Protein AF-0000000077096152 (afdb_homodimer)

Nearest PDB structures (foldseek):
  1ms5-assembly1_A  TM=9.053E-01  e=3.745E-34  Trypanosoma cruzi
  1s0j-assembly1_A  TM=8.919E-01  e=3.745E-34  Trypanosoma cruzi
  2ags-assembly1_A  TM=8.913E-01  e=1.388E-33  Trypanosoma rangeli
  2a75-assembly1_A  TM=8.897E-01  e=1.255E-33  Trypanosoma rangeli
  2fhr-assembly1_A  TM=8.824E-01  e=2.541E-33  Trypanosoma rangeli

Sequence (836 aa):
MSADGCSDPSVVEWEKDKLMMMTACDDGRRRVYESGDKGESWTEALGTLSRVWGKKKDGEAKNVGSGFITATLDGDGTEKRNVMLVTLPVYSTENEKEKGKLHLWLTDNTHIVDIGPVSEKDDDAASSLLYKSAGSGEQEKKEDKLIALYEKKNVGENKPSPGMVSVVLTEELKRVKEVLATWKKVDERVSKLCPSPIAEQDTSTANACSAVNITAGLVGFLSGKFSNGKWKDEYLGVNATVKGGVGTENGVKFIGRGAGAEWPVGRQGENQLYHFANYNFTLVATVSIHGEPKEENPIPLIGVKMNDDNKNTVLLGLSYNKERQWQVWGSAGKKTEKHSSGWEPGTTHQVAIVLQNGTQGSVYVDGQRVGGSPFDLEDKGSKEISHFFIGADGGNAGKQEDVPLTVTNVLLYNRPLNMSADGCSDPSVVEWEKDKLMMMTACDDGRRRVYESGDKGESWTEALGTLSRVWGKKKDGEAKNVGSGFITATLDGDGTEKRNVMLVTLPVYSTENEKEKGKLHLWLTDNTHIVDIGPVSEKDDDAASSLLYKSAGSGEQEKKEDKLIALYEKKNVGENKPSPGMVSVVLTEELKRVKEVLATWKKVDERVSKLCPSPIAEQDTSTANACSAVNITAGLVGFLSGKFSNGKWKDEYLGVNATVKGGVGTENGVKFIGRGAGAEWPVGRQGENQLYHFANYNFTLVATVSIHGEPKEENPIPLIGVKMNDDNKNTVLLGLSYNKERQWQVWGSAGKKTEKHSSGWEPGTTHQVAIVLQNGTQGSVYVDGQRVGGSPFDLEDKGSKEISHFFIGADGGNAGKQEDVPLTVTNVLLYNRPLN

pLDDT: mean 80.21, std 16.08, range [35.44, 97.94]

InterPro domains:
  IPR008377 Trypanosome sialidase [PR01803] (26-44)
  IPR008377 Trypanosome sialidase [PR01803] (75-89)
  IPR008377 Trypanosome sialidase [PR01803] (233-251)
  IPR008377 Trypanosome sialidase [PR01803] (319-333)
  IPR008377 Trypanosome sialidase [PR01803] (360-378)
  IPR008377 Trypanosome sialidase [PR01803] (406-418)
  IPR011040 Sialidase [PF13859] (1-151)
  IPR013320 Concanavalin A-like lectin/glucanase domain superfamily [SSF49899] (209-418)
  IPR036278 Sialidase superfamily [SSF50939] (1-196)
  IPR055239 Trans-sialidase, C-terminal domain [PF22925] (214-418)

Radius of gyration: 35.27 Å; Cα contacts (8 Å, |Δi|>4): 2172; chains: 2; bounding box: 50×113×79 Å

Foldseek 3Di:
DDPPQWDQWDKEDQDDQKIKIWTAGPQFWIWIWMDNHNPPDIDTLLLFDGRQFGDPDPDDDDQAAKAKYWDFDAQPPPDTAIKIKIWAFDADPPDPWSGQFIWIWIDSRQEIATLGGPGDGNDVWHKYKDWDPPPPDPDDPDHIWIKMKIWDFPPDDDDTDIDIDIDIDPVSVNSVSNLNVLVVVVLVVQLVPQDDPVVVPPPPDPDGSRSVVRCVQWHWKQFFDDDDQWRATSSNHFIKGWDQWDTDRTFIKHFAFQTWIKTWAQPPPSGGRRSLVLFKKKKKKKKAWADAWDDADWFWFKFFAWPDPVRADTAWGWTAHRVQFIWIQHQVRDTADGDPDGHDHGDMWMKMWIDHRNFWIWIDINNHTTRDGTDGRPCPDPIGITTMMGGGRSDDRSRPTGTMMTMGTTTMGSHGDD/DDPPQWDQWDKEDQDDQKIKIWTAGPQFWIWIWMDNHNPPDIDTLLLFDGRQFGDPDPDPDDQAAKAKYWDWDAQPPPDTAIKIKIWFQDADPVDPFSHQFIWIWIDSRQEIATLGGDGRHNDVWHKYKDWDPPPPDPDDPRHIWIKMKIWDFDPDDPDTDTDIDIDIDPVSVNSVSNLNVQVVVVLVVQLVVPPDPVVVPPPPDPDCSRSVNRCVQWHWKQFFDDDDQWRATSSNHFIKGWDQWDTDRTFIKHFAFQTWIWTWAQPPPSGGRRSLVLFKKKKKKKKAWADAWDDADWFWFKFWAWPDPVRADTAWGWTAHRVQFIWIQHQVSPTADGDPDGHDHGDMWMKMWIDHRNFWIWIDINNHTTRPGTDGRPCPDPIGITTMMGGGRSDDRSRPTGTMMTMGTTTMGSHGDD

Structure (mmCIF, N/CA/C/O backbone):
data_AF-0000000077096152-model_v1
#
loop_
_entity.id
_entity.type
_entity.pdbx_description
1 polymer 'Trans-sialidase, putative'
#
loop_
_atom_site.group_PDB
_atom_site.id
_atom_site.type_symbol
_atom_site.label_atom_id
_atom_site.label_alt_id
_atom_site.label_comp_id
_atom_site.label_asym_id
_atom_site.label_entity_id
_atom_site.label_seq_id
_atom_site.pdbx_PDB_ins_code
_atom_site.Cartn_x
_atom_site.Cartn_y
_atom_site.Cartn_z
_atom_site.occupancy
_atom_site.B_iso_or_equiv
_atom_site.auth_seq_id
_atom_site.auth_comp_id
_atom_site.auth_asym_id
_atom_site.auth_atom_id
_atom_site.pdbx_PDB_model_num
ATOM 1 N N . MET A 1 1 ? 17.953 -1.603 -8.883 1 45.34 1 MET A N 1
ATOM 2 C CA . MET A 1 1 ? 17.297 -2.344 -9.945 1 45.34 1 MET A CA 1
ATOM 3 C C . MET A 1 1 ? 16.344 -1.44 -10.719 1 45.34 1 MET A C 1
ATOM 5 O O . MET A 1 1 ? 15.617 -0.636 -10.125 1 45.34 1 MET A O 1
ATOM 9 N N . SER A 1 2 ? 16.719 -1.003 -11.898 1 50.09 2 SER A N 1
ATOM 10 C CA . SER A 1 2 ? 15.852 -0.236 -12.797 1 50.09 2 SER A CA 1
ATOM 11 C C . SER A 1 2 ? 15.055 -1.154 -13.719 1 50.09 2 SER A C 1
ATOM 13 O O . SER A 1 2 ? 15.641 -1.927 -14.484 1 50.09 2 SER A O 1
ATOM 15 N N . ALA A 1 3 ? 13.898 -1.687 -13.25 1 61.66 3 ALA A N 1
ATOM 16 C CA . ALA A 1 3 ? 13.094 -2.404 -14.234 1 61.66 3 ALA A CA 1
ATOM 17 C C . ALA A 1 3 ? 12.531 -1.451 -15.289 1 61.66 3 ALA A C 1
ATOM 19 O O . ALA A 1 3 ? 11.562 -0.734 -15.023 1 61.66 3 ALA A O 1
ATOM 20 N N . ASP A 1 4 ? 13.227 -1.354 -16.406 1 66.19 4 ASP A N 1
ATOM 21 C CA . ASP A 1 4 ? 12.805 -0.468 -17.484 1 66.19 4 ASP A CA 1
ATOM 22 C C . ASP A 1 4 ? 11.414 -0.851 -18 1 66.19 4 ASP A C 1
ATOM 24 O O . ASP A 1 4 ? 11.109 -2.035 -18.141 1 66.19 4 ASP A O 1
ATOM 28 N N . GLY A 1 5 ? 10.703 0.069 -18.156 1 75.56 5 GLY A N 1
ATOM 29 C CA . GLY A 1 5 ? 9.375 -0.132 -18.734 1 75.56 5 GLY A CA 1
ATOM 30 C C . GLY A 1 5 ? 8.352 -0.571 -17.703 1 75.56 5 GLY A C 1
ATOM 31 O O . GLY A 1 5 ? 7.262 -1.027 -18.062 1 75.56 5 GLY A O 1
ATOM 32 N N . CYS A 1 6 ? 8.758 -0.569 -16.438 1 81.38 6 CYS A N 1
ATOM 33 C CA . CYS A 1 6 ? 7.809 -0.954 -15.398 1 81.38 6 CYS A CA 1
ATOM 34 C C . CYS A 1 6 ? 7.465 0.234 -14.508 1 81.38 6 CYS A C 1
ATOM 36 O O . CYS A 1 6 ? 8.281 1.142 -14.328 1 81.38 6 CYS A O 1
ATOM 38 N N . SER A 1 7 ? 6.191 0.218 -14.023 1 79.75 7 SER A N 1
ATOM 39 C CA . SER A 1 7 ? 5.688 1.318 -13.211 1 79.75 7 SER A CA 1
ATOM 40 C C . SER A 1 7 ? 4.816 0.807 -12.062 1 79.75 7 SER A C 1
ATOM 42 O O . SER A 1 7 ? 4.637 -0.402 -11.906 1 79.75 7 SER A O 1
ATOM 44 N N . ASP A 1 8 ? 4.441 1.713 -11.133 1 80.38 8 ASP A N 1
ATOM 45 C CA . ASP A 1 8 ? 3.484 1.472 -10.062 1 80.38 8 ASP A CA 1
ATOM 46 C C . ASP A 1 8 ? 3.996 0.403 -9.094 1 80.38 8 ASP A C 1
ATOM 48 O O . ASP A 1 8 ? 3.326 -0.606 -8.867 1 80.38 8 ASP A O 1
ATOM 52 N N . PRO A 1 9 ? 5.062 0.711 -8.531 1 84.88 9 PRO A N 1
ATOM 53 C CA . PRO A 1 9 ? 5.617 -0.281 -7.609 1 84.88 9 PRO A CA 1
ATOM 54 C C . PRO A 1 9 ? 4.777 -0.437 -6.34 1 84.88 9 PRO A C 1
ATOM 56 O O . PRO A 1 9 ? 4.203 0.539 -5.852 1 84.88 9 PRO A O 1
ATOM 59 N N . SER A 1 10 ? 4.703 -1.616 -5.867 1 87.12 10 SER A N 1
ATOM 60 C CA . SER A 1 10 ? 4.164 -1.965 -4.555 1 87.12 10 SER A CA 1
ATOM 61 C C . SER A 1 10 ? 5.082 -2.938 -3.822 1 87.12 10 SER A C 1
ATOM 63 O O . SER A 1 10 ? 5.426 -3.996 -4.355 1 87.12 10 SER A O 1
ATOM 65 N N . VAL A 1 11 ? 5.473 -2.596 -2.623 1 88.81 11 VAL A N 1
ATOM 66 C CA . VAL A 1 11 ? 6.441 -3.416 -1.899 1 88.81 11 VAL A CA 1
ATOM 67 C C . VAL A 1 11 ? 5.812 -3.939 -0.61 1 88.81 11 VAL A C 1
ATOM 69 O O . VAL A 1 11 ? 5.086 -3.213 0.073 1 88.81 11 VAL A O 1
ATOM 72 N N . VAL A 1 12 ? 6.098 -5.145 -0.319 1 90.44 12 VAL A N 1
ATOM 73 C CA . VAL A 1 12 ? 5.652 -5.742 0.934 1 90.44 12 VAL A CA 1
ATOM 74 C C . VAL A 1 12 ? 6.793 -6.543 1.561 1 90.44 12 VAL A C 1
ATOM 76 O O . VAL A 1 12 ? 7.727 -6.949 0.867 1 90.44 12 VAL A O 1
ATOM 79 N N . GLU A 1 13 ? 6.664 -6.742 2.818 1 89.81 13 GLU A N 1
ATOM 80 C CA . GLU A 1 13 ? 7.551 -7.68 3.496 1 89.81 13 GLU A CA 1
ATOM 81 C C . GLU A 1 13 ? 6.969 -9.094 3.492 1 89.81 13 GLU A C 1
ATOM 83 O O . GLU A 1 13 ? 5.832 -9.305 3.926 1 89.81 13 GLU A O 1
ATOM 88 N N . TRP A 1 14 ? 7.609 -10.023 2.992 1 91.94 14 TRP A N 1
ATOM 89 C CA . TRP A 1 14 ? 7.145 -11.406 2.924 1 91.94 14 TRP A CA 1
ATOM 90 C C . TRP A 1 14 ? 7.66 -12.211 4.109 1 91.94 14 TRP A C 1
ATOM 92 O O . TRP A 1 14 ? 6.879 -12.836 4.832 1 91.94 14 TRP A O 1
ATOM 102 N N . GLU A 1 15 ? 8.867 -12.398 4.273 1 85.25 15 GLU A N 1
ATOM 103 C CA . GLU A 1 15 ? 9.539 -13.031 5.406 1 85.25 15 GLU A CA 1
ATOM 104 C C . GLU A 1 15 ? 10.602 -12.117 5.996 1 85.25 15 GLU A C 1
ATOM 106 O O . GLU A 1 15 ? 10.836 -11.023 5.484 1 85.25 15 GLU A O 1
ATOM 111 N N . LYS A 1 16 ? 11.109 -12.688 7.012 1 78.38 16 LYS A N 1
ATOM 112 C CA . LYS A 1 16 ? 12.141 -11.875 7.652 1 78.38 16 LYS A CA 1
ATOM 113 C C . LYS A 1 16 ? 13.227 -11.484 6.656 1 78.38 16 LYS A C 1
ATOM 115 O O . LYS A 1 16 ? 13.852 -12.344 6.031 1 78.38 16 LYS A O 1
ATOM 120 N N . ASP A 1 17 ? 13.352 -10.234 6.414 1 74.06 17 ASP A N 1
ATOM 121 C CA . ASP A 1 17 ? 14.398 -9.594 5.617 1 74.06 17 ASP A CA 1
ATOM 122 C C . ASP A 1 17 ? 14.18 -9.844 4.129 1 74.06 17 ASP A C 1
ATOM 124 O O . ASP A 1 17 ? 15.094 -9.656 3.32 1 74.06 17 ASP A O 1
ATOM 128 N N . LYS A 1 18 ? 13.102 -10.438 3.832 1 89.19 18 LYS A N 1
ATOM 129 C CA . LYS A 1 18 ? 12.789 -10.633 2.418 1 89.19 18 LYS A CA 1
ATOM 130 C C . LYS A 1 18 ? 11.664 -9.711 1.968 1 89.19 18 LYS A C 1
ATOM 132 O O . LYS A 1 18 ? 10.578 -9.703 2.559 1 89.19 18 LYS A O 1
ATOM 137 N N . LEU A 1 19 ? 11.922 -9.008 0.948 1 90.62 19 LEU A N 1
ATOM 138 C CA . LEU A 1 19 ? 10.938 -8.094 0.386 1 90.62 19 LEU A CA 1
ATOM 139 C C . LEU A 1 19 ? 10.477 -8.562 -0.988 1 90.62 19 LEU A C 1
ATOM 141 O O . LEU A 1 19 ? 11.25 -9.172 -1.732 1 90.62 19 LEU A O 1
ATOM 145 N N . MET A 1 20 ? 9.25 -8.336 -1.247 1 93.38 20 MET A N 1
ATOM 146 C CA . MET A 1 20 ? 8.664 -8.57 -2.562 1 93.38 20 MET A CA 1
ATOM 147 C C . MET A 1 20 ? 8.148 -7.273 -3.174 1 93.38 20 MET A C 1
ATOM 149 O O . MET A 1 20 ? 7.492 -6.48 -2.498 1 93.38 20 MET A O 1
ATOM 153 N N . MET A 1 21 ? 8.43 -7.086 -4.445 1 90.88 21 MET A N 1
ATOM 154 C CA . MET A 1 21 ? 7.945 -5.914 -5.172 1 90.88 21 MET A CA 1
ATOM 155 C C . MET A 1 21 ? 7.184 -6.332 -6.426 1 90.88 21 MET A C 1
ATOM 157 O O . MET A 1 21 ? 7.688 -7.117 -7.23 1 90.88 21 MET A O 1
ATOM 161 N N . MET A 1 22 ? 6.027 -5.828 -6.547 1 91.19 22 MET A N 1
ATOM 162 C CA . MET A 1 22 ? 5.242 -6.043 -7.758 1 91.19 22 MET A CA 1
ATOM 163 C C . MET A 1 22 ? 5.16 -4.766 -8.586 1 91.19 22 MET A C 1
ATOM 165 O O . MET A 1 22 ? 4.973 -3.676 -8.039 1 91.19 22 MET A O 1
ATOM 169 N N . THR A 1 23 ? 5.324 -4.918 -9.938 1 88 23 THR A N 1
ATOM 170 C CA . THR A 1 23 ? 5.258 -3.785 -10.852 1 88 23 THR A CA 1
ATOM 171 C C . THR A 1 23 ? 4.453 -4.145 -12.094 1 88 23 THR A C 1
ATOM 173 O O . THR A 1 23 ? 4.289 -5.32 -12.422 1 88 23 THR A O 1
ATOM 176 N N . ALA A 1 24 ? 3.92 -3.115 -12.695 1 84.44 24 ALA A N 1
ATOM 177 C CA . ALA A 1 24 ? 3.268 -3.264 -13.992 1 84.44 24 ALA A CA 1
ATOM 178 C C . ALA A 1 24 ? 4.203 -2.85 -15.125 1 84.44 24 ALA A C 1
ATOM 180 O O . ALA A 1 24 ? 4.746 -1.743 -15.117 1 84.44 24 ALA A O 1
ATOM 181 N N . CYS A 1 25 ? 4.371 -3.762 -16.125 1 82.75 25 CYS A N 1
ATOM 182 C CA . CYS A 1 25 ? 5.324 -3.473 -17.188 1 82.75 25 CYS A CA 1
ATOM 183 C C . CYS A 1 25 ? 4.605 -3.209 -18.5 1 82.75 25 CYS A C 1
ATOM 185 O O . CYS A 1 25 ? 3.48 -3.672 -18.703 1 82.75 25 CYS A O 1
ATOM 187 N N . ASP A 1 26 ? 5.254 -2.615 -19.453 1 77.38 26 ASP A N 1
ATOM 188 C CA . ASP A 1 26 ? 4.695 -2.166 -20.719 1 77.38 26 ASP A CA 1
ATOM 189 C C . ASP A 1 26 ? 4.305 -3.352 -21.609 1 77.38 26 ASP A C 1
ATOM 191 O O . ASP A 1 26 ? 3.455 -3.223 -22.484 1 77.38 26 ASP A O 1
ATOM 195 N N . ASP A 1 27 ? 4.934 -4.453 -21.344 1 77.44 27 ASP A N 1
ATOM 196 C CA . ASP A 1 27 ? 4.609 -5.633 -22.141 1 77.44 27 ASP A CA 1
ATOM 197 C C . ASP A 1 27 ? 3.322 -6.289 -21.656 1 77.44 27 ASP A C 1
ATOM 199 O O . ASP A 1 27 ? 2.904 -7.32 -22.188 1 77.44 27 ASP A O 1
ATOM 203 N N . GLY A 1 28 ? 2.746 -5.688 -20.625 1 78.38 28 GLY A N 1
ATOM 204 C CA . GLY A 1 28 ? 1.462 -6.156 -20.141 1 78.38 28 GLY A CA 1
ATOM 205 C C . GLY A 1 28 ? 1.59 -7.152 -19 1 78.38 28 GLY A C 1
ATOM 206 O O . GLY A 1 28 ? 0.586 -7.574 -18.422 1 78.38 28 GLY A O 1
ATOM 207 N N . ARG A 1 29 ? 2.74 -7.48 -18.625 1 84.12 29 ARG A N 1
ATOM 208 C CA . ARG A 1 29 ? 2.939 -8.461 -17.562 1 84.12 29 ARG A CA 1
ATOM 209 C C . ARG A 1 29 ? 3.244 -7.773 -16.234 1 84.12 29 ARG A C 1
ATOM 211 O O . ARG A 1 29 ? 3.838 -6.695 -16.203 1 84.12 29 ARG A O 1
ATOM 218 N N . ARG A 1 30 ? 2.781 -8.484 -15.258 1 89.94 30 ARG A N 1
ATOM 219 C CA . ARG A 1 30 ? 3.258 -8.102 -13.938 1 89.94 30 ARG A CA 1
ATOM 220 C C . ARG A 1 30 ? 4.586 -8.773 -13.609 1 89.94 30 ARG A C 1
ATOM 222 O O . ARG A 1 30 ? 4.73 -9.984 -13.789 1 89.94 30 ARG A O 1
ATOM 229 N N . ARG A 1 31 ? 5.465 -7.961 -13.227 1 90.81 31 ARG A N 1
ATOM 230 C CA . ARG A 1 31 ? 6.738 -8.516 -12.773 1 90.81 31 ARG A CA 1
ATOM 231 C C . ARG A 1 31 ? 6.871 -8.414 -11.258 1 90.81 31 ARG A C 1
ATOM 233 O O . ARG A 1 31 ? 6.48 -7.406 -10.664 1 90.81 31 ARG A O 1
ATOM 240 N N . VAL A 1 32 ? 7.352 -9.438 -10.75 1 92.88 32 VAL A N 1
ATOM 241 C CA . VAL A 1 32 ? 7.59 -9.484 -9.312 1 92.88 32 VAL A CA 1
ATOM 242 C C . VAL A 1 32 ? 9.078 -9.672 -9.039 1 92.88 32 VAL A C 1
ATOM 244 O O . VAL A 1 32 ? 9.734 -10.508 -9.672 1 92.88 32 VAL A O 1
ATOM 247 N N . TYR A 1 33 ? 9.594 -8.891 -8.141 1 92.12 33 TYR A N 1
ATOM 248 C CA . TYR A 1 33 ? 11 -8.945 -7.738 1 92.12 33 TYR A CA 1
ATOM 249 C C . TYR A 1 33 ? 11.125 -9.273 -6.254 1 92.12 33 TYR A C 1
ATOM 251 O O . TYR A 1 33 ? 10.242 -8.953 -5.461 1 92.12 33 TYR A O 1
ATOM 259 N N . GLU A 1 34 ? 12.203 -9.922 -5.926 1 93.38 34 GLU A N 1
ATOM 260 C CA . GLU A 1 34 ? 12.492 -10.242 -4.531 1 93.38 34 GLU A CA 1
ATOM 261 C C . GLU A 1 34 ? 13.836 -9.664 -4.102 1 93.38 34 GLU A C 1
ATOM 263 O O . GLU A 1 34 ? 14.758 -9.555 -4.91 1 93.38 34 GLU A O 1
ATOM 268 N N . SER A 1 35 ? 13.891 -9.297 -2.842 1 89.94 35 SER A N 1
ATOM 269 C CA . SER A 1 35 ? 15.125 -8.805 -2.221 1 89.94 35 SER A CA 1
ATOM 270 C C . SER A 1 35 ? 15.375 -9.5 -0.885 1 89.94 35 SER A C 1
ATOM 272 O O . SER A 1 35 ? 14.508 -9.516 -0.013 1 89.94 35 SER A O 1
ATOM 274 N N . GLY A 1 36 ? 16.609 -10.039 -0.762 1 86.31 36 GLY A N 1
ATOM 275 C CA . GLY A 1 36 ? 17.016 -10.641 0.5 1 86.31 36 GLY A CA 1
ATOM 276 C C . GLY A 1 36 ? 17.875 -9.727 1.352 1 86.31 36 GLY A C 1
ATOM 277 O O . GLY A 1 36 ? 18.344 -10.133 2.418 1 86.31 36 GLY A O 1
ATOM 278 N N . ASP A 1 37 ? 18.094 -8.531 0.888 1 81.94 37 ASP A N 1
ATOM 279 C CA . ASP A 1 37 ? 18.953 -7.586 1.593 1 81.94 37 ASP A CA 1
ATOM 280 C C . ASP A 1 37 ? 18.234 -6.262 1.835 1 81.94 37 ASP A C 1
ATOM 282 O O . ASP A 1 37 ? 18.812 -5.188 1.642 1 81.94 37 ASP A O 1
ATOM 286 N N . LYS A 1 38 ? 17.016 -6.43 2.035 1 75.88 38 LYS A N 1
ATOM 287 C CA . LYS A 1 38 ? 16.172 -5.316 2.451 1 75.88 38 LYS A CA 1
ATOM 288 C C . LYS A 1 38 ? 16.141 -4.219 1.39 1 75.88 38 LYS A C 1
ATOM 290 O O . LYS A 1 38 ? 16.219 -3.031 1.716 1 75.88 38 LYS A O 1
ATOM 295 N N . GLY A 1 39 ? 16.234 -4.605 0.15 1 76.44 39 GLY A N 1
ATOM 296 C CA . GLY A 1 39 ? 15.984 -3.674 -0.936 1 76.44 39 GLY A CA 1
ATOM 297 C C . GLY A 1 39 ? 17.25 -3.18 -1.609 1 76.44 39 GLY A C 1
ATOM 298 O O . GLY A 1 39 ? 17.188 -2.414 -2.572 1 76.44 39 GLY A O 1
ATOM 299 N N . GLU A 1 40 ? 18.422 -3.607 -1.255 1 77.44 40 GLU A N 1
ATOM 300 C CA . GLU A 1 40 ? 19.672 -3.176 -1.892 1 77.44 40 GLU A CA 1
ATOM 301 C C . GLU A 1 40 ? 19.797 -3.756 -3.297 1 77.44 40 GLU A C 1
ATOM 303 O O . GLU A 1 40 ? 20.281 -3.084 -4.207 1 77.44 40 GLU A O 1
ATOM 308 N N . SER A 1 41 ? 19.375 -4.941 -3.352 1 83.44 41 SER A N 1
ATOM 309 C CA . SER A 1 41 ? 19.359 -5.594 -4.66 1 83.44 41 SER A CA 1
ATOM 310 C C . SER A 1 41 ? 18.047 -6.352 -4.879 1 83.44 41 SER A C 1
ATOM 312 O O . SER A 1 41 ? 17.438 -6.836 -3.922 1 83.44 41 SER A O 1
ATOM 314 N N . TRP A 1 42 ? 17.688 -6.348 -6.152 1 87.62 42 TRP A N 1
ATOM 315 C CA . TRP A 1 42 ? 16.438 -7.008 -6.523 1 87.62 42 TRP A CA 1
ATOM 316 C C . TRP A 1 42 ? 16.672 -8.016 -7.648 1 87.62 42 TRP A C 1
ATOM 318 O O . TRP A 1 42 ? 17.422 -7.746 -8.586 1 87.62 42 TRP A O 1
ATOM 328 N N . THR A 1 43 ? 16.078 -9.195 -7.52 1 89.94 43 THR A N 1
ATOM 329 C CA . THR A 1 43 ? 16.094 -10.227 -8.555 1 89.94 43 THR A CA 1
ATOM 330 C C . THR A 1 43 ? 14.664 -10.594 -8.969 1 89.94 43 THR A C 1
ATOM 332 O O . THR A 1 43 ? 13.789 -10.727 -8.109 1 89.94 43 THR A O 1
ATOM 335 N N . GLU A 1 44 ? 14.461 -10.719 -10.266 1 92.12 44 GLU A N 1
ATOM 336 C CA . GLU A 1 44 ? 13.125 -11.109 -10.711 1 92.12 44 GLU A CA 1
ATOM 337 C C . GLU A 1 44 ? 12.766 -12.516 -10.227 1 92.12 44 GLU A C 1
ATOM 339 O O . GLU A 1 44 ? 13.57 -13.438 -10.344 1 92.12 44 GLU A O 1
ATOM 344 N N . ALA A 1 45 ? 11.602 -12.656 -9.711 1 93.31 45 ALA A N 1
ATOM 345 C CA . ALA A 1 45 ? 11.141 -13.922 -9.156 1 93.31 45 ALA A CA 1
ATOM 346 C C . ALA A 1 45 ? 10.578 -14.828 -10.25 1 93.31 45 ALA A C 1
ATOM 348 O O . ALA A 1 45 ? 9.43 -15.266 -10.18 1 93.31 45 ALA A O 1
ATOM 349 N N . LEU A 1 46 ? 11.328 -15.273 -11.18 1 91.38 46 LEU A N 1
ATOM 350 C CA . LEU A 1 46 ? 10.922 -16.047 -12.344 1 91.38 46 LEU A CA 1
ATOM 351 C C . LEU A 1 46 ? 10.523 -17.469 -11.938 1 91.38 46 LEU A C 1
ATOM 353 O O . LEU A 1 46 ? 9.75 -18.125 -12.641 1 91.38 46 LEU A O 1
ATOM 357 N N . GLY A 1 47 ? 10.93 -17.875 -10.797 1 89.44 47 GLY A N 1
ATOM 358 C CA . GLY A 1 47 ? 10.641 -19.234 -10.367 1 89.44 47 GLY A CA 1
ATOM 359 C C . GLY A 1 47 ? 9.352 -19.344 -9.57 1 89.44 47 GLY A C 1
ATOM 360 O O . GLY A 1 47 ? 8.938 -20.438 -9.195 1 89.44 47 GLY A O 1
ATOM 361 N N . THR A 1 48 ? 8.719 -18.156 -9.391 1 92.69 48 THR A N 1
ATOM 362 C CA . THR A 1 48 ? 7.543 -18.219 -8.539 1 92.69 48 THR A CA 1
ATOM 363 C C . THR A 1 48 ? 6.434 -17.328 -9.078 1 92.69 48 THR A C 1
ATOM 365 O O . THR A 1 48 ? 5.555 -17.781 -9.805 1 92.69 48 THR A O 1
ATOM 368 N N . LEU A 1 49 ? 6.531 -16.016 -8.891 1 94 49 LEU A N 1
ATOM 369 C CA . LEU A 1 49 ? 5.359 -15.164 -9.039 1 94 49 LEU A CA 1
ATOM 370 C C . LEU A 1 49 ? 5.488 -14.273 -10.266 1 94 49 LEU A C 1
ATOM 372 O O . LEU A 1 49 ? 4.504 -13.672 -10.703 1 94 49 LEU A O 1
ATOM 376 N N . SER A 1 50 ? 6.641 -14.109 -10.812 1 92.94 50 SER A N 1
ATOM 377 C CA . SER A 1 50 ? 6.809 -13.141 -11.891 1 92.94 50 SER A CA 1
ATOM 378 C C . SER A 1 50 ? 6.195 -13.641 -13.188 1 92.94 50 SER A C 1
ATOM 380 O O . SER A 1 50 ? 6.32 -14.82 -13.523 1 92.94 50 SER A O 1
ATOM 382 N N . ARG A 1 51 ? 5.48 -12.734 -13.844 1 90 51 ARG A N 1
ATOM 383 C CA . ARG A 1 51 ? 4.922 -12.93 -15.18 1 90 51 ARG A CA 1
ATOM 384 C C . ARG A 1 51 ? 3.758 -13.914 -15.148 1 90 51 ARG A C 1
ATOM 386 O O . ARG A 1 51 ? 3.477 -14.578 -16.156 1 90 51 ARG A O 1
ATOM 393 N N . VAL A 1 52 ? 3.229 -14.062 -14.016 1 91.5 52 VAL A N 1
ATOM 394 C CA . VAL A 1 52 ? 2.047 -14.898 -13.844 1 91.5 52 VAL A CA 1
ATOM 395 C C . VAL A 1 52 ? 0.812 -14.164 -14.359 1 91.5 52 VAL A C 1
ATOM 397 O O . VAL A 1 52 ? -0.022 -14.75 -15.055 1 91.5 52 VAL A O 1
ATOM 400 N N . TRP A 1 53 ? 0.745 -12.938 -13.969 1 86.88 53 TRP A N 1
ATOM 401 C CA . TRP A 1 53 ? -0.419 -12.141 -14.344 1 86.88 53 TRP A CA 1
ATOM 402 C C . TRP A 1 53 ? -0.105 -11.258 -15.547 1 86.88 53 TRP A C 1
ATOM 404 O O . TRP A 1 53 ? 0.911 -10.555 -15.562 1 86.88 53 TRP A O 1
ATOM 414 N N . GLY A 1 54 ? -0.849 -11.531 -16.516 1 73.88 54 GLY A N 1
ATOM 415 C CA . GLY A 1 54 ? -0.519 -10.812 -17.734 1 73.88 54 GLY A CA 1
ATOM 416 C C . GLY A 1 54 ? -1.742 -10.336 -18.5 1 73.88 54 GLY A C 1
ATOM 417 O O . GLY A 1 54 ? -2.875 -10.555 -18.062 1 73.88 54 GLY A O 1
ATOM 418 N N . LYS A 1 55 ? -1.782 -9.43 -19.5 1 63.5 55 LYS A N 1
ATOM 419 C CA . LYS A 1 55 ? -2.523 -9.023 -20.688 1 63.5 55 LYS A CA 1
ATOM 420 C C . LYS A 1 55 ? -2.998 -7.578 -20.578 1 63.5 55 LYS A C 1
ATOM 422 O O . LYS A 1 55 ? -3.766 -7.242 -19.672 1 63.5 55 LYS A O 1
ATOM 427 N N . LYS A 1 56 ? -2.033 -6.805 -21.219 1 55.94 56 LYS A N 1
ATOM 428 C CA . LYS A 1 56 ? -2.412 -5.398 -21.328 1 55.94 56 LYS A CA 1
ATOM 429 C C . LYS A 1 56 ? -3.711 -5.242 -22.125 1 55.94 56 LYS A C 1
ATOM 431 O O . LYS A 1 56 ? -4 -6.039 -23.016 1 55.94 56 LYS A O 1
ATOM 436 N N . LYS A 1 57 ? -4.688 -4.629 -21.438 1 52 57 LYS A N 1
ATOM 437 C CA . LYS A 1 57 ? -5.707 -4.062 -22.312 1 52 57 LYS A CA 1
ATOM 438 C C . LYS A 1 57 ? -5.098 -3.586 -23.625 1 52 57 LYS A C 1
ATOM 440 O O . LYS A 1 57 ? -3.957 -3.119 -23.656 1 52 57 LYS A O 1
ATOM 445 N N . ASP A 1 58 ? -5.527 -4.23 -24.625 1 52.34 58 ASP A N 1
ATOM 446 C CA . ASP A 1 58 ? -5.18 -3.645 -25.922 1 52.34 58 ASP A CA 1
ATOM 447 C C . ASP A 1 58 ? -5.172 -2.119 -25.844 1 52.34 58 ASP A C 1
ATOM 449 O O . ASP A 1 58 ? -5.98 -1.523 -25.141 1 52.34 58 ASP A O 1
ATOM 453 N N . GLY A 1 59 ? -4.07 -1.476 -26.281 1 50.75 59 GLY A N 1
ATOM 454 C CA . GLY A 1 59 ? -3.984 -0.042 -26.5 1 50.75 59 GLY A CA 1
ATOM 455 C C . GLY A 1 59 ? -3.119 0.672 -25.484 1 50.75 59 GLY A C 1
ATOM 456 O O . GLY A 1 59 ? -2.227 0.068 -24.891 1 50.75 59 GLY A O 1
ATOM 457 N N . GLU A 1 60 ? -3.332 1.928 -25.453 1 50.47 60 GLU A N 1
ATOM 458 C CA . GLU A 1 60 ? -2.592 2.941 -24.703 1 50.47 60 GLU A CA 1
ATOM 459 C C . GLU A 1 60 ? -3.047 3 -23.25 1 50.47 60 GLU A C 1
ATOM 461 O O . GLU A 1 60 ? -2.795 3.986 -22.562 1 50.47 60 GLU A O 1
ATOM 466 N N . ALA A 1 61 ? -3.666 1.855 -22.859 1 54.66 61 ALA A N 1
ATOM 467 C CA . ALA A 1 61 ? -4.191 2.02 -21.5 1 54.66 61 ALA A CA 1
ATOM 468 C C . ALA A 1 61 ? -3.072 1.947 -20.469 1 54.66 61 ALA A C 1
ATOM 470 O O . ALA A 1 61 ? -2.143 1.149 -20.609 1 54.66 61 ALA A O 1
ATOM 471 N N . LYS A 1 62 ? -3.168 2.816 -19.578 1 55.84 62 LYS A N 1
ATOM 472 C CA . LYS A 1 62 ? -2.184 2.98 -18.516 1 55.84 62 LYS A CA 1
ATOM 473 C C . LYS A 1 62 ? -2.244 1.816 -17.531 1 55.84 62 LYS A C 1
ATOM 475 O O . LYS A 1 62 ? -3.311 1.237 -17.312 1 55.84 62 LYS A O 1
ATOM 480 N N . ASN A 1 63 ? -1.12 1.41 -17.062 1 63.44 63 ASN A N 1
ATOM 481 C CA . ASN A 1 63 ? -1.013 0.426 -15.992 1 63.44 63 ASN A CA 1
ATOM 482 C C . ASN A 1 63 ? -1.8 0.853 -14.758 1 63.44 63 ASN A C 1
ATOM 484 O O . ASN A 1 63 ? -1.946 2.047 -14.492 1 63.44 63 ASN A O 1
ATOM 488 N N . VAL A 1 64 ? -2.545 -0.067 -14.211 1 68.31 64 VAL A N 1
ATOM 489 C CA . VAL A 1 64 ? -3.404 0.223 -13.07 1 68.31 64 VAL A CA 1
ATOM 490 C C . VAL A 1 64 ? -2.732 -0.258 -11.789 1 68.31 64 VAL A C 1
ATOM 492 O O . VAL A 1 64 ? -2.084 -1.307 -11.773 1 68.31 64 VAL A O 1
ATOM 495 N N . GLY A 1 65 ? -2.855 0.553 -10.773 1 73.38 65 GLY A N 1
ATOM 496 C CA . GLY A 1 65 ? -2.375 0.158 -9.461 1 73.38 65 GLY A CA 1
ATOM 497 C C . GLY A 1 65 ? -3.111 -1.04 -8.891 1 73.38 65 GLY A C 1
ATOM 498 O O . GLY A 1 65 ? -4.324 -1.176 -9.078 1 73.38 65 GLY A O 1
ATOM 499 N N . SER A 1 66 ? -2.344 -1.911 -8.25 1 81.88 66 SER A N 1
ATOM 500 C CA . SER A 1 66 ? -2.902 -3.117 -7.652 1 81.88 66 SER A CA 1
ATOM 501 C C . SER A 1 66 ? -2.801 -3.076 -6.133 1 81.88 66 SER A C 1
ATOM 503 O O . SER A 1 66 ? -1.91 -2.426 -5.582 1 81.88 66 SER A O 1
ATOM 505 N N . GLY A 1 67 ? -3.84 -3.664 -5.535 1 86.75 67 GLY A N 1
ATOM 506 C CA . GLY A 1 67 ? -3.656 -3.99 -4.129 1 86.75 67 GLY A CA 1
ATOM 507 C C . GLY A 1 67 ? -2.709 -5.152 -3.906 1 86.75 67 GLY A C 1
ATOM 508 O O . GLY A 1 67 ? -2.805 -6.18 -4.586 1 86.75 67 GLY A O 1
ATOM 509 N N . PHE A 1 68 ? -1.738 -4.973 -3.049 1 90.88 68 PHE A N 1
ATOM 510 C CA . PHE A 1 68 ? -0.726 -5.98 -2.758 1 90.88 68 PHE A CA 1
ATOM 511 C C . PHE A 1 68 ? -0.354 -5.965 -1.28 1 90.88 68 PHE A C 1
ATOM 513 O O . PHE A 1 68 ? 0.323 -5.043 -0.816 1 90.88 68 PHE A O 1
ATOM 520 N N . ILE A 1 69 ? -0.787 -7.035 -0.548 1 93.56 69 ILE A N 1
ATOM 521 C CA . ILE A 1 69 ? -0.529 -7.055 0.888 1 93.56 69 ILE A CA 1
ATOM 522 C C . ILE A 1 69 ? -0.091 -8.453 1.314 1 93.56 69 ILE A C 1
ATOM 524 O O . ILE A 1 69 ? -0.252 -9.422 0.562 1 93.56 69 ILE A O 1
ATOM 528 N N . THR A 1 70 ? 0.491 -8.516 2.49 1 94.31 70 THR A N 1
ATOM 529 C CA . THR A 1 70 ? 0.77 -9.789 3.146 1 94.31 70 THR A CA 1
ATOM 530 C C . THR A 1 70 ? -0.14 -9.984 4.355 1 94.31 70 THR A C 1
ATOM 532 O O . THR A 1 70 ? -0.622 -9.016 4.941 1 94.31 70 THR A O 1
ATOM 535 N N . ALA A 1 71 ? -0.379 -11.203 4.645 1 93.44 71 ALA A N 1
ATOM 536 C CA . ALA A 1 71 ? -1.171 -11.57 5.816 1 93.44 71 ALA A CA 1
ATOM 537 C C . ALA A 1 71 ? -0.793 -12.961 6.316 1 93.44 71 ALA A C 1
ATOM 539 O O . ALA A 1 71 ? -0.22 -13.758 5.574 1 93.44 71 ALA A O 1
ATOM 540 N N . THR A 1 72 ? -0.953 -13.156 7.562 1 92.31 72 THR A N 1
ATOM 541 C CA . THR A 1 72 ? -0.872 -14.484 8.156 1 92.31 72 THR A CA 1
ATOM 542 C C . THR A 1 72 ? -2.264 -15.016 8.484 1 92.31 72 THR A C 1
ATOM 544 O O . THR A 1 72 ? -2.941 -14.492 9.375 1 92.31 72 THR A O 1
ATOM 547 N N . LEU A 1 73 ? -2.629 -15.977 7.77 1 93.25 73 LEU A N 1
ATOM 548 C CA . LEU A 1 73 ? -4 -16.469 7.859 1 93.25 73 LEU A CA 1
ATOM 549 C C . LEU A 1 73 ? -4.027 -17.953 8.172 1 93.25 73 LEU A C 1
ATOM 551 O O . LEU A 1 73 ? -3.076 -18.672 7.848 1 93.25 73 LEU A O 1
ATOM 555 N N . ASP A 1 74 ? -5.062 -18.344 8.82 1 87.12 74 ASP A N 1
ATOM 556 C CA . ASP A 1 74 ? -5.285 -19.75 9.086 1 87.12 74 ASP A CA 1
ATOM 557 C C . ASP A 1 74 ? -6.508 -20.266 8.336 1 87.12 74 ASP A C 1
ATOM 559 O O . ASP A 1 74 ? -7.527 -19.578 8.25 1 87.12 74 ASP A O 1
ATOM 563 N N . GLY A 1 75 ? -6.359 -21.438 7.75 1 80.75 75 GLY A N 1
ATOM 564 C CA . GLY A 1 75 ? -7.484 -22.047 7.059 1 80.75 75 GLY A CA 1
ATOM 565 C C . GLY A 1 75 ? -8.453 -22.75 7.992 1 80.75 75 GLY A C 1
ATOM 566 O O . GLY A 1 75 ? -9.664 -22.578 7.879 1 80.75 75 GLY A O 1
ATOM 567 N N . ASP A 1 76 ? -7.945 -23.5 8.898 1 79.56 76 ASP A N 1
ATOM 568 C CA . ASP A 1 76 ? -8.789 -24.359 9.734 1 79.56 76 ASP A CA 1
ATOM 569 C C . ASP A 1 76 ? -8.578 -24.047 11.211 1 79.56 76 ASP A C 1
ATOM 571 O O . ASP A 1 76 ? -9.008 -24.828 12.078 1 79.56 76 ASP A O 1
ATOM 575 N N . GLY A 1 77 ? -7.918 -22.984 11.578 1 76.38 77 GLY A N 1
ATOM 576 C CA . GLY A 1 77 ? -7.723 -22.594 12.969 1 76.38 77 GLY A CA 1
ATOM 577 C C . GLY A 1 77 ? -6.516 -23.25 13.609 1 76.38 77 GLY A C 1
ATOM 578 O O . GLY A 1 77 ? -6.238 -23.047 14.789 1 76.38 77 GLY A O 1
ATOM 579 N N . THR A 1 78 ? -5.77 -24.016 12.93 1 78.31 78 THR A N 1
ATOM 580 C CA . THR A 1 78 ? -4.703 -24.797 13.555 1 78.31 78 THR A CA 1
ATOM 581 C C . THR A 1 78 ? -3.334 -24.234 13.172 1 78.31 78 THR A C 1
ATOM 583 O O . THR A 1 78 ? -2.453 -24.109 14.023 1 78.31 78 THR A O 1
ATOM 586 N N . GLU A 1 79 ? -3.16 -24.016 11.938 1 81.62 79 GLU A N 1
ATOM 587 C CA . GLU A 1 79 ? -1.861 -23.562 11.461 1 81.62 79 GLU A CA 1
ATOM 588 C C . GLU A 1 79 ? -2.004 -22.312 10.594 1 81.62 79 GLU A C 1
ATOM 590 O O . GLU A 1 79 ? -2.816 -22.281 9.672 1 81.62 79 GLU A O 1
ATOM 595 N N . LYS A 1 80 ? -1.222 -21.359 11 1 88.88 80 LYS A N 1
ATOM 596 C CA . LYS A 1 80 ? -1.205 -20.125 10.211 1 88.88 80 LYS A CA 1
ATOM 597 C C . LYS A 1 80 ? -0.182 -20.219 9.086 1 88.88 80 LYS A C 1
ATOM 599 O O . LYS A 1 80 ? 0.871 -20.844 9.242 1 88.88 80 LYS A O 1
ATOM 604 N N . ARG A 1 81 ? -0.577 -19.781 7.973 1 93 81 ARG A N 1
ATOM 605 C CA . ARG A 1 81 ? 0.279 -19.719 6.793 1 93 81 ARG A CA 1
ATOM 606 C C . ARG A 1 81 ? 0.441 -18.281 6.312 1 93 81 ARG A C 1
ATOM 608 O O . ARG A 1 81 ? -0.525 -17.516 6.293 1 93 81 ARG A O 1
ATOM 615 N N . ASN A 1 82 ? 1.735 -17.891 6.039 1 94.62 82 ASN A N 1
ATOM 616 C CA . ASN A 1 82 ? 1.955 -16.594 5.402 1 94.62 82 ASN A CA 1
ATOM 617 C C . ASN A 1 82 ? 1.466 -16.594 3.955 1 94.62 82 ASN A C 1
ATOM 619 O O . ASN A 1 82 ? 1.773 -17.516 3.189 1 94.62 82 ASN A O 1
ATOM 623 N N . VAL A 1 83 ? 0.718 -15.539 3.658 1 97.12 83 VAL A N 1
ATOM 624 C CA . VAL A 1 83 ? 0.201 -15.469 2.297 1 97.12 83 VAL A CA 1
ATOM 625 C C . VAL A 1 83 ? 0.33 -14.039 1.774 1 97.12 83 VAL A C 1
ATOM 627 O O . VAL A 1 83 ? 0.577 -13.109 2.547 1 97.12 83 VAL A O 1
ATOM 630 N N . MET A 1 84 ? 0.223 -13.891 0.504 1 96.69 84 MET A N 1
ATOM 631 C CA . MET A 1 84 ? 0.037 -12.617 -0.174 1 96.69 84 MET A CA 1
ATOM 632 C C . MET A 1 84 ? -1.312 -12.562 -0.884 1 96.69 84 MET A C 1
ATOM 634 O O . MET A 1 84 ? -1.752 -13.562 -1.459 1 96.69 84 MET A O 1
ATOM 638 N N . LEU A 1 85 ? -1.932 -11.43 -0.761 1 97.25 85 LEU A N 1
ATOM 639 C CA . LEU A 1 85 ? -3.178 -11.133 -1.458 1 97.25 85 LEU A CA 1
ATOM 640 C C . LEU A 1 85 ? -2.977 -10.023 -2.486 1 97.25 85 LEU A C 1
ATOM 642 O O . LEU A 1 85 ? -2.361 -9 -2.188 1 97.25 85 LEU A O 1
ATOM 646 N N . VAL A 1 86 ? -3.5 -10.297 -3.707 1 94.38 86 VAL A N 1
ATOM 647 C CA . VAL A 1 86 ? -3.311 -9.359 -4.809 1 94.38 86 VAL A CA 1
ATOM 648 C C . VAL A 1 86 ? -4.645 -9.109 -5.508 1 94.38 86 VAL A C 1
ATOM 650 O O . VAL A 1 86 ? -5.418 -10.039 -5.738 1 94.38 86 VAL A O 1
ATOM 653 N N . THR A 1 87 ? -4.938 -7.875 -5.812 1 91.88 87 THR A N 1
ATOM 654 C CA . THR A 1 87 ? -6.07 -7.566 -6.676 1 91.88 87 THR A CA 1
ATOM 655 C C . THR A 1 87 ? -5.594 -7.055 -8.031 1 91.88 87 THR A C 1
ATOM 657 O O . THR A 1 87 ? -4.84 -6.086 -8.109 1 91.88 87 THR A O 1
ATOM 660 N N . LEU A 1 88 ? -6.035 -7.691 -9.039 1 87.25 88 LEU A N 1
ATOM 661 C CA . LEU A 1 88 ? -5.676 -7.336 -10.406 1 87.25 88 LEU A CA 1
ATOM 662 C C . LEU A 1 88 ? -6.863 -7.512 -11.344 1 87.25 88 LEU A C 1
ATOM 664 O O . LEU A 1 88 ? -7.66 -8.438 -11.18 1 87.25 88 LEU A O 1
ATOM 668 N N . PRO A 1 89 ? -6.883 -6.629 -12.328 1 81.75 89 PRO A N 1
ATOM 669 C CA . PRO A 1 89 ? -7.91 -6.871 -13.344 1 81.75 89 PRO A CA 1
ATOM 670 C C . PRO A 1 89 ? -7.594 -8.078 -14.227 1 81.75 89 PRO A C 1
ATOM 672 O O . PRO A 1 89 ? -6.426 -8.312 -14.555 1 81.75 89 PRO A O 1
ATOM 675 N N . VAL A 1 90 ? -8.57 -8.82 -14.562 1 79.12 90 VAL A N 1
ATOM 676 C CA . VAL A 1 90 ? -8.445 -9.961 -15.469 1 79.12 90 VAL A CA 1
ATOM 677 C C . VAL A 1 90 ? -9.188 -9.672 -16.766 1 79.12 90 VAL A C 1
ATOM 679 O O . VAL A 1 90 ? -10.344 -9.242 -16.75 1 79.12 90 VAL A O 1
ATOM 682 N N . TYR A 1 91 ? -8.406 -9.875 -17.812 1 68.94 91 TYR A N 1
ATOM 683 C CA . TYR A 1 91 ? -8.977 -9.586 -19.141 1 68.94 91 TYR A CA 1
ATOM 684 C C . TYR A 1 91 ? -9.289 -10.883 -19.875 1 68.94 91 TYR A C 1
ATOM 686 O O . TYR A 1 91 ? -8.547 -11.859 -19.781 1 68.94 91 TYR A O 1
ATOM 694 N N . SER A 1 92 ? -10.578 -11.266 -20.125 1 57.5 92 SER A N 1
ATOM 695 C CA . SER A 1 92 ? -10.93 -12.484 -20.844 1 57.5 92 SER A CA 1
ATOM 696 C C . SER A 1 92 ? -10.703 -12.328 -22.344 1 57.5 92 SER A C 1
ATOM 698 O O . SER A 1 92 ? -10.969 -11.258 -22.906 1 57.5 92 SER A O 1
ATOM 700 N N . THR A 1 93 ? -9.922 -13.133 -22.953 1 51.44 93 THR A N 1
ATOM 701 C CA . THR A 1 93 ? -9.836 -13.141 -24.406 1 51.44 93 THR A CA 1
ATOM 702 C C . THR A 1 93 ? -11.211 -13.391 -25.031 1 51.44 93 THR A C 1
ATOM 704 O O . THR A 1 93 ? -11.484 -12.945 -26.141 1 51.44 93 THR A O 1
ATOM 707 N N . GLU A 1 94 ? -11.93 -14.406 -24.547 1 49.78 94 GLU A N 1
ATOM 708 C CA . GLU A 1 94 ? -13.086 -14.906 -25.281 1 49.78 94 GLU A CA 1
ATOM 709 C C . GLU A 1 94 ? -14.305 -14.016 -25.062 1 49.78 94 GLU A C 1
ATOM 711 O O . GLU A 1 94 ? -15.133 -13.852 -25.969 1 49.78 94 GLU A O 1
ATOM 716 N N . ASN A 1 95 ? -14.727 -13.727 -23.844 1 45.31 95 ASN A N 1
ATOM 717 C CA . ASN A 1 95 ? -16 -13.055 -23.594 1 45.31 95 ASN A CA 1
ATOM 718 C C . ASN A 1 95 ? -15.805 -11.578 -23.281 1 45.31 95 ASN A C 1
ATOM 720 O O . ASN A 1 95 ? -15.031 -11.227 -22.375 1 45.31 95 ASN A O 1
ATOM 724 N N . GLU A 1 96 ? -16.281 -10.711 -24.078 1 45.59 96 GLU A N 1
ATOM 725 C CA . GLU A 1 96 ? -16.312 -9.25 -24.047 1 45.59 96 GLU A CA 1
ATOM 726 C C . GLU A 1 96 ? -16.625 -8.727 -22.656 1 45.59 96 GLU A C 1
ATOM 728 O O . GLU A 1 96 ? -16.266 -7.598 -22.312 1 45.59 96 GLU A O 1
ATOM 733 N N . LYS A 1 97 ? -17.469 -9.516 -22.016 1 44.81 97 LYS A N 1
ATOM 734 C CA . LYS A 1 97 ? -18.109 -8.984 -20.812 1 44.81 97 LYS A CA 1
ATOM 735 C C . LYS A 1 97 ? -17.156 -9 -19.625 1 44.81 97 LYS A C 1
ATOM 737 O O . LYS A 1 97 ? -17.391 -8.289 -18.641 1 44.81 97 LYS A O 1
ATOM 742 N N . GLU A 1 98 ? -16.375 -10.016 -19.469 1 49.97 98 GLU A N 1
ATOM 743 C CA . GLU A 1 98 ? -15.562 -10.188 -18.266 1 49.97 98 GLU A CA 1
ATOM 744 C C . GLU A 1 98 ? -14.258 -9.398 -18.375 1 49.97 98 GLU A C 1
ATOM 746 O O . GLU A 1 98 ? -13.305 -9.664 -17.625 1 49.97 98 GLU A O 1
ATOM 751 N N . LYS A 1 99 ? -14.211 -8.438 -19.219 1 56.72 99 LYS A N 1
ATOM 752 C CA . LYS A 1 99 ? -13.023 -7.629 -19.5 1 56.72 99 LYS A CA 1
ATOM 753 C C . LYS A 1 99 ? -12.844 -6.547 -18.438 1 56.72 99 LYS A C 1
ATOM 755 O O . LYS A 1 99 ? -13.766 -5.77 -18.172 1 56.72 99 LYS A O 1
ATOM 760 N N . GLY A 1 100 ? -11.836 -6.746 -17.688 1 70.75 100 GLY A N 1
ATOM 761 C CA . GLY A 1 100 ? -11.328 -5.648 -16.875 1 70.75 100 GLY A CA 1
ATOM 762 C C . GLY A 1 100 ? -11.82 -5.688 -15.438 1 70.75 100 GLY A C 1
ATOM 763 O O . GLY A 1 100 ? -11.82 -4.664 -14.75 1 70.75 100 GLY A O 1
ATOM 764 N N . LYS A 1 101 ? -12.477 -6.984 -15.102 1 80.31 101 LYS A N 1
ATOM 765 C CA . LYS A 1 101 ? -12.914 -7.043 -13.711 1 80.31 101 LYS A CA 1
ATOM 766 C C . LYS A 1 101 ? -11.727 -7.238 -12.766 1 80.31 101 LYS A C 1
ATOM 768 O O . LYS A 1 101 ? -10.781 -7.957 -13.094 1 80.31 101 LYS A O 1
ATOM 773 N N . LEU A 1 102 ? -11.961 -6.691 -11.633 1 87 102 LEU A N 1
ATOM 774 C CA . LEU A 1 102 ? -10.945 -6.84 -10.602 1 87 102 LEU A CA 1
ATOM 775 C C . LEU A 1 102 ? -11.102 -8.164 -9.859 1 87 102 LEU A C 1
ATOM 777 O O . LEU A 1 102 ? -12.195 -8.492 -9.391 1 87 102 LEU A O 1
ATOM 781 N N . HIS A 1 103 ? -10.023 -8.945 -9.844 1 91 103 HIS A N 1
ATOM 782 C CA . HIS A 1 103 ? -10.039 -10.219 -9.133 1 91 103 HIS A CA 1
ATOM 783 C C . HIS A 1 103 ? -9.109 -10.188 -7.93 1 91 103 HIS A C 1
ATOM 785 O O . HIS A 1 103 ? -8.102 -9.484 -7.934 1 91 103 HIS A O 1
ATOM 791 N N . LEU A 1 104 ? -9.531 -11 -6.914 1 95.19 104 LEU A N 1
ATOM 792 C CA . LEU A 1 104 ? -8.648 -11.289 -5.793 1 95.19 104 LEU A CA 1
ATOM 793 C C . LEU A 1 104 ? -7.871 -12.578 -6.027 1 95.19 104 LEU A C 1
ATOM 795 O O . LEU A 1 104 ? -8.461 -13.602 -6.379 1 95.19 104 LEU A O 1
ATOM 799 N N . TRP A 1 105 ? -6.559 -12.531 -5.844 1 95.88 105 TRP A N 1
ATOM 800 C CA . TRP A 1 105 ? -5.676 -13.68 -5.965 1 95.88 105 TRP A CA 1
ATOM 801 C C . TRP A 1 105 ? -5.008 -14 -4.629 1 95.88 105 TRP A C 1
ATOM 803 O O . TRP A 1 105 ? -4.652 -13.086 -3.877 1 95.88 105 TRP A O 1
ATOM 813 N N . LEU A 1 106 ? -4.809 -15.266 -4.387 1 97.94 106 LEU A N 1
ATOM 814 C CA . LEU A 1 106 ? -4.121 -15.789 -3.209 1 97.94 106 LEU A CA 1
ATOM 815 C C . LEU A 1 106 ? -2.852 -16.531 -3.604 1 97.94 106 LEU A C 1
ATOM 817 O O . LEU A 1 106 ? -2.865 -17.344 -4.539 1 97.94 106 LEU A O 1
ATOM 821 N N . THR A 1 107 ? -1.757 -16.25 -2.877 1 97.5 107 THR A N 1
ATOM 822 C CA . THR A 1 107 ? -0.543 -17.031 -3.107 1 97.5 107 THR A CA 1
ATOM 823 C C . THR A 1 107 ? 0.279 -17.141 -1.827 1 97.5 107 THR A C 1
ATOM 825 O O . THR A 1 107 ? 0.281 -16.219 -1.002 1 97.5 107 THR A O 1
ATOM 828 N N . ASP A 1 108 ? 0.928 -18.25 -1.608 1 95.81 108 ASP A N 1
ATOM 829 C CA . ASP A 1 108 ? 1.925 -18.422 -0.555 1 95.81 108 ASP A CA 1
ATOM 830 C C . ASP A 1 108 ? 3.338 -18.422 -1.133 1 95.81 108 ASP A C 1
ATOM 832 O O . ASP A 1 108 ? 4.242 -19.047 -0.566 1 95.81 108 ASP A O 1
ATOM 836 N N . ASN A 1 109 ? 3.471 -17.797 -2.301 1 95.25 109 ASN A N 1
ATOM 837 C CA . ASN A 1 109 ? 4.719 -17.703 -3.049 1 95.25 109 ASN A CA 1
ATOM 838 C C . ASN A 1 109 ? 5.043 -19 -3.779 1 95.25 109 ASN A C 1
ATOM 840 O O . ASN A 1 109 ? 6.133 -19.141 -4.336 1 95.25 109 ASN A O 1
ATOM 844 N N . THR A 1 110 ? 4.203 -19.953 -3.684 1 94.44 110 THR A N 1
ATOM 845 C CA . THR A 1 110 ? 4.328 -21.219 -4.414 1 94.44 110 THR A CA 1
ATOM 846 C C . THR A 1 110 ? 3.043 -21.531 -5.172 1 94.44 110 THR A C 1
ATOM 848 O O . THR A 1 110 ? 3.055 -21.656 -6.398 1 94.44 110 THR A O 1
ATOM 851 N N . HIS A 1 111 ? 2.07 -21.594 -4.438 1 96.25 111 HIS A N 1
ATOM 852 C CA . HIS A 1 111 ? 0.763 -21.844 -5.035 1 96.25 111 HIS A CA 1
ATOM 853 C C . HIS A 1 111 ? 0.039 -20.531 -5.34 1 96.25 111 HIS A C 1
ATOM 855 O O . HIS A 1 111 ? 0.175 -19.562 -4.598 1 96.25 111 HIS A O 1
ATOM 861 N N . ILE A 1 112 ? -0.704 -20.531 -6.418 1 95.94 112 ILE A N 1
ATOM 862 C CA . ILE A 1 112 ? -1.483 -19.359 -6.805 1 95.94 112 ILE A CA 1
ATOM 863 C C . ILE A 1 112 ? -2.91 -19.781 -7.152 1 95.94 112 ILE A C 1
ATOM 865 O O . ILE A 1 112 ? -3.115 -20.703 -7.941 1 95.94 112 ILE A O 1
ATOM 869 N N . VAL A 1 113 ? -3.883 -19.094 -6.59 1 96.44 113 VAL A N 1
ATOM 870 C CA . VAL A 1 113 ? -5.281 -19.406 -6.852 1 96.44 113 VAL A CA 1
ATOM 871 C C . VAL A 1 113 ? -6.066 -18.125 -7.105 1 96.44 113 VAL A C 1
ATOM 873 O O . VAL A 1 113 ? -5.898 -17.141 -6.387 1 96.44 113 VAL A O 1
ATOM 876 N N . ASP A 1 114 ? -6.91 -18.172 -8.133 1 94.25 114 ASP A N 1
ATOM 877 C CA . ASP A 1 114 ? -7.887 -17.125 -8.367 1 94.25 114 ASP A CA 1
ATOM 878 C C . ASP A 1 114 ? -9.109 -17.281 -7.465 1 94.25 114 ASP A C 1
ATOM 880 O O . ASP A 1 114 ? -9.922 -18.188 -7.672 1 94.25 114 ASP A O 1
ATOM 884 N N . ILE A 1 115 ? -9.25 -16.422 -6.543 1 96.19 115 ILE A N 1
ATOM 885 C CA . ILE A 1 115 ? -10.344 -16.516 -5.586 1 96.19 115 ILE A CA 1
ATOM 886 C C . ILE A 1 115 ? -11.648 -16.078 -6.254 1 96.19 115 ILE A C 1
ATOM 888 O O . ILE A 1 115 ? -12.719 -16.594 -5.922 1 96.19 115 ILE A O 1
ATOM 892 N N . GLY A 1 116 ? -11.516 -15.133 -7.203 1 91.94 116 GLY A N 1
ATOM 893 C CA . GLY A 1 116 ? -12.695 -14.703 -7.934 1 91.94 116 GLY A CA 1
ATOM 894 C C . GLY A 1 116 ? -12.797 -13.195 -8.07 1 91.94 116 GLY A C 1
ATOM 895 O O . GLY A 1 116 ? -11.922 -12.469 -7.594 1 91.94 116 GLY A O 1
ATOM 896 N N . PRO A 1 117 ? -13.812 -12.758 -8.719 1 90.06 117 PRO A N 1
ATOM 897 C CA . PRO A 1 117 ? -14.008 -11.32 -8.93 1 90.06 117 PRO A CA 1
ATOM 898 C C . PRO A 1 117 ? -14.445 -10.586 -7.664 1 90.06 117 PRO A C 1
ATOM 900 O O . PRO A 1 117 ? -15.227 -11.133 -6.875 1 90.06 117 PRO A O 1
ATOM 903 N N . VAL A 1 118 ? -13.953 -9.383 -7.52 1 88.75 118 VAL A N 1
ATOM 904 C CA . VAL A 1 118 ? -14.359 -8.57 -6.375 1 88.75 118 VAL A CA 1
ATOM 905 C C . VAL A 1 118 ? -15.086 -7.32 -6.855 1 88.75 118 VAL A C 1
ATOM 907 O O . VAL A 1 118 ? -15.633 -6.562 -6.047 1 88.75 118 VAL A O 1
ATOM 910 N N . SER A 1 119 ? -14.953 -7.055 -8.125 1 81.69 119 SER A N 1
ATOM 911 C CA . SER A 1 119 ? -15.703 -5.941 -8.711 1 81.69 119 SER A CA 1
ATOM 912 C C . SER A 1 119 ? -16.766 -6.441 -9.68 1 81.69 119 SER A C 1
ATOM 914 O O . SER A 1 119 ? -16.688 -7.57 -10.172 1 81.69 119 SER A O 1
ATOM 916 N N . GLU A 1 120 ? -17.844 -5.645 -9.93 1 71.5 120 GLU A N 1
ATOM 917 C CA . GLU A 1 120 ? -18.953 -6.074 -10.766 1 71.5 120 GLU A CA 1
ATOM 918 C C . GLU A 1 120 ? -18.734 -5.688 -12.227 1 71.5 120 GLU A C 1
ATOM 920 O O . GLU A 1 120 ? -19.203 -6.371 -13.141 1 71.5 120 GLU A O 1
ATOM 925 N N . LYS A 1 121 ? -18.234 -4.504 -12.406 1 66.44 121 LYS A N 1
ATOM 926 C CA . LYS A 1 121 ? -18.156 -4.02 -13.789 1 66.44 121 LYS A CA 1
ATOM 927 C C . LYS A 1 121 ? -16.703 -3.871 -14.234 1 66.44 121 LYS A C 1
ATOM 929 O O . LYS A 1 121 ? -15.781 -3.992 -13.43 1 66.44 121 LYS A O 1
ATOM 934 N N . ASP A 1 122 ? -16.578 -3.811 -15.703 1 57.88 122 ASP A N 1
ATOM 935 C CA . ASP A 1 122 ? -15.305 -3.629 -16.391 1 57.88 122 ASP A CA 1
ATOM 936 C C . ASP A 1 122 ? -14.586 -2.381 -15.875 1 57.88 122 ASP A C 1
ATOM 938 O O . ASP A 1 122 ? -14.922 -1.262 -16.266 1 57.88 122 ASP A O 1
ATOM 942 N N . ASP A 1 123 ? -14.078 -2.473 -14.672 1 56.34 123 ASP A N 1
ATOM 943 C CA . ASP A 1 123 ? -13.422 -1.271 -14.172 1 56.34 123 ASP A CA 1
ATOM 944 C C . ASP A 1 123 ? -11.922 -1.501 -13.992 1 56.34 123 ASP A C 1
ATOM 946 O O . ASP A 1 123 ? -11.492 -2.055 -12.977 1 56.34 123 ASP A O 1
ATOM 950 N N . ASP A 1 124 ? -11.141 -1.465 -15.125 1 58.88 124 ASP A N 1
ATOM 951 C CA . ASP A 1 124 ? -9.688 -1.374 -15.047 1 58.88 124 ASP A CA 1
ATOM 952 C C . ASP A 1 124 ? -9.25 -0.361 -13.992 1 58.88 124 ASP A C 1
ATOM 954 O O . ASP A 1 124 ? -8.727 0.702 -14.32 1 58.88 124 ASP A O 1
ATOM 958 N N . ALA A 1 125 ? -9.586 -0.726 -12.664 1 65 125 ALA A N 1
ATOM 959 C CA . ALA A 1 125 ? -9.531 0.31 -11.633 1 65 125 ALA A CA 1
ATOM 960 C C . ALA A 1 125 ? -8.328 0.112 -10.711 1 65 125 ALA A C 1
ATOM 962 O O . ALA A 1 125 ? -7.957 -1.022 -10.398 1 65 125 ALA A O 1
ATOM 963 N N . ALA A 1 126 ? -7.605 1.127 -10.539 1 71.12 126 ALA A N 1
ATOM 964 C CA . ALA A 1 126 ? -6.66 1.12 -9.422 1 71.12 126 ALA A CA 1
ATOM 965 C C . ALA A 1 126 ? -7.336 0.662 -8.133 1 71.12 126 ALA A C 1
ATOM 967 O O . ALA A 1 126 ? -8.516 0.934 -7.918 1 71.12 126 ALA A O 1
ATOM 968 N N . SER A 1 127 ? -6.555 -0.125 -7.402 1 83.12 127 SER A N 1
ATOM 969 C CA . SER A 1 127 ? -7.164 -0.686 -6.199 1 83.12 127 SER A CA 1
ATOM 970 C C . SER A 1 127 ? -6.168 -0.73 -5.043 1 83.12 127 SER A C 1
ATOM 972 O O . SER A 1 127 ? -4.961 -0.578 -5.25 1 83.12 127 SER A O 1
ATOM 974 N N . SER A 1 128 ? -6.723 -0.858 -3.846 1 87.19 128 SER A N 1
ATOM 975 C CA . SER A 1 128 ? -5.988 -1.058 -2.602 1 87.19 128 SER A CA 1
ATOM 976 C C . SER A 1 128 ? -6.664 -2.102 -1.72 1 87.19 128 SER A C 1
ATOM 978 O O . SER A 1 128 ? -7.871 -2.33 -1.836 1 87.19 128 SER A O 1
ATOM 980 N N . LEU A 1 129 ? -5.789 -2.723 -0.882 1 91.94 129 LEU A N 1
ATOM 981 C CA . LEU A 1 129 ? -6.281 -3.752 0.026 1 91.94 129 LEU A CA 1
ATOM 982 C C . LEU A 1 129 ? -5.859 -3.457 1.462 1 91.94 129 LEU A C 1
ATOM 984 O O . LEU A 1 129 ? -4.781 -2.91 1.696 1 91.94 129 LEU A O 1
ATOM 988 N N . LEU A 1 130 ? -6.738 -3.844 2.361 1 90.25 130 LEU A N 1
ATOM 989 C CA . LEU A 1 130 ? -6.414 -3.789 3.783 1 90.25 130 LEU A CA 1
ATOM 990 C C . LEU A 1 130 ? -6.938 -5.023 4.508 1 90.25 130 LEU A C 1
ATOM 992 O O . LEU A 1 130 ? -8.094 -5.41 4.328 1 90.25 130 LEU A O 1
ATOM 996 N N . TYR A 1 131 ? -6.07 -5.691 5.223 1 89.5 131 TYR A N 1
ATOM 997 C CA . TYR A 1 131 ? -6.449 -6.801 6.094 1 89.5 131 TYR A CA 1
ATOM 998 C C . TYR A 1 131 ? -6.297 -6.418 7.562 1 89.5 131 TYR A C 1
ATOM 1000 O O . TYR A 1 131 ? -5.246 -5.93 7.977 1 89.5 131 TYR A O 1
ATOM 1008 N N . LYS A 1 132 ? -7.301 -6.68 8.266 1 82.31 132 LYS A N 1
ATOM 1009 C CA . LYS A 1 132 ? -7.301 -6.461 9.711 1 82.31 132 LYS A CA 1
ATOM 1010 C C . LYS A 1 132 ? -7.598 -7.758 10.461 1 82.31 132 LYS A C 1
ATOM 1012 O O . LYS A 1 132 ? -8.68 -8.336 10.312 1 82.31 132 LYS A O 1
ATOM 1017 N N . SER A 1 133 ? -6.629 -8.156 11.211 1 81.75 133 SER A N 1
ATOM 1018 C CA . SER A 1 133 ? -6.828 -9.359 12.008 1 81.75 133 SER A CA 1
ATOM 1019 C C . SER A 1 133 ? -7.699 -9.078 13.227 1 81.75 133 SER A C 1
ATOM 1021 O O . SER A 1 133 ? -7.602 -8.008 13.828 1 81.75 133 SER A O 1
ATOM 1023 N N . ALA A 1 134 ? -8.492 -10.086 13.547 1 73.19 134 ALA A N 1
ATOM 1024 C CA . ALA A 1 134 ? -9.273 -9.969 14.773 1 73.19 134 ALA A CA 1
ATOM 1025 C C . ALA A 1 134 ? -8.375 -10.039 16 1 73.19 134 ALA A C 1
ATOM 1027 O O . ALA A 1 134 ? -7.414 -10.812 16.031 1 73.19 134 ALA A O 1
ATOM 1028 N N . GLY A 1 135 ? -7.598 -9.055 16.469 1 57.69 135 GLY A N 1
ATOM 1029 C CA . GLY A 1 135 ? -6.77 -9.109 17.672 1 57.69 135 GLY A CA 1
ATOM 1030 C C . GLY A 1 135 ? -7.07 -10.30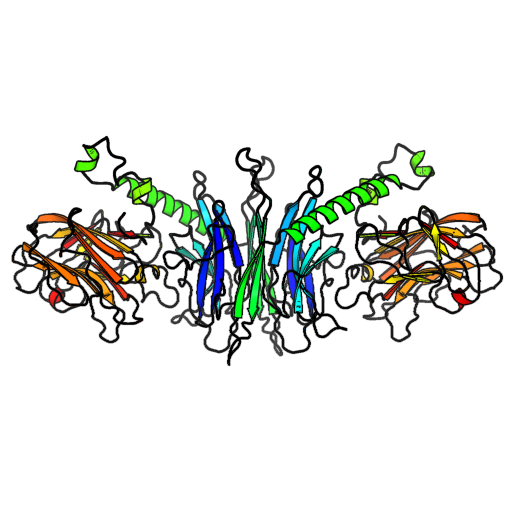5 18.547 1 57.69 135 GLY A C 1
ATOM 1031 O O . GLY A 1 135 ? -8.148 -10.898 18.453 1 57.69 135 GLY A O 1
ATOM 1032 N N . SER A 1 136 ? -5.965 -10.984 19.094 1 49.66 136 SER A N 1
ATOM 1033 C CA . SER A 1 136 ? -6.102 -12.094 20.031 1 49.66 136 SER A CA 1
ATOM 1034 C C . SER A 1 136 ? -6.961 -11.703 21.234 1 49.66 136 SER A C 1
ATOM 1036 O O . SER A 1 136 ? -7.227 -12.531 22.109 1 49.66 136 SER A O 1
ATOM 1038 N N . GLY A 1 137 ? -7.254 -10.547 21.594 1 45.34 137 GLY A N 1
ATOM 1039 C CA . GLY A 1 137 ? -7.832 -10.289 22.906 1 45.34 137 GLY A CA 1
ATOM 1040 C C . GLY A 1 137 ? -9.273 -10.734 23.016 1 45.34 137 GLY A C 1
ATOM 1041 O O . GLY A 1 137 ? -9.945 -10.945 22 1 45.34 137 GLY A O 1
ATOM 1042 N N . GLU A 1 138 ? -9.68 -11.195 24.312 1 42.72 138 GLU A N 1
ATOM 1043 C CA . GLU A 1 138 ? -10.852 -11.844 24.875 1 42.72 138 GLU A CA 1
ATOM 1044 C C . GLU A 1 138 ? -12.141 -11.156 24.438 1 42.72 138 GLU A C 1
ATOM 1046 O O . GLU A 1 138 ? -13.234 -11.688 24.641 1 42.72 138 GLU A O 1
ATOM 1051 N N . GLN A 1 139 ? -12.211 -9.812 24.531 1 45.25 139 GLN A N 1
ATOM 1052 C CA . GLN A 1 139 ? -13.602 -9.383 24.578 1 45.25 139 GLN A CA 1
ATOM 1053 C C . GLN A 1 139 ? -14.32 -9.719 23.266 1 45.25 139 GLN A C 1
ATOM 1055 O O . GLN A 1 139 ? -15.383 -10.344 23.281 1 45.25 139 GLN A O 1
ATOM 1060 N N . GLU A 1 140 ? -14.75 -8.727 22.438 1 46.31 140 GLU A N 1
ATOM 1061 C CA . GLU A 1 140 ? -15.758 -8.898 21.391 1 46.31 140 GLU A CA 1
ATOM 1062 C C . GLU A 1 140 ? -15.188 -9.633 20.188 1 46.31 140 GLU A C 1
ATOM 1064 O O . GLU A 1 140 ? -14.047 -9.391 19.797 1 46.31 140 GLU A O 1
ATOM 1069 N N . LYS A 1 141 ? -15.75 -10.734 19.938 1 49.69 141 LYS A N 1
ATOM 1070 C CA . LYS A 1 141 ? -15.57 -11.633 18.797 1 49.69 141 LYS A CA 1
ATOM 1071 C C . LYS A 1 141 ? -15.273 -10.852 17.531 1 49.69 141 LYS A C 1
ATOM 1073 O O . LYS A 1 141 ? -16.172 -10.602 16.719 1 49.69 141 LYS A O 1
ATOM 1078 N N . LYS A 1 142 ? -14.219 -10.031 17.5 1 62.25 142 LYS A N 1
ATOM 1079 C CA . LYS A 1 142 ? -13.883 -9.312 16.281 1 62.25 142 LYS A CA 1
ATOM 1080 C C . LYS A 1 142 ? -13.391 -10.266 15.203 1 62.25 142 LYS A C 1
ATOM 1082 O O . LYS A 1 142 ? -12.742 -11.273 15.5 1 62.25 142 LYS A O 1
ATOM 1087 N N . GLU A 1 143 ? -14.047 -10.367 13.992 1 75.19 143 GLU A N 1
ATOM 1088 C CA . GLU A 1 143 ? -13.742 -11.188 12.828 1 75.19 143 GLU A CA 1
ATOM 1089 C C . GLU A 1 143 ? -12.711 -10.516 11.922 1 75.19 143 GLU A C 1
ATOM 1091 O O . GLU A 1 143 ? -12.602 -9.289 11.914 1 75.19 143 GLU A O 1
ATOM 1096 N N . ASP A 1 144 ? -11.828 -11.469 11.367 1 84.69 144 ASP A N 1
ATOM 1097 C CA . ASP A 1 144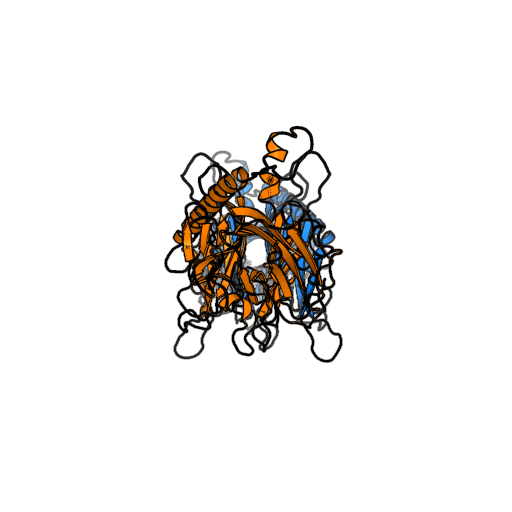 ? -10.93 -10.969 10.336 1 84.69 144 ASP A CA 1
ATOM 1098 C C . ASP A 1 144 ? -11.695 -10.203 9.266 1 84.69 144 ASP A C 1
ATOM 1100 O O . ASP A 1 144 ? -12.812 -10.57 8.906 1 84.69 144 ASP A O 1
ATOM 1104 N N . LYS A 1 145 ? -11.109 -9.141 8.875 1 87.69 145 LYS A N 1
ATOM 1105 C CA . LYS A 1 145 ? -11.742 -8.375 7.805 1 87.69 145 LYS A CA 1
ATOM 1106 C C . LYS A 1 145 ? -10.766 -8.086 6.672 1 87.69 145 LYS A C 1
ATOM 1108 O O . LYS A 1 145 ? -9.594 -7.785 6.918 1 87.69 145 LYS A O 1
ATOM 1113 N N . LEU A 1 146 ? -11.227 -8.273 5.531 1 92.06 146 LEU A N 1
ATOM 1114 C CA . LEU A 1 146 ? -10.531 -7.895 4.305 1 92.06 146 LEU A CA 1
ATOM 1115 C C . LEU A 1 146 ? -11.328 -6.852 3.527 1 92.06 146 LEU A C 1
ATOM 1117 O O . LEU A 1 146 ? -12.516 -7.055 3.238 1 92.06 146 LEU A O 1
ATOM 1121 N N . ILE A 1 147 ? -10.688 -5.727 3.209 1 88.94 147 ILE A N 1
ATOM 1122 C CA . ILE A 1 147 ? -11.359 -4.613 2.547 1 88.94 147 ILE A CA 1
ATOM 1123 C C . ILE A 1 147 ? -10.641 -4.285 1.237 1 88.94 147 ILE A C 1
ATOM 1125 O O . ILE A 1 147 ? -9.414 -4.219 1.193 1 88.94 147 ILE A O 1
ATOM 1129 N N . ALA A 1 148 ? -11.422 -4.137 0.207 1 89.19 148 ALA A N 1
ATOM 1130 C CA . ALA A 1 148 ? -10.906 -3.66 -1.075 1 89.19 148 ALA A CA 1
ATOM 1131 C C . ALA A 1 148 ? -11.453 -2.275 -1.406 1 89.19 148 ALA A C 1
ATOM 1133 O O . ALA A 1 148 ? -12.648 -2.018 -1.243 1 89.19 148 ALA A O 1
ATOM 1134 N N . LEU A 1 149 ? -10.578 -1.416 -1.752 1 85.38 149 LEU A N 1
ATOM 1135 C CA . LEU A 1 149 ? -10.93 -0.122 -2.326 1 85.38 149 LEU A CA 1
ATOM 1136 C C . LEU A 1 149 ? -10.539 -0.058 -3.801 1 85.38 149 LEU A C 1
ATOM 1138 O O . LEU A 1 149 ? -9.438 -0.46 -4.172 1 85.38 149 LEU A O 1
ATOM 1142 N N . TYR A 1 150 ? -11.422 0.362 -4.605 1 82.94 150 TYR A N 1
ATOM 1143 C CA . TYR A 1 150 ? -11.047 0.481 -6.008 1 82.94 150 TYR A CA 1
ATOM 1144 C C . TYR A 1 150 ? -11.859 1.57 -6.699 1 82.94 150 TYR A C 1
ATOM 1146 O O . TYR A 1 150 ? -12.906 1.989 -6.195 1 82.94 150 TYR A O 1
ATOM 1154 N N . GLU A 1 151 ? -11.273 2 -7.84 1 78.69 151 GLU A N 1
ATOM 1155 C CA . GLU A 1 151 ? -11.898 3.039 -8.648 1 78.69 151 GLU A CA 1
ATOM 1156 C C . GLU A 1 151 ? -13.031 2.469 -9.508 1 78.69 151 GLU A C 1
ATOM 1158 O O . GLU A 1 151 ? -12.938 1.343 -10 1 78.69 151 GLU A O 1
ATOM 1163 N N . LYS A 1 152 ? -14.109 3.238 -9.555 1 73.62 152 LYS A N 1
ATOM 1164 C CA . LYS A 1 152 ? -15.227 2.885 -10.422 1 73.62 152 LYS A CA 1
ATOM 1165 C C . LYS A 1 152 ? -15.609 4.051 -11.336 1 73.62 152 LYS A C 1
ATOM 1167 O O . LYS A 1 152 ? -15.625 5.203 -10.898 1 73.62 152 LYS A O 1
ATOM 1172 N N . LYS A 1 153 ? -15.695 3.637 -12.609 1 66.69 153 LYS A N 1
ATOM 1173 C CA . LYS A 1 153 ? -16.141 4.66 -13.547 1 66.69 153 LYS A CA 1
ATOM 1174 C C . LYS A 1 153 ? -17.641 4.93 -13.406 1 66.69 153 LYS A C 1
ATOM 1176 O O . LYS A 1 153 ? -18.438 3.992 -13.336 1 66.69 153 LYS A O 1
ATOM 1181 N N . ASN A 1 154 ? -18 6.105 -12.922 1 59.12 154 ASN A N 1
ATOM 1182 C CA . ASN A 1 154 ? -19.406 6.465 -12.867 1 59.12 154 ASN A CA 1
ATOM 1183 C C . ASN A 1 154 ? -19.984 6.688 -14.258 1 59.12 154 ASN A C 1
ATOM 1185 O O . ASN A 1 154 ? -19.422 7.426 -15.062 1 59.12 154 ASN A O 1
ATOM 1189 N N . VAL A 1 155 ? -20.641 5.703 -14.812 1 55.19 155 VAL A N 1
ATOM 1190 C CA . VAL A 1 155 ? -21.234 5.75 -16.141 1 55.19 155 VAL A CA 1
ATOM 1191 C C . VAL A 1 155 ? -22.297 6.848 -16.188 1 55.19 155 VAL A C 1
ATOM 1193 O O . VAL A 1 155 ? -23.062 6.93 -17.156 1 55.19 155 VAL A O 1
ATOM 1196 N N . GLY A 1 156 ? -22.562 7.59 -15.125 1 44.72 156 GLY A N 1
ATOM 1197 C CA . GLY A 1 156 ? -23.641 8.484 -15.539 1 44.72 156 GLY A CA 1
ATOM 1198 C C . GLY A 1 156 ? -23.297 9.289 -16.781 1 44.72 156 GLY A C 1
ATOM 1199 O O . GLY A 1 156 ? -22.266 9.039 -17.422 1 44.72 156 GLY A O 1
ATOM 1200 N N . GLU A 1 157 ? -23.672 10.703 -16.719 1 46.09 157 GLU A N 1
ATOM 1201 C CA . GLU A 1 157 ? -23.828 11.594 -17.859 1 46.09 157 GLU A CA 1
ATOM 1202 C C . GLU A 1 157 ? -22.5 11.766 -18.609 1 46.09 157 GLU A C 1
ATOM 1204 O O . GLU A 1 157 ? -21.484 11.211 -18.203 1 46.09 157 GLU A O 1
ATOM 1209 N N . ASN A 1 158 ? -22.062 12.914 -19.312 1 52.66 158 ASN A N 1
ATOM 1210 C CA . ASN A 1 158 ? -21.266 13.414 -20.422 1 52.66 158 ASN A CA 1
ATOM 1211 C C . ASN A 1 158 ? -19.766 13.148 -20.219 1 52.66 158 ASN A C 1
ATOM 1213 O O . ASN A 1 158 ? -19 13.117 -21.172 1 52.66 158 ASN A O 1
ATOM 1217 N N . LYS A 1 159 ? -19.203 13.203 -18.953 1 54.84 159 LYS A N 1
ATOM 1218 C CA . LYS A 1 159 ? -17.781 12.875 -18.797 1 54.84 159 LYS A CA 1
ATOM 1219 C C . LYS A 1 159 ? -17.578 11.906 -17.641 1 54.84 159 LYS A C 1
ATOM 1221 O O . LYS A 1 159 ? -17.906 12.219 -16.484 1 54.84 159 LYS A O 1
ATOM 1226 N N . PRO A 1 160 ? -17.125 10.555 -17.891 1 53.25 160 PRO A N 1
ATOM 1227 C CA . PRO A 1 160 ? -16.906 9.562 -16.828 1 53.25 160 PRO A CA 1
ATOM 1228 C C . PRO A 1 160 ? -15.883 10.023 -15.805 1 53.25 160 PRO A C 1
ATOM 1230 O O . PRO A 1 160 ? -14.805 10.492 -16.172 1 53.25 160 PRO A O 1
ATOM 1233 N N . SER A 1 161 ? -16.312 10.461 -14.57 1 57.47 161 SER A N 1
ATOM 1234 C CA . SER A 1 161 ? -15.359 10.766 -13.508 1 57.47 161 SER A CA 1
ATOM 1235 C C . SER A 1 161 ? -15.133 9.562 -12.609 1 57.47 161 SER A C 1
ATOM 1237 O O . SER A 1 161 ? -16.062 8.82 -12.305 1 57.47 161 SER A O 1
ATOM 1239 N N . PRO A 1 162 ? -13.797 9.219 -12.383 1 62.16 162 PRO A N 1
ATOM 1240 C CA . PRO A 1 162 ? -13.539 8.094 -11.484 1 62.16 162 PRO A CA 1
ATOM 1241 C C . PRO A 1 162 ? -14.102 8.312 -10.078 1 62.16 162 PRO A C 1
ATOM 1243 O O . PRO A 1 162 ? -14.102 9.445 -9.586 1 62.16 162 PRO A O 1
ATOM 1246 N N . GLY A 1 163 ? -14.961 7.367 -9.57 1 70.31 163 GLY A N 1
ATOM 1247 C CA . GLY A 1 163 ? -15.375 7.285 -8.18 1 70.31 163 GLY A CA 1
ATOM 1248 C C . GLY A 1 163 ? -14.703 6.148 -7.426 1 70.31 163 GLY A C 1
ATOM 1249 O O . GLY A 1 163 ? -14.078 5.277 -8.031 1 70.31 163 GLY A O 1
ATOM 1250 N N . MET A 1 164 ? -14.547 6.32 -6.078 1 77.69 164 MET A N 1
ATOM 1251 C CA . MET A 1 164 ? -13.953 5.27 -5.254 1 77.69 164 MET A CA 1
ATOM 1252 C C . MET A 1 164 ? -15.031 4.469 -4.535 1 77.69 164 MET A C 1
ATOM 1254 O O . MET A 1 164 ? -16.031 5.035 -4.07 1 77.69 164 MET A O 1
ATOM 1258 N N . VAL A 1 165 ? -14.828 3.199 -4.512 1 78.75 165 VAL A N 1
ATOM 1259 C CA . VAL A 1 165 ? -15.727 2.285 -3.807 1 78.75 165 VAL A CA 1
ATOM 1260 C C . VAL A 1 165 ? -14.938 1.481 -2.777 1 78.75 165 VAL A C 1
ATOM 1262 O O . VAL A 1 165 ? -13.805 1.063 -3.041 1 78.75 165 VAL A O 1
ATOM 1265 N N . SER A 1 166 ? -15.586 1.32 -1.649 1 82.62 166 SER A N 1
ATOM 1266 C CA . SER A 1 166 ? -15.062 0.439 -0.609 1 82.62 166 SER A CA 1
ATOM 1267 C C . SER A 1 166 ? -15.961 -0.778 -0.415 1 82.62 166 SER A C 1
ATOM 1269 O O . SER A 1 166 ? -17.172 -0.637 -0.183 1 82.62 166 SER A O 1
ATOM 1271 N N . VAL A 1 167 ? -15.32 -1.948 -0.484 1 84.75 167 VAL A N 1
ATOM 1272 C CA . VAL A 1 167 ? -16.094 -3.184 -0.363 1 84.75 167 VAL A CA 1
ATOM 1273 C C . VAL A 1 167 ? -15.438 -4.098 0.671 1 84.75 167 VAL A C 1
ATOM 1275 O O . VAL A 1 167 ? -14.219 -4.289 0.661 1 84.75 167 VAL A O 1
ATOM 1278 N N . VAL A 1 168 ? -16.281 -4.625 1.573 1 87.56 168 VAL A N 1
ATOM 1279 C CA . VAL A 1 168 ? -15.812 -5.656 2.494 1 87.56 168 VAL A CA 1
ATOM 1280 C C . VAL A 1 168 ? -15.914 -7.027 1.83 1 87.56 168 VAL A C 1
ATOM 1282 O O . VAL A 1 168 ? -17 -7.438 1.406 1 87.56 168 VAL A O 1
ATOM 1285 N N . LEU A 1 169 ? -14.805 -7.785 1.805 1 92.69 169 LEU A N 1
ATOM 1286 C CA . LEU A 1 169 ? -14.719 -9.039 1.062 1 92.69 169 LEU A CA 1
ATOM 1287 C C . LEU A 1 169 ? -14.93 -10.234 1.985 1 92.69 169 LEU A C 1
ATOM 1289 O O . LEU A 1 169 ? -14.039 -11.078 2.121 1 92.69 169 LEU A O 1
ATOM 1293 N N . THR A 1 170 ? -16.109 -10.406 2.447 1 92.06 170 THR A N 1
ATOM 1294 C CA . THR A 1 170 ? -16.406 -11.453 3.424 1 92.06 170 THR A CA 1
ATOM 1295 C C . THR A 1 170 ? -16.391 -12.828 2.771 1 92.06 170 THR A C 1
ATOM 1297 O O . THR A 1 170 ? -15.742 -13.75 3.279 1 92.06 170 THR A O 1
ATOM 1300 N N . GLU A 1 171 ? -17.078 -12.984 1.684 1 95.38 171 GLU A N 1
ATOM 1301 C CA . GLU A 1 171 ? -17.141 -14.273 1.006 1 95.38 171 GLU A CA 1
ATOM 1302 C C . GLU A 1 171 ? -15.781 -14.672 0.442 1 95.38 171 GLU A C 1
ATOM 1304 O O . GLU A 1 171 ? -15.406 -15.844 0.478 1 95.38 171 GLU A O 1
ATOM 1309 N N . GLU A 1 172 ? -15.125 -13.719 -0.059 1 96 172 GLU A N 1
ATOM 1310 C CA . GLU A 1 172 ? -13.797 -13.984 -0.603 1 96 172 GLU A CA 1
ATOM 1311 C C . GLU A 1 172 ? -12.836 -14.445 0.488 1 96 172 GLU A C 1
ATOM 1313 O O . GLU A 1 172 ? -12.023 -15.344 0.265 1 96 172 GLU A O 1
ATOM 1318 N N . LEU A 1 173 ? -12.922 -13.812 1.655 1 95.44 173 LEU A N 1
ATOM 1319 C CA . LEU A 1 173 ? -12.062 -14.211 2.762 1 95.44 173 LEU A CA 1
ATOM 1320 C C . LEU A 1 173 ? -12.375 -15.641 3.203 1 95.44 173 LEU A C 1
ATOM 1322 O O . LEU A 1 173 ? -11.461 -16.406 3.523 1 95.44 173 LEU A O 1
ATOM 1326 N N . LYS A 1 174 ? -13.594 -15.977 3.217 1 95.31 174 LYS A N 1
ATOM 1327 C CA . LYS A 1 174 ? -13.984 -17.344 3.523 1 95.31 174 LYS A CA 1
ATOM 1328 C C . LYS A 1 174 ? -13.383 -18.328 2.521 1 95.31 174 LYS A C 1
ATOM 1330 O O . LYS A 1 174 ? -12.867 -19.375 2.906 1 95.31 174 LYS A O 1
ATOM 1335 N N . ARG A 1 175 ? -13.461 -18.016 1.297 1 97.12 175 ARG A N 1
ATOM 1336 C CA . ARG A 1 175 ? -12.883 -18.875 0.258 1 97.12 175 ARG A CA 1
ATOM 1337 C C . ARG A 1 175 ? -11.375 -18.984 0.425 1 97.12 175 ARG A C 1
ATOM 1339 O O . ARG A 1 175 ? -10.805 -20.062 0.217 1 97.12 175 ARG A O 1
ATOM 1346 N N . VAL A 1 176 ? -10.766 -17.891 0.759 1 97.31 176 VAL A N 1
ATOM 1347 C CA . VAL A 1 176 ? -9.328 -17.922 1.021 1 97.31 176 VAL A CA 1
ATOM 1348 C C . VAL A 1 176 ? -9.016 -18.953 2.098 1 97.31 176 VAL A C 1
ATOM 1350 O O . VAL A 1 176 ? -8.117 -19.781 1.932 1 97.31 176 VAL A O 1
ATOM 1353 N N . LYS A 1 177 ? -9.742 -18.922 3.115 1 95.56 177 LYS A N 1
ATOM 1354 C CA . LYS A 1 177 ? -9.516 -19.844 4.223 1 95.56 177 LYS A CA 1
ATOM 1355 C C . LYS A 1 177 ? -9.766 -21.297 3.799 1 95.56 177 LYS A C 1
ATOM 1357 O O . LYS A 1 177 ? -9.047 -22.203 4.211 1 95.56 177 LYS A O 1
ATOM 1362 N N . GLU A 1 178 ? -10.727 -21.484 2.98 1 96.94 178 GLU A N 1
ATOM 1363 C CA . GLU A 1 178 ? -11 -22.828 2.453 1 96.94 178 GLU A CA 1
ATOM 1364 C C . GLU A 1 178 ? -9.828 -23.328 1.617 1 96.94 178 GLU A C 1
ATOM 1366 O O . GLU A 1 178 ? -9.469 -24.516 1.7 1 96.94 178 GLU A O 1
ATOM 1371 N N . VAL A 1 179 ? -9.344 -22.5 0.81 1 97.5 179 VAL A N 1
ATOM 1372 C CA . VAL A 1 179 ? -8.203 -22.875 -0.021 1 97.5 179 VAL A CA 1
ATOM 1373 C C . VAL A 1 179 ? -7.016 -23.25 0.865 1 97.5 179 VAL A C 1
ATOM 1375 O O . VAL A 1 179 ? -6.355 -24.25 0.633 1 97.5 179 VAL A O 1
ATOM 1378 N N . LEU A 1 180 ? -6.762 -22.438 1.895 1 97.06 180 LEU A N 1
ATOM 1379 C CA . LEU A 1 180 ? -5.645 -22.703 2.793 1 97.06 180 LEU A CA 1
ATOM 1380 C C . LEU A 1 180 ? -5.816 -24.047 3.506 1 97.06 180 LEU A C 1
ATOM 1382 O O . LEU A 1 180 ? -4.852 -24.781 3.688 1 97.06 180 LEU A O 1
ATOM 1386 N N . ALA A 1 181 ? -7.012 -24.328 3.891 1 96.44 181 ALA A N 1
ATOM 1387 C CA . ALA A 1 181 ? -7.297 -25.609 4.5 1 96.44 181 ALA A CA 1
ATOM 1388 C C . ALA A 1 181 ? -7.023 -26.75 3.525 1 96.44 181 ALA A C 1
ATOM 1390 O O . ALA A 1 181 ? -6.48 -27.797 3.912 1 96.44 181 ALA A O 1
ATOM 1391 N N . THR A 1 182 ? -7.406 -26.578 2.334 1 95.44 182 THR A N 1
ATOM 1392 C CA . THR A 1 182 ? -7.164 -27.578 1.303 1 95.44 182 THR A CA 1
ATOM 1393 C C . THR A 1 182 ? -5.664 -27.797 1.104 1 95.44 182 THR A C 1
ATOM 1395 O O . THR A 1 182 ? -5.199 -28.938 1.053 1 95.44 182 THR A O 1
ATOM 1398 N N . TRP A 1 183 ? -4.926 -26.703 0.937 1 95.5 183 TRP A N 1
ATOM 1399 C CA . TRP A 1 183 ? -3.482 -26.812 0.763 1 95.5 183 TRP A CA 1
ATOM 1400 C C . TRP A 1 183 ? -2.857 -27.609 1.904 1 95.5 183 TRP A C 1
ATOM 1402 O O . TRP A 1 183 ? -1.986 -28.453 1.678 1 95.5 183 TRP A O 1
ATOM 1412 N N . LYS A 1 184 ? -3.293 -27.359 3.064 1 93.38 184 LYS A N 1
ATOM 1413 C CA . LYS A 1 184 ? -2.77 -28.062 4.23 1 93.38 184 LYS A CA 1
ATOM 1414 C C . LYS A 1 184 ? -3.037 -29.562 4.133 1 93.38 184 LYS A C 1
ATOM 1416 O O . LYS A 1 184 ? -2.145 -30.375 4.387 1 93.38 184 LYS A O 1
ATOM 1421 N N . LYS A 1 185 ? -4.188 -29.906 3.852 1 93 185 LYS A N 1
ATOM 1422 C CA . LYS A 1 185 ? -4.543 -31.328 3.709 1 93 185 LYS A CA 1
ATOM 1423 C C . LYS A 1 185 ? -3.697 -32 2.633 1 93 185 LYS A C 1
ATOM 1425 O O . LYS A 1 185 ? -3.268 -33.125 2.801 1 93 185 LYS A O 1
ATOM 1430 N N . VAL A 1 186 ? -3.531 -31.328 1.566 1 92.94 186 VAL A N 1
ATOM 1431 C CA . VAL A 1 186 ? -2.74 -31.891 0.48 1 92.94 186 VAL A CA 1
ATOM 1432 C C . VAL A 1 186 ? -1.287 -32.062 0.925 1 92.94 186 VAL A C 1
ATOM 1434 O O . VAL A 1 186 ? -0.664 -33.094 0.679 1 92.94 186 VAL A O 1
ATOM 1437 N N . ASP A 1 187 ? -0.749 -31.031 1.575 1 91.69 187 ASP A N 1
ATOM 1438 C CA . ASP A 1 187 ? 0.607 -31.141 2.107 1 91.69 187 ASP A CA 1
ATOM 1439 C C . ASP A 1 187 ? 0.762 -32.375 2.994 1 91.69 187 ASP A C 1
ATOM 1441 O O . ASP A 1 187 ? 1.761 -33.094 2.902 1 91.69 187 ASP A O 1
ATOM 1445 N N . GLU A 1 188 ? -0.166 -32.562 3.82 1 89.38 188 GLU A N 1
ATOM 1446 C CA . GLU A 1 188 ? -0.12 -33.688 4.719 1 89.38 188 GLU A CA 1
ATOM 1447 C C . GLU A 1 188 ? -0.143 -35 3.939 1 89.38 188 GLU A C 1
ATOM 1449 O O . GLU A 1 188 ? 0.609 -35.938 4.25 1 89.38 188 GLU A O 1
ATOM 1454 N N . ARG A 1 189 ? -0.944 -35.125 2.982 1 88.88 189 ARG A N 1
ATOM 1455 C CA . ARG A 1 189 ? -1.045 -36.312 2.178 1 88.88 189 ARG A CA 1
ATOM 1456 C C . ARG A 1 189 ? 0.245 -36.562 1.404 1 88.88 189 ARG A C 1
ATOM 1458 O O . ARG A 1 189 ? 0.738 -37.719 1.364 1 88.88 189 ARG A O 1
ATOM 1465 N N . VAL A 1 190 ? 0.721 -35.531 0.765 1 89.94 190 VAL A N 1
ATOM 1466 C CA . VAL A 1 190 ? 1.933 -35.688 -0.036 1 89.94 190 VAL A CA 1
ATOM 1467 C C . VAL A 1 190 ? 3.105 -36.062 0.863 1 89.94 190 VAL A C 1
ATOM 1469 O O . VAL A 1 190 ? 3.969 -36.844 0.467 1 89.94 190 VAL A O 1
ATOM 1472 N N . SER A 1 191 ? 3.148 -35.469 1.998 1 85.94 191 SER A N 1
ATOM 1473 C CA . SER A 1 191 ? 4.234 -35.781 2.924 1 85.94 191 SER A CA 1
ATOM 1474 C C . SER A 1 191 ? 4.273 -37.25 3.273 1 85.94 191 SER A C 1
ATOM 1476 O O . SER A 1 191 ? 5.32 -37.781 3.654 1 85.94 191 SER A O 1
ATOM 1478 N N . LYS A 1 192 ? 3.219 -37.969 3.053 1 81.12 192 LYS A N 1
ATOM 1479 C CA . LYS A 1 192 ? 3.123 -39.375 3.383 1 81.12 192 LYS A CA 1
ATOM 1480 C C . LYS A 1 192 ? 3.482 -40.25 2.182 1 81.12 192 LYS A C 1
ATOM 1482 O O . LYS A 1 192 ? 3.594 -41.469 2.305 1 81.12 192 LYS A O 1
ATOM 1487 N N . LEU A 1 193 ? 3.596 -39.594 0.951 1 75.06 193 LEU A N 1
ATOM 1488 C CA . LEU A 1 193 ? 3.926 -40.344 -0.256 1 75.06 193 LEU A CA 1
ATOM 1489 C C . LEU A 1 193 ? 5.402 -40.75 -0.266 1 75.06 193 LEU A C 1
ATOM 1491 O O . LEU A 1 193 ? 5.852 -41.469 -1.161 1 75.06 193 LEU A O 1
ATOM 1495 N N . CYS A 1 194 ? 6.254 -40.312 0.506 1 60.91 194 CYS A N 1
ATOM 1496 C CA . CYS A 1 194 ? 7.676 -40.656 0.444 1 60.91 194 CYS A CA 1
ATOM 1497 C C . CYS A 1 194 ? 7.883 -42.062 -0.044 1 60.91 194 CYS A C 1
ATOM 1499 O O . CYS A 1 194 ? 7.441 -43.031 0.604 1 60.91 194 CYS A O 1
ATOM 1501 N N . PRO A 1 195 ? 8.039 -42.062 -1.455 1 48.66 195 PRO A N 1
ATOM 1502 C CA . PRO A 1 195 ? 8.07 -43.312 -2.262 1 48.66 195 PRO A CA 1
ATOM 1503 C C . PRO A 1 195 ? 9.07 -44.312 -1.729 1 48.66 195 PRO A C 1
ATOM 1505 O O . PRO A 1 195 ? 8.984 -45.5 -2.064 1 48.66 195 PRO A O 1
ATOM 1508 N N . SER A 1 196 ? 10.477 -43.969 -1.797 1 44.09 196 SER A N 1
ATOM 1509 C CA . SER A 1 196 ? 11.359 -45.094 -2.041 1 44.09 196 SER A CA 1
ATOM 1510 C C . SER A 1 196 ? 11.258 -46.125 -0.924 1 44.09 196 SER A C 1
ATOM 1512 O O . SER A 1 196 ? 11.367 -45.781 0.256 1 44.09 196 SER A O 1
ATOM 1514 N N . PRO A 1 197 ? 10.773 -47.188 -1.281 1 42.5 197 PRO A N 1
ATOM 1515 C CA . PRO A 1 197 ? 10.984 -48.344 -0.395 1 42.5 197 PRO A CA 1
ATOM 1516 C C . PRO A 1 197 ? 12.352 -48.344 0.282 1 42.5 197 PRO A C 1
ATOM 1518 O O . PRO A 1 197 ? 12.492 -48.812 1.404 1 42.5 197 PRO A O 1
ATOM 1521 N N . ILE A 1 198 ? 13.422 -48 -0.492 1 41.41 198 ILE A N 1
ATOM 1522 C CA . ILE A 1 198 ? 14.773 -47.969 0.058 1 41.41 198 ILE A CA 1
ATOM 1523 C C . ILE A 1 198 ? 14.875 -46.906 1.126 1 41.41 198 ILE A C 1
ATOM 1525 O O . ILE A 1 198 ? 15.648 -47.031 2.078 1 41.41 198 ILE A O 1
ATOM 1529 N N . ALA A 1 199 ? 14.195 -45.812 0.987 1 42.53 199 ALA A N 1
ATOM 1530 C CA . ALA A 1 199 ? 14.195 -44.812 2.039 1 42.53 199 ALA A CA 1
ATOM 1531 C C . ALA A 1 199 ? 13.375 -45.281 3.24 1 42.53 199 ALA A C 1
ATOM 1533 O O . ALA A 1 199 ? 13.57 -44.781 4.359 1 42.53 199 ALA A O 1
ATOM 1534 N N . GLU A 1 200 ? 12.312 -45.938 3.168 1 43.75 200 GLU A N 1
ATOM 1535 C CA . GLU A 1 200 ? 11.688 -46.562 4.34 1 43.75 200 GLU A CA 1
ATOM 1536 C C . GLU A 1 200 ? 12.703 -47.375 5.148 1 43.75 200 GLU A C 1
ATOM 1538 O O . GLU A 1 200 ? 12.547 -47.531 6.359 1 43.75 200 GLU A O 1
ATOM 1543 N N . GLN A 1 201 ? 13.68 -48.125 4.539 1 42.47 201 GLN A N 1
ATOM 1544 C CA . GLN A 1 201 ? 14.609 -48.969 5.285 1 42.47 201 GLN A CA 1
ATOM 1545 C C . GLN A 1 201 ? 15.766 -48.125 5.836 1 42.47 201 GLN A C 1
ATOM 1547 O O . GLN A 1 201 ? 16.438 -48.562 6.781 1 42.47 201 GLN A O 1
ATOM 1552 N N . ASP A 1 202 ? 16.438 -47.125 5.098 1 36.53 202 ASP A N 1
ATOM 1553 C CA . ASP A 1 202 ? 17.547 -46.406 5.703 1 36.53 202 ASP A CA 1
ATOM 1554 C C . ASP A 1 202 ? 17.047 -45.25 6.566 1 36.53 202 ASP A C 1
ATOM 1556 O O . ASP A 1 202 ? 16.609 -44.219 6.043 1 36.53 202 ASP A O 1
ATOM 1560 N N . THR A 1 203 ? 16.609 -45.406 7.73 1 38.09 203 THR A N 1
ATOM 1561 C CA . THR A 1 203 ? 16.25 -44.469 8.805 1 38.09 203 THR A CA 1
ATOM 1562 C C . THR A 1 203 ? 17.281 -43.375 8.961 1 38.09 203 THR A C 1
ATOM 1564 O O . THR A 1 203 ? 17.125 -42.469 9.789 1 38.09 203 THR A O 1
ATOM 1567 N N . SER A 1 204 ? 18.609 -43.625 8.805 1 35.84 204 SER A N 1
ATOM 1568 C CA . SER A 1 204 ? 19.672 -42.75 9.273 1 35.84 204 SER A CA 1
ATOM 1569 C C . SER A 1 204 ? 19.672 -41.406 8.523 1 35.84 204 SER A C 1
ATOM 1571 O O . SER A 1 204 ? 20.266 -40.438 8.984 1 35.84 204 SER A O 1
ATOM 1573 N N . THR A 1 205 ? 20.016 -41.406 7.137 1 38.28 205 THR A N 1
ATOM 1574 C CA . THR A 1 205 ? 20.531 -40.219 6.484 1 38.28 205 THR A CA 1
ATOM 1575 C C . THR A 1 205 ? 19.469 -39.125 6.371 1 38.28 205 THR A C 1
ATOM 1577 O O . THR A 1 205 ? 18.312 -39.438 6.047 1 38.28 205 THR A O 1
ATOM 1580 N N . ALA A 1 206 ? 19.594 -38.031 6.922 1 38.53 206 ALA A N 1
ATOM 1581 C CA . ALA A 1 206 ? 19.016 -36.719 6.789 1 38.53 206 ALA A CA 1
ATOM 1582 C C . ALA A 1 206 ? 18.438 -36.5 5.391 1 38.53 206 ALA A C 1
ATOM 1584 O O . ALA A 1 206 ? 17.984 -35.406 5.062 1 38.53 206 ALA A O 1
ATOM 1585 N N . ASN A 1 207 ? 18.797 -37.062 4.438 1 39.84 207 ASN A N 1
ATOM 1586 C CA . ASN A 1 207 ? 18.578 -36.812 3.021 1 39.84 207 ASN A CA 1
ATOM 1587 C C . ASN A 1 207 ? 17.109 -36.938 2.654 1 39.84 207 ASN A C 1
ATOM 1589 O O . ASN A 1 207 ? 16.625 -36.219 1.763 1 39.84 207 ASN A O 1
ATOM 1593 N N . ALA A 1 208 ? 16.578 -38.25 2.592 1 40.12 208 ALA A N 1
ATOM 1594 C CA . ALA A 1 208 ? 15.477 -38.594 1.698 1 40.12 208 ALA A CA 1
ATOM 1595 C C . ALA A 1 208 ? 14.219 -37.812 2.045 1 40.12 208 ALA A C 1
ATOM 1597 O O . ALA A 1 208 ? 13.742 -37 1.24 1 40.12 208 ALA A O 1
ATOM 1598 N N . CYS A 1 209 ? 13.008 -38.656 2.43 1 50.84 209 CYS A N 1
ATOM 1599 C CA . CYS A 1 209 ? 11.594 -38.312 2.383 1 50.84 209 CYS A CA 1
ATOM 1600 C C . CYS A 1 209 ? 11.227 -37.375 3.52 1 50.84 209 CYS A C 1
ATOM 1602 O O . CYS A 1 209 ? 10.562 -37.781 4.477 1 50.84 209 CYS A O 1
ATOM 1604 N N . SER A 1 210 ? 12.109 -36.781 4.031 1 51.97 210 SER A N 1
ATOM 1605 C CA . SER A 1 210 ? 11.469 -35.906 5.008 1 51.97 210 SER A CA 1
ATOM 1606 C C . SER A 1 210 ? 10.367 -35.062 4.363 1 51.97 210 SER A C 1
ATOM 1608 O O . SER A 1 210 ? 10.469 -34.719 3.189 1 51.97 210 SER A O 1
ATOM 1610 N N . ALA A 1 211 ? 9.164 -35.219 5.004 1 50.78 211 ALA A N 1
ATOM 1611 C CA . ALA A 1 211 ? 7.957 -34.5 4.598 1 50.78 211 ALA A CA 1
ATOM 1612 C C . ALA A 1 211 ? 8.289 -33.094 4.141 1 50.78 211 ALA A C 1
ATOM 1614 O O . ALA A 1 211 ? 7.742 -32.594 3.146 1 50.78 211 ALA A O 1
ATOM 1615 N N . VAL A 1 212 ? 9.164 -32.406 4.867 1 55.75 212 VAL A N 1
ATOM 1616 C CA . VAL A 1 212 ? 9.453 -31 4.59 1 55.75 212 VAL A CA 1
ATOM 1617 C C . VAL A 1 212 ? 10.117 -30.875 3.221 1 55.75 212 VAL A C 1
ATOM 1619 O O . VAL A 1 212 ? 9.82 -29.953 2.459 1 55.75 212 VAL A O 1
ATOM 1622 N N . ASN A 1 213 ? 10.789 -31.906 2.891 1 64.75 213 ASN A N 1
ATOM 1623 C CA . ASN A 1 213 ? 11.578 -31.797 1.665 1 64.75 213 ASN A CA 1
ATOM 1624 C C . ASN A 1 213 ? 10.727 -32.094 0.428 1 64.75 213 ASN A C 1
ATOM 1626 O O . ASN A 1 213 ? 10.906 -31.438 -0.61 1 64.75 213 ASN A O 1
ATOM 1630 N N . ILE A 1 214 ? 9.719 -32.906 0.729 1 80.12 214 ILE A N 1
ATOM 1631 C CA . ILE A 1 214 ? 8.984 -33.312 -0.465 1 80.12 214 ILE A CA 1
ATOM 1632 C C . ILE A 1 214 ? 8.039 -32.188 -0.907 1 80.12 214 ILE A C 1
ATOM 1634 O O . ILE A 1 214 ? 7.703 -32.094 -2.088 1 80.12 214 ILE A O 1
ATOM 1638 N N . THR A 1 215 ? 7.645 -31.297 -0.024 1 87.94 215 THR A N 1
ATOM 1639 C CA . THR A 1 215 ? 6.66 -30.281 -0.39 1 87.94 215 THR A CA 1
ATOM 1640 C C . THR A 1 215 ? 7.348 -28.984 -0.814 1 87.94 215 THR A C 1
ATOM 1642 O O . THR A 1 215 ? 6.719 -28.109 -1.407 1 87.94 215 THR A O 1
ATOM 1645 N N . ALA A 1 216 ? 8.609 -28.906 -0.512 1 88.31 216 ALA A N 1
ATOM 1646 C CA . ALA A 1 216 ? 9.312 -27.688 -0.882 1 88.31 216 ALA A CA 1
ATOM 1647 C C . ALA A 1 216 ? 9.297 -27.469 -2.395 1 88.31 216 ALA A C 1
ATOM 1649 O O . ALA A 1 216 ? 9.773 -28.328 -3.15 1 88.31 216 ALA A O 1
ATOM 1650 N N . GLY A 1 217 ? 8.703 -26.391 -2.795 1 93.19 217 GLY A N 1
ATOM 1651 C CA . GLY A 1 217 ? 8.656 -26.047 -4.211 1 93.19 217 GLY A CA 1
ATOM 1652 C C . GLY A 1 217 ? 7.602 -26.828 -4.977 1 93.19 217 GLY A C 1
ATOM 1653 O O . GLY A 1 217 ? 7.547 -26.766 -6.207 1 93.19 217 GLY A O 1
ATOM 1654 N N . LEU A 1 218 ? 6.844 -27.641 -4.254 1 94.94 218 LEU A N 1
ATOM 1655 C CA . LEU A 1 218 ? 5.773 -28.391 -4.895 1 94.94 218 LEU A CA 1
ATOM 1656 C C . LEU A 1 218 ? 4.613 -27.484 -5.277 1 94.94 218 LEU A C 1
ATOM 1658 O O . LEU A 1 218 ? 3.908 -26.969 -4.406 1 94.94 218 LEU A O 1
ATOM 1662 N N . VAL A 1 219 ? 4.359 -27.328 -6.57 1 96 219 VAL A N 1
ATOM 1663 C CA . VAL A 1 219 ? 3.377 -26.359 -7.039 1 96 219 VAL A CA 1
ATOM 1664 C C . VAL A 1 219 ? 2.08 -27.078 -7.41 1 96 219 VAL A C 1
ATOM 1666 O O . VAL A 1 219 ? 0.991 -26.516 -7.27 1 96 219 VAL A O 1
ATOM 1669 N N . GLY A 1 220 ? 2.195 -28.297 -7.938 1 95.69 220 GLY A N 1
ATOM 1670 C CA . GLY A 1 220 ? 1.024 -29.031 -8.383 1 95.69 220 GLY A CA 1
ATOM 1671 C C . GLY A 1 220 ? 1.094 -30.516 -8.07 1 95.69 220 GLY A C 1
ATOM 1672 O O . GLY A 1 220 ? 2.184 -31.078 -7.965 1 95.69 220 GLY A O 1
ATOM 1673 N N . PHE A 1 221 ? -0.049 -31.125 -7.949 1 94.75 221 PHE A N 1
ATOM 1674 C CA . PHE A 1 221 ? -0.184 -32.531 -7.645 1 94.75 221 PHE A CA 1
ATOM 1675 C C . PHE A 1 221 ? -1.415 -33.125 -8.328 1 94.75 221 PHE A C 1
ATOM 1677 O O . PHE A 1 221 ? -2.545 -32.75 -8.008 1 94.75 221 PHE A O 1
ATOM 1684 N N . LEU A 1 222 ? -1.143 -34 -9.336 1 94.12 222 LEU A N 1
ATOM 1685 C CA . LEU A 1 222 ? -2.223 -34.719 -10 1 94.12 222 LEU A CA 1
ATOM 1686 C C . LEU A 1 222 ? -2.371 -36.125 -9.43 1 94.12 222 LEU A C 1
ATOM 1688 O O . LEU A 1 222 ? -1.697 -37.062 -9.867 1 94.12 222 LEU A O 1
ATOM 1692 N N . SER A 1 223 ? -3.027 -36.438 -8.32 1 80 223 SER A N 1
ATOM 1693 C CA . SER A 1 223 ? -3.064 -37.781 -7.719 1 80 223 SER A CA 1
ATOM 1694 C C . SER A 1 223 ? -4.426 -38.438 -7.91 1 80 223 SER A C 1
ATOM 1696 O O . SER A 1 223 ? -4.523 -39.656 -8 1 80 223 SER A O 1
ATOM 1698 N N . GLY A 1 224 ? -5.59 -37.781 -7.762 1 70.5 224 GLY A N 1
ATOM 1699 C CA . GLY A 1 224 ? -6.707 -38.719 -7.648 1 70.5 224 GLY A CA 1
ATOM 1700 C C . GLY A 1 224 ? -7.973 -38.188 -8.312 1 70.5 224 GLY A C 1
ATOM 1701 O O . GLY A 1 224 ? -8.789 -39 -8.789 1 70.5 224 GLY A O 1
ATOM 1702 N N . LYS A 1 225 ? -8.102 -37.062 -8.414 1 77.56 225 LYS A N 1
ATOM 1703 C CA . LYS A 1 225 ? -9.438 -36.625 -8.836 1 77.56 225 LYS A CA 1
ATOM 1704 C C . LYS A 1 225 ? -9.492 -36.406 -10.344 1 77.56 225 LYS A C 1
ATOM 1706 O O . LYS A 1 225 ? -8.711 -35.625 -10.891 1 77.56 225 LYS A O 1
ATOM 1711 N N . PHE A 1 226 ? -10.172 -37.375 -10.805 1 84.06 226 PHE A N 1
ATOM 1712 C CA . PHE A 1 226 ? -10.406 -37.312 -12.25 1 84.06 226 PHE A CA 1
ATOM 1713 C C . PHE A 1 226 ? -11.898 -37.25 -12.555 1 84.06 226 PHE A C 1
ATOM 1715 O O . PHE A 1 226 ? -12.68 -38.062 -12.016 1 84.06 226 PHE A O 1
ATOM 1722 N N . SER A 1 227 ? -12.266 -36.156 -13.258 1 82.88 227 SER A N 1
ATOM 1723 C CA . SER A 1 227 ? -13.656 -36.062 -13.672 1 82.88 227 SER A CA 1
ATOM 1724 C C . SER A 1 227 ? -13.781 -35.344 -15.016 1 82.88 227 SER A C 1
ATOM 1726 O O . SER A 1 227 ? -13.094 -34.344 -15.258 1 82.88 227 SER A O 1
ATOM 1728 N N . ASN A 1 228 ? -14.617 -35.938 -15.906 1 85.06 228 ASN A N 1
ATOM 1729 C CA . ASN A 1 228 ? -15 -35.281 -17.156 1 85.06 228 ASN A CA 1
ATOM 1730 C C . ASN A 1 228 ? -13.773 -34.906 -17.984 1 85.06 228 ASN A C 1
ATOM 1732 O O . ASN A 1 228 ? -13.648 -33.75 -18.438 1 85.06 228 ASN A O 1
ATOM 1736 N N . GLY A 1 229 ? -12.805 -35.812 -18.031 1 88.69 229 GLY A N 1
ATOM 1737 C CA . GLY A 1 229 ? -11.648 -35.562 -18.891 1 88.69 229 GLY A CA 1
ATOM 1738 C C . GLY A 1 229 ? -10.641 -34.625 -18.281 1 88.69 229 GLY A C 1
ATOM 1739 O O . GLY A 1 229 ? -9.68 -34.219 -18.938 1 88.69 229 GLY A O 1
ATOM 1740 N N . LYS A 1 230 ? -10.906 -34.281 -17.031 1 92.38 230 LYS A N 1
ATOM 1741 C CA . LYS A 1 230 ? -9.984 -33.406 -16.328 1 92.38 230 LYS A CA 1
ATOM 1742 C C . LYS A 1 230 ? -9.305 -34.094 -15.172 1 92.38 230 LYS A C 1
ATOM 1744 O O . LYS A 1 230 ? -9.969 -34.75 -14.359 1 92.38 230 LYS A O 1
ATOM 1749 N N . TRP A 1 231 ? -8.031 -34.094 -15.219 1 94.69 231 TRP A N 1
ATOM 1750 C CA . TRP A 1 231 ? -7.219 -34.531 -14.086 1 94.69 231 TRP A CA 1
ATOM 1751 C C . TRP A 1 231 ? -6.895 -33.344 -13.172 1 94.69 231 TRP A C 1
ATOM 1753 O O . TRP A 1 231 ? -6.055 -32.5 -13.508 1 94.69 231 TRP A O 1
ATOM 1763 N N . LYS A 1 232 ? -7.52 -33.312 -12.062 1 93 232 LYS A N 1
ATOM 1764 C CA . LYS A 1 232 ? -7.555 -32.125 -11.219 1 93 232 LYS A CA 1
ATOM 1765 C C . LYS A 1 232 ? -6.25 -31.953 -10.445 1 93 232 LYS A C 1
ATOM 1767 O O . LYS A 1 232 ? -5.699 -32.938 -9.93 1 93 232 LYS A O 1
ATOM 1772 N N . ASP A 1 233 ? -5.723 -30.781 -10.414 1 94.88 233 ASP A N 1
ATOM 1773 C CA . ASP A 1 233 ? -4.637 -30.406 -9.516 1 94.88 233 ASP A CA 1
ATOM 1774 C C . ASP A 1 233 ? -5.145 -30.266 -8.078 1 94.88 233 ASP A C 1
ATOM 1776 O O . ASP A 1 233 ? -5.961 -29.391 -7.793 1 94.88 233 ASP A O 1
ATOM 1780 N N . GLU A 1 234 ? -4.637 -30.953 -7.188 1 94.56 234 GLU A N 1
ATOM 1781 C CA . GLU A 1 234 ? -5.137 -31 -5.816 1 94.56 234 GLU A CA 1
ATOM 1782 C C . GLU A 1 234 ? -4.871 -29.688 -5.094 1 94.56 234 GLU A C 1
ATOM 1784 O O . GLU A 1 234 ? -5.531 -29.375 -4.102 1 94.56 234 GLU A O 1
ATOM 1789 N N . TYR A 1 235 ? -3.941 -28.906 -5.551 1 95.81 235 TYR A N 1
ATOM 1790 C CA . TYR A 1 235 ? -3.662 -27.609 -4.949 1 95.81 235 TYR A CA 1
ATOM 1791 C C . TYR A 1 235 ? -4.539 -26.516 -5.562 1 95.81 235 TYR A C 1
ATOM 1793 O O . TYR A 1 235 ? -4.336 -25.328 -5.309 1 95.81 235 TYR A O 1
ATOM 1801 N N . LEU A 1 236 ? -5.453 -26.828 -6.434 1 94.38 236 LEU A N 1
ATOM 1802 C CA . LEU A 1 236 ? -6.457 -25.953 -7.023 1 94.38 236 LEU A CA 1
ATOM 1803 C C . LEU A 1 236 ? -5.816 -24.984 -8.016 1 94.38 236 LEU A C 1
ATOM 1805 O O . LEU A 1 236 ? -6.297 -23.875 -8.203 1 94.38 236 LEU A O 1
ATOM 1809 N N . GLY A 1 237 ? -4.688 -25.438 -8.562 1 92.81 237 GLY A N 1
ATOM 1810 C CA . GLY A 1 237 ? -4.066 -24.656 -9.633 1 92.81 237 GLY A CA 1
ATOM 1811 C C . GLY A 1 237 ? -4.66 -24.953 -11 1 92.81 237 GLY A C 1
ATOM 1812 O O . GLY A 1 237 ? -5.863 -24.797 -11.203 1 92.81 237 GLY A O 1
ATOM 1813 N N . VAL A 1 238 ? -3.852 -25.391 -11.906 1 92.81 238 VAL A N 1
ATOM 1814 C CA . VAL A 1 238 ? -4.266 -25.672 -13.273 1 92.81 238 VAL A CA 1
ATOM 1815 C C . VAL A 1 238 ? -4.488 -27.172 -13.445 1 92.81 238 VAL A C 1
ATOM 1817 O O . VAL A 1 238 ? -3.617 -27.984 -13.102 1 92.81 238 VAL A O 1
ATOM 1820 N N . ASN A 1 239 ? -5.598 -27.516 -14.023 1 93 239 ASN A N 1
ATOM 1821 C CA . ASN A 1 239 ? -5.898 -28.922 -14.266 1 93 239 ASN A CA 1
ATOM 1822 C C . ASN A 1 239 ? -5.285 -29.406 -15.578 1 93 239 ASN A C 1
ATOM 1824 O O . ASN A 1 239 ? -5.094 -28.625 -16.516 1 93 239 ASN A O 1
ATOM 1828 N N . ALA A 1 240 ? -5.004 -30.672 -15.578 1 94.69 240 ALA A N 1
ATOM 1829 C CA . ALA A 1 240 ? -4.613 -31.312 -16.828 1 94.69 240 ALA A CA 1
ATOM 1830 C C . ALA A 1 240 ? -5.832 -31.828 -17.594 1 94.69 240 ALA A C 1
ATOM 1832 O O . ALA A 1 240 ? -6.859 -32.156 -16.984 1 94.69 240 ALA A O 1
ATOM 1833 N N . THR A 1 241 ? -5.707 -31.906 -18.906 1 93.69 241 THR A N 1
ATOM 1834 C CA . THR A 1 241 ? -6.73 -32.5 -19.75 1 93.69 241 THR A CA 1
ATOM 1835 C C . THR A 1 241 ? -6.316 -33.938 -20.172 1 93.69 241 THR A C 1
ATOM 1837 O O . THR A 1 241 ? -5.168 -34.156 -20.547 1 93.69 241 THR A O 1
ATOM 1840 N N . VAL A 1 242 ? -7.242 -34.812 -20.125 1 93.56 242 VAL A N 1
ATOM 1841 C CA . VAL A 1 242 ? -6.926 -36.188 -20.359 1 93.56 242 VAL A CA 1
ATOM 1842 C C . VAL A 1 242 ? -7.688 -36.688 -21.594 1 93.56 242 VAL A C 1
ATOM 1844 O O . VAL A 1 242 ? -8.867 -36.375 -21.766 1 93.56 242 VAL A O 1
ATOM 1847 N N . LYS A 1 243 ? -7.027 -37.375 -22.438 1 91.94 243 LYS A N 1
ATOM 1848 C CA . LYS A 1 243 ? -7.602 -38.125 -23.562 1 91.94 243 LYS A CA 1
ATOM 1849 C C . LYS A 1 243 ? -7.379 -39.625 -23.406 1 91.94 243 LYS A C 1
ATOM 1851 O O . LYS A 1 243 ? -6.238 -40.062 -23.297 1 91.94 243 LYS A O 1
ATOM 1856 N N . GLY A 1 244 ? -8.461 -40.406 -23.453 1 89.81 244 GLY A N 1
ATOM 1857 C CA . GLY A 1 244 ? -8.336 -41.844 -23.375 1 89.81 244 GLY A CA 1
ATOM 1858 C C . GLY A 1 244 ? -7.84 -42.344 -22.031 1 89.81 244 GLY A C 1
ATOM 1859 O O . GLY A 1 244 ? -6.898 -43.125 -21.953 1 89.81 244 GLY A O 1
ATOM 1860 N N . GLY A 1 245 ? -8.445 -41.875 -21 1 90.12 245 GLY A N 1
ATOM 1861 C CA . GLY A 1 245 ? -8.016 -42.281 -19.672 1 90.12 245 GLY A CA 1
ATOM 1862 C C . GLY A 1 245 ? -9.164 -42.625 -18.734 1 90.12 245 GLY A C 1
ATOM 1863 O O . GLY A 1 245 ? -10.266 -42.094 -18.891 1 90.12 245 GLY A O 1
ATOM 1864 N N . VAL A 1 246 ? -8.906 -43.625 -17.891 1 89.44 246 VAL A N 1
ATOM 1865 C CA . VAL A 1 246 ? -9.844 -43.969 -16.828 1 89.44 246 VAL A CA 1
ATOM 1866 C C . VAL A 1 246 ? -9.219 -43.719 -15.469 1 89.44 246 VAL A C 1
ATOM 1868 O O . VAL A 1 246 ? -8.039 -44 -15.258 1 89.44 246 VAL A O 1
ATOM 1871 N N . GLY A 1 247 ? -10.008 -43.156 -14.602 1 88.62 247 GLY A N 1
ATOM 1872 C CA . GLY A 1 247 ? -9.523 -42.844 -13.258 1 88.62 247 GLY A CA 1
ATOM 1873 C C . GLY A 1 247 ? -9.219 -44.094 -12.445 1 88.62 247 GLY A C 1
ATOM 1874 O O . GLY A 1 247 ? -9.93 -45.094 -12.531 1 88.62 247 GLY A O 1
ATOM 1875 N N . THR A 1 248 ? -8.125 -44.062 -11.711 1 85.5 248 THR A N 1
ATOM 1876 C CA . THR A 1 248 ? -7.758 -45.062 -10.727 1 85.5 248 THR A CA 1
ATOM 1877 C C . THR A 1 248 ? -7.582 -44.438 -9.344 1 85.5 248 THR A C 1
ATOM 1879 O O . THR A 1 248 ? -7.742 -43.25 -9.172 1 85.5 248 THR A O 1
ATOM 1882 N N . GLU A 1 249 ? -7.422 -45.219 -8.258 1 75.56 249 GLU A N 1
ATOM 1883 C CA . GLU A 1 249 ? -7.348 -44.75 -6.883 1 75.56 249 GLU A CA 1
ATOM 1884 C C . GLU A 1 249 ? -6.336 -43.625 -6.75 1 75.56 249 GLU A C 1
ATOM 1886 O O . GLU A 1 249 ? -6.594 -42.625 -6.066 1 75.56 249 GLU A O 1
ATOM 1891 N N . ASN A 1 250 ? -5.156 -43.688 -7.434 1 76.75 250 ASN A N 1
ATOM 1892 C CA . ASN A 1 250 ? -4.148 -42.656 -7.238 1 76.75 250 ASN A CA 1
ATOM 1893 C C . ASN A 1 250 ? -3.617 -42.125 -8.57 1 76.75 250 ASN A C 1
ATOM 1895 O O . ASN A 1 250 ? -2.486 -41.625 -8.641 1 76.75 250 ASN A O 1
ATOM 1899 N N . GLY A 1 251 ? -4.547 -42.219 -9.555 1 89.5 251 GLY A N 1
ATOM 1900 C CA . GLY A 1 251 ? -4.027 -41.719 -10.82 1 89.5 251 GLY A CA 1
ATOM 1901 C C . GLY A 1 251 ? -4.93 -42.031 -11.992 1 89.5 251 GLY A C 1
ATOM 1902 O O . GLY A 1 251 ? -6.156 -42 -11.875 1 89.5 251 GLY A O 1
ATOM 1903 N N . VAL A 1 252 ? -4.32 -42.125 -13.141 1 93.88 252 VAL A N 1
ATOM 1904 C CA . VAL A 1 252 ? -5.051 -42.344 -14.391 1 93.88 252 VAL A CA 1
ATOM 1905 C C . VAL A 1 252 ? -4.414 -43.5 -15.172 1 93.88 252 VAL A C 1
ATOM 1907 O O . VAL A 1 252 ? -3.188 -43.594 -15.234 1 93.88 252 VAL A O 1
ATOM 1910 N N . LYS A 1 253 ? -5.273 -44.344 -15.688 1 93.25 253 LYS A N 1
ATOM 1911 C CA . LYS A 1 253 ? -4.84 -45.375 -16.625 1 93.25 253 LYS A CA 1
ATOM 1912 C C . LYS A 1 253 ? -5.172 -44.969 -18.062 1 93.25 253 LYS A C 1
ATOM 1914 O O . LYS A 1 253 ? -6.34 -44.781 -18.406 1 93.25 253 LYS A O 1
ATOM 1919 N N . PHE A 1 254 ? -4.148 -44.844 -18.828 1 93.19 254 PHE A N 1
ATOM 1920 C CA . PHE A 1 254 ? -4.316 -44.5 -20.234 1 93.19 254 PHE A CA 1
ATOM 1921 C C . PHE A 1 254 ? -4.512 -45.75 -21.078 1 93.19 254 PHE A C 1
ATOM 1923 O O . PHE A 1 254 ? -3.742 -46.688 -20.969 1 93.19 254 PHE A O 1
ATOM 1930 N N . ILE A 1 255 ? -5.551 -45.656 -21.875 1 91 255 ILE A N 1
ATOM 1931 C CA . ILE A 1 255 ? -5.879 -46.781 -22.75 1 91 255 ILE A CA 1
ATOM 1932 C C . ILE A 1 255 ? -6.223 -46.281 -24.141 1 91 255 ILE A C 1
ATOM 1934 O O . ILE A 1 255 ? -6.969 -45.312 -24.297 1 91 255 ILE A O 1
ATOM 1938 N N . GLY A 1 256 ? -5.684 -46.969 -25.109 1 88.38 256 GLY A N 1
ATOM 1939 C CA . GLY A 1 256 ? -6.004 -46.625 -26.484 1 88.38 256 GLY A CA 1
ATOM 1940 C C . GLY A 1 256 ? -4.918 -45.812 -27.172 1 88.38 256 GLY A C 1
ATOM 1941 O O . GLY A 1 256 ? -4.066 -45.219 -26.5 1 88.38 256 GLY A O 1
ATOM 1942 N N . ARG A 1 257 ? -5 -45.781 -28.516 1 87.94 257 ARG A N 1
ATOM 1943 C CA . ARG A 1 257 ? -4.027 -45.062 -29.328 1 87.94 257 ARG A CA 1
ATOM 1944 C C . ARG A 1 257 ? -4.129 -43.562 -29.078 1 87.94 257 ARG A C 1
ATOM 1946 O O . ARG A 1 257 ? -5.223 -43 -29.094 1 87.94 257 ARG A O 1
ATOM 1953 N N . GLY A 1 258 ? -3 -43.031 -28.719 1 89.94 258 GLY A N 1
ATOM 1954 C CA . GLY A 1 258 ? -2.947 -41.594 -28.531 1 89.94 258 GLY A CA 1
ATOM 1955 C C . GLY A 1 258 ? -3.412 -41.156 -27.156 1 89.94 258 GLY A C 1
ATOM 1956 O O . GLY A 1 258 ? -3.6 -39.938 -26.922 1 89.94 258 GLY A O 1
ATOM 1957 N N . ALA A 1 259 ? -3.65 -42.062 -26.297 1 92.94 259 ALA A N 1
ATOM 1958 C CA . ALA A 1 259 ? -4.102 -41.75 -24.953 1 92.94 259 ALA A CA 1
ATOM 1959 C C . ALA A 1 259 ? -2.996 -41.031 -24.156 1 92.94 259 ALA A C 1
ATOM 1961 O O . ALA A 1 259 ? -1.825 -41.406 -24.25 1 92.94 259 ALA A O 1
ATOM 1962 N N . GLY A 1 260 ? -3.365 -40 -23.406 1 94.25 260 GLY A N 1
ATOM 1963 C CA . GLY A 1 260 ? -2.43 -39.25 -22.609 1 94.25 260 GLY A CA 1
ATOM 1964 C C . GLY A 1 260 ? -3.057 -38 -21.984 1 94.25 260 GLY A C 1
ATOM 1965 O O . GLY A 1 260 ? -4.281 -37.875 -21.969 1 94.25 260 GLY A O 1
ATOM 1966 N N . ALA A 1 261 ? -2.266 -37.25 -21.359 1 94.62 261 ALA A N 1
ATOM 1967 C CA . ALA A 1 261 ? -2.723 -36.031 -20.703 1 94.62 261 ALA A CA 1
ATOM 1968 C C . ALA A 1 261 ? -1.825 -34.844 -21.062 1 94.62 261 ALA A C 1
ATOM 1970 O O . ALA A 1 261 ? -0.636 -35.031 -21.328 1 94.62 261 ALA A O 1
ATOM 1971 N N . GLU A 1 262 ? -2.439 -33.719 -21.078 1 94.31 262 GLU A N 1
ATOM 1972 C CA . GLU A 1 262 ? -1.741 -32.469 -21.266 1 94.31 262 GLU A CA 1
ATOM 1973 C C . GLU A 1 262 ? -1.951 -31.531 -20.062 1 94.31 262 GLU A C 1
ATOM 1975 O O . GLU A 1 262 ? -3.088 -31.281 -19.656 1 94.31 262 GLU A O 1
ATOM 1980 N N . TRP A 1 263 ? -0.904 -31.156 -19.469 1 95.06 263 TRP A N 1
ATOM 1981 C CA . TRP A 1 263 ? -0.92 -30.203 -18.359 1 95.06 263 TRP A CA 1
ATOM 1982 C C . TRP A 1 263 ? -0.402 -28.844 -18.812 1 95.06 263 TRP A C 1
ATOM 1984 O O . TRP A 1 263 ? 0.809 -28.625 -18.922 1 95.06 263 TRP A O 1
ATOM 1994 N N . PRO A 1 264 ? -1.258 -27.891 -18.984 1 91.44 264 PRO A N 1
ATOM 1995 C CA . PRO A 1 264 ? -0.899 -26.641 -19.672 1 91.44 264 PRO A CA 1
ATOM 1996 C C . PRO A 1 264 ? 0.037 -25.766 -18.859 1 91.44 264 PRO A C 1
ATOM 1998 O O . PRO A 1 264 ? -0.084 -25.688 -17.641 1 91.44 264 PRO A O 1
ATOM 2001 N N . VAL A 1 265 ? 0.926 -25.062 -19.531 1 85.5 265 VAL A N 1
ATOM 2002 C CA . VAL A 1 265 ? 1.776 -24 -19.016 1 85.5 265 VAL A CA 1
ATOM 2003 C C . VAL A 1 265 ? 1.497 -22.703 -19.766 1 85.5 265 VAL A C 1
ATOM 2005 O O . VAL A 1 265 ? 0.838 -21.797 -19.234 1 85.5 265 VAL A O 1
ATOM 2008 N N . GLY A 1 266 ? 1.896 -22.578 -21.016 1 75.81 266 GLY A N 1
ATOM 2009 C CA . GLY A 1 266 ? 1.661 -21.406 -21.844 1 75.81 266 GLY A CA 1
ATOM 2010 C C . GLY A 1 266 ? 0.243 -21.328 -22.375 1 75.81 266 GLY A C 1
ATOM 2011 O O . GLY A 1 266 ? -0.204 -20.25 -22.812 1 75.81 266 GLY A O 1
ATOM 2012 N N . ARG A 1 267 ? -0.468 -22.391 -22.297 1 67.5 267 ARG A N 1
ATOM 2013 C CA . ARG A 1 267 ? -1.837 -22.438 -22.812 1 67.5 267 ARG A CA 1
ATOM 2014 C C . ARG A 1 267 ? -2.842 -22.156 -21.703 1 67.5 267 ARG A C 1
ATOM 2016 O O . ARG A 1 267 ? -3.932 -22.719 -21.672 1 67.5 267 ARG A O 1
ATOM 2023 N N . GLN A 1 268 ? -2.387 -21.469 -20.781 1 70.25 268 GLN A N 1
ATOM 2024 C CA . GLN A 1 268 ? -3.275 -21.094 -19.672 1 70.25 268 GLN A CA 1
ATOM 2025 C C . GLN A 1 268 ? -4.035 -19.812 -19.984 1 70.25 268 GLN A C 1
ATOM 2027 O O . GLN A 1 268 ? -5.016 -19.484 -19.312 1 70.25 268 GLN A O 1
ATOM 2032 N N . GLY A 1 269 ? -3.682 -19.125 -21.141 1 68.25 269 GLY A N 1
ATOM 2033 C CA . GLY A 1 269 ? -4.301 -17.844 -21.453 1 68.25 269 GLY A CA 1
ATOM 2034 C C . GLY A 1 269 ? -3.52 -16.656 -20.922 1 68.25 269 GLY A C 1
ATOM 2035 O O . GLY A 1 269 ? -2.291 -16.641 -21 1 68.25 269 GLY A O 1
ATOM 2036 N N . GLU A 1 270 ? -4.23 -15.711 -20.453 1 72.5 270 GLU A N 1
ATOM 2037 C CA . GLU A 1 270 ? -3.609 -14.461 -20.031 1 72.5 270 GLU A CA 1
ATOM 2038 C C . GLU A 1 270 ? -2.799 -14.656 -18.75 1 72.5 270 GLU A C 1
ATOM 2040 O O . GLU A 1 270 ? -1.712 -14.094 -18.594 1 72.5 270 GLU A O 1
ATOM 2045 N N . ASN A 1 271 ? -3.381 -15.438 -17.969 1 82.75 271 ASN A N 1
ATOM 2046 C CA . ASN A 1 271 ? -2.678 -15.742 -16.734 1 82.75 271 ASN A CA 1
ATOM 2047 C C . ASN A 1 271 ? -1.948 -17.078 -16.828 1 82.75 271 ASN A C 1
ATOM 2049 O O . ASN A 1 271 ? -2.543 -18.094 -17.203 1 82.75 271 ASN A O 1
ATOM 2053 N N . GLN A 1 272 ? -0.652 -17.047 -16.531 1 87.31 272 GLN A N 1
ATOM 2054 C CA . GLN A 1 272 ? 0.192 -18.219 -16.625 1 87.31 272 GLN A CA 1
ATOM 2055 C C . GLN A 1 272 ? 0.743 -18.625 -15.266 1 87.31 272 GLN A C 1
ATOM 2057 O O . GLN A 1 272 ? 1.92 -18.391 -14.977 1 87.31 272 GLN A O 1
ATOM 2062 N N . LEU A 1 273 ? -0.052 -19.359 -14.586 1 89.88 273 LEU A N 1
ATOM 2063 C CA . LEU A 1 273 ? 0.282 -19.719 -13.211 1 89.88 273 LEU A CA 1
ATOM 2064 C C . LEU A 1 273 ? 1.564 -20.531 -13.164 1 89.88 273 LEU A C 1
ATOM 2066 O O . LEU A 1 273 ? 2.27 -20.531 -12.148 1 89.88 273 LEU A O 1
ATOM 2070 N N . TYR A 1 274 ? 1.854 -21.172 -14.227 1 90.88 274 TYR A N 1
ATOM 2071 C CA . TYR A 1 274 ? 3.014 -22.062 -14.242 1 90.88 274 TYR A CA 1
ATOM 2072 C C . TYR A 1 274 ? 4.117 -21.5 -15.133 1 90.88 274 TYR A C 1
ATOM 2074 O O . TYR A 1 274 ? 4.949 -22.25 -15.648 1 90.88 274 TYR A O 1
ATOM 2082 N N . HIS A 1 275 ? 4.18 -20.219 -15.258 1 91.25 275 HIS A N 1
ATOM 2083 C CA . HIS A 1 275 ? 5.211 -19.578 -16.062 1 91.25 275 HIS A CA 1
ATOM 2084 C C . HIS A 1 275 ? 6.605 -20 -15.617 1 91.25 275 HIS A C 1
ATOM 2086 O O . HIS A 1 275 ? 7.547 -20 -16.406 1 91.25 275 HIS A O 1
ATOM 2092 N N . PHE A 1 276 ? 6.809 -20.391 -14.414 1 92.88 276 PHE A N 1
ATOM 2093 C CA . PHE A 1 276 ? 8.094 -20.828 -13.867 1 92.88 276 PHE A CA 1
ATOM 2094 C C . PHE A 1 276 ? 8.664 -21.984 -14.68 1 92.88 276 PHE A C 1
ATOM 2096 O O . PHE A 1 276 ? 9.875 -22.188 -14.695 1 92.88 276 PHE A O 1
ATOM 2103 N N . ALA A 1 277 ? 7.824 -22.719 -15.312 1 93.5 277 ALA A N 1
ATOM 2104 C CA . ALA A 1 277 ? 8.227 -23.922 -16.031 1 93.5 277 ALA A CA 1
ATOM 2105 C C . ALA A 1 277 ? 9.172 -23.594 -17.188 1 93.5 277 ALA A C 1
ATOM 2107 O O . ALA A 1 277 ? 9.883 -24.453 -17.703 1 93.5 277 ALA A O 1
ATOM 2108 N N . ASN A 1 278 ? 9.156 -22.328 -17.578 1 90.12 278 ASN A N 1
ATOM 2109 C CA . ASN A 1 278 ? 10.062 -21.891 -18.625 1 90.12 278 ASN A CA 1
ATOM 2110 C C . ASN A 1 278 ? 11.484 -21.719 -18.109 1 90.12 278 ASN A C 1
ATOM 2112 O O . ASN A 1 278 ? 12.414 -21.531 -18.891 1 90.12 278 ASN A O 1
ATOM 2116 N N . TYR A 1 279 ? 11.68 -21.875 -16.828 1 90.69 279 TYR A N 1
ATOM 2117 C CA . TYR A 1 279 ? 12.984 -21.578 -16.234 1 90.69 279 TYR A CA 1
ATOM 2118 C C . TYR A 1 279 ? 13.508 -22.781 -15.445 1 90.69 279 TYR A C 1
ATOM 2120 O O . TYR A 1 279 ? 14.57 -23.328 -15.766 1 90.69 279 TYR A O 1
ATOM 2128 N N . ASN A 1 280 ? 12.797 -23.125 -14.438 1 92.88 280 ASN A N 1
ATOM 2129 C CA . ASN A 1 280 ? 13.102 -24.297 -13.625 1 92.88 280 ASN A CA 1
ATOM 2130 C C . ASN A 1 280 ? 11.852 -25.125 -13.336 1 92.88 280 ASN A C 1
ATOM 2132 O O . ASN A 1 280 ? 10.805 -24.578 -13 1 92.88 280 ASN A O 1
ATOM 2136 N N . PHE A 1 281 ? 12.062 -26.438 -13.539 1 95.12 281 PHE A N 1
ATOM 2137 C CA . PHE A 1 281 ? 11.008 -27.312 -13.023 1 95.12 281 PHE A CA 1
ATOM 2138 C C . PHE A 1 281 ? 11.531 -28.734 -12.828 1 95.12 281 PHE A C 1
ATOM 2140 O O . PHE A 1 281 ? 12.594 -29.078 -13.328 1 95.12 281 PHE A O 1
ATOM 2147 N N . THR A 1 282 ? 10.852 -29.484 -12.031 1 94.62 282 THR A N 1
ATOM 2148 C CA . THR A 1 282 ? 10.945 -30.938 -11.914 1 94.62 282 THR A CA 1
ATOM 2149 C C . THR A 1 282 ? 9.562 -31.578 -11.992 1 94.62 282 THR A C 1
ATOM 2151 O O . THR A 1 282 ? 8.672 -31.234 -11.211 1 94.62 282 THR A O 1
ATOM 2154 N N . LEU A 1 283 ? 9.344 -32.344 -12.984 1 96.25 283 LEU A N 1
ATOM 2155 C CA . LEU A 1 283 ? 8.125 -33.156 -13.109 1 96.25 283 LEU A CA 1
ATOM 2156 C C . LEU A 1 283 ? 8.383 -34.594 -12.781 1 96.25 283 LEU A C 1
ATOM 2158 O O . LEU A 1 283 ? 9.227 -35.25 -13.414 1 96.25 283 LEU A O 1
ATOM 2162 N N . VAL A 1 284 ? 7.684 -35.094 -11.758 1 93.75 284 VAL A N 1
ATOM 2163 C CA . VAL A 1 284 ? 7.859 -36.469 -11.281 1 93.75 284 VAL A CA 1
ATOM 2164 C C . VAL A 1 284 ? 6.559 -37.25 -11.461 1 93.75 284 VAL A C 1
ATOM 2166 O O . VAL A 1 284 ? 5.469 -36.719 -11.258 1 93.75 284 VAL A O 1
ATOM 2169 N N . ALA A 1 285 ? 6.672 -38.469 -11.859 1 94.38 285 ALA A N 1
ATOM 2170 C CA . ALA A 1 285 ? 5.508 -39.344 -11.969 1 94.38 285 ALA A CA 1
ATOM 2171 C C . ALA A 1 285 ? 5.887 -40.812 -11.695 1 94.38 285 ALA A C 1
ATOM 2173 O O . ALA A 1 285 ? 7.047 -41.188 -11.859 1 94.38 285 ALA A O 1
ATOM 2174 N N . THR A 1 286 ? 4.992 -41.531 -11.172 1 92.62 286 THR A N 1
ATOM 2175 C CA . THR A 1 286 ? 5.105 -42.969 -11.086 1 92.62 286 THR A CA 1
ATOM 2176 C C . THR A 1 286 ? 4.352 -43.656 -12.227 1 92.62 286 THR A C 1
ATOM 2178 O O . THR A 1 286 ? 3.152 -43.406 -12.406 1 92.62 286 THR A O 1
ATOM 2181 N N . VAL A 1 287 ? 5.027 -44.5 -12.977 1 95.12 287 VAL A N 1
ATOM 2182 C CA . VAL A 1 287 ? 4.418 -45.062 -14.172 1 95.12 287 VAL A CA 1
ATOM 2183 C C . VAL A 1 287 ? 4.504 -46.594 -14.133 1 95.12 287 VAL A C 1
ATOM 2185 O O . VAL A 1 287 ? 5.488 -47.156 -13.648 1 95.12 287 VAL A O 1
ATOM 2188 N N . SER A 1 288 ? 3.453 -47.25 -14.562 1 93.69 288 SER A N 1
ATOM 2189 C CA . SER A 1 288 ? 3.404 -48.688 -14.781 1 93.69 288 SER A CA 1
ATOM 2190 C C . SER A 1 288 ? 3 -49 -16.219 1 93.69 288 SER A C 1
ATOM 2192 O O . SER A 1 288 ? 1.891 -48.688 -16.641 1 93.69 288 SER A O 1
ATOM 2194 N N . ILE A 1 289 ? 3.896 -49.656 -16.922 1 93.44 289 ILE A N 1
ATOM 2195 C CA . ILE A 1 289 ? 3.65 -50.031 -18.312 1 93.44 289 ILE A CA 1
ATOM 2196 C C . ILE A 1 289 ? 3.084 -51.438 -18.375 1 93.44 289 ILE A C 1
ATOM 2198 O O . ILE A 1 289 ? 3.715 -52.406 -17.906 1 93.44 289 ILE A O 1
ATOM 2202 N N . HIS A 1 290 ? 1.957 -51.719 -18.953 1 92.25 290 HIS A N 1
ATOM 2203 C CA . HIS A 1 290 ? 1.253 -52.969 -18.844 1 92.25 290 HIS A CA 1
ATOM 2204 C C . HIS A 1 290 ? 1.356 -53.781 -20.141 1 92.25 290 HIS A C 1
ATOM 2206 O O . HIS A 1 290 ? 0.685 -54.812 -20.297 1 92.25 290 HIS A O 1
ATOM 2212 N N . GLY A 1 291 ? 2.197 -53.562 -21.062 1 88.81 291 GLY A N 1
ATOM 2213 C CA . GLY A 1 291 ? 2.338 -54.312 -22.297 1 88.81 291 GLY A CA 1
ATOM 2214 C C . GLY A 1 291 ? 3.623 -54 -23.031 1 88.81 291 GLY A C 1
ATOM 2215 O O . GLY A 1 291 ? 4.371 -53.094 -22.656 1 88.81 291 GLY A O 1
ATOM 2216 N N . GLU A 1 292 ? 3.814 -54.781 -24.078 1 88.44 292 GLU A N 1
ATOM 2217 C CA . GLU A 1 292 ? 5 -54.594 -24.906 1 88.44 292 GLU A CA 1
ATOM 2218 C C . GLU A 1 292 ? 4.656 -53.875 -26.203 1 88.44 292 GLU A C 1
ATOM 2220 O O . GLU A 1 292 ? 3.674 -54.219 -26.875 1 88.44 292 GLU A O 1
ATOM 2225 N N . PRO A 1 293 ? 5.469 -52.938 -26.438 1 88.94 293 PRO A N 1
ATOM 2226 C CA . PRO A 1 293 ? 5.246 -52.281 -27.734 1 88.94 293 PRO A CA 1
ATOM 2227 C C . PRO A 1 293 ? 5.438 -53.219 -28.906 1 88.94 293 PRO A C 1
ATOM 2229 O O . PRO A 1 293 ? 6.297 -54.125 -28.859 1 88.94 293 PRO A O 1
ATOM 2232 N N . LYS A 1 294 ? 4.762 -53 -29.953 1 85.88 294 LYS A N 1
ATOM 2233 C CA . LYS A 1 294 ? 4.879 -53.781 -31.156 1 85.88 294 LYS A CA 1
ATOM 2234 C C . LYS A 1 294 ? 5.68 -53.062 -32.25 1 85.88 294 LYS A C 1
ATOM 2236 O O . LYS A 1 294 ? 6.359 -53.688 -33.062 1 85.88 294 LYS A O 1
ATOM 2241 N N . GLU A 1 295 ? 5.52 -51.812 -32.125 1 82.81 295 GLU A N 1
ATOM 2242 C CA . GLU A 1 295 ? 6.18 -51.031 -33.156 1 82.81 295 GLU A CA 1
ATOM 2243 C C . GLU A 1 295 ? 7.602 -50.656 -32.719 1 82.81 295 GLU A C 1
ATOM 2245 O O . GLU A 1 295 ? 7.934 -50.688 -31.547 1 82.81 295 GLU A O 1
ATOM 2250 N N . GLU A 1 296 ? 8.422 -50.312 -33.781 1 79.69 296 GLU A N 1
ATOM 2251 C CA . GLU A 1 296 ? 9.828 -49.969 -33.562 1 79.69 296 GLU A CA 1
ATOM 2252 C C . GLU A 1 296 ? 9.992 -48.562 -33 1 79.69 296 GLU A C 1
ATOM 2254 O O . GLU A 1 296 ? 10.938 -48.312 -32.25 1 79.69 296 GLU A O 1
ATOM 2259 N N . ASN A 1 297 ? 9.102 -47.812 -33.281 1 83.44 297 ASN A N 1
ATOM 2260 C CA . ASN A 1 297 ? 9.242 -46.438 -32.844 1 83.44 297 ASN A CA 1
ATOM 2261 C C . ASN A 1 297 ? 9.039 -46.312 -31.328 1 83.44 297 ASN A C 1
ATOM 2263 O O . ASN A 1 297 ? 8.141 -46.938 -30.766 1 83.44 297 ASN A O 1
ATOM 2267 N N . PRO A 1 298 ? 9.852 -45.531 -30.719 1 87.06 298 PRO A N 1
ATOM 2268 C CA . PRO A 1 298 ? 9.688 -45.375 -29.281 1 87.06 298 PRO A CA 1
ATOM 2269 C C . PRO A 1 298 ? 8.352 -44.719 -28.906 1 87.06 298 PRO A C 1
ATOM 2271 O O . PRO A 1 298 ? 7.852 -43.875 -29.641 1 87.06 298 PRO A O 1
ATOM 2274 N N . ILE A 1 299 ? 7.793 -45.156 -27.828 1 90 299 ILE A N 1
ATOM 2275 C CA . ILE A 1 299 ? 6.52 -44.656 -27.328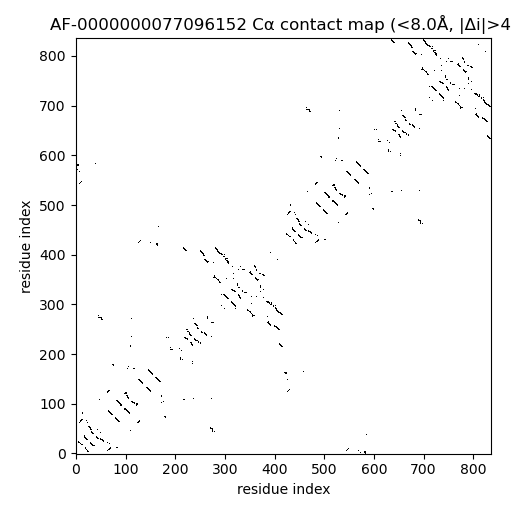 1 90 299 ILE A CA 1
ATOM 2276 C C . ILE A 1 299 ? 6.77 -43.562 -26.281 1 90 299 ILE A C 1
ATOM 2278 O O . ILE A 1 299 ? 7.48 -43.781 -25.297 1 90 299 ILE A O 1
ATOM 2282 N N . PRO A 1 300 ? 6.215 -42.375 -26.5 1 91.56 300 PRO A N 1
ATOM 2283 C CA . PRO A 1 300 ? 6.395 -41.344 -25.5 1 91.56 300 PRO A CA 1
ATOM 2284 C C . PRO A 1 300 ? 5.801 -41.688 -24.141 1 91.56 300 PRO A C 1
ATOM 2286 O O . PRO A 1 300 ? 4.762 -42.344 -24.078 1 91.56 300 PRO A O 1
ATOM 2289 N N . LEU A 1 301 ? 6.43 -41.25 -23.094 1 94 301 LEU A N 1
ATOM 2290 C CA . LEU A 1 301 ? 5.98 -41.531 -21.734 1 94 301 LEU A CA 1
ATOM 2291 C C . LEU A 1 301 ? 5.668 -40.219 -21 1 94 301 LEU A C 1
ATOM 2293 O O . LEU A 1 301 ? 4.578 -40.062 -20.438 1 94 301 LEU A O 1
ATOM 2297 N N . ILE A 1 302 ? 6.562 -39.312 -20.875 1 95.38 302 ILE A N 1
ATOM 2298 C CA . ILE A 1 302 ? 6.438 -38.031 -20.219 1 95.38 302 ILE A CA 1
ATOM 2299 C C . ILE A 1 302 ? 7.371 -37.031 -20.875 1 95.38 302 ILE A C 1
ATOM 2301 O O . ILE A 1 302 ? 8.445 -37.375 -21.359 1 95.38 302 ILE A O 1
ATOM 2305 N N . GLY A 1 303 ? 6.922 -35.781 -20.938 1 93.69 303 GLY A N 1
ATOM 2306 C CA . GLY A 1 303 ? 7.789 -34.781 -21.531 1 93.69 303 GLY A CA 1
ATOM 2307 C C . GLY A 1 303 ? 7.172 -33.406 -21.562 1 93.69 303 GLY A C 1
ATOM 2308 O O . GLY A 1 303 ? 6.168 -33.156 -20.906 1 93.69 303 GLY A O 1
ATOM 2309 N N . VAL A 1 304 ? 7.895 -32.5 -22.281 1 92.12 304 VAL A N 1
ATOM 2310 C CA . VAL A 1 304 ? 7.508 -31.109 -22.391 1 92.12 304 VAL A CA 1
ATOM 2311 C C . VAL A 1 304 ? 7.488 -30.688 -23.859 1 92.12 304 VAL A C 1
ATOM 2313 O O . VAL A 1 304 ? 8.422 -30.969 -24.609 1 92.12 304 VAL A O 1
ATOM 2316 N N . LYS A 1 305 ? 6.418 -29.984 -24.188 1 89.06 305 LYS A N 1
ATOM 2317 C CA . LYS A 1 305 ? 6.273 -29.5 -25.547 1 89.06 305 LYS A CA 1
ATOM 2318 C C . LYS A 1 305 ? 6.402 -27.969 -25.609 1 89.06 305 LYS A C 1
ATOM 2320 O O . LYS A 1 305 ? 5.918 -27.266 -24.719 1 89.06 305 LYS A O 1
ATOM 2325 N N . MET A 1 306 ? 6.926 -27.516 -26.688 1 86.25 306 MET A N 1
ATOM 2326 C CA . MET A 1 306 ? 7.113 -26.078 -26.891 1 86.25 306 MET A CA 1
ATOM 2327 C C . MET A 1 306 ? 5.902 -25.469 -27.594 1 86.25 306 MET A C 1
ATOM 2329 O O . MET A 1 306 ? 5.16 -26.172 -28.266 1 86.25 306 MET A O 1
ATOM 2333 N N . ASN A 1 307 ? 5.727 -24.141 -27.281 1 79.12 307 ASN A N 1
ATOM 2334 C CA . ASN A 1 307 ? 4.684 -23.359 -27.938 1 79.12 307 ASN A CA 1
ATOM 2335 C C . ASN A 1 307 ? 5.16 -22.812 -29.281 1 79.12 307 ASN A C 1
ATOM 2337 O O . ASN A 1 307 ? 5.242 -21.594 -29.469 1 79.12 307 ASN A O 1
ATOM 2341 N N . ASP A 1 308 ? 5.633 -23.562 -30.156 1 69.5 308 ASP A N 1
ATOM 2342 C CA . ASP A 1 308 ? 6.117 -23.125 -31.469 1 69.5 308 ASP A CA 1
ATOM 2343 C C . ASP A 1 308 ? 5.074 -23.375 -32.531 1 69.5 308 ASP A C 1
ATOM 2345 O O . ASP A 1 308 ? 4.074 -24.062 -32.312 1 69.5 308 ASP A O 1
ATOM 2349 N N . ASP A 1 309 ? 5.184 -22.484 -33.562 1 61.41 309 ASP A N 1
ATOM 2350 C CA . ASP A 1 309 ? 4.277 -22.547 -34.688 1 61.41 309 ASP A CA 1
ATOM 2351 C C . ASP A 1 309 ? 4.145 -23.984 -35.219 1 61.41 309 ASP A C 1
ATOM 2353 O O . ASP A 1 309 ? 3.117 -24.344 -35.781 1 61.41 309 ASP A O 1
ATOM 2357 N N . ASN A 1 310 ? 5.191 -24.625 -35.031 1 55.97 310 ASN A N 1
ATOM 2358 C CA . ASN A 1 310 ? 5.156 -25.969 -35.562 1 55.97 310 ASN A CA 1
ATOM 2359 C C . ASN A 1 310 ? 4.551 -26.969 -34.594 1 55.97 310 ASN A C 1
ATOM 2361 O O . ASN A 1 310 ? 4.523 -28.172 -34.844 1 55.97 310 ASN A O 1
ATOM 2365 N N . LYS A 1 311 ? 3.594 -26.641 -33.719 1 57.56 311 LYS A N 1
ATOM 2366 C CA . LYS A 1 311 ? 2.73 -27.234 -32.688 1 57.56 311 LYS A CA 1
ATOM 2367 C C . LYS A 1 311 ? 3.283 -28.562 -32.219 1 57.56 311 LYS A C 1
ATOM 2369 O O . LYS A 1 311 ? 2.605 -29.297 -31.5 1 57.56 311 LYS A O 1
ATOM 2374 N N . ASN A 1 312 ? 4.695 -28.844 -32.406 1 64.69 312 ASN A N 1
ATOM 2375 C CA . ASN A 1 312 ? 4.906 -30.234 -32 1 64.69 312 ASN A CA 1
ATOM 2376 C C . ASN A 1 312 ? 6.359 -30.5 -31.625 1 64.69 312 ASN A C 1
ATOM 2378 O O . ASN A 1 312 ? 6.84 -31.625 -31.734 1 64.69 312 ASN A O 1
ATOM 2382 N N . THR A 1 313 ? 7.004 -29.484 -31.156 1 79.31 313 THR A N 1
ATOM 2383 C CA . THR A 1 313 ? 8.398 -29.781 -30.828 1 79.31 313 THR A CA 1
ATOM 2384 C C . THR A 1 313 ? 8.531 -30.188 -29.359 1 79.31 313 THR A C 1
ATOM 2386 O O . THR A 1 313 ? 8.062 -29.469 -28.469 1 79.31 313 THR A O 1
ATOM 2389 N N . VAL A 1 314 ? 9.078 -31.391 -29.188 1 85.19 314 VAL A N 1
ATOM 2390 C CA . VAL A 1 314 ? 9.375 -31.875 -27.844 1 85.19 314 VAL A CA 1
ATOM 2391 C C . VAL A 1 314 ? 10.719 -31.312 -27.375 1 85.19 314 VAL A C 1
ATOM 2393 O O . VAL A 1 314 ? 11.75 -31.531 -28.016 1 85.19 314 VAL A O 1
ATOM 2396 N N . LEU A 1 315 ? 10.703 -30.578 -26.359 1 85.88 315 LEU A N 1
ATOM 2397 C CA . LEU A 1 315 ? 11.922 -30 -25.797 1 85.88 315 LEU A CA 1
ATOM 2398 C C . LEU A 1 315 ? 12.711 -31.047 -25.031 1 85.88 315 LEU A C 1
ATOM 2400 O O . LEU A 1 315 ? 13.93 -31.156 -25.188 1 85.88 315 LEU A O 1
ATOM 2404 N N . LEU A 1 316 ? 12.039 -31.734 -24.188 1 88.69 316 LEU A N 1
ATOM 2405 C CA . LEU A 1 316 ? 12.57 -32.75 -23.281 1 88.69 316 LEU A CA 1
ATOM 2406 C C . LEU A 1 316 ? 11.539 -33.844 -23.031 1 88.69 316 LEU A C 1
ATOM 2408 O O . LEU A 1 316 ? 10.359 -33.562 -22.828 1 88.69 316 LEU A O 1
ATOM 2412 N N . GLY A 1 317 ? 12.023 -35.094 -23.109 1 90.62 317 GLY A N 1
ATOM 2413 C CA . GLY A 1 317 ? 11.062 -36.156 -22.875 1 90.62 317 GLY A CA 1
ATOM 2414 C C . GLY A 1 317 ? 11.711 -37.5 -22.688 1 90.62 317 GLY A C 1
ATOM 2415 O O . GLY A 1 317 ? 12.906 -37.688 -22.922 1 90.62 317 GLY A O 1
ATOM 2416 N N . LEU A 1 318 ? 10.922 -38.375 -22.188 1 91.56 318 LEU A N 1
ATOM 2417 C CA . LEU A 1 318 ? 11.289 -39.781 -22 1 91.56 318 LEU A CA 1
ATOM 2418 C C . LEU A 1 318 ? 10.344 -40.688 -22.766 1 91.56 318 LEU A C 1
ATOM 2420 O O . LEU A 1 318 ? 9.133 -40.469 -22.766 1 91.56 318 LEU A O 1
ATOM 2424 N N . SER A 1 319 ? 10.93 -41.594 -23.422 1 91 319 SER A N 1
ATOM 2425 C CA . SER A 1 319 ? 10.18 -42.656 -24.125 1 91 319 SER A CA 1
ATOM 2426 C C . SER A 1 319 ? 10.742 -44.031 -23.844 1 91 319 SER A C 1
ATOM 2428 O O . SER A 1 319 ? 11.773 -44.156 -23.188 1 91 319 SER A O 1
ATOM 2430 N N . TYR A 1 320 ? 10.062 -44.969 -24.219 1 89.5 320 TYR A N 1
ATOM 2431 C CA . TYR A 1 320 ? 10.5 -46.344 -24.094 1 89.5 320 TYR A CA 1
ATOM 2432 C C . TYR A 1 320 ? 10.219 -47.125 -25.375 1 89.5 320 TYR A C 1
ATOM 2434 O O . TYR A 1 320 ? 9.367 -46.719 -26.172 1 89.5 320 TYR A O 1
ATOM 2442 N N . ASN A 1 321 ? 10.984 -48.188 -25.547 1 88.38 321 ASN A N 1
ATOM 2443 C CA . ASN A 1 321 ? 10.828 -48.906 -26.812 1 88.38 321 ASN A CA 1
ATOM 2444 C C . ASN A 1 321 ? 10.648 -50.406 -26.578 1 88.38 321 ASN A C 1
ATOM 2446 O O . ASN A 1 321 ? 10.602 -50.844 -25.438 1 88.38 321 ASN A O 1
ATOM 2450 N N . LYS A 1 322 ? 10.617 -51.094 -27.734 1 88.12 322 LYS A N 1
ATOM 2451 C CA . LYS A 1 322 ? 10.359 -52.531 -27.703 1 88.12 322 LYS A CA 1
ATOM 2452 C C . LYS A 1 322 ? 11.562 -53.281 -27.172 1 88.12 322 LYS A C 1
ATOM 2454 O O . LYS A 1 322 ? 11.43 -54.406 -26.688 1 88.12 322 LYS A O 1
ATOM 2459 N N . GLU A 1 323 ? 12.773 -52.781 -27.328 1 86.31 323 GLU A N 1
ATOM 2460 C CA . GLU A 1 323 ? 14 -53.438 -26.859 1 86.31 323 GLU A CA 1
ATOM 2461 C C . GLU A 1 323 ? 14.195 -53.219 -25.359 1 86.31 323 GLU A C 1
ATOM 2463 O O . GLU A 1 323 ? 15.266 -53.469 -24.812 1 86.31 323 GLU A O 1
ATOM 2468 N N . ARG A 1 324 ? 13.156 -52.688 -24.703 1 89.56 324 ARG A N 1
ATOM 2469 C CA . ARG A 1 324 ? 13.148 -52.469 -23.25 1 89.56 324 ARG A CA 1
ATOM 2470 C C . ARG A 1 324 ? 14.188 -51.438 -22.844 1 89.56 324 ARG A C 1
ATOM 2472 O O . ARG A 1 324 ? 14.859 -51.594 -21.828 1 89.56 324 ARG A O 1
ATOM 2479 N N . GLN A 1 325 ? 14.266 -50.531 -23.75 1 87.25 325 GLN A N 1
ATOM 2480 C CA . GLN A 1 325 ? 15.219 -49.469 -23.484 1 87.25 325 GLN A CA 1
ATOM 2481 C C . GLN A 1 325 ? 14.5 -48.125 -23.297 1 87.25 325 GLN A C 1
ATOM 2483 O O . GLN A 1 325 ? 13.508 -47.844 -23.984 1 87.25 325 GLN A O 1
ATOM 2488 N N . TRP A 1 326 ? 15.047 -47.406 -22.312 1 90.56 326 TRP A N 1
ATOM 2489 C CA . TRP A 1 326 ? 14.625 -46 -22.172 1 90.56 326 TRP A CA 1
ATOM 2490 C C . TRP A 1 326 ? 15.266 -45.125 -23.25 1 90.56 326 TRP A C 1
ATOM 2492 O O . TRP A 1 326 ? 16.438 -45.344 -23.594 1 90.56 326 TRP A O 1
ATOM 2502 N N . GLN A 1 327 ? 14.531 -44.219 -23.734 1 86 327 GLN A N 1
ATOM 2503 C CA . GLN A 1 327 ? 15.062 -43.281 -24.703 1 86 327 GLN A CA 1
ATOM 2504 C C . GLN A 1 327 ? 14.789 -41.844 -24.266 1 86 327 GLN A C 1
ATOM 2506 O O . GLN A 1 327 ? 13.656 -41.5 -23.906 1 86 327 GLN A O 1
ATOM 2511 N N . VAL A 1 328 ? 15.812 -41.031 -24.266 1 88.31 328 VAL A N 1
ATOM 2512 C CA . VAL A 1 328 ? 15.688 -39.625 -23.875 1 88.31 328 VAL A CA 1
ATOM 2513 C C . VAL A 1 328 ? 15.617 -38.75 -25.125 1 88.31 328 VAL A C 1
ATOM 2515 O O . VAL A 1 328 ? 16.375 -38.969 -26.078 1 88.31 328 VAL A O 1
ATOM 2518 N N . TRP A 1 329 ? 14.641 -37.906 -25.109 1 80.88 329 TRP A N 1
ATOM 2519 C CA . TRP A 1 329 ? 14.492 -36.938 -26.188 1 80.88 329 TRP A CA 1
ATOM 2520 C C . TRP A 1 329 ? 14.891 -35.531 -25.719 1 80.88 329 TRP A C 1
ATOM 2522 O O . TRP A 1 329 ? 14.43 -35.062 -24.688 1 80.88 329 TRP A O 1
ATOM 2532 N N . GLY A 1 330 ? 15.836 -34.906 -26.344 1 74.56 330 GLY A N 1
ATOM 2533 C CA . GLY A 1 330 ? 16.203 -33.5 -26.172 1 74.56 330 GLY A CA 1
ATOM 2534 C C . GLY A 1 330 ? 16.188 -32.719 -27.469 1 74.56 330 GLY A C 1
ATOM 2535 O O . GLY A 1 330 ? 15.961 -33.281 -28.547 1 74.56 330 GLY A O 1
ATOM 2536 N N . SER A 1 331 ? 16.031 -31.344 -27.5 1 63.25 331 SER A N 1
ATOM 2537 C CA . SER A 1 331 ? 15.945 -30.469 -28.672 1 63.25 331 SER A CA 1
ATOM 2538 C C . SER A 1 331 ? 16.938 -30.906 -29.75 1 63.25 331 SER A C 1
ATOM 2540 O O . SER A 1 331 ? 16.703 -30.672 -30.938 1 63.25 331 SER A O 1
ATOM 2542 N N . ALA A 1 332 ? 18.031 -31.5 -29.422 1 54.06 332 ALA A N 1
ATOM 2543 C CA . ALA A 1 332 ? 18.922 -31.828 -30.531 1 54.06 332 ALA A CA 1
ATOM 2544 C C . ALA A 1 332 ? 18.828 -33.312 -30.906 1 54.06 332 ALA A C 1
ATOM 2546 O O . ALA A 1 332 ? 19.688 -33.812 -31.609 1 54.06 332 ALA A O 1
ATOM 2547 N N . GLY A 1 333 ? 17.641 -33.75 -30.766 1 52.19 333 GLY A N 1
ATOM 2548 C CA . GLY A 1 333 ? 17.406 -35.125 -31.219 1 52.19 333 GLY A CA 1
ATOM 2549 C C . GLY A 1 333 ? 18.453 -36.094 -30.719 1 52.19 333 GLY A C 1
ATOM 2550 O O . GLY A 1 333 ? 18.625 -37.188 -31.297 1 52.19 333 GLY A O 1
ATOM 2551 N N . LYS A 1 334 ? 19.453 -35.562 -30.031 1 50.59 334 LYS A N 1
ATOM 2552 C CA . LYS A 1 334 ? 20.609 -36.406 -29.781 1 50.59 334 LYS A CA 1
ATOM 2553 C C . LYS A 1 334 ? 20.234 -37.625 -28.906 1 50.59 334 LYS A C 1
ATOM 2555 O O . LYS A 1 334 ? 19.562 -37.469 -27.891 1 50.59 334 LYS A O 1
ATOM 2560 N N . LYS A 1 335 ? 20.297 -38.656 -29.656 1 50.47 335 LYS A N 1
ATOM 2561 C CA . LYS A 1 335 ? 20.047 -40.031 -29.203 1 50.47 335 LYS A CA 1
ATOM 2562 C C . LYS A 1 335 ? 20.891 -40.375 -27.984 1 50.47 335 LYS A C 1
ATOM 2564 O O . LYS A 1 335 ? 22.016 -39.875 -27.859 1 50.47 335 LYS A O 1
ATOM 2569 N N . THR A 1 336 ? 20.281 -40.844 -26.938 1 52.34 336 THR A N 1
ATOM 2570 C CA . THR A 1 336 ? 20.609 -41.344 -25.609 1 52.34 336 THR A CA 1
ATOM 2571 C C . THR A 1 336 ? 21.734 -42.406 -25.703 1 52.34 336 THR A C 1
ATOM 2573 O O . THR A 1 336 ? 21.75 -43.219 -26.625 1 52.34 336 THR A O 1
ATOM 2576 N N . GLU A 1 337 ? 22.781 -42.062 -25.156 1 51.69 337 GLU A N 1
ATOM 2577 C CA . GLU A 1 337 ? 23.703 -43.125 -24.812 1 51.69 337 GLU A CA 1
ATOM 2578 C C . GLU A 1 337 ? 22.984 -44.312 -24.172 1 51.69 337 GLU A C 1
ATOM 2580 O O . GLU A 1 337 ? 21.953 -44.125 -23.516 1 51.69 337 GLU A O 1
ATOM 2585 N N . LYS A 1 338 ? 23.25 -45.406 -24.734 1 50.28 338 LYS A N 1
ATOM 2586 C CA . LYS A 1 338 ? 22.719 -46.656 -24.25 1 50.28 338 LYS A CA 1
ATOM 2587 C C . LYS A 1 338 ? 22.781 -46.75 -22.734 1 50.28 338 LYS A C 1
ATOM 2589 O O . LYS A 1 338 ? 23.828 -46.5 -22.125 1 50.28 338 LYS A O 1
ATOM 2594 N N . HIS A 1 339 ? 21.719 -46.5 -21.969 1 56.16 339 HIS A N 1
ATOM 2595 C CA . HIS A 1 339 ? 21.656 -46.688 -20.516 1 56.16 339 HIS A CA 1
ATOM 2596 C C . HIS A 1 339 ? 21.5 -48.156 -20.156 1 56.16 339 HIS A C 1
ATOM 2598 O O . HIS A 1 339 ? 20.906 -48.938 -20.906 1 56.16 339 HIS A O 1
ATOM 2604 N N . SER A 1 340 ? 22.219 -48.469 -19.125 1 56.41 340 SER A N 1
ATOM 2605 C CA . SER A 1 340 ? 22.312 -49.812 -18.594 1 56.41 340 SER A CA 1
ATOM 2606 C C . SER A 1 340 ? 20.953 -50.312 -18.078 1 56.41 340 SER A C 1
ATOM 2608 O O . SER A 1 340 ? 20.672 -51.5 -18.078 1 56.41 340 SER A O 1
ATOM 2610 N N . SER A 1 341 ? 20.062 -49.25 -17.562 1 67.5 341 SER A N 1
ATOM 2611 C CA . SER A 1 341 ? 18.859 -49.844 -16.984 1 67.5 341 SER A CA 1
ATOM 2612 C C . SER A 1 341 ? 17.703 -49.812 -17.984 1 67.5 341 SER A C 1
ATOM 2614 O O . SER A 1 341 ? 17.516 -48.844 -18.703 1 67.5 341 SER A O 1
ATOM 2616 N N . GLY A 1 342 ? 17.031 -50.938 -18.156 1 84.31 342 GLY A N 1
ATOM 2617 C CA . GLY A 1 342 ? 15.898 -51.094 -19.047 1 84.31 342 GLY A CA 1
ATOM 2618 C C . GLY A 1 342 ? 14.57 -51.188 -18.328 1 84.31 342 GLY A C 1
ATOM 2619 O O . GLY A 1 342 ? 14.484 -50.844 -17.141 1 84.31 342 GLY A O 1
ATOM 2620 N N . TRP A 1 343 ? 13.508 -51.312 -19.016 1 89.62 343 TRP A N 1
ATOM 2621 C CA . TRP A 1 343 ? 12.172 -51.469 -18.469 1 89.62 343 TRP A CA 1
ATOM 2622 C C . TRP A 1 343 ? 11.609 -52.844 -18.797 1 89.62 343 TRP A C 1
ATOM 2624 O O . TRP A 1 343 ? 12.078 -53.5 -19.734 1 89.62 343 TRP A O 1
ATOM 2634 N N . GLU A 1 344 ? 10.75 -53.344 -17.844 1 91.56 344 GLU A N 1
ATOM 2635 C CA . GLU A 1 344 ? 10.031 -54.594 -18.062 1 91.56 344 GLU A CA 1
ATOM 2636 C C . GLU A 1 344 ? 8.523 -54.406 -17.938 1 91.56 344 GLU A C 1
ATOM 2638 O O . GLU A 1 344 ? 8.055 -53.656 -17.094 1 91.56 344 GLU A O 1
ATOM 2643 N N . PRO A 1 345 ? 7.816 -55.094 -18.844 1 91.19 345 PRO A N 1
ATOM 2644 C CA . PRO A 1 345 ? 6.359 -55 -18.719 1 91.19 345 PRO A CA 1
ATOM 2645 C C . PRO A 1 345 ? 5.855 -55.375 -17.328 1 91.19 345 PRO A C 1
ATOM 2647 O O . PRO A 1 345 ? 6.367 -56.312 -16.719 1 91.19 345 PRO A O 1
ATOM 2650 N N . GLY A 1 346 ? 4.961 -54.594 -16.828 1 90.38 346 GLY A N 1
ATOM 2651 C CA . GLY A 1 346 ? 4.352 -54.906 -15.547 1 90.38 346 GLY A CA 1
ATOM 2652 C C . GLY A 1 346 ? 5.113 -54.312 -14.375 1 90.38 346 GLY A C 1
ATOM 2653 O O . GLY A 1 346 ? 4.699 -54.469 -13.219 1 90.38 346 GLY A O 1
ATOM 2654 N N . THR A 1 347 ? 6.219 -53.656 -14.664 1 91.06 347 THR A N 1
ATOM 2655 C CA . THR A 1 347 ? 6.977 -53.031 -13.586 1 91.06 347 THR A CA 1
ATOM 2656 C C . THR A 1 347 ? 6.609 -51.562 -13.445 1 91.06 347 THR A C 1
ATOM 2658 O O . THR A 1 347 ? 6.094 -50.938 -14.383 1 91.06 347 THR A O 1
ATOM 2661 N N . THR A 1 348 ? 6.82 -51.125 -12.227 1 92.94 348 THR A N 1
ATOM 2662 C CA . THR A 1 348 ? 6.531 -49.719 -11.914 1 92.94 348 THR A CA 1
ATOM 2663 C C . THR A 1 348 ? 7.82 -48.938 -11.719 1 92.94 348 THR A C 1
ATOM 2665 O O . THR A 1 348 ? 8.766 -49.438 -11.086 1 92.94 348 THR A O 1
ATOM 2668 N N . HIS A 1 349 ? 7.895 -47.781 -12.297 1 92.62 349 HIS A N 1
ATOM 2669 C CA . HIS A 1 349 ? 9.07 -46.906 -12.234 1 92.62 349 HIS A CA 1
ATOM 2670 C C . HIS A 1 349 ? 8.695 -45.5 -11.859 1 92.62 349 HIS A C 1
ATOM 2672 O O . HIS A 1 349 ? 7.621 -45 -12.219 1 92.62 349 HIS A O 1
ATOM 2678 N N . GLN A 1 350 ? 9.539 -44.844 -11.07 1 93.12 350 GLN A N 1
ATOM 2679 C CA . GLN A 1 350 ? 9.445 -43.406 -10.922 1 93.12 350 GLN A CA 1
ATOM 2680 C C . GLN A 1 350 ? 10.281 -42.688 -11.977 1 93.12 350 GLN A C 1
ATOM 2682 O O . GLN A 1 350 ? 11.453 -43 -12.172 1 93.12 350 GLN A O 1
ATOM 2687 N N . VAL A 1 351 ? 9.68 -41.844 -12.664 1 93.56 351 VAL A N 1
ATOM 2688 C CA . VAL A 1 351 ? 10.375 -41.094 -13.711 1 93.56 351 VAL A CA 1
ATOM 2689 C C . VAL A 1 351 ? 10.352 -39.594 -13.391 1 93.56 351 VAL A C 1
ATOM 2691 O O . VAL A 1 351 ? 9.422 -39.094 -12.742 1 93.56 351 VAL A O 1
ATOM 2694 N N . ALA A 1 352 ? 11.375 -38.875 -13.773 1 93.94 352 ALA A N 1
ATOM 2695 C CA . ALA A 1 352 ? 11.461 -37.406 -13.547 1 93.94 352 ALA A CA 1
ATOM 2696 C C . ALA A 1 352 ? 12.141 -36.719 -14.719 1 93.94 352 ALA A C 1
ATOM 2698 O O . ALA A 1 352 ? 13.125 -37.219 -15.266 1 93.94 352 ALA A O 1
ATOM 2699 N N . ILE A 1 353 ? 11.57 -35.688 -15.172 1 94.06 353 ILE A N 1
ATOM 2700 C CA . ILE A 1 353 ? 12.227 -34.781 -16.109 1 94.06 353 ILE A CA 1
ATOM 2701 C C . ILE A 1 353 ? 12.508 -33.438 -15.438 1 94.06 353 ILE A C 1
ATOM 2703 O O . ILE A 1 353 ? 11.68 -32.938 -14.68 1 94.06 353 ILE A O 1
ATOM 2707 N N . VAL A 1 354 ? 13.695 -32.875 -15.688 1 93.38 354 VAL A N 1
ATOM 2708 C CA . VAL A 1 354 ? 14.156 -31.703 -14.953 1 93.38 354 VAL A CA 1
ATOM 2709 C C . VAL A 1 354 ? 14.688 -30.656 -15.938 1 93.38 354 VAL A C 1
ATOM 2711 O O . VAL A 1 354 ? 15.469 -30.984 -16.828 1 93.38 354 VAL A O 1
ATOM 2714 N N . LEU A 1 355 ? 14.211 -29.5 -15.781 1 92.12 355 LEU A N 1
ATOM 2715 C CA . LEU A 1 355 ? 14.781 -28.344 -16.484 1 92.12 355 LEU A CA 1
ATOM 2716 C C . LEU A 1 355 ? 15.453 -27.391 -15.5 1 92.12 355 LEU A C 1
ATOM 2718 O O . LEU A 1 355 ? 14.859 -27.031 -14.477 1 92.12 355 LEU A O 1
ATOM 2722 N N . GLN A 1 356 ? 16.703 -27 -15.867 1 90 356 GLN A N 1
ATOM 2723 C CA . GLN A 1 356 ? 17.469 -26.078 -15.031 1 90 356 GLN A CA 1
ATOM 2724 C C . GLN A 1 356 ? 17.891 -24.844 -15.82 1 90 356 GLN A C 1
ATOM 2726 O O . GLN A 1 356 ? 18.469 -24.953 -16.906 1 90 356 GLN A O 1
ATOM 2731 N N . ASN A 1 357 ? 17.641 -23.719 -15.281 1 85.62 357 ASN A N 1
ATOM 2732 C CA . ASN A 1 357 ? 18.047 -22.422 -15.812 1 85.62 357 ASN A CA 1
ATOM 2733 C C . ASN A 1 357 ? 17.578 -22.234 -17.25 1 85.62 357 ASN A C 1
ATOM 2735 O O . ASN A 1 357 ? 18.266 -21.625 -18.062 1 85.62 357 ASN A O 1
ATOM 2739 N N . GLY A 1 358 ? 16.578 -22.906 -17.594 1 85.5 358 GLY A N 1
ATOM 2740 C CA . GLY A 1 358 ? 15.953 -22.75 -18.891 1 85.5 358 GLY A CA 1
ATOM 2741 C C . GLY A 1 358 ? 16.719 -23.422 -20.016 1 85.5 358 GLY A C 1
ATOM 2742 O O . GLY A 1 358 ? 16.266 -23.453 -21.156 1 85.5 358 GLY A O 1
ATOM 2743 N N . THR A 1 359 ? 17.875 -24.078 -19.719 1 84.44 359 THR A N 1
ATOM 2744 C CA . THR A 1 359 ? 18.703 -24.516 -20.828 1 84.44 359 THR A CA 1
ATOM 2745 C C . THR A 1 359 ? 19.219 -25.938 -20.594 1 84.44 359 THR A C 1
ATOM 2747 O O . THR A 1 359 ? 19.703 -26.594 -21.516 1 84.44 359 THR A O 1
ATOM 2750 N N . GLN A 1 360 ? 19.203 -26.438 -19.422 1 86.25 360 GLN A N 1
ATOM 2751 C CA . GLN A 1 360 ? 19.734 -27.766 -19.125 1 86.25 360 GLN A CA 1
ATOM 2752 C C . GLN A 1 360 ? 18.625 -28.734 -18.766 1 86.25 360 GLN A C 1
ATOM 2754 O O . GLN A 1 360 ? 17.828 -28.484 -17.844 1 86.25 360 GLN A O 1
ATOM 2759 N N . GLY A 1 361 ? 18.594 -29.812 -19.516 1 89.69 361 GLY A N 1
ATOM 2760 C CA . GLY A 1 361 ? 17.609 -30.828 -19.25 1 89.69 361 GLY A CA 1
ATOM 2761 C C . GLY A 1 361 ? 18.203 -32.156 -18.781 1 89.69 361 GLY A C 1
ATOM 2762 O O . GLY A 1 361 ? 19.312 -32.5 -19.188 1 89.69 361 GLY A O 1
ATOM 2763 N N . SER A 1 362 ? 17.578 -32.812 -17.891 1 89.81 362 SER A N 1
ATOM 2764 C CA . SER A 1 362 ? 17.969 -34.156 -17.438 1 89.81 362 SER A CA 1
ATOM 2765 C C . SER A 1 362 ? 16.734 -35.031 -17.219 1 89.81 362 SER A C 1
ATOM 2767 O O . SER A 1 362 ? 15.641 -34.531 -16.969 1 89.81 362 SER A O 1
ATOM 2769 N N . VAL A 1 363 ? 16.969 -36.281 -17.359 1 91.25 363 VAL A N 1
ATOM 2770 C CA . VAL A 1 363 ? 15.906 -37.25 -17.172 1 91.25 363 VAL A CA 1
ATOM 2771 C C . VAL A 1 363 ? 16.375 -38.344 -16.203 1 91.25 363 VAL A C 1
ATOM 2773 O O . VAL A 1 363 ? 17.531 -38.75 -16.234 1 91.25 363 VAL A O 1
ATOM 2776 N N . TYR A 1 364 ? 15.477 -38.688 -15.32 1 90.06 364 TYR A N 1
ATOM 2777 C CA . TYR A 1 364 ? 15.797 -39.719 -14.32 1 90.06 364 TYR A CA 1
ATOM 2778 C C . TYR A 1 364 ? 14.742 -40.812 -14.305 1 90.06 364 TYR A C 1
ATOM 2780 O O . TYR A 1 364 ? 13.555 -40.531 -14.461 1 90.06 364 TYR A O 1
ATOM 2788 N N . VAL A 1 365 ? 15.195 -42.031 -14.07 1 90.44 365 VAL A N 1
ATOM 2789 C CA . VAL A 1 365 ? 14.336 -43.188 -13.812 1 90.44 365 VAL A CA 1
ATOM 2790 C C . VAL A 1 365 ? 14.797 -43.875 -12.539 1 90.44 365 VAL A C 1
ATOM 2792 O O . VAL A 1 365 ? 15.961 -44.281 -12.422 1 90.44 365 VAL A O 1
ATOM 2795 N N . ASP A 1 366 ? 13.875 -44 -11.633 1 88.88 366 ASP A N 1
ATOM 2796 C CA . ASP A 1 366 ? 14.156 -44.656 -10.344 1 88.88 366 ASP A CA 1
ATOM 2797 C C . ASP A 1 366 ? 15.414 -44.062 -9.703 1 88.88 366 ASP A C 1
ATOM 2799 O O . ASP A 1 366 ? 16.281 -44.812 -9.258 1 88.88 366 ASP A O 1
ATOM 2803 N N . GLY A 1 367 ? 15.484 -42.781 -9.758 1 84.12 367 GLY A N 1
ATOM 2804 C CA . GLY A 1 367 ? 16.547 -42.031 -9.078 1 84.12 367 GLY A CA 1
ATOM 2805 C C . GLY A 1 367 ? 17.844 -42 -9.859 1 84.12 367 GLY A C 1
ATOM 2806 O O . GLY A 1 367 ? 18.812 -41.344 -9.453 1 84.12 367 GLY A O 1
ATOM 2807 N N . GLN A 1 368 ? 17.844 -42.719 -10.961 1 84.12 368 GLN A N 1
ATOM 2808 C CA . GLN A 1 368 ? 19.062 -42.781 -11.766 1 84.12 368 GLN A CA 1
ATOM 2809 C C . GLN A 1 368 ? 18.906 -41.938 -13.039 1 84.12 368 GLN A C 1
ATOM 2811 O O . GLN A 1 368 ? 17.875 -42.031 -13.727 1 84.12 368 GLN A O 1
ATOM 2816 N N . ARG A 1 369 ? 19.922 -41.219 -13.383 1 87.25 369 ARG A N 1
ATOM 2817 C CA . ARG A 1 369 ? 19.891 -40.375 -14.594 1 87.25 369 ARG A CA 1
ATOM 2818 C C . ARG A 1 369 ? 19.953 -41.25 -15.844 1 87.25 369 ARG A C 1
ATOM 2820 O O . ARG A 1 369 ? 20.719 -42.219 -15.906 1 87.25 369 ARG A O 1
ATOM 2827 N N . VAL A 1 370 ? 19.109 -40.875 -16.734 1 83.62 370 VAL A N 1
ATOM 2828 C CA . VAL A 1 370 ? 19.062 -41.562 -18.016 1 83.62 370 VAL A CA 1
ATOM 2829 C C . VAL A 1 370 ? 19.531 -40.625 -19.125 1 83.62 370 VAL A C 1
ATOM 2831 O O . VAL A 1 370 ? 19.156 -39.438 -19.141 1 83.62 370 VAL A O 1
ATOM 2834 N N . GLY A 1 371 ? 20.312 -41 -20.203 1 72.25 371 GLY A N 1
ATOM 2835 C CA . GLY A 1 371 ? 20.766 -40.188 -21.328 1 72.25 371 GLY A CA 1
ATOM 2836 C C . GLY A 1 371 ? 22.047 -39.438 -21.047 1 72.25 371 GLY A C 1
ATOM 2837 O O . GLY A 1 371 ? 22.531 -38.688 -21.906 1 72.25 371 GLY A O 1
ATOM 2838 N N . GLY A 1 372 ? 22.875 -39.75 -20.234 1 60.19 372 GLY A N 1
ATOM 2839 C CA . GLY A 1 372 ? 24.156 -39.156 -19.953 1 60.19 372 GLY A CA 1
ATOM 2840 C C . GLY A 1 372 ? 24.062 -37.812 -19.219 1 60.19 372 GLY A C 1
ATOM 2841 O O . GLY A 1 372 ? 23.125 -37.625 -18.438 1 60.19 372 GLY A O 1
ATOM 2842 N N . SER A 1 373 ? 25.062 -36.906 -19.609 1 60.72 373 SER A N 1
ATOM 2843 C CA . SER A 1 373 ? 25.188 -35.594 -19 1 60.72 373 SER A CA 1
ATOM 2844 C C . SER A 1 373 ? 24.016 -34.688 -19.375 1 60.72 373 SER A C 1
ATOM 2846 O O . SER A 1 373 ? 23.375 -34.906 -20.406 1 60.72 373 SER A O 1
ATOM 2848 N N . PRO A 1 374 ? 23.625 -33.875 -18.406 1 62.78 374 PRO A N 1
ATOM 2849 C CA . PRO A 1 374 ? 22.625 -32.875 -18.812 1 62.78 374 PRO A CA 1
ATOM 2850 C C . PRO A 1 374 ? 22.891 -32.312 -20.203 1 62.78 374 PRO A C 1
ATOM 2852 O O . PRO A 1 374 ? 24.047 -32.094 -20.578 1 62.78 374 PRO A O 1
ATOM 2855 N N . PHE A 1 375 ? 21.875 -32.406 -21.016 1 70.38 375 PHE A N 1
ATOM 2856 C CA . PHE A 1 375 ? 22.109 -31.953 -22.391 1 70.38 375 PHE A CA 1
ATOM 2857 C C . PHE A 1 375 ? 21.594 -30.531 -22.578 1 70.38 375 PHE A C 1
ATOM 2859 O O . PHE A 1 375 ? 20.594 -30.141 -21.953 1 70.38 375 PHE A O 1
ATOM 2866 N N . ASP A 1 376 ? 22.453 -29.766 -23.234 1 72.69 376 ASP A N 1
ATOM 2867 C CA . ASP A 1 376 ? 22.109 -28.391 -23.562 1 72.69 376 ASP A CA 1
ATOM 2868 C C . ASP A 1 376 ? 20.906 -28.328 -24.516 1 72.69 376 ASP A C 1
ATOM 2870 O O . ASP A 1 376 ? 20.906 -29 -25.547 1 72.69 376 ASP A O 1
ATOM 2874 N N . LEU A 1 377 ? 19.891 -27.812 -23.891 1 74.69 377 LEU A N 1
ATOM 2875 C CA . LEU A 1 377 ? 18.719 -27.609 -24.734 1 74.69 377 LEU A CA 1
ATOM 2876 C C . LEU A 1 377 ? 18.859 -26.359 -25.594 1 74.69 377 LEU A C 1
ATOM 2878 O O . LEU A 1 377 ? 19.297 -25.312 -25.109 1 74.69 377 LEU A O 1
ATOM 2882 N N . GLU A 1 378 ? 19.25 -26.578 -26.938 1 59.97 378 GLU A N 1
ATOM 2883 C CA . GLU A 1 378 ? 19.469 -25.438 -27.844 1 59.97 378 GLU A CA 1
ATOM 2884 C C . GLU A 1 378 ? 18.453 -24.328 -27.578 1 59.97 378 GLU A C 1
ATOM 2886 O O . GLU A 1 378 ? 17.281 -24.594 -27.328 1 59.97 378 GLU A O 1
ATOM 2891 N N . ASP A 1 379 ? 19.094 -23.125 -27.328 1 55.38 379 ASP A N 1
ATOM 2892 C CA . ASP A 1 379 ? 18.328 -21.891 -27.125 1 55.38 379 ASP A CA 1
ATOM 2893 C C . ASP A 1 379 ? 17.359 -21.641 -28.281 1 55.38 379 ASP A C 1
ATOM 2895 O O . ASP A 1 379 ? 17.781 -21.312 -29.391 1 55.38 379 ASP A O 1
ATOM 2899 N N . LYS A 1 380 ? 16.328 -22.391 -28.469 1 53.38 380 LYS A N 1
ATOM 2900 C CA . LYS A 1 380 ? 15.508 -22.125 -29.656 1 53.38 380 LYS A CA 1
ATOM 2901 C C . LYS A 1 380 ? 14.758 -20.812 -29.516 1 53.38 380 LYS A C 1
ATOM 2903 O O . LYS A 1 380 ? 13.672 -20.641 -30.078 1 53.38 380 LYS A O 1
ATOM 2908 N N . GLY A 1 381 ? 15.461 -19.906 -29.016 1 51.06 381 GLY A N 1
ATOM 2909 C CA . GLY A 1 381 ? 14.867 -18.578 -28.969 1 51.06 381 GLY A CA 1
ATOM 2910 C C . GLY A 1 381 ? 13.945 -18.375 -27.797 1 51.06 381 GLY A C 1
ATOM 2911 O O . GLY A 1 381 ? 14.062 -19.062 -26.766 1 51.06 381 GLY A O 1
ATOM 2912 N N . SER A 1 382 ? 13.039 -17.344 -27.984 1 55.03 382 SER A N 1
ATOM 2913 C CA . SER A 1 382 ? 12.062 -16.797 -27.047 1 55.03 382 SER A CA 1
ATOM 2914 C C . SER A 1 382 ? 10.914 -17.766 -26.812 1 55.03 382 SER A C 1
ATOM 2916 O O . SER A 1 382 ? 9.883 -17.406 -26.234 1 55.03 382 SER A O 1
ATOM 2918 N N . LYS A 1 383 ? 11.016 -19.031 -27.219 1 64.25 383 LYS A N 1
ATOM 2919 C CA . LYS A 1 383 ? 9.75 -19.75 -27.188 1 64.25 383 LYS A CA 1
ATOM 2920 C C . LYS A 1 383 ? 9.508 -20.406 -25.844 1 64.25 383 LYS A C 1
ATOM 2922 O O . LYS A 1 383 ? 10.43 -20.984 -25.25 1 64.25 383 LYS A O 1
ATOM 2927 N N . GLU A 1 384 ? 8.32 -20.234 -25.359 1 81.56 384 GLU A N 1
ATOM 2928 C CA . GLU A 1 384 ? 7.844 -20.656 -24.047 1 81.56 384 GLU A CA 1
ATOM 2929 C C . GLU A 1 384 ? 7.23 -22.047 -24.109 1 81.56 384 GLU A C 1
ATOM 2931 O O . GLU A 1 384 ? 6.828 -22.516 -25.172 1 81.56 384 GLU A O 1
ATOM 2936 N N . ILE A 1 385 ? 7.426 -22.781 -23.078 1 88.75 385 ILE A N 1
ATOM 2937 C CA . ILE A 1 385 ? 6.82 -24.109 -22.922 1 88.75 385 ILE A CA 1
ATOM 2938 C C . ILE A 1 385 ? 5.301 -23.984 -23.031 1 88.75 385 ILE A C 1
ATOM 2940 O O . ILE A 1 385 ? 4.695 -23.094 -22.438 1 88.75 385 ILE A O 1
ATOM 2944 N N . SER A 1 386 ? 4.734 -24.859 -23.859 1 89.81 386 SER A N 1
ATOM 2945 C CA . SER A 1 386 ? 3.283 -24.891 -24.031 1 89.81 386 SER A CA 1
ATOM 2946 C C . SER A 1 386 ? 2.617 -25.719 -22.938 1 89.81 386 SER A C 1
ATOM 2948 O O . SER A 1 386 ? 1.744 -25.219 -22.219 1 89.81 386 SER A O 1
ATOM 2950 N N . HIS A 1 387 ? 2.996 -26.938 -22.859 1 92.62 387 HIS A N 1
ATOM 2951 C CA . HIS A 1 387 ? 2.412 -27.828 -21.875 1 92.62 387 HIS A CA 1
ATOM 2952 C C . HIS A 1 387 ? 3.332 -29 -21.578 1 92.62 387 HIS A C 1
ATOM 2954 O O . HIS A 1 387 ? 4.234 -29.312 -22.359 1 92.62 387 HIS A O 1
ATOM 2960 N N . PHE A 1 388 ? 3.111 -29.641 -20.422 1 95.06 388 PHE A N 1
ATOM 2961 C CA . PHE A 1 388 ? 3.629 -30.984 -20.125 1 95.06 388 PHE A CA 1
ATOM 2962 C C . PHE A 1 388 ? 2.729 -32.062 -20.734 1 95.06 388 PHE A C 1
ATOM 2964 O O . PHE A 1 388 ? 1.504 -31.906 -20.734 1 95.06 388 PHE A O 1
ATOM 2971 N N . PHE A 1 389 ? 3.334 -33.094 -21.203 1 94.75 389 PHE A N 1
ATOM 2972 C CA . PHE A 1 389 ? 2.51 -34.25 -21.609 1 94.75 389 PHE A CA 1
ATOM 2973 C C . PHE A 1 389 ? 2.863 -35.5 -20.812 1 94.75 389 PHE A C 1
ATOM 2975 O O . PHE A 1 389 ? 4.027 -35.688 -20.453 1 94.75 389 PHE A O 1
ATOM 2982 N N . ILE A 1 390 ? 1.941 -36.25 -20.531 1 94.75 390 ILE A N 1
ATOM 2983 C CA . ILE A 1 390 ? 2.023 -37.562 -19.891 1 94.75 390 ILE A CA 1
ATOM 2984 C C . ILE A 1 390 ? 1.307 -38.625 -20.75 1 94.75 390 ILE A C 1
ATOM 2986 O O . ILE A 1 390 ? 0.119 -38.469 -21.047 1 94.75 390 ILE A O 1
ATOM 2990 N N . GLY A 1 391 ? 1.984 -39.625 -21.109 1 92.69 391 GLY A N 1
ATOM 2991 C CA . GLY A 1 391 ? 1.461 -40.531 -22.125 1 92.69 391 GLY A CA 1
ATOM 2992 C C . GLY A 1 391 ? 1.753 -40.062 -23.531 1 92.69 391 GLY A C 1
ATOM 2993 O O . GLY A 1 391 ? 2.895 -39.719 -23.859 1 92.69 391 GLY A O 1
ATOM 2994 N N . ALA A 1 392 ? 0.763 -40 -24.312 1 87.06 392 ALA A N 1
ATOM 2995 C CA . ALA A 1 392 ? 0.95 -39.625 -25.703 1 87.06 392 ALA A CA 1
ATOM 2996 C C . ALA A 1 392 ? 1.306 -38.156 -25.812 1 87.06 392 ALA A C 1
ATOM 2998 O O . ALA A 1 392 ? 0.763 -37.312 -25.094 1 87.06 392 ALA A O 1
ATOM 2999 N N . ASP A 1 393 ? 2.199 -37.844 -26.656 1 77.69 393 ASP A N 1
ATOM 3000 C CA . ASP A 1 393 ? 2.631 -36.438 -26.859 1 77.69 393 ASP A CA 1
ATOM 3001 C C . ASP A 1 393 ? 1.815 -35.781 -27.953 1 77.69 393 ASP A C 1
ATOM 3003 O O . ASP A 1 393 ? 2.125 -34.656 -28.375 1 77.69 393 ASP A O 1
ATOM 3007 N N . GLY A 1 394 ? 0.811 -36.469 -28.422 1 69.88 394 GLY A N 1
ATOM 3008 C CA . GLY A 1 394 ? 0.026 -35.938 -29.516 1 69.88 394 GLY A CA 1
ATOM 3009 C C . GLY A 1 394 ? 0.654 -36.188 -30.875 1 69.88 394 GLY A C 1
ATOM 3010 O O . GLY A 1 394 ? 0.053 -35.906 -31.906 1 69.88 394 GLY A O 1
ATOM 3011 N N . GLY A 1 395 ? 1.908 -36.688 -30.828 1 66.38 395 GLY A N 1
ATOM 3012 C CA . GLY A 1 395 ? 2.574 -37 -32.094 1 66.38 395 GLY A CA 1
ATOM 3013 C C . GLY A 1 395 ? 2.201 -38.375 -32.625 1 66.38 395 GLY A C 1
ATOM 3014 O O . GLY A 1 395 ? 1.338 -39.062 -32.062 1 66.38 395 GLY A O 1
ATOM 3015 N N . ASN A 1 396 ? 2.898 -38.625 -33.719 1 59.75 396 ASN A N 1
ATOM 3016 C CA . ASN A 1 396 ? 2.559 -39.812 -34.469 1 59.75 396 ASN A CA 1
ATOM 3017 C C . ASN A 1 396 ? 2.9 -41.094 -33.688 1 59.75 396 ASN A C 1
ATOM 3019 O O . ASN A 1 396 ? 2.143 -42.062 -33.688 1 59.75 396 ASN A O 1
ATOM 3023 N N . ALA A 1 397 ? 3.992 -41.062 -33.062 1 55.19 397 ALA A N 1
ATOM 3024 C CA . ALA A 1 397 ? 4.43 -42.281 -32.375 1 55.19 397 ALA A CA 1
ATOM 3025 C C . ALA A 1 397 ? 3.455 -42.656 -31.281 1 55.19 397 ALA A C 1
ATOM 3027 O O . ALA A 1 397 ? 3.15 -43.844 -31.094 1 55.19 397 ALA A O 1
ATOM 3028 N N . GLY A 1 398 ? 2.891 -41.812 -30.641 1 62.06 398 GLY A N 1
ATOM 3029 C CA . GLY A 1 398 ? 1.937 -42.062 -29.578 1 62.06 398 GLY A CA 1
ATOM 3030 C C . GLY A 1 398 ? 0.607 -42.594 -30.094 1 62.06 398 GLY A C 1
ATOM 3031 O O . GLY A 1 398 ? -0.153 -43.219 -29.344 1 62.06 398 GLY A O 1
ATOM 3032 N N . LYS A 1 399 ? 0.461 -42.375 -31.391 1 71.81 399 LYS A N 1
ATOM 3033 C CA . LYS A 1 399 ? -0.833 -42.719 -31.969 1 71.81 399 LYS A CA 1
ATOM 3034 C C . LYS A 1 399 ? -0.796 -44.125 -32.562 1 71.81 399 LYS A C 1
ATOM 3036 O O . LYS A 1 399 ? -1.839 -44.688 -32.906 1 71.81 399 LYS A O 1
ATOM 3041 N N . GLN A 1 400 ? 0.353 -44.625 -32.562 1 70.69 400 GLN A N 1
ATOM 3042 C CA . GLN A 1 400 ? 0.459 -45.844 -33.344 1 70.69 400 GLN A CA 1
ATOM 3043 C C . GLN A 1 400 ? 0.307 -47.062 -32.438 1 70.69 400 GLN A C 1
ATOM 3045 O O . GLN A 1 400 ? -0.031 -48.156 -32.906 1 70.69 400 GLN A O 1
ATOM 3050 N N . GLU A 1 401 ? 0.581 -46.844 -31.203 1 77.56 401 GLU A N 1
ATOM 3051 C CA . GLU A 1 401 ? 0.579 -48 -30.328 1 77.56 401 GLU A CA 1
ATOM 3052 C C . GLU A 1 401 ? -0.429 -47.844 -29.188 1 77.56 401 GLU A C 1
ATOM 3054 O O . GLU A 1 401 ? -0.66 -46.75 -28.703 1 77.56 401 GLU A O 1
ATOM 3059 N N . ASP A 1 402 ? -1.03 -49.062 -28.875 1 84.69 402 ASP A N 1
ATOM 3060 C CA . ASP A 1 402 ? -1.962 -49.094 -27.766 1 84.69 402 ASP A CA 1
ATOM 3061 C C . ASP A 1 402 ? -1.381 -49.906 -26.594 1 84.69 402 ASP A C 1
ATOM 3063 O O . ASP A 1 402 ? -1.779 -51.062 -26.375 1 84.69 402 ASP A O 1
ATOM 3067 N N . VAL A 1 403 ? -0.39 -49.375 -25.938 1 90.88 403 VAL A N 1
ATOM 3068 C CA . VAL A 1 403 ? 0.149 -50 -24.734 1 90.88 403 VAL A CA 1
ATOM 3069 C C . VAL A 1 403 ? -0.406 -49.281 -23.5 1 90.88 403 VAL A C 1
ATOM 3071 O O . VAL A 1 403 ? -0.079 -48.125 -23.25 1 90.88 403 VAL A O 1
ATOM 3074 N N . PRO A 1 404 ? -1.252 -50 -22.75 1 92.69 404 PRO A N 1
ATOM 3075 C CA . PRO A 1 404 ? -1.817 -49.344 -21.578 1 92.69 404 PRO A CA 1
ATOM 3076 C C . PRO A 1 404 ? -0.748 -48.875 -20.594 1 92.69 404 PRO A C 1
ATOM 3078 O O . PRO A 1 404 ? 0.259 -49.562 -20.391 1 92.69 404 PRO A O 1
ATOM 3081 N N . LEU A 1 405 ? -1.002 -47.719 -20.047 1 94.12 405 LEU A N 1
ATOM 3082 C CA . LEU A 1 405 ? -0.076 -47.062 -19.141 1 94.12 405 LEU A CA 1
ATOM 3083 C C . LEU A 1 405 ? -0.813 -46.5 -17.922 1 94.12 405 LEU A C 1
ATOM 3085 O O . LEU A 1 405 ? -1.799 -45.781 -18.062 1 94.12 405 LEU A O 1
ATOM 3089 N N . THR A 1 406 ? -0.417 -46.906 -16.734 1 93.75 406 THR A N 1
ATOM 3090 C CA . THR A 1 406 ? -0.95 -46.312 -15.516 1 93.75 406 THR A CA 1
ATOM 3091 C C . THR A 1 406 ? 0.026 -45.281 -14.945 1 93.75 406 THR A C 1
ATOM 3093 O O . THR A 1 406 ? 1.212 -45.562 -14.773 1 93.75 406 THR A O 1
ATOM 3096 N N . VAL A 1 407 ? -0.466 -44.094 -14.695 1 94.81 407 VAL A N 1
ATOM 3097 C CA . VAL A 1 407 ? 0.357 -43.031 -14.148 1 94.81 407 VAL A CA 1
ATOM 3098 C C . VAL A 1 407 ? -0.26 -42.531 -12.844 1 94.81 407 VAL A C 1
ATOM 3100 O O . VAL A 1 407 ? -1.455 -42.219 -12.797 1 94.81 407 VAL A O 1
ATOM 3103 N N . THR A 1 408 ? 0.564 -42.469 -11.75 1 91.75 408 THR A N 1
ATOM 3104 C CA . THR A 1 408 ? 0.133 -41.969 -10.445 1 91.75 408 THR A CA 1
ATOM 3105 C C . THR A 1 408 ? 1.155 -41 -9.875 1 91.75 408 THR A C 1
ATOM 3107 O O . THR A 1 408 ? 2.279 -40.906 -10.375 1 91.75 408 THR A O 1
ATOM 3110 N N . ASN A 1 409 ? 0.726 -40.188 -8.836 1 90.44 409 ASN A N 1
ATOM 3111 C CA . ASN A 1 409 ? 1.594 -39.281 -8.055 1 90.44 409 ASN A CA 1
ATOM 3112 C C . ASN A 1 409 ? 2.396 -38.375 -8.961 1 90.44 409 ASN A C 1
ATOM 3114 O O . ASN A 1 409 ? 3.625 -38.312 -8.875 1 90.44 409 ASN A O 1
ATOM 3118 N N . VAL A 1 410 ? 1.631 -37.688 -9.805 1 94.38 410 VAL A N 1
ATOM 3119 C CA . VAL A 1 410 ? 2.303 -36.719 -10.656 1 94.38 410 VAL A CA 1
ATOM 3120 C C . VAL A 1 410 ? 2.549 -35.438 -9.875 1 94.38 410 VAL A C 1
ATOM 3122 O O . VAL A 1 410 ? 1.603 -34.719 -9.492 1 94.38 410 VAL A O 1
ATOM 3125 N N . LEU A 1 411 ? 3.779 -35.125 -9.633 1 93.75 411 LEU A N 1
ATOM 3126 C CA . LEU A 1 411 ? 4.203 -33.969 -8.836 1 93.75 411 LEU A CA 1
ATOM 3127 C C . LEU A 1 411 ? 4.969 -32.969 -9.695 1 93.75 411 LEU A C 1
ATOM 3129 O O . LEU A 1 411 ? 5.891 -33.344 -10.422 1 93.75 411 LEU A O 1
ATOM 3133 N N . LEU A 1 412 ? 4.555 -31.75 -9.633 1 96.25 412 LEU A N 1
ATOM 3134 C CA . LEU A 1 412 ? 5.238 -30.688 -10.352 1 96.25 412 LEU A CA 1
ATOM 3135 C C . LEU A 1 412 ? 5.906 -29.719 -9.383 1 96.25 412 LEU A C 1
ATOM 3137 O O . LEU A 1 412 ? 5.234 -29.109 -8.539 1 96.25 412 LEU A O 1
ATOM 3141 N N . TYR A 1 413 ? 7.23 -29.562 -9.469 1 95.62 413 TYR A N 1
ATOM 3142 C CA . TYR A 1 413 ? 8.016 -28.641 -8.656 1 95.62 413 TYR A CA 1
ATOM 3143 C C . TYR A 1 413 ? 8.508 -27.453 -9.477 1 95.62 413 TYR A C 1
ATOM 3145 O O . TYR A 1 413 ? 8.844 -27.609 -10.656 1 95.62 413 TYR A O 1
ATOM 3153 N N . ASN A 1 414 ? 8.617 -26.281 -8.828 1 95.69 414 ASN A N 1
ATOM 3154 C CA . ASN A 1 414 ? 9.156 -25.094 -9.492 1 95.69 414 ASN A CA 1
ATOM 3155 C C . ASN A 1 414 ? 10.656 -24.953 -9.258 1 95.69 414 ASN A C 1
ATOM 3157 O O . ASN A 1 414 ? 11.195 -23.859 -9.297 1 95.69 414 ASN A O 1
ATOM 3161 N N . ARG A 1 415 ? 11.305 -26 -8.969 1 92.56 415 ARG A N 1
ATOM 3162 C CA . ARG A 1 415 ? 12.742 -26.047 -8.727 1 92.56 415 ARG A CA 1
ATOM 3163 C C . ARG A 1 415 ? 13.359 -27.312 -9.336 1 92.56 415 ARG A C 1
ATOM 3165 O O . ARG A 1 415 ? 12.664 -28.297 -9.555 1 92.56 415 ARG A O 1
ATOM 3172 N N . PRO A 1 416 ? 14.68 -27.203 -9.578 1 88.12 416 PRO A N 1
ATOM 3173 C CA . PRO A 1 416 ? 15.359 -28.422 -10.008 1 88.12 416 PRO A CA 1
ATOM 3174 C C . PRO A 1 416 ? 15.586 -29.406 -8.859 1 88.12 416 PRO A C 1
ATOM 3176 O O . PRO A 1 416 ? 15.43 -29.047 -7.691 1 88.12 416 PRO A O 1
ATOM 3179 N N . LEU A 1 417 ? 15.82 -30.594 -9.273 1 76.88 417 LEU A N 1
ATOM 3180 C CA . LEU A 1 417 ? 16.125 -31.625 -8.297 1 76.88 417 LEU A CA 1
ATOM 3181 C C . LEU A 1 417 ? 17.406 -31.312 -7.531 1 76.88 417 LEU A C 1
ATOM 3183 O O . LEU A 1 417 ? 18.359 -30.797 -8.109 1 76.88 417 LEU A O 1
ATOM 3187 N N . ASN A 1 418 ? 17.297 -31.203 -6.074 1 62.5 418 ASN A N 1
ATOM 3188 C CA . ASN A 1 418 ? 18.516 -31.016 -5.285 1 62.5 418 ASN A CA 1
ATOM 3189 C C . ASN A 1 418 ? 19.359 -32.281 -5.246 1 62.5 418 ASN A C 1
ATOM 3191 O O . ASN A 1 418 ? 18.828 -33.375 -5.113 1 62.5 418 ASN A O 1
ATOM 3195 N N . MET B 1 1 ? -19.031 5.301 -0.718 1 45.47 1 MET B N 1
ATOM 3196 C CA . MET B 1 1 ? -18.578 6.676 -0.921 1 45.47 1 MET B CA 1
ATOM 3197 C C . MET B 1 1 ? -17.844 6.812 -2.248 1 45.47 1 MET B C 1
ATOM 3199 O O . MET B 1 1 ? -17.094 5.922 -2.637 1 45.47 1 MET B O 1
ATOM 3203 N N . SER B 1 2 ? -18.422 7.438 -3.232 1 51.06 2 SER B N 1
ATOM 3204 C CA . SER B 1 2 ? -17.797 7.703 -4.527 1 51.06 2 SER B CA 1
ATOM 3205 C C . SER B 1 2 ? -17.156 9.086 -4.559 1 51.06 2 SER B C 1
ATOM 3207 O O . SER B 1 2 ? -17.812 10.086 -4.246 1 51.06 2 SER B O 1
ATOM 3209 N N . ALA B 1 3 ? -15.867 9.211 -4.25 1 61.34 3 ALA B N 1
ATOM 3210 C CA . ALA B 1 3 ? -15.227 10.5 -4.496 1 61.34 3 ALA B CA 1
ATOM 3211 C C . ALA B 1 3 ? -15.023 10.734 -5.988 1 61.34 3 ALA B C 1
ATOM 3213 O O . ALA B 1 3 ? -14.117 10.164 -6.598 1 61.34 3 ALA B O 1
ATOM 3214 N N . ASP B 1 4 ? -15.945 11.469 -6.551 1 66.19 4 ASP B N 1
ATOM 3215 C CA . ASP B 1 4 ? -15.883 11.75 -7.984 1 66.19 4 ASP B CA 1
ATOM 3216 C C . ASP B 1 4 ? -14.609 12.5 -8.344 1 66.19 4 ASP B C 1
ATOM 3218 O O . ASP B 1 4 ? -14.188 13.406 -7.621 1 66.19 4 ASP B O 1
ATOM 3222 N N . GLY B 1 5 ? -14.078 12.094 -9.344 1 74.94 5 GLY B N 1
ATOM 3223 C CA . GLY B 1 5 ? -12.898 12.773 -9.852 1 74.94 5 GLY B CA 1
ATOM 3224 C C . GLY B 1 5 ? -11.625 12.406 -9.109 1 74.94 5 GLY B C 1
ATOM 3225 O O . GLY B 1 5 ? -10.617 13.102 -9.211 1 74.94 5 GLY B O 1
ATOM 3226 N N . CYS B 1 6 ? -11.742 11.438 -8.234 1 80.75 6 CYS B N 1
ATOM 3227 C CA . CYS B 1 6 ? -10.562 11.008 -7.5 1 80.75 6 CYS B CA 1
ATOM 3228 C C . CYS B 1 6 ? -10.148 9.602 -7.906 1 80.75 6 CYS B C 1
ATOM 3230 O O . CYS B 1 6 ? -10.984 8.789 -8.305 1 80.75 6 CYS B O 1
ATOM 3232 N N . SER B 1 7 ? -8.82 9.383 -7.871 1 79.38 7 SER B N 1
ATOM 3233 C CA . SER B 1 7 ? -8.266 8.102 -8.289 1 79.38 7 SER B CA 1
ATOM 3234 C C . SER B 1 7 ? -7.113 7.676 -7.387 1 79.38 7 SER B C 1
ATOM 3236 O O . SER B 1 7 ? -6.758 8.391 -6.449 1 79.38 7 SER B O 1
ATOM 3238 N N . ASP B 1 8 ? -6.656 6.422 -7.527 1 80 8 ASP B N 1
ATOM 3239 C CA . ASP B 1 8 ? -5.469 5.875 -6.879 1 80 8 ASP B CA 1
ATOM 3240 C C . ASP B 1 8 ? -5.648 5.812 -5.363 1 80 8 ASP B C 1
ATOM 3242 O O . ASP B 1 8 ? -4.848 6.375 -4.613 1 80 8 ASP B O 1
ATOM 3246 N N . PRO B 1 9 ? -6.574 5.082 -5 1 84.25 9 PRO B N 1
ATOM 3247 C CA . PRO B 1 9 ? -6.809 4.996 -3.555 1 84.25 9 PRO B CA 1
ATOM 3248 C C . PRO B 1 9 ? -5.707 4.23 -2.824 1 84.25 9 PRO B C 1
ATOM 3250 O O . PRO B 1 9 ? -5.141 3.281 -3.371 1 84.25 9 PRO B O 1
ATOM 3253 N N . SER B 1 10 ? -5.414 4.68 -1.665 1 86.56 10 SER B N 1
ATOM 3254 C CA . SER B 1 10 ? -4.574 3.98 -0.695 1 86.56 10 SER B CA 1
ATOM 3255 C C . SER B 1 10 ? -5.211 3.986 0.691 1 86.56 10 SER B C 1
ATOM 3257 O O . SER B 1 10 ? -5.566 5.047 1.212 1 86.56 10 SER B O 1
ATOM 3259 N N . VAL B 1 11 ? -5.328 2.828 1.282 1 88.44 11 VAL B N 1
ATOM 3260 C CA . VAL B 1 11 ? -6.023 2.732 2.562 1 88.44 11 VAL B CA 1
ATOM 3261 C C . VAL B 1 11 ? -5.074 2.182 3.625 1 88.44 11 VAL B C 1
ATOM 3263 O O . VAL B 1 11 ? -4.289 1.27 3.352 1 88.44 11 VAL B O 1
ATOM 3266 N N . VAL B 1 12 ? -5.168 2.729 4.762 1 89.88 12 VAL B N 1
ATOM 3267 C CA . VAL B 1 12 ? -4.395 2.238 5.898 1 89.88 12 VAL B CA 1
ATOM 3268 C C . VAL B 1 12 ? -5.281 2.182 7.141 1 89.88 12 VAL B C 1
ATOM 3270 O O . VAL B 1 12 ? -6.297 2.879 7.223 1 89.88 12 VAL B O 1
ATOM 3273 N N . GLU B 1 13 ? -4.824 1.394 8.055 1 89.12 13 GLU B N 1
ATOM 3274 C CA . GLU B 1 13 ? -5.438 1.415 9.375 1 89.12 13 GLU B CA 1
ATOM 3275 C C . GLU B 1 13 ? -4.746 2.428 10.289 1 89.12 13 GLU B C 1
ATOM 3277 O O . GLU B 1 13 ? -3.52 2.438 10.398 1 89.12 13 GLU B O 1
ATOM 3282 N N . TRP B 1 14 ? -5.332 3.338 10.867 1 91.12 14 TRP B N 1
ATOM 3283 C CA . TRP B 1 14 ? -4.762 4.352 11.75 1 91.12 14 TRP B CA 1
ATOM 3284 C C . TRP B 1 14 ? -4.969 3.975 13.211 1 91.12 14 TRP B C 1
ATOM 3286 O O . TRP B 1 14 ? -4.012 3.949 13.992 1 91.12 14 TRP B O 1
ATOM 3296 N N . GLU B 1 15 ? -6.02 3.82 13.75 1 83 15 GLU B N 1
ATOM 3297 C CA . GLU B 1 15 ? -6.398 3.381 15.094 1 83 15 GLU B CA 1
ATOM 3298 C C . GLU B 1 15 ? -7.41 2.238 15.031 1 83 15 GLU B C 1
ATOM 3300 O O . GLU B 1 15 ? -7.816 1.819 13.945 1 83 15 GLU B O 1
ATOM 3305 N N . LYS B 1 16 ? -7.625 1.863 16.234 1 77.88 16 LYS B N 1
ATOM 3306 C CA . LYS B 1 16 ? -8.555 0.742 16.281 1 77.88 16 LYS B CA 1
ATOM 3307 C C . LYS B 1 16 ? -9.867 1.089 15.57 1 77.88 16 LYS B C 1
ATOM 3309 O O . LYS B 1 16 ? -10.531 2.066 15.93 1 77.88 16 LYS B O 1
ATOM 3314 N N . ASP B 1 17 ? -10.141 0.412 14.516 1 73.31 17 ASP B N 1
ATOM 3315 C CA . ASP B 1 17 ? -11.398 0.435 13.766 1 73.31 17 ASP B CA 1
ATOM 3316 C C . ASP B 1 17 ? -11.516 1.709 12.93 1 73.31 17 ASP B C 1
ATOM 3318 O O . ASP B 1 17 ? -12.617 2.086 12.523 1 73.31 17 ASP B O 1
ATOM 3322 N N . LYS B 1 18 ? -10.469 2.436 12.891 1 88.75 18 LYS B N 1
ATOM 3323 C CA . LYS B 1 18 ? -10.492 3.631 12.055 1 88.75 18 LYS B CA 1
ATOM 3324 C C . LYS B 1 18 ? -9.602 3.455 10.82 1 88.75 18 LYS B C 1
ATOM 3326 O O . LYS B 1 18 ? -8.445 3.062 10.938 1 88.75 18 LYS B O 1
ATOM 3331 N N . LEU B 1 19 ? -10.148 3.76 9.727 1 89.94 19 LEU B N 1
ATOM 3332 C CA . LEU B 1 19 ? -9.422 3.668 8.461 1 89.94 19 LEU B CA 1
ATOM 3333 C C . LEU B 1 19 ? -9.227 5.051 7.848 1 89.94 19 LEU B C 1
ATOM 3335 O O . LEU B 1 19 ? -10.07 5.93 8.008 1 89.94 19 LEU B O 1
ATOM 3339 N N . MET B 1 20 ? -8.117 5.207 7.262 1 92.81 20 MET B N 1
ATOM 3340 C CA . MET B 1 20 ? -7.816 6.402 6.484 1 92.81 20 MET B CA 1
ATOM 3341 C C . MET B 1 20 ? -7.582 6.055 5.016 1 92.81 20 MET B C 1
ATOM 3343 O O . MET B 1 20 ? -6.863 5.102 4.707 1 92.81 20 MET B O 1
ATOM 3347 N N . MET B 1 21 ? -8.164 6.828 4.133 1 90.56 21 MET B N 1
ATOM 3348 C CA . MET B 1 21 ? -7.969 6.652 2.695 1 90.56 21 MET B CA 1
ATOM 3349 C C . MET B 1 21 ? -7.461 7.938 2.053 1 90.56 21 MET B C 1
ATOM 3351 O O . MET B 1 21 ? -8.039 9.008 2.252 1 90.56 21 MET B O 1
ATOM 3355 N N . MET B 1 22 ? -6.414 7.812 1.343 1 90.94 22 MET B N 1
ATOM 3356 C CA . MET B 1 22 ? -5.898 8.938 0.566 1 90.94 22 MET B CA 1
ATOM 3357 C C . MET B 1 22 ? -6.121 8.719 -0.926 1 90.94 22 MET B C 1
ATOM 3359 O O . MET B 1 22 ? -5.93 7.605 -1.429 1 90.94 22 MET B O 1
ATOM 3363 N N . THR B 1 23 ? -6.566 9.805 -1.631 1 87.75 23 THR B N 1
ATOM 3364 C CA . THR B 1 23 ? -6.809 9.742 -3.066 1 87.75 23 THR B CA 1
ATOM 3365 C C . THR B 1 23 ? -6.289 10.992 -3.76 1 87.75 23 THR B C 1
ATOM 3367 O O . THR B 1 23 ? -6.125 12.039 -3.125 1 87.75 23 THR B O 1
ATOM 3370 N N . ALA B 1 24 ? -5.973 10.82 -5.02 1 84.44 24 ALA B N 1
ATOM 3371 C CA . ALA B 1 24 ? -5.621 11.953 -5.867 1 84.44 24 ALA B CA 1
ATOM 3372 C C . ALA B 1 24 ? -6.82 12.422 -6.684 1 84.44 24 ALA B C 1
ATOM 3374 O O . ALA B 1 24 ? -7.465 11.625 -7.363 1 84.44 24 ALA B O 1
ATOM 3375 N N . CYS B 1 25 ? -7.102 13.75 -6.617 1 82.56 25 CYS B N 1
ATOM 3376 C CA . CYS B 1 25 ? -8.289 14.258 -7.301 1 82.56 25 CYS B CA 1
ATOM 3377 C C . CYS B 1 25 ? -7.906 15.133 -8.484 1 82.56 25 CYS B C 1
ATOM 3379 O O . CYS B 1 25 ? -6.812 15.695 -8.523 1 82.56 25 CYS B O 1
ATOM 3381 N N . ASP B 1 26 ? -8.805 15.383 -9.375 1 77.25 26 ASP B N 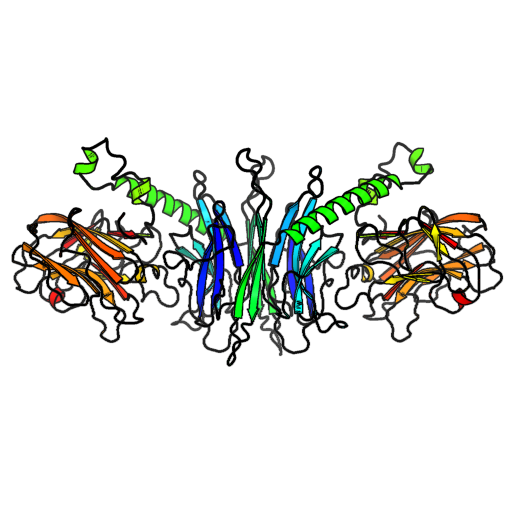1
ATOM 3382 C CA . ASP B 1 26 ? -8.594 16.094 -10.633 1 77.25 26 ASP B CA 1
ATOM 3383 C C . ASP B 1 26 ? -8.289 17.562 -10.391 1 77.25 26 ASP B C 1
ATOM 3385 O O . ASP B 1 26 ? -7.66 18.219 -11.227 1 77.25 26 ASP B O 1
ATOM 3389 N N . ASP B 1 27 ? -8.742 18.031 -9.273 1 77.94 27 ASP B N 1
ATOM 3390 C CA . ASP B 1 27 ? -8.484 19.438 -8.969 1 77.94 27 ASP B CA 1
ATOM 3391 C C . ASP B 1 27 ? -7.062 19.641 -8.453 1 77.94 27 ASP B C 1
ATOM 3393 O O . ASP B 1 27 ? -6.672 20.75 -8.117 1 77.94 27 ASP B O 1
ATOM 3397 N N . GLY B 1 28 ? -6.34 18.531 -8.375 1 78.62 28 GLY B N 1
ATOM 3398 C CA . GLY B 1 28 ? -4.938 18.609 -7.996 1 78.62 28 GLY B CA 1
ATOM 3399 C C . GLY B 1 28 ? -4.711 18.422 -6.508 1 78.62 28 GLY B C 1
ATOM 3400 O O . GLY B 1 28 ? -3.566 18.391 -6.051 1 78.62 28 GLY B O 1
ATOM 3401 N N . ARG B 1 29 ? -5.719 18.234 -5.766 1 84.56 29 ARG B N 1
ATOM 3402 C CA . ARG B 1 29 ? -5.578 18.062 -4.32 1 84.56 29 ARG B CA 1
ATOM 3403 C C . ARG B 1 29 ? -5.645 16.594 -3.926 1 84.56 29 ARG B C 1
ATOM 3405 O O . ARG B 1 29 ? -6.312 15.797 -4.59 1 84.56 29 ARG B O 1
ATOM 3412 N N . ARG B 1 30 ? -4.91 16.391 -2.887 1 90 30 ARG B N 1
ATOM 3413 C CA . ARG B 1 30 ? -5.117 15.109 -2.232 1 90 30 ARG B CA 1
ATOM 3414 C C . ARG B 1 30 ? -6.266 15.18 -1.234 1 90 30 ARG B C 1
ATOM 3416 O O . ARG B 1 30 ? -6.336 16.109 -0.427 1 90 30 ARG B O 1
ATOM 3423 N N . ARG B 1 31 ? -7.102 14.25 -1.384 1 90.69 31 ARG B N 1
ATOM 3424 C CA . ARG B 1 31 ? -8.18 14.148 -0.404 1 90.69 31 ARG B CA 1
ATOM 3425 C C . ARG B 1 31 ? -7.98 12.945 0.504 1 90.69 31 ARG B C 1
ATOM 3427 O O . ARG B 1 31 ? -7.559 11.875 0.047 1 90.69 31 ARG B O 1
ATOM 3434 N N . VAL B 1 32 ? -8.234 13.188 1.689 1 92.69 32 VAL B N 1
ATOM 3435 C CA . VAL B 1 32 ? -8.148 12.125 2.684 1 92.69 32 VAL B CA 1
ATOM 3436 C C . VAL B 1 32 ? -9.516 11.898 3.322 1 92.69 32 VAL B C 1
ATOM 3438 O O . VAL B 1 32 ? -10.203 12.859 3.699 1 92.69 32 VAL B O 1
ATOM 3441 N N . TYR B 1 33 ? -9.914 10.664 3.408 1 91.5 33 TYR B N 1
ATOM 3442 C CA . TYR B 1 33 ? -11.18 10.273 4.012 1 91.5 33 TYR B CA 1
ATOM 3443 C C . TYR B 1 33 ? -10.953 9.367 5.219 1 91.5 33 TYR B C 1
ATOM 3445 O O . TYR B 1 33 ? -9.945 8.656 5.289 1 91.5 33 TYR B O 1
ATOM 3453 N N . GLU B 1 34 ? -11.875 9.445 6.141 1 92.75 34 GLU B N 1
ATOM 3454 C CA . GLU B 1 34 ? -11.82 8.594 7.324 1 92.75 34 GLU B CA 1
ATOM 3455 C C . GLU B 1 34 ? -13.086 7.75 7.461 1 92.75 34 GLU B C 1
ATOM 3457 O O . GLU B 1 34 ? -14.172 8.188 7.066 1 92.75 34 GLU B O 1
ATOM 3462 N N . SER B 1 35 ? -12.898 6.574 7.992 1 89.06 35 SER B N 1
ATOM 3463 C CA . SER B 1 35 ? -14 5.664 8.297 1 89.06 35 SER 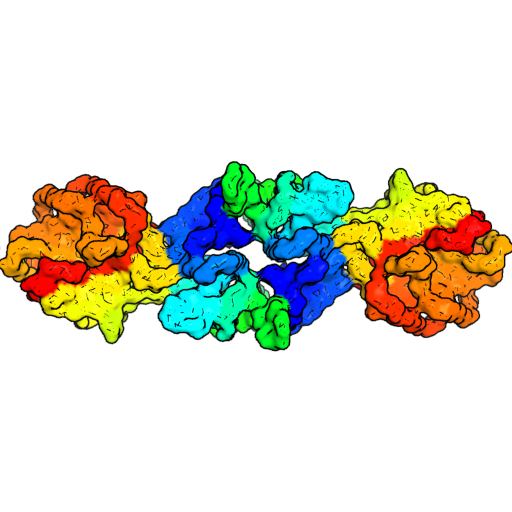B CA 1
ATOM 3464 C C . SER B 1 35 ? -13.875 5.094 9.703 1 89.06 35 SER B C 1
ATOM 3466 O O . SER B 1 35 ? -12.828 4.559 10.078 1 89.06 35 SER B O 1
ATOM 3468 N N . GLY B 1 36 ? -14.992 5.227 10.445 1 85.44 36 GLY B N 1
ATOM 3469 C CA . GLY B 1 36 ? -15.031 4.637 11.773 1 85.44 36 GLY B CA 1
ATOM 3470 C C . GLY B 1 36 ? -15.781 3.32 11.828 1 85.44 36 GLY B C 1
ATOM 3471 O O . GLY B 1 36 ? -15.953 2.738 12.898 1 85.44 36 GLY B O 1
ATOM 3472 N N . ASP B 1 37 ? -16.234 2.873 10.695 1 81.38 37 ASP B N 1
ATOM 3473 C CA . ASP B 1 37 ? -17.031 1.644 10.625 1 81.38 37 ASP B CA 1
ATOM 3474 C C . ASP B 1 37 ? -16.422 0.662 9.625 1 81.38 37 ASP B C 1
ATOM 3476 O O . ASP B 1 37 ? -17.125 0.057 8.82 1 81.38 37 ASP B O 1
ATOM 3480 N N . LYS B 1 38 ? -15.164 0.729 9.609 1 75.12 38 LYS B N 1
ATOM 3481 C CA . LYS B 1 38 ? -14.375 -0.236 8.852 1 75.12 38 LYS B CA 1
ATOM 3482 C C . LYS B 1 38 ? -14.695 -0.155 7.359 1 75.12 38 LYS B C 1
ATOM 3484 O O . LYS B 1 38 ? -14.828 -1.182 6.691 1 75.12 38 LYS B O 1
ATOM 3489 N N . GLY B 1 39 ? -15 1.017 6.906 1 75.94 39 GLY B N 1
ATOM 3490 C CA . GLY B 1 39 ? -15.094 1.246 5.473 1 75.94 39 GLY B CA 1
ATOM 3491 C C . GLY B 1 39 ? -16.516 1.3 4.965 1 75.94 39 GLY B C 1
ATOM 3492 O O . GLY B 1 39 ? -16.75 1.529 3.775 1 75.94 39 GLY B O 1
ATOM 3493 N N . GLU B 1 40 ? -17.531 1.191 5.762 1 76.19 40 GLU B N 1
ATOM 3494 C CA . GLU B 1 40 ? -18.922 1.263 5.312 1 76.19 40 GLU B CA 1
ATOM 3495 C C . GLU B 1 40 ? -19.297 2.682 4.895 1 76.19 40 GLU B C 1
ATOM 3497 O O . GLU B 1 40 ? -20.031 2.877 3.93 1 76.19 40 GLU B O 1
ATOM 3502 N N . SER B 1 41 ? -18.781 3.537 5.656 1 82.44 41 SER B N 1
ATOM 3503 C CA . SER B 1 41 ? -18.984 4.941 5.32 1 82.44 41 SER B CA 1
ATOM 3504 C C . SER B 1 41 ? -17.688 5.73 5.457 1 82.44 41 SER B C 1
ATOM 3506 O O . SER B 1 41 ? -16.828 5.391 6.273 1 82.44 41 SER B O 1
ATOM 3508 N N . TRP B 1 42 ? -17.609 6.73 4.578 1 86.69 42 TRP B N 1
ATOM 3509 C CA . TRP B 1 42 ? -16.422 7.562 4.562 1 86.69 42 TRP B CA 1
ATOM 3510 C C . TRP B 1 42 ? -16.781 9.039 4.656 1 86.69 42 TRP B C 1
ATOM 3512 O O . TRP B 1 42 ? -17.75 9.492 4.031 1 86.69 42 TRP B O 1
ATOM 3522 N N . THR B 1 43 ? -16.047 9.781 5.477 1 89.12 43 THR B N 1
ATOM 3523 C CA . THR B 1 43 ? -16.172 11.227 5.586 1 89.12 43 THR B CA 1
ATOM 3524 C C . THR B 1 43 ? -14.844 11.914 5.285 1 89.12 43 THR B C 1
ATOM 3526 O O . THR B 1 43 ? -13.789 11.453 5.727 1 89.12 43 THR B O 1
ATOM 3529 N N . GLU B 1 44 ? -14.914 12.984 4.504 1 91.56 44 GLU B N 1
ATOM 3530 C CA . GLU B 1 44 ? -13.68 13.703 4.215 1 91.56 44 GLU B CA 1
ATOM 3531 C C . GLU B 1 44 ? -13.078 14.305 5.484 1 91.56 44 GLU B C 1
ATOM 3533 O O . GLU B 1 44 ? -13.789 14.938 6.273 1 91.56 44 GLU B O 1
ATOM 3538 N N . ALA B 1 45 ? -11.82 14.117 5.66 1 92.88 45 ALA B N 1
ATOM 3539 C CA . ALA B 1 45 ? -11.117 14.594 6.848 1 92.88 45 ALA B CA 1
ATOM 3540 C C . ALA B 1 45 ? -10.727 16.062 6.703 1 92.88 45 ALA B C 1
ATOM 3542 O O . ALA B 1 45 ? -9.547 16.406 6.82 1 92.88 45 ALA B O 1
ATOM 3543 N N . LEU B 1 46 ? -11.609 16.953 6.602 1 90.94 46 LEU B N 1
ATOM 3544 C CA . LEU B 1 46 ? -11.398 18.375 6.355 1 90.94 46 LEU B CA 1
ATOM 3545 C C . LEU B 1 46 ? -10.789 19.062 7.578 1 90.94 46 LEU B C 1
ATOM 3547 O O . LEU B 1 46 ? -10.125 20.094 7.457 1 90.94 46 LEU B O 1
ATOM 3551 N N . GLY B 1 47 ? -10.867 18.438 8.695 1 88.81 47 GLY B N 1
ATOM 3552 C CA . GLY B 1 47 ? -10.359 19.047 9.914 1 88.81 47 GLY B CA 1
ATOM 3553 C C . GLY B 1 47 ? -8.922 18.656 10.219 1 88.81 47 GLY B C 1
ATOM 3554 O O . GLY B 1 47 ? -8.328 19.156 11.18 1 88.81 47 GLY B O 1
ATOM 3555 N N . THR B 1 48 ? -8.391 17.828 9.297 1 92.5 48 THR B N 1
ATOM 3556 C CA . THR B 1 48 ? -7.047 17.344 9.625 1 92.5 48 THR B CA 1
ATOM 3557 C C . THR B 1 48 ? -6.184 17.266 8.367 1 92.5 48 THR B C 1
ATOM 3559 O O . THR B 1 48 ? -5.445 18.203 8.047 1 92.5 48 THR B O 1
ATOM 3562 N N . LEU B 1 49 ? -6.371 16.25 7.547 1 93.94 49 LEU B N 1
ATOM 3563 C CA . LEU B 1 49 ? -5.355 15.906 6.562 1 93.94 49 LEU B CA 1
ATOM 3564 C C . LEU B 1 49 ? -5.84 16.219 5.148 1 93.94 49 LEU B C 1
ATOM 3566 O O . LEU B 1 49 ? -5.047 16.234 4.207 1 93.94 49 LEU B O 1
ATOM 3570 N N . SER B 1 50 ? -7.094 16.406 4.949 1 92.88 50 SER B N 1
ATOM 3571 C CA . SER B 1 50 ? -7.598 16.547 3.584 1 92.88 50 SER B CA 1
ATOM 3572 C C . SER B 1 50 ? -7.238 17.906 3.002 1 92.88 50 SER B C 1
ATOM 3574 O O . SER B 1 50 ? -7.305 18.922 3.699 1 92.88 50 SER B O 1
ATOM 3576 N N . ARG B 1 51 ? -6.801 17.875 1.76 1 90.19 51 ARG B N 1
ATOM 3577 C CA . ARG B 1 51 ? -6.539 19.047 0.936 1 90.19 51 ARG B CA 1
ATOM 3578 C C . ARG B 1 51 ? -5.305 19.797 1.431 1 90.19 51 ARG B C 1
ATOM 3580 O O . ARG B 1 51 ? -5.191 21.016 1.237 1 90.19 51 ARG B O 1
ATOM 3587 N N . VAL B 1 52 ? -4.516 19.094 2.135 1 91.56 52 VAL B N 1
ATOM 3588 C CA . VAL B 1 52 ? -3.248 19.641 2.607 1 91.56 52 VAL B CA 1
ATOM 3589 C C . VAL B 1 52 ? -2.236 19.672 1.464 1 91.56 52 VAL B C 1
ATOM 3591 O O . VAL B 1 52 ? -1.529 20.672 1.277 1 91.56 52 VAL B O 1
ATOM 3594 N N . TRP B 1 53 ? -2.205 18.578 0.789 1 87.38 53 TRP B N 1
ATOM 3595 C CA . TRP B 1 53 ? -1.242 18.453 -0.301 1 87.38 53 TRP B CA 1
ATOM 3596 C C . TRP B 1 53 ? -1.903 18.734 -1.646 1 87.38 53 TRP B C 1
ATOM 3598 O O . TRP B 1 53 ? -2.979 18.203 -1.938 1 87.38 53 TRP B O 1
ATOM 3608 N N . GLY B 1 54 ? -1.332 19.688 -2.25 1 74.19 54 GLY B N 1
ATOM 3609 C CA . GLY B 1 54 ? -1.995 20.078 -3.482 1 74.19 54 GLY B CA 1
ATOM 3610 C C . GLY B 1 54 ? -1.026 20.453 -4.586 1 74.19 54 GLY B C 1
ATOM 3611 O O . GLY B 1 54 ? 0.19 20.438 -4.387 1 74.19 54 GLY B O 1
ATOM 3612 N N . LYS B 1 55 ? -1.173 20.531 -5.855 1 65.38 55 LYS B N 1
ATOM 3613 C CA . LYS B 1 55 ? -0.711 21.203 -7.062 1 65.38 55 LYS B CA 1
ATOM 3614 C C . LYS B 1 55 ? -0.486 20.219 -8.203 1 65.38 55 LYS B C 1
ATOM 3616 O O . LYS B 1 55 ? 0.276 19.25 -8.055 1 65.38 55 LYS B O 1
ATOM 3621 N N . LYS B 1 56 ? -1.599 20.281 -9.039 1 56.62 56 LYS B N 1
ATOM 3622 C CA . LYS B 1 56 ? -1.477 19.484 -10.25 1 56.62 56 LYS B CA 1
ATOM 3623 C C . LYS B 1 56 ? -0.33 19.984 -11.125 1 56.62 56 LYS B C 1
ATOM 3625 O O . LYS B 1 56 ? -0.038 21.188 -11.148 1 56.62 56 LYS B O 1
ATOM 3630 N N . LYS B 1 57 ? 0.615 19.047 -11.32 1 53.56 57 LYS B N 1
ATOM 3631 C CA . LYS B 1 57 ? 1.426 19.344 -12.5 1 53.56 57 LYS B CA 1
ATOM 3632 C C . LYS B 1 57 ? 0.589 20.016 -13.586 1 53.56 57 LYS B C 1
ATOM 3634 O O . LYS B 1 57 ? -0.601 19.719 -13.727 1 53.56 57 LYS B O 1
ATOM 3639 N N . ASP B 1 58 ? 0.98 21.219 -13.891 1 54.03 58 ASP B N 1
ATOM 3640 C CA . ASP B 1 58 ? 0.344 21.812 -15.062 1 54.03 58 ASP B CA 1
ATOM 3641 C C . ASP B 1 58 ? 0.062 20.766 -16.125 1 54.03 58 ASP B C 1
ATOM 3643 O O . ASP B 1 58 ? 0.855 19.828 -16.328 1 54.03 58 ASP B O 1
ATOM 3647 N N . GLY B 1 59 ? -1.171 20.672 -16.594 1 51.66 59 GLY B N 1
ATOM 3648 C CA . GLY B 1 59 ? -1.563 19.922 -17.766 1 51.66 59 GLY B CA 1
ATOM 3649 C C . GLY B 1 59 ? -2.285 18.625 -17.438 1 51.66 59 GLY B C 1
ATOM 3650 O O . GLY B 1 59 ? -2.938 18.516 -16.391 1 51.66 59 GLY B O 1
ATOM 3651 N N . GLU B 1 60 ? -2.281 17.812 -18.359 1 50.81 60 GLU B N 1
ATOM 3652 C CA . GLU B 1 60 ? -2.996 16.531 -18.438 1 50.81 60 GLU B CA 1
ATOM 3653 C C . GLU B 1 60 ? -2.244 15.438 -17.703 1 50.81 60 GLU B C 1
ATOM 3655 O O . GLU B 1 60 ? -2.475 14.25 -17.938 1 50.81 60 GLU B O 1
ATOM 3660 N N . ALA B 1 61 ? -1.418 15.93 -16.766 1 55.34 61 ALA B N 1
ATOM 3661 C CA . ALA B 1 61 ? -0.632 14.844 -16.188 1 55.34 61 ALA B CA 1
ATOM 3662 C C . ALA B 1 61 ? -1.475 14.016 -15.219 1 55.34 61 ALA B C 1
ATOM 3664 O O . ALA B 1 61 ? -2.32 14.562 -14.5 1 55.34 61 ALA B O 1
ATOM 3665 N N . LYS B 1 62 ? -1.274 12.805 -15.312 1 56.81 62 LYS B N 1
ATOM 3666 C CA . LYS B 1 62 ? -2.004 11.805 -14.531 1 56.81 62 LYS B CA 1
ATOM 3667 C C . LYS B 1 62 ? -1.595 11.852 -13.062 1 56.81 62 LYS B C 1
ATOM 3669 O O . LYS B 1 62 ? -0.449 12.172 -12.742 1 56.81 62 LYS B O 1
ATOM 3674 N N . ASN B 1 63 ? -2.545 11.664 -12.219 1 64.19 63 ASN B N 1
ATOM 3675 C CA . ASN B 1 63 ? -2.307 11.508 -10.789 1 64.19 63 ASN B CA 1
ATOM 3676 C C . ASN B 1 63 ? -1.312 10.383 -10.508 1 64.19 63 ASN B C 1
ATOM 3678 O O . ASN B 1 63 ? -1.238 9.414 -11.258 1 64.19 63 ASN B O 1
ATOM 3682 N N . VAL B 1 64 ? -0.383 10.664 -9.648 1 69.69 64 VAL B N 1
ATOM 3683 C CA . VAL B 1 64 ? 0.676 9.711 -9.336 1 69.69 64 VAL B CA 1
ATOM 3684 C C . VAL B 1 64 ? 0.348 8.992 -8.031 1 69.69 64 VAL B C 1
ATOM 3686 O O . VAL B 1 64 ? -0.167 9.594 -7.086 1 69.69 64 VAL B O 1
ATOM 3689 N N . GLY B 1 65 ? 0.614 7.707 -8.039 1 74.19 65 GLY B N 1
ATOM 3690 C CA . GLY B 1 65 ? 0.469 6.93 -6.82 1 74.19 65 GLY B CA 1
ATOM 3691 C C . GLY B 1 65 ? 1.426 7.355 -5.723 1 74.19 65 GLY B C 1
ATOM 3692 O O . GLY B 1 65 ? 2.578 7.699 -5.996 1 74.19 65 GLY B O 1
ATOM 3693 N N . SER B 1 66 ? 0.922 7.363 -4.508 1 82.25 66 SER B N 1
ATOM 3694 C CA . SER B 1 66 ? 1.719 7.766 -3.354 1 82.25 66 SER B CA 1
ATOM 3695 C C . SER B 1 66 ? 1.962 6.594 -2.41 1 82.25 66 SER B C 1
ATOM 3697 O O . SER B 1 66 ? 1.16 5.656 -2.357 1 82.25 66 SER B O 1
ATOM 3699 N N . GLY B 1 67 ? 3.15 6.656 -1.823 1 87.19 67 GLY B N 1
ATOM 3700 C CA . GLY B 1 67 ? 3.328 5.801 -0.66 1 87.19 67 GLY B CA 1
ATOM 3701 C C . GLY B 1 67 ? 2.584 6.301 0.565 1 87.19 67 GLY B C 1
ATOM 3702 O O . GLY B 1 67 ? 2.645 7.484 0.894 1 87.19 67 GLY B O 1
ATOM 3703 N N . PHE B 1 68 ? 1.811 5.438 1.17 1 90.94 68 PHE B N 1
ATOM 3704 C CA . PHE B 1 68 ? 1.003 5.781 2.336 1 90.94 68 PHE B CA 1
ATOM 3705 C C . PHE B 1 68 ? 0.973 4.629 3.33 1 90.94 68 PHE B C 1
ATOM 3707 O O . PHE B 1 68 ? 0.329 3.605 3.084 1 90.94 68 PHE B O 1
ATOM 3714 N N . ILE B 1 69 ? 1.654 4.84 4.492 1 93.5 69 ILE B N 1
ATOM 3715 C CA . ILE B 1 69 ? 1.718 3.758 5.469 1 93.5 69 ILE B CA 1
ATOM 3716 C C . ILE B 1 69 ? 1.519 4.316 6.875 1 93.5 69 ILE B C 1
ATOM 3718 O O . ILE B 1 69 ? 1.61 5.527 7.086 1 93.5 69 ILE B O 1
ATOM 3722 N N . THR B 1 70 ? 1.21 3.426 7.801 1 94.06 70 THR B N 1
ATOM 3723 C CA . THR B 1 70 ? 1.211 3.746 9.227 1 94.06 70 THR B CA 1
ATOM 3724 C C . THR B 1 70 ? 2.377 3.061 9.93 1 94.06 70 THR B C 1
ATOM 3726 O O . THR B 1 70 ? 2.875 2.033 9.469 1 94.06 70 THR B O 1
ATOM 3729 N N . ALA B 1 71 ? 2.801 3.666 10.969 1 93.25 71 ALA B N 1
ATOM 3730 C CA . ALA B 1 71 ? 3.863 3.111 11.805 1 93.25 71 ALA B CA 1
ATOM 3731 C C . ALA B 1 71 ? 3.748 3.609 13.242 1 93.25 71 ALA B C 1
ATOM 3733 O O . ALA B 1 71 ? 3.115 4.633 13.5 1 93.25 71 ALA B O 1
ATOM 3734 N N . THR B 1 72 ? 4.199 2.822 14.141 1 92.19 72 THR B N 1
ATOM 3735 C CA . THR B 1 72 ? 4.387 3.242 15.523 1 92.19 72 THR B CA 1
ATOM 3736 C C . THR B 1 72 ? 5.863 3.48 15.82 1 92.19 72 THR B C 1
ATOM 3738 O O . THR B 1 72 ? 6.66 2.539 15.844 1 92.19 72 THR B O 1
ATOM 3741 N N . LEU B 1 73 ? 6.168 4.684 16.016 1 92.94 73 LEU B N 1
ATOM 3742 C CA . LEU B 1 73 ? 7.566 5.07 16.141 1 92.94 73 LEU B CA 1
ATOM 3743 C C . LEU B 1 73 ? 7.809 5.824 17.438 1 92.94 73 LEU B C 1
ATOM 3745 O O . LEU B 1 73 ? 6.891 6.438 17.984 1 92.94 73 LEU B O 1
ATOM 3749 N N . ASP B 1 74 ? 8.992 5.688 17.906 1 86.56 74 ASP B N 1
ATOM 3750 C CA . ASP B 1 74 ? 9.414 6.441 19.078 1 86.56 74 ASP B CA 1
ATOM 3751 C C . ASP B 1 74 ? 10.5 7.453 18.734 1 86.56 74 ASP B C 1
ATOM 3753 O O . ASP B 1 74 ? 11.406 7.156 17.953 1 86.56 74 ASP B O 1
ATOM 3757 N N . GLY B 1 75 ? 10.344 8.664 19.25 1 80.06 75 GLY B N 1
ATOM 3758 C CA . GLY B 1 75 ? 11.352 9.688 19.016 1 80.06 75 GLY B CA 1
ATOM 3759 C C . GLY B 1 75 ? 12.562 9.547 19.922 1 80.06 75 GLY B C 1
ATOM 3760 O O . GLY B 1 75 ? 13.703 9.633 19.469 1 80.06 75 GLY B O 1
ATOM 3761 N N . ASP B 1 76 ? 12.328 9.32 21.172 1 79.25 76 ASP B N 1
ATOM 3762 C CA . ASP B 1 76 ? 13.414 9.352 22.156 1 79.25 76 ASP B CA 1
ATOM 3763 C C . ASP B 1 76 ? 13.5 8.031 22.922 1 79.25 76 ASP B C 1
ATOM 3765 O O . ASP B 1 76 ? 14.18 7.941 23.938 1 79.25 76 ASP B O 1
ATOM 3769 N N . GLY B 1 77 ? 12.812 6.996 22.516 1 75.81 77 GLY B N 1
ATOM 3770 C CA . GLY B 1 77 ? 12.891 5.691 23.156 1 75.81 77 GLY B CA 1
ATOM 3771 C C . GLY B 1 77 ? 11.922 5.531 24.297 1 75.81 77 GLY B C 1
ATOM 3772 O O . GLY B 1 77 ? 11.883 4.484 24.953 1 75.81 77 GLY B O 1
ATOM 3773 N N . THR B 1 78 ? 11.141 6.469 24.594 1 77.69 78 THR B N 1
ATOM 3774 C CA . THR B 1 78 ? 10.328 6.414 25.797 1 77.69 78 THR B CA 1
ATOM 3775 C C . THR B 1 78 ? 8.859 6.199 25.438 1 77.69 78 THR B C 1
ATOM 3777 O O . THR B 1 78 ? 8.164 5.422 26.094 1 77.69 78 THR B O 1
ATOM 3780 N N . GLU B 1 79 ? 8.414 6.938 24.531 1 81.81 79 GLU B N 1
ATOM 3781 C CA . GLU B 1 79 ? 7 6.863 24.172 1 81.81 79 GLU B CA 1
ATOM 3782 C C . GLU B 1 79 ? 6.824 6.691 22.656 1 81.81 79 GLU B C 1
ATOM 3784 O O . GLU B 1 79 ? 7.418 7.43 21.875 1 81.81 79 GLU B O 1
ATOM 3789 N N . LYS B 1 80 ? 6.047 5.695 22.391 1 88.81 80 LYS B N 1
ATOM 3790 C CA . LYS B 1 80 ? 5.734 5.461 20.984 1 88.81 80 LYS B CA 1
ATOM 3791 C C . LYS B 1 80 ? 4.508 6.262 20.547 1 88.81 80 LYS B C 1
ATOM 3793 O O . LYS B 1 80 ? 3.586 6.469 21.344 1 88.81 80 LYS B O 1
ATOM 3798 N N . ARG B 1 81 ? 4.605 6.844 19.438 1 93.06 81 ARG B N 1
ATOM 3799 C CA . ARG B 1 81 ? 3.51 7.594 18.828 1 93.06 81 ARG B CA 1
ATOM 3800 C C . ARG B 1 81 ? 3.105 6.984 17.484 1 93.06 81 ARG B C 1
ATOM 3802 O O . ARG B 1 81 ? 3.963 6.59 16.703 1 93.06 81 ARG B O 1
ATOM 3809 N N . ASN B 1 82 ? 1.746 6.812 17.297 1 94.62 82 ASN B N 1
ATOM 3810 C CA . ASN B 1 82 ? 1.264 6.414 15.984 1 94.62 82 ASN B CA 1
ATOM 3811 C C . ASN B 1 82 ? 1.418 7.543 14.969 1 94.62 82 ASN B C 1
ATOM 3813 O O . ASN B 1 82 ? 1.034 8.68 15.234 1 94.62 82 ASN B O 1
ATOM 3817 N N . VAL B 1 83 ? 1.979 7.148 13.844 1 97.06 83 VAL B N 1
ATOM 3818 C CA . VAL B 1 83 ? 2.172 8.164 12.812 1 97.06 83 VAL B CA 1
ATOM 3819 C C . VAL B 1 83 ? 1.789 7.602 11.445 1 97.06 83 VAL B C 1
ATOM 3821 O O . VAL B 1 83 ? 1.626 6.391 11.297 1 97.06 83 VAL B O 1
ATOM 3824 N N . MET B 1 84 ? 1.604 8.469 10.516 1 96.62 84 MET B N 1
ATOM 3825 C CA . MET B 1 84 ? 1.501 8.156 9.094 1 96.62 84 MET B CA 1
ATOM 3826 C C . MET B 1 84 ? 2.648 8.781 8.312 1 96.62 84 MET B C 1
ATOM 3828 O O . MET B 1 84 ? 3.051 9.914 8.594 1 96.62 84 MET B O 1
ATOM 3832 N N . LEU B 1 85 ? 3.158 7.992 7.402 1 97.25 85 LEU B N 1
ATOM 3833 C CA . LEU B 1 85 ? 4.184 8.445 6.469 1 97.25 85 LEU B CA 1
ATOM 3834 C C . LEU B 1 85 ? 3.65 8.461 5.039 1 97.25 85 LEU B C 1
ATOM 3836 O O . LEU B 1 85 ? 3.016 7.496 4.602 1 97.25 85 LEU B O 1
ATOM 3840 N N . VAL B 1 86 ? 3.912 9.602 4.359 1 94.56 86 VAL B N 1
ATOM 3841 C CA . VAL B 1 86 ? 3.393 9.789 3.008 1 94.56 86 VAL B CA 1
ATOM 3842 C C . VAL B 1 86 ? 4.504 10.281 2.088 1 94.56 86 VAL B C 1
ATOM 3844 O O . VAL B 1 86 ? 5.301 11.141 2.471 1 94.56 86 VAL B O 1
ATOM 3847 N N . THR B 1 87 ? 4.602 9.727 0.906 1 92.19 87 THR B N 1
ATOM 3848 C CA . THR B 1 87 ? 5.477 10.281 -0.118 1 92.19 87 THR B CA 1
ATOM 3849 C C . THR B 1 87 ? 4.66 10.914 -1.243 1 92.19 87 THR B C 1
ATOM 3851 O O . THR B 1 87 ? 3.807 10.25 -1.842 1 92.19 87 THR B O 1
ATOM 3854 N N . LEU B 1 88 ? 4.938 12.125 -1.505 1 87.88 88 LEU B N 1
ATOM 3855 C CA . LEU B 1 88 ? 4.254 12.875 -2.549 1 87.88 88 LEU B CA 1
ATOM 3856 C C . LEU B 1 88 ? 5.215 13.812 -3.268 1 87.88 88 LEU B C 1
ATOM 3858 O O . LEU B 1 88 ? 6.121 14.375 -2.645 1 87.88 88 LEU B O 1
ATOM 3862 N N . PRO B 1 89 ? 4.938 13.977 -4.551 1 82.88 89 PRO B N 1
ATOM 3863 C CA . PRO B 1 89 ? 5.738 14.992 -5.234 1 82.88 89 PRO B CA 1
ATOM 3864 C C . PRO B 1 89 ? 5.371 16.406 -4.82 1 82.88 89 PRO B C 1
ATOM 3866 O O . PRO B 1 89 ? 4.195 16.703 -4.59 1 82.88 89 PRO B O 1
ATOM 3869 N N . VAL B 1 90 ? 6.336 17.234 -4.688 1 79.88 90 VAL B N 1
ATOM 3870 C CA . VAL B 1 90 ? 6.137 18.656 -4.383 1 79.88 90 VAL B CA 1
ATOM 3871 C C . VAL B 1 90 ? 6.531 19.5 -5.586 1 79.88 90 VAL B C 1
ATOM 3873 O O . VAL B 1 90 ? 7.613 19.328 -6.156 1 79.88 90 VAL B O 1
ATOM 3876 N N . TYR B 1 91 ? 5.555 20.312 -5.914 1 69.56 91 TYR B N 1
ATOM 3877 C CA . TYR B 1 91 ? 5.789 21.188 -7.059 1 69.56 91 TYR B CA 1
ATOM 3878 C C . TYR B 1 91 ? 6.027 22.625 -6.613 1 69.56 91 TYR B C 1
ATOM 3880 O O . TYR B 1 91 ? 5.328 23.125 -5.734 1 69.56 91 TYR B O 1
ATOM 3888 N N . SER B 1 92 ? 7.266 23.078 -6.434 1 58.81 92 SER B N 1
ATOM 3889 C CA . SER B 1 92 ? 7.527 24.422 -5.961 1 58.81 92 SER B CA 1
ATOM 3890 C C . SER B 1 92 ? 7.199 25.469 -7.031 1 58.81 92 SER B C 1
ATOM 3892 O O . SER B 1 92 ? 7.543 25.281 -8.203 1 58.81 92 SER B O 1
ATOM 3894 N N . THR B 1 93 ? 6.316 26.344 -6.793 1 52.97 93 THR B N 1
ATOM 3895 C CA . THR B 1 93 ? 6.156 27.484 -7.684 1 52.97 93 THR B CA 1
ATOM 3896 C C . THR B 1 93 ? 7.461 28.266 -7.793 1 52.97 93 THR B C 1
ATOM 3898 O O . THR B 1 93 ? 7.707 28.938 -8.797 1 52.97 93 THR B O 1
ATOM 3901 N N . GLU B 1 94 ? 8.125 28.344 -6.75 1 52.91 94 GLU B N 1
ATOM 3902 C CA . GLU B 1 94 ? 9.211 29.328 -6.738 1 52.91 94 GLU B CA 1
ATOM 3903 C C . GLU B 1 94 ? 10.508 28.719 -7.258 1 52.91 94 GLU B C 1
ATOM 3905 O O . GLU B 1 94 ? 11.328 29.406 -7.863 1 52.91 94 GLU B O 1
ATOM 3910 N N . ASN B 1 95 ? 10.758 27.484 -6.891 1 49.22 95 ASN B N 1
ATOM 3911 C CA . ASN B 1 95 ? 12.055 26.922 -7.262 1 49.22 95 ASN B CA 1
ATOM 3912 C C . ASN B 1 95 ? 11.914 25.828 -8.312 1 49.22 95 ASN B C 1
ATOM 3914 O O . ASN B 1 95 ? 11.336 24.766 -8.039 1 49.22 95 ASN B O 1
ATOM 3918 N N . GLU B 1 96 ? 12.258 26.141 -9.5 1 51.19 96 GLU B N 1
ATOM 3919 C CA . GLU B 1 96 ? 12.242 25.266 -10.664 1 51.19 96 GLU B CA 1
ATOM 3920 C C . GLU B 1 96 ? 12.875 23.906 -10.336 1 51.19 96 GLU B C 1
ATOM 3922 O O . GLU B 1 96 ? 12.492 22.891 -10.898 1 51.19 96 GLU B O 1
ATOM 3927 N N . LYS B 1 97 ? 13.812 24.062 -9.383 1 49.53 97 LYS B N 1
ATOM 3928 C CA . LYS B 1 97 ? 14.656 22.891 -9.188 1 49.53 97 LYS B CA 1
ATOM 3929 C C . LYS B 1 97 ? 13.906 21.781 -8.445 1 49.53 97 LYS B C 1
ATOM 3931 O O . LYS B 1 97 ? 14.273 20.609 -8.523 1 49.53 97 LYS B O 1
ATOM 3936 N N . GLU B 1 98 ? 13.023 22.172 -7.66 1 53.19 98 GLU B N 1
ATOM 3937 C CA . GLU B 1 98 ? 12.344 21.188 -6.812 1 53.19 98 GLU B CA 1
ATOM 3938 C C . GLU B 1 98 ? 11.031 20.734 -7.445 1 53.19 98 GLU B C 1
ATOM 3940 O O . GLU B 1 98 ? 10.266 19.984 -6.828 1 53.19 98 GLU B O 1
ATOM 3945 N N . LYS B 1 99 ? 10.945 20.969 -8.664 1 61.84 99 LYS B N 1
ATOM 3946 C CA . LYS B 1 99 ? 9.688 20.656 -9.328 1 61.84 99 LYS B CA 1
ATOM 3947 C C . LYS B 1 99 ? 9.562 19.156 -9.602 1 61.84 99 LYS B C 1
ATOM 3949 O O . LYS B 1 99 ? 10.398 18.578 -10.289 1 61.84 99 LYS B O 1
ATOM 3954 N N . GLY B 1 100 ? 8.688 18.672 -8.781 1 72.5 100 GLY B N 1
ATOM 3955 C CA . GLY B 1 100 ? 8.305 17.297 -9.07 1 72.5 100 GLY B CA 1
ATOM 3956 C C . GLY B 1 100 ? 9.047 16.281 -8.227 1 72.5 100 GLY B C 1
ATOM 3957 O O . GLY B 1 100 ? 8.953 15.078 -8.469 1 72.5 100 GLY B O 1
ATOM 3958 N N . LYS B 1 101 ? 9.859 16.875 -7.25 1 81.81 101 LYS B N 1
ATOM 3959 C CA . LYS B 1 101 ? 10.578 15.922 -6.418 1 81.81 101 LYS B CA 1
ATOM 3960 C C . LYS B 1 101 ? 9.641 15.234 -5.434 1 81.81 101 LYS B C 1
ATOM 3962 O O . LYS B 1 101 ? 8.719 15.859 -4.902 1 81.81 101 LYS B O 1
ATOM 3967 N N . LEU B 1 102 ? 10.016 14.008 -5.195 1 87.88 102 LEU B N 1
ATOM 3968 C CA . LEU B 1 102 ? 9.266 13.234 -4.215 1 87.88 102 LEU B CA 1
ATOM 3969 C C . LEU B 1 102 ? 9.719 13.57 -2.797 1 87.88 102 LEU B C 1
ATOM 3971 O O . LEU B 1 102 ? 10.914 13.523 -2.496 1 87.88 102 LEU B O 1
ATOM 3975 N N . HIS B 1 103 ? 8.758 13.977 -1.964 1 91.38 103 HIS B N 1
ATOM 3976 C CA . HIS B 1 103 ? 9.062 14.281 -0.571 1 91.38 103 HIS B CA 1
ATOM 3977 C C . HIS B 1 103 ? 8.422 13.266 0.37 1 91.38 103 HIS B C 1
ATOM 3979 O O . HIS B 1 103 ? 7.371 12.703 0.059 1 91.38 103 HIS B O 1
ATOM 3985 N N . LEU B 1 104 ? 9.125 13.086 1.527 1 95.5 104 LEU B N 1
ATOM 3986 C CA . LEU B 1 104 ? 8.539 12.344 2.641 1 95.5 104 LEU B CA 1
ATOM 3987 C C . LEU B 1 104 ? 7.867 13.289 3.631 1 95.5 104 LEU B C 1
ATOM 3989 O O . LEU B 1 104 ? 8.461 14.289 4.047 1 95.5 104 LEU B O 1
ATOM 3993 N N . TRP B 1 105 ? 6.637 12.984 4.008 1 96 105 TRP B N 1
ATOM 3994 C CA . TRP B 1 105 ? 5.867 13.742 4.988 1 96 105 TRP B CA 1
ATOM 3995 C C . TRP B 1 105 ? 5.547 12.891 6.211 1 96 105 TRP B C 1
ATOM 3997 O O . TRP B 1 105 ? 5.277 11.695 6.082 1 96 105 TRP B O 1
ATOM 4007 N N . LEU B 1 106 ? 5.535 13.531 7.352 1 97.88 106 LEU B N 1
ATOM 4008 C CA . LEU B 1 106 ? 5.18 12.922 8.633 1 97.88 106 LEU B CA 1
ATOM 4009 C C . LEU B 1 106 ? 3.941 13.586 9.219 1 97.88 106 LEU B C 1
ATOM 4011 O O . LEU B 1 106 ? 3.836 14.812 9.234 1 97.88 106 LEU B O 1
ATOM 4015 N N . THR B 1 107 ? 3.006 12.734 9.711 1 97.44 107 THR B N 1
ATOM 4016 C CA . THR B 1 107 ? 1.857 13.297 10.414 1 97.44 107 THR B CA 1
ATOM 4017 C C . THR B 1 107 ? 1.35 12.328 11.477 1 97.44 107 THR B C 1
ATOM 4019 O O . THR B 1 107 ? 1.438 11.117 11.312 1 97.44 107 THR B O 1
ATOM 4022 N N . ASP B 1 108 ? 0.875 12.828 12.594 1 95.81 108 ASP B N 1
ATOM 4023 C CA . ASP B 1 108 ? 0.15 12.055 13.594 1 95.81 108 ASP B CA 1
ATOM 4024 C C . ASP B 1 108 ? -1.347 12.359 13.539 1 95.81 108 ASP B C 1
ATOM 4026 O O . ASP B 1 108 ? -2.043 12.242 14.555 1 95.81 108 ASP B O 1
ATOM 4030 N N . ASN B 1 109 ? -1.79 12.805 12.375 1 95.25 109 ASN B N 1
ATOM 4031 C CA . ASN B 1 109 ? -3.174 13.18 12.094 1 95.25 109 ASN B CA 1
ATOM 4032 C C . ASN B 1 109 ? -3.516 14.539 12.688 1 95.25 109 ASN B C 1
ATOM 4034 O O . ASN B 1 109 ? -4.684 14.938 12.711 1 95.25 109 ASN B O 1
ATOM 4038 N N . THR B 1 110 ? -2.59 15.188 13.281 1 94.38 110 THR B N 1
ATOM 4039 C CA . THR B 1 110 ? -2.74 16.547 13.797 1 94.38 110 THR B CA 1
ATOM 4040 C C . THR B 1 110 ? -1.625 17.453 13.273 1 94.38 110 THR B C 1
ATOM 4042 O O . THR B 1 110 ? -1.891 18.453 12.625 1 94.38 110 THR B O 1
ATOM 4045 N N . HIS B 1 111 ? -0.503 17.031 13.547 1 96.19 111 HIS B N 1
ATOM 4046 C CA . HIS B 1 111 ? 0.659 17.766 13.07 1 96.19 111 HIS B CA 1
ATOM 4047 C C . HIS B 1 111 ? 1.161 17.203 11.742 1 96.19 111 HIS B C 1
ATOM 4049 O O . HIS B 1 111 ? 1.093 16 11.508 1 96.19 111 HIS B O 1
ATOM 4055 N N . ILE B 1 112 ? 1.632 18.078 10.914 1 95.88 112 ILE B N 1
ATOM 4056 C CA . ILE B 1 112 ? 2.186 17.688 9.625 1 95.88 112 ILE B CA 1
ATOM 4057 C C . ILE B 1 112 ? 3.535 18.359 9.406 1 95.88 112 ILE B C 1
ATOM 4059 O O . ILE B 1 112 ? 3.654 19.578 9.547 1 95.88 112 ILE B O 1
ATOM 4063 N N . VAL B 1 113 ? 4.555 17.594 9.047 1 96.38 113 VAL B N 1
ATOM 4064 C CA . VAL B 1 113 ? 5.887 18.141 8.812 1 96.38 113 VAL B CA 1
ATOM 4065 C C . VAL B 1 113 ? 6.461 17.562 7.52 1 96.38 113 VAL B C 1
ATOM 4067 O O . VAL B 1 113 ? 6.34 16.359 7.262 1 96.38 113 VAL B O 1
ATOM 4070 N N . ASP B 1 114 ? 7.043 18.438 6.719 1 94.19 114 ASP B N 1
ATOM 4071 C CA . ASP B 1 114 ? 7.828 18.016 5.562 1 94.19 114 ASP B CA 1
ATOM 4072 C C . ASP B 1 114 ? 9.227 17.578 5.984 1 94.19 114 ASP B C 1
ATOM 4074 O O . ASP B 1 114 ? 10.062 18.406 6.352 1 94.19 114 ASP B O 1
ATOM 4078 N N . ILE B 1 115 ? 9.477 16.344 5.883 1 96.19 115 ILE B N 1
ATOM 4079 C CA . ILE B 1 115 ? 10.766 15.789 6.301 1 96.19 115 ILE B CA 1
ATOM 4080 C C . ILE B 1 115 ? 11.836 16.156 5.273 1 96.19 115 ILE B C 1
ATOM 4082 O O . ILE B 1 115 ? 12.992 16.375 5.629 1 96.19 115 ILE B O 1
ATOM 4086 N N . GLY B 1 116 ? 11.414 16.188 3.998 1 91.94 116 GLY B N 1
ATOM 4087 C CA . GLY B 1 116 ? 12.352 16.578 2.957 1 91.94 116 GLY B CA 1
ATOM 4088 C C . GLY B 1 116 ? 12.266 15.703 1.721 1 91.94 116 GLY B C 1
ATOM 4089 O O . GLY B 1 116 ? 11.445 14.781 1.663 1 91.94 116 GLY B O 1
ATOM 4090 N N . PRO B 1 117 ? 13.062 16 0.758 1 90.31 117 PRO B N 1
ATOM 4091 C CA . PRO B 1 117 ? 13.055 15.234 -0.491 1 90.31 117 PRO B CA 1
ATOM 4092 C C . PRO B 1 117 ? 13.688 13.852 -0.34 1 90.31 117 PRO B C 1
ATOM 4094 O O . PRO B 1 117 ? 14.672 13.695 0.388 1 90.31 117 PRO B O 1
ATOM 4097 N N . VAL B 1 118 ? 13.133 12.898 -1.066 1 89.31 118 VAL B N 1
ATOM 4098 C CA . VAL B 1 118 ? 13.695 11.555 -1.038 1 89.31 118 VAL B CA 1
ATOM 4099 C C . VAL B 1 118 ? 14.156 11.156 -2.438 1 89.31 118 VAL B C 1
ATOM 4101 O O . VAL B 1 118 ? 14.797 10.117 -2.615 1 89.31 118 VAL B O 1
ATOM 4104 N N . SER B 1 119 ? 13.719 11.914 -3.408 1 82.69 119 SER B N 1
ATOM 4105 C CA . SER B 1 119 ? 14.195 11.68 -4.766 1 82.69 119 SER B CA 1
ATOM 4106 C C . SER B 1 119 ? 15.078 12.836 -5.242 1 82.69 119 SER B C 1
ATOM 4108 O O . SER B 1 119 ? 15.023 13.93 -4.688 1 82.69 119 SER B O 1
ATOM 4110 N N . GLU B 1 120 ? 15.977 12.57 -6.246 1 72.5 120 GLU B N 1
ATOM 4111 C CA . GLU B 1 120 ? 16.938 13.578 -6.695 1 72.5 120 GLU B CA 1
ATOM 4112 C C . GLU B 1 120 ? 16.359 14.398 -7.852 1 72.5 120 GLU B C 1
ATOM 4114 O O . GLU B 1 120 ? 16.734 15.562 -8.031 1 72.5 120 GLU B O 1
ATOM 4119 N N . LYS B 1 121 ? 15.656 13.727 -8.727 1 67.25 121 LYS B N 1
ATOM 4120 C CA . LYS B 1 121 ? 15.25 14.422 -9.945 1 67.25 121 LYS B CA 1
ATOM 4121 C C . LYS B 1 121 ? 13.734 14.57 -10.016 1 67.25 121 LYS B C 1
ATOM 4123 O O . LYS B 1 121 ? 13.008 13.969 -9.219 1 67.25 121 LYS B O 1
ATOM 4128 N N . ASP B 1 122 ? 13.305 15.625 -10.898 1 58.56 122 ASP B N 1
ATOM 4129 C CA . ASP B 1 122 ? 11.914 15.953 -11.18 1 58.56 122 ASP B CA 1
ATOM 4130 C C . ASP B 1 122 ? 11.164 14.734 -11.719 1 58.56 122 ASP B C 1
ATOM 4132 O O . ASP B 1 122 ? 11.094 14.523 -12.93 1 58.56 122 ASP B O 1
ATOM 4136 N N . ASP B 1 123 ? 11.078 13.742 -10.914 1 57.5 123 ASP B N 1
ATOM 4137 C CA . ASP B 1 123 ? 10.359 12.602 -11.469 1 57.5 123 ASP B CA 1
ATOM 4138 C C . ASP B 1 123 ? 9.023 12.383 -10.75 1 57.5 123 ASP B C 1
ATOM 4140 O O . ASP B 1 123 ? 8.984 11.797 -9.672 1 57.5 123 ASP B O 1
ATOM 4144 N N . ASP B 1 124 ? 7.961 13.148 -11.172 1 59.53 124 ASP B N 1
ATOM 4145 C CA . ASP B 1 124 ? 6.582 12.859 -10.797 1 59.53 124 ASP B CA 1
ATOM 4146 C C . ASP B 1 124 ? 6.316 11.352 -10.82 1 59.53 124 ASP B C 1
ATOM 4148 O O . ASP B 1 124 ? 5.727 10.836 -11.773 1 59.53 124 ASP B O 1
ATOM 4152 N N . ALA B 1 125 ? 6.883 10.641 -9.727 1 66.75 125 ALA B N 1
ATOM 4153 C CA . ALA B 1 125 ? 6.984 9.188 -9.82 1 66.75 125 ALA B CA 1
ATOM 4154 C C . ALA B 1 125 ? 6.016 8.508 -8.859 1 66.75 125 ALA B C 1
ATOM 4156 O O . ALA B 1 125 ? 5.812 8.969 -7.734 1 66.75 125 ALA B O 1
ATOM 4157 N N . ALA B 1 126 ? 5.246 7.617 -9.375 1 72.75 126 ALA B N 1
ATOM 4158 C CA . ALA B 1 126 ? 4.566 6.695 -8.469 1 72.75 126 ALA B CA 1
ATOM 4159 C C . ALA B 1 126 ? 5.543 6.098 -7.461 1 72.75 126 ALA B C 1
ATOM 4161 O O . ALA B 1 126 ? 6.715 5.883 -7.773 1 72.75 126 ALA B O 1
ATOM 4162 N N . SER B 1 127 ? 5.02 5.957 -6.23 1 84.25 127 SER B N 1
ATOM 4163 C CA . SER B 1 127 ? 5.93 5.492 -5.191 1 84.25 127 SER B CA 1
ATOM 4164 C C . SER B 1 127 ? 5.223 4.566 -4.207 1 84.25 127 SER B C 1
ATOM 4166 O O . SER B 1 127 ? 3.994 4.504 -4.18 1 84.25 127 SER B O 1
ATOM 4168 N N . SER B 1 128 ? 6.035 3.818 -3.477 1 87.62 128 SER B N 1
ATOM 4169 C CA . SER B 1 128 ? 5.621 2.953 -2.377 1 87.62 128 SER B CA 1
ATOM 4170 C C . SER B 1 128 ? 6.578 3.062 -1.195 1 87.62 128 SER B C 1
ATOM 4172 O O . SER B 1 128 ? 7.742 3.43 -1.365 1 87.62 128 SER B O 1
ATOM 4174 N N . LEU B 1 129 ? 5.98 2.754 -0.011 1 92.31 129 LEU B N 1
ATOM 4175 C CA . LEU B 1 129 ? 6.766 2.811 1.218 1 92.31 129 LEU B CA 1
ATOM 4176 C C . LEU B 1 129 ? 6.648 1.505 1.998 1 92.31 129 LEU B C 1
ATOM 4178 O O . LEU B 1 129 ? 5.598 0.857 1.976 1 92.31 129 LEU B O 1
ATOM 4182 N N . LEU B 1 130 ? 7.73 1.177 2.662 1 90.62 130 LEU B N 1
ATOM 4183 C CA . LEU B 1 130 ? 7.727 0.05 3.588 1 90.62 130 LEU B CA 1
ATOM 4184 C C . LEU B 1 130 ? 8.523 0.38 4.848 1 90.62 130 LEU B C 1
ATOM 4186 O O . LEU B 1 130 ? 9.641 0.884 4.766 1 90.62 130 LEU B O 1
ATOM 4190 N N . TYR B 1 131 ? 7.902 0.204 6 1 89.75 131 TYR B N 1
ATOM 4191 C CA . TYR B 1 131 ? 8.57 0.328 7.293 1 89.75 131 TYR B CA 1
ATOM 4192 C C . TYR B 1 131 ? 8.703 -1.03 7.969 1 89.75 131 TYR B C 1
ATOM 4194 O O . TYR B 1 131 ? 7.723 -1.765 8.102 1 89.75 131 TYR B O 1
ATOM 4202 N N . LYS B 1 132 ? 9.859 -1.294 8.367 1 82.38 132 LYS B N 1
ATOM 4203 C CA . LYS B 1 132 ? 10.148 -2.514 9.117 1 82.38 132 LYS B CA 1
ATOM 4204 C C . LYS B 1 132 ? 10.734 -2.193 10.492 1 82.38 132 LYS B C 1
ATOM 4206 O O . LYS B 1 132 ? 11.812 -1.598 10.586 1 82.38 132 LYS B O 1
ATOM 4211 N N . SER B 1 133 ? 10 -2.588 11.453 1 81.5 133 SER B N 1
ATOM 4212 C CA . SER B 1 133 ? 10.492 -2.363 12.812 1 81.5 133 SER B CA 1
ATOM 4213 C C . SER B 1 133 ? 11.57 -3.375 13.188 1 81.5 133 SER B C 1
ATOM 4215 O O . SER B 1 133 ? 11.5 -4.539 12.797 1 81.5 133 SER B O 1
ATOM 4217 N N . ALA B 1 134 ? 12.508 -2.869 13.945 1 72.31 134 ALA B N 1
ATOM 4218 C CA . ALA B 1 134 ? 13.508 -3.785 14.484 1 72.31 134 ALA B CA 1
ATOM 4219 C C . ALA B 1 134 ? 12.891 -4.734 15.516 1 72.31 134 ALA B C 1
ATOM 4221 O O . ALA B 1 134 ? 12.047 -4.328 16.312 1 72.31 134 ALA B O 1
ATOM 4222 N N . GLY B 1 135 ? 12.219 -5.848 15.227 1 57.75 135 GLY B N 1
ATOM 4223 C CA . GLY B 1 135 ? 11.672 -6.77 16.203 1 57.75 135 GLY B CA 1
ATOM 4224 C C . GLY B 1 135 ? 12.297 -6.617 17.578 1 57.75 135 GLY B C 1
ATOM 4225 O O . GLY B 1 135 ? 13.398 -6.078 17.719 1 57.75 135 GLY B O 1
ATOM 4226 N N . SER B 1 136 ? 11.406 -6.609 18.688 1 49.28 136 SER B N 1
ATOM 4227 C CA . SER B 1 136 ? 11.867 -6.57 20.062 1 49.28 136 SER B CA 1
ATOM 4228 C C . SER B 1 136 ? 12.898 -7.664 20.344 1 49.28 136 SER B C 1
ATOM 4230 O O . SER B 1 136 ? 13.438 -7.762 21.453 1 49.28 136 SER B O 1
ATOM 4232 N N . GLY B 1 137 ? 13.125 -8.641 19.641 1 44.5 137 GLY B N 1
ATOM 4233 C CA . GLY B 1 137 ? 13.938 -9.742 20.125 1 44.5 137 GLY B CA 1
ATOM 4234 C C . GLY B 1 137 ? 15.414 -9.398 20.203 1 44.5 137 GLY B C 1
ATOM 4235 O O . GLY B 1 137 ? 15.867 -8.438 19.594 1 44.5 137 GLY B O 1
ATOM 4236 N N . GLU B 1 138 ? 16.141 -10.039 21.281 1 41.62 138 GLU B N 1
ATOM 4237 C CA . GLU B 1 138 ? 17.484 -9.93 21.859 1 41.62 138 GLU B CA 1
ATOM 4238 C C . GLU B 1 138 ? 18.547 -9.922 20.766 1 41.62 138 GLU B C 1
ATOM 4240 O O . GLU B 1 138 ? 19.719 -9.648 21.047 1 41.62 138 GLU B O 1
ATOM 4245 N N . GLN B 1 139 ? 18.5 -10.891 19.844 1 45 139 GLN B N 1
ATOM 4246 C CA . GLN B 1 139 ? 19.828 -11.055 19.234 1 45 139 GLN B CA 1
ATOM 4247 C C . GLN B 1 139 ? 20.266 -9.781 18.531 1 45 139 GLN B C 1
ATOM 4249 O O . GLN B 1 139 ? 21.375 -9.281 18.766 1 45 139 GLN B O 1
ATOM 4254 N N . GLU B 1 140 ? 20.438 -9.742 17.172 1 45.88 140 GLU B N 1
ATOM 4255 C CA . GLU B 1 140 ? 21.219 -8.75 16.438 1 45.88 140 GLU B CA 1
ATOM 4256 C C . GLU B 1 140 ? 20.469 -7.422 16.344 1 45.88 140 GLU B C 1
ATOM 4258 O O . GLU B 1 140 ? 19.25 -7.402 16.172 1 45.88 140 GLU B O 1
ATOM 4263 N N . LYS B 1 141 ? 21.078 -6.445 16.859 1 49.25 141 LYS B N 1
ATOM 4264 C CA . LYS B 1 141 ? 20.781 -5.02 16.828 1 49.25 141 LYS B CA 1
ATOM 4265 C C . LYS B 1 141 ? 20.094 -4.625 15.531 1 49.25 141 LYS B C 1
ATOM 4267 O O . LYS B 1 141 ? 20.734 -4.105 14.609 1 49.25 141 LYS B O 1
ATOM 4272 N N . LYS B 1 142 ? 18.984 -5.277 15.195 1 61.53 142 LYS B N 1
ATOM 4273 C CA . LYS B 1 142 ? 18.281 -4.898 13.969 1 61.53 142 LYS B CA 1
ATOM 4274 C C . LYS B 1 142 ? 17.656 -3.512 14.094 1 61.53 142 LYS B C 1
ATOM 4276 O O . LYS B 1 142 ? 17.188 -3.137 15.172 1 61.53 142 LYS B O 1
ATOM 4281 N N . GLU B 1 143 ? 18.031 -2.457 13.273 1 74.94 143 GLU B N 1
ATOM 4282 C CA . GLU B 1 143 ? 17.578 -1.071 13.203 1 74.94 143 GLU B CA 1
ATOM 4283 C C . GLU B 1 143 ? 16.312 -0.947 12.352 1 74.94 143 GLU B C 1
ATOM 4285 O O . GLU B 1 143 ? 16.078 -1.762 11.461 1 74.94 143 GLU B O 1
ATOM 4290 N N . ASP B 1 144 ? 15.438 -0.005 12.891 1 84.19 144 ASP B N 1
ATOM 4291 C CA . ASP B 1 144 ? 14.289 0.352 12.062 1 84.19 144 ASP B CA 1
ATOM 4292 C C . ASP B 1 144 ? 14.719 0.715 10.648 1 84.19 144 ASP B C 1
ATOM 4294 O O . ASP B 1 144 ? 15.766 1.334 10.453 1 84.19 144 ASP B O 1
ATOM 4298 N N . LYS B 1 145 ? 13.953 0.24 9.734 1 87.75 145 LYS B N 1
ATOM 4299 C CA . LYS B 1 145 ? 14.258 0.591 8.352 1 87.75 145 LYS B CA 1
ATOM 4300 C C . LYS B 1 145 ? 13.031 1.159 7.645 1 87.75 145 LYS B C 1
ATOM 4302 O O . LYS B 1 145 ? 11.914 0.666 7.836 1 87.75 145 LYS B O 1
ATOM 4307 N N . LEU B 1 146 ? 13.258 2.166 6.949 1 92.25 146 LEU B N 1
ATOM 4308 C CA . LEU B 1 146 ? 12.273 2.768 6.055 1 92.25 146 LEU B CA 1
ATOM 4309 C C . LEU B 1 146 ? 12.766 2.736 4.609 1 92.25 146 LEU B C 1
ATOM 4311 O O . LEU B 1 146 ? 13.859 3.213 4.312 1 92.25 146 LEU B O 1
ATOM 4315 N N . ILE B 1 147 ? 11.953 2.18 3.717 1 89.44 147 ILE B N 1
ATOM 4316 C CA . ILE B 1 147 ? 12.344 1.996 2.322 1 89.44 147 ILE B CA 1
ATOM 4317 C C . ILE B 1 147 ? 11.328 2.688 1.41 1 89.44 147 ILE B C 1
ATOM 4319 O O . ILE B 1 147 ? 10.117 2.547 1.597 1 89.44 147 ILE B O 1
ATOM 4323 N N . ALA B 1 148 ? 11.828 3.436 0.482 1 89.69 148 ALA B N 1
ATOM 4324 C CA . ALA B 1 148 ? 11 4.027 -0.563 1 89.69 148 ALA B CA 1
ATOM 4325 C C . ALA B 1 148 ? 11.312 3.418 -1.926 1 89.69 148 ALA B C 1
ATOM 4327 O O . ALA B 1 148 ? 12.484 3.256 -2.283 1 89.69 148 ALA B O 1
ATOM 4328 N N . LEU B 1 149 ? 10.289 3.029 -2.602 1 86.19 149 LEU B N 1
ATOM 4329 C CA . LEU B 1 149 ? 10.367 2.635 -4.004 1 86.19 149 LEU B CA 1
ATOM 4330 C C . LEU B 1 149 ? 9.648 3.646 -4.895 1 86.19 149 LEU B C 1
ATOM 4332 O O . LEU B 1 149 ? 8.539 4.074 -4.582 1 86.19 149 LEU B O 1
ATOM 4336 N N . TYR B 1 150 ? 10.297 4.043 -5.906 1 83.94 150 TYR B N 1
ATOM 4337 C CA . TYR B 1 150 ? 9.602 4.973 -6.789 1 83.94 150 TYR B CA 1
ATOM 4338 C C . TYR B 1 150 ? 10.109 4.852 -8.219 1 83.94 150 TYR B C 1
ATOM 4340 O O . TYR B 1 150 ? 11.188 4.297 -8.461 1 83.94 150 TYR B O 1
ATOM 4348 N N . GLU B 1 151 ? 9.242 5.355 -9.133 1 79.38 151 GLU B N 1
ATOM 4349 C CA . GLU B 1 151 ? 9.539 5.336 -10.555 1 79.38 151 GLU B CA 1
ATOM 4350 C C . GLU B 1 151 ? 10.484 6.477 -10.938 1 79.38 151 GLU B C 1
ATOM 4352 O O . GLU B 1 151 ? 10.391 7.574 -10.383 1 79.38 151 GLU B O 1
ATOM 4357 N N . LYS B 1 152 ? 11.422 6.121 -11.797 1 75.25 152 LYS B N 1
ATOM 4358 C CA . LYS B 1 152 ? 12.32 7.129 -12.352 1 75.25 152 LYS B CA 1
ATOM 4359 C C . LYS B 1 152 ? 12.32 7.078 -13.875 1 75.25 152 LYS B C 1
ATOM 4361 O O . LYS B 1 152 ? 12.297 5.996 -14.469 1 75.25 152 LYS B O 1
ATOM 4366 N N . LYS B 1 153 ? 12.188 8.297 -14.391 1 68.75 153 LYS B N 1
ATOM 4367 C CA . LYS B 1 153 ? 12.258 8.367 -15.852 1 68.75 153 LYS B CA 1
ATOM 4368 C C . LYS B 1 153 ? 13.695 8.227 -16.344 1 68.75 153 LYS B C 1
ATOM 4370 O O . LYS B 1 153 ? 14.609 8.883 -15.82 1 68.75 153 LYS B O 1
ATOM 4375 N N . ASN B 1 154 ? 13.953 7.098 -17.016 1 61 154 ASN B N 1
ATOM 4376 C CA . ASN B 1 154 ? 15.273 6.945 -17.609 1 61 154 ASN B CA 1
ATOM 4377 C C . ASN B 1 154 ? 15.43 7.82 -18.844 1 61 154 ASN B C 1
ATOM 4379 O O . ASN B 1 154 ? 14.562 7.812 -19.734 1 61 154 ASN B O 1
ATOM 4383 N N . VAL B 1 155 ? 16.062 8.93 -18.766 1 55.28 155 VAL B N 1
ATOM 4384 C CA . VAL B 1 155 ? 16.281 9.867 -19.859 1 55.28 155 VAL B CA 1
ATOM 4385 C C . VAL B 1 155 ? 17.156 9.211 -20.922 1 55.28 155 VAL B C 1
ATOM 4387 O O . VAL B 1 155 ? 18.375 9.078 -20.75 1 55.28 155 VAL B O 1
ATOM 4390 N N . GLY B 1 156 ? 17.016 7.973 -21.234 1 48.09 156 GLY B N 1
ATOM 4391 C CA . GLY B 1 156 ? 17.812 7.691 -22.406 1 48.09 156 GLY B CA 1
ATOM 4392 C C . GLY B 1 156 ? 17.328 8.43 -23.641 1 48.09 156 GLY B C 1
ATOM 4393 O O . GLY B 1 156 ? 16.281 9.078 -23.625 1 48.09 156 GLY B O 1
ATOM 4394 N N . GLU B 1 157 ? 18.203 8.531 -24.75 1 50.94 157 GLU B N 1
ATOM 4395 C CA . GLU B 1 157 ? 18.219 9.344 -25.953 1 50.94 157 GLU B CA 1
ATOM 4396 C C . GLU B 1 157 ? 16.875 9.258 -26.688 1 50.94 157 GLU B C 1
ATOM 4398 O O . GLU B 1 157 ? 16.453 10.219 -27.328 1 50.94 157 GLU B O 1
ATOM 4403 N N . ASN B 1 158 ? 16.016 8.07 -26.688 1 53.94 158 ASN B N 1
ATOM 4404 C CA . ASN B 1 158 ? 14.953 8.031 -27.688 1 53.94 158 ASN B CA 1
ATOM 4405 C C . ASN B 1 158 ? 13.578 7.914 -27.031 1 53.94 158 ASN B C 1
ATOM 4407 O O . ASN B 1 158 ? 12.602 8.492 -27.5 1 53.94 158 ASN B O 1
ATOM 4411 N N . LYS B 1 159 ? 13.211 7.035 -26.094 1 56.34 159 LYS B N 1
ATOM 4412 C CA . LYS B 1 159 ? 11.922 7.066 -25.422 1 56.34 159 LYS B CA 1
ATOM 4413 C C . LYS B 1 159 ? 12.086 6.824 -23.922 1 56.34 159 LYS B C 1
ATOM 4415 O O . LYS B 1 159 ? 12.672 5.82 -23.516 1 56.34 159 LYS B O 1
ATOM 4420 N N . PRO B 1 160 ? 11.625 7.852 -23.031 1 54.44 160 PRO B N 1
ATOM 4421 C CA . PRO B 1 160 ? 11.742 7.684 -21.594 1 54.44 160 PRO B CA 1
ATOM 4422 C C . PRO B 1 160 ? 10.969 6.477 -21.062 1 54.44 160 PRO B C 1
ATOM 4424 O O . PRO B 1 160 ? 9.812 6.27 -21.438 1 54.44 160 PRO B O 1
ATOM 4427 N N . SER B 1 161 ? 11.656 5.379 -20.672 1 58.69 161 SER B N 1
ATOM 4428 C CA . SER B 1 161 ? 10.984 4.262 -20.016 1 58.69 161 SER B CA 1
ATOM 4429 C C . SER B 1 161 ? 11.078 4.367 -18.5 1 58.69 161 SER B C 1
ATOM 4431 O O . SER B 1 161 ? 12.117 4.773 -17.969 1 58.69 161 SER B O 1
ATOM 4433 N N . PRO B 1 162 ? 9.859 4.215 -17.859 1 63.72 162 PRO B N 1
ATOM 4434 C CA . PRO B 1 162 ? 9.938 4.25 -16.391 1 63.72 162 PRO B CA 1
ATOM 4435 C C . PRO B 1 162 ? 10.82 3.143 -15.82 1 63.72 162 PRO B C 1
ATOM 4437 O O . PRO B 1 162 ? 10.852 2.031 -16.359 1 63.72 162 PRO B O 1
ATOM 4440 N N . GLY B 1 163 ? 11.82 3.521 -15 1 72.31 163 GLY B N 1
ATOM 4441 C CA . GLY B 1 163 ? 12.586 2.605 -14.164 1 72.31 163 GLY B CA 1
ATOM 4442 C C . GLY B 1 163 ? 12.234 2.709 -12.695 1 72.31 163 GLY B C 1
ATOM 4443 O O . GLY B 1 163 ? 11.57 3.66 -12.273 1 72.31 163 GLY B O 1
ATOM 4444 N N . MET B 1 164 ? 12.398 1.565 -11.969 1 79 164 MET B N 1
ATOM 4445 C CA . MET B 1 164 ? 12.117 1.571 -10.539 1 79 164 MET B CA 1
ATOM 4446 C C . MET B 1 164 ? 13.406 1.693 -9.734 1 79 164 MET B C 1
ATOM 4448 O O . MET B 1 164 ? 14.422 1.092 -10.086 1 79 164 MET B O 1
ATOM 4452 N N . VAL B 1 165 ? 13.328 2.506 -8.727 1 79.81 165 VAL B N 1
ATOM 4453 C CA . VAL B 1 165 ? 14.445 2.695 -7.805 1 79.81 165 VAL B CA 1
ATOM 4454 C C . VAL B 1 165 ? 14 2.375 -6.379 1 79.81 165 VAL B C 1
ATOM 4456 O O . VAL B 1 165 ? 12.883 2.723 -5.98 1 79.81 165 VAL B O 1
ATOM 4459 N N . SER B 1 166 ? 14.898 1.69 -5.699 1 83.5 166 SER B N 1
ATOM 4460 C CA . SER B 1 166 ? 14.719 1.435 -4.273 1 83.5 166 SER B CA 1
ATOM 4461 C C . SER B 1 166 ? 15.75 2.178 -3.439 1 83.5 166 SER B C 1
ATOM 4463 O O . SER B 1 166 ? 16.953 2.037 -3.664 1 83.5 166 SER B O 1
ATOM 4465 N N . VAL B 1 167 ? 15.234 2.939 -2.449 1 85.75 167 VAL B N 1
ATOM 4466 C CA . VAL B 1 167 ? 16.125 3.734 -1.615 1 85.75 167 VAL B CA 1
ATOM 4467 C C . VAL B 1 167 ? 15.82 3.49 -0.141 1 85.75 167 VAL B C 1
ATOM 4469 O O . VAL B 1 167 ? 14.656 3.5 0.264 1 85.75 167 VAL B O 1
ATOM 4472 N N . VAL B 1 168 ? 16.906 3.236 0.632 1 88.19 168 VAL B N 1
ATOM 4473 C CA . VAL B 1 168 ? 16.75 3.18 2.084 1 88.19 168 VAL B CA 1
ATOM 4474 C C . VAL B 1 168 ? 16.844 4.586 2.668 1 88.19 168 VAL B C 1
ATOM 4476 O O . VAL B 1 168 ? 17.844 5.281 2.471 1 88.19 168 VAL B O 1
ATOM 4479 N N . LEU B 1 169 ? 15.844 4.984 3.461 1 93.06 169 LEU B N 1
ATOM 4480 C CA . LEU B 1 169 ? 15.727 6.352 3.951 1 93.06 169 LEU B CA 1
ATOM 4481 C C . LEU B 1 169 ? 16.25 6.469 5.375 1 93.06 169 LEU B C 1
ATOM 4483 O O . LEU B 1 169 ? 15.508 6.824 6.293 1 93.06 169 LEU B O 1
ATOM 4487 N N . THR B 1 170 ? 17.516 6.375 5.535 1 92.31 170 THR B N 1
ATOM 4488 C CA . THR B 1 170 ? 18.141 6.363 6.859 1 92.31 170 THR B CA 1
ATOM 4489 C C . THR B 1 170 ? 18.109 7.754 7.48 1 92.31 170 THR B C 1
ATOM 4491 O O . THR B 1 170 ? 17.688 7.918 8.633 1 92.31 170 THR B O 1
ATOM 4494 N N . GLU B 1 171 ? 18.562 8.75 6.754 1 95.31 171 GLU B N 1
ATOM 4495 C CA . GLU B 1 171 ? 18.594 10.117 7.273 1 95.31 171 GLU B CA 1
ATOM 4496 C C . GLU B 1 171 ? 17.188 10.656 7.52 1 95.31 171 GLU B C 1
ATOM 4498 O O . GLU B 1 171 ? 16.953 11.359 8.5 1 95.31 171 GLU B O 1
ATOM 4503 N N . GLU B 1 172 ? 16.344 10.328 6.637 1 96.06 172 GLU B N 1
ATOM 4504 C CA . GLU B 1 172 ? 14.969 10.766 6.789 1 96.06 172 GLU B CA 1
ATOM 4505 C C . GLU B 1 172 ? 14.328 10.164 8.031 1 96.06 172 GLU B C 1
ATOM 4507 O O . GLU B 1 172 ? 13.578 10.836 8.75 1 96.06 172 GLU B O 1
ATOM 4512 N N . LEU B 1 173 ? 14.602 8.883 8.281 1 95.5 173 LEU B N 1
ATOM 4513 C CA . LEU B 1 173 ? 14.055 8.234 9.461 1 95.5 173 LEU B CA 1
ATOM 4514 C C . LEU B 1 173 ? 14.602 8.875 10.734 1 95.5 173 LEU B C 1
ATOM 4516 O O . LEU B 1 173 ? 13.867 9.047 11.711 1 95.5 173 LEU B O 1
ATOM 4520 N N . LYS B 1 174 ? 15.82 9.211 10.727 1 95.19 174 LYS B N 1
ATOM 4521 C CA . LYS B 1 174 ? 16.406 9.93 11.859 1 95.19 174 LYS B CA 1
ATOM 4522 C C . LYS B 1 174 ? 15.695 11.258 12.094 1 95.19 174 LYS B C 1
ATOM 4524 O O . LYS B 1 174 ? 15.391 11.609 13.234 1 95.19 174 LYS B O 1
ATOM 4529 N N . ARG B 1 175 ? 15.484 11.984 11.078 1 97.12 175 ARG B N 1
ATOM 4530 C CA . ARG B 1 175 ? 14.773 13.258 11.188 1 97.12 175 ARG B CA 1
ATOM 4531 C C . ARG B 1 175 ? 13.359 13.055 11.719 1 97.12 175 ARG B C 1
ATOM 4533 O O . ARG B 1 175 ? 12.867 13.852 12.516 1 97.12 175 ARG B O 1
ATOM 4540 N N . VAL B 1 176 ? 12.727 12.016 11.234 1 97.31 176 VAL B N 1
ATOM 4541 C CA . VAL B 1 176 ? 11.398 11.68 11.734 1 97.31 176 VAL B CA 1
ATOM 4542 C C . VAL B 1 176 ? 11.438 11.523 13.25 1 97.31 176 VAL B C 1
ATOM 4544 O O . VAL B 1 176 ? 10.609 12.094 13.961 1 97.31 176 VAL B O 1
ATOM 4547 N N . LYS B 1 177 ? 12.352 10.82 13.719 1 95.56 177 LYS B N 1
ATOM 4548 C CA . LYS B 1 177 ? 12.469 10.57 15.156 1 95.56 177 LYS B CA 1
ATOM 4549 C C . LYS B 1 177 ? 12.766 11.867 15.914 1 95.56 177 LYS B C 1
ATOM 4551 O O . LYS B 1 177 ? 12.242 12.078 17.016 1 95.56 177 LYS B O 1
ATOM 4556 N N . GLU B 1 178 ? 13.539 12.719 15.336 1 96.88 178 GLU B N 1
ATOM 4557 C CA . GLU B 1 178 ? 13.812 14.016 15.945 1 96.88 178 GLU B CA 1
ATOM 4558 C C . GLU B 1 178 ? 12.547 14.859 16.062 1 96.88 178 GLU B C 1
ATOM 4560 O O . GLU B 1 178 ? 12.328 15.531 17.062 1 96.88 178 GLU B O 1
ATOM 4565 N N . VAL B 1 179 ? 11.812 14.844 15.023 1 97.44 179 VAL B N 1
ATOM 4566 C CA . VAL B 1 179 ? 10.555 15.594 15.031 1 97.44 179 VAL B CA 1
ATOM 4567 C C . VAL B 1 179 ? 9.633 15.055 16.125 1 97.44 179 VAL B C 1
ATOM 4569 O O . VAL B 1 179 ? 9.039 15.828 16.875 1 97.44 179 VAL B O 1
ATOM 4572 N N . LEU B 1 180 ? 9.547 13.734 16.234 1 97.12 180 LEU B N 1
ATOM 4573 C CA . LEU B 1 180 ? 8.68 13.117 17.234 1 97.12 180 LEU B CA 1
ATOM 4574 C C . LEU B 1 180 ? 9.141 13.484 18.641 1 97.12 180 LEU B C 1
ATOM 4576 O O . LEU B 1 180 ? 8.312 13.727 19.531 1 97.12 180 LEU B O 1
ATOM 4580 N N . ALA B 1 181 ? 10.406 13.516 18.828 1 96.44 181 ALA B N 1
ATOM 4581 C CA . ALA B 1 181 ? 10.953 13.945 20.109 1 96.44 181 ALA B CA 1
ATOM 4582 C C . ALA B 1 181 ? 10.578 15.391 20.422 1 96.44 181 ALA B C 1
ATOM 4584 O O . ALA B 1 181 ? 10.25 15.734 21.547 1 96.44 181 ALA B O 1
ATOM 4585 N N . THR B 1 182 ? 10.672 16.203 19.453 1 95.44 182 THR B N 1
ATOM 4586 C CA . THR B 1 182 ? 10.305 17.594 19.609 1 95.44 182 THR B CA 1
ATOM 4587 C C . THR B 1 182 ? 8.828 17.734 19.969 1 95.44 182 THR B C 1
ATOM 4589 O O . THR B 1 182 ? 8.477 18.484 20.891 1 95.44 182 THR B O 1
ATOM 4592 N N . TRP B 1 183 ? 7.977 17.062 19.203 1 95.5 183 TRP B N 1
ATOM 4593 C CA . TRP B 1 183 ? 6.547 17.125 19.5 1 95.5 183 TRP B CA 1
ATOM 4594 C C . TRP B 1 183 ? 6.27 16.719 20.938 1 95.5 183 TRP B C 1
ATOM 4596 O O . TRP B 1 183 ? 5.453 17.359 21.625 1 95.5 183 TRP B O 1
ATOM 4606 N N . LYS B 1 184 ? 6.914 15.734 21.391 1 93.56 184 LYS B N 1
ATOM 4607 C CA . LYS B 1 184 ? 6.73 15.266 22.766 1 93.56 184 LYS B CA 1
ATOM 4608 C C . LYS B 1 184 ? 7.113 16.359 23.766 1 93.56 184 LYS B C 1
ATOM 4610 O O . LYS B 1 184 ? 6.383 16.609 24.719 1 93.56 184 LYS B O 1
ATOM 4615 N N . LYS B 1 185 ? 8.203 16.922 23.594 1 93.25 185 LYS B N 1
ATOM 4616 C CA . LYS B 1 185 ? 8.656 17.984 24.484 1 93.25 185 LYS B CA 1
ATOM 4617 C C . LYS B 1 185 ? 7.668 19.156 24.5 1 93.25 185 LYS B C 1
ATOM 4619 O O . LYS B 1 185 ? 7.398 19.734 25.562 1 93.25 185 LYS B O 1
ATOM 4624 N N . VAL B 1 186 ? 7.211 19.5 23.375 1 93.12 186 VAL B N 1
ATOM 4625 C CA . VAL B 1 186 ? 6.258 20.594 23.281 1 93.12 186 VAL B CA 1
ATOM 4626 C C . VAL B 1 186 ? 4.965 20.219 24 1 93.12 186 VAL B C 1
ATOM 4628 O O . VAL B 1 186 ? 4.406 21.016 24.766 1 93.12 186 VAL B O 1
ATOM 4631 N N . ASP B 1 187 ? 4.484 19 23.75 1 91.75 187 ASP B N 1
ATOM 4632 C CA . ASP B 1 187 ? 3.295 18.516 24.453 1 91.75 187 ASP B CA 1
ATOM 4633 C C . ASP B 1 187 ? 3.459 18.656 25.969 1 91.75 187 ASP B C 1
ATOM 4635 O O . ASP B 1 187 ? 2.539 19.078 26.656 1 91.75 187 ASP B O 1
ATOM 4639 N N . GLU B 1 188 ? 4.559 18.266 26.438 1 89.56 188 GLU B N 1
ATOM 4640 C CA . GLU B 1 188 ? 4.824 18.344 27.875 1 89.56 188 GLU B CA 1
ATOM 4641 C C . GLU B 1 188 ? 4.801 19.797 28.359 1 89.56 188 GLU B C 1
ATOM 4643 O O . GLU B 1 188 ? 4.234 20.094 29.406 1 89.56 188 GLU B O 1
ATOM 4648 N N . ARG B 1 189 ? 5.375 20.656 27.656 1 89.12 189 ARG B N 1
ATOM 4649 C CA . ARG B 1 189 ? 5.414 22.062 28.031 1 89.12 189 ARG B CA 1
ATOM 4650 C C . ARG B 1 189 ? 4.016 22.672 28.016 1 89.12 189 ARG B C 1
ATOM 4652 O O . ARG B 1 189 ? 3.641 23.406 28.938 1 89.12 189 ARG B O 1
ATOM 4659 N N . VAL B 1 190 ? 3.316 22.406 26.953 1 89.81 190 VAL B N 1
ATOM 4660 C CA . VAL B 1 190 ? 1.977 22.969 26.812 1 89.81 190 VAL B CA 1
ATOM 4661 C C . VAL B 1 190 ? 1.079 22.438 27.922 1 89.81 190 VAL B C 1
ATOM 4663 O O . VAL B 1 190 ? 0.232 23.172 28.453 1 89.81 190 VAL B O 1
ATOM 4666 N N . SER B 1 191 ? 1.218 21.203 28.203 1 86.12 191 SER B N 1
ATOM 4667 C CA . SER B 1 191 ? 0.4 20.594 29.25 1 86.12 191 SER B CA 1
ATOM 4668 C C . SER B 1 191 ? 0.601 21.297 30.594 1 86.12 191 SER B C 1
ATOM 4670 O O . SER B 1 191 ? -0.27 21.25 31.469 1 86.12 191 SER B O 1
ATOM 4672 N N . LYS B 1 192 ? 1.656 22.047 30.75 1 81.06 192 LYS B N 1
ATOM 4673 C CA . LYS B 1 192 ? 1.973 22.734 32 1 81.06 192 LYS B CA 1
ATOM 4674 C C . LYS B 1 192 ? 1.46 24.172 31.969 1 81.06 192 LYS B C 1
ATOM 4676 O O . LYS B 1 192 ? 1.517 24.875 33 1 81.06 192 LYS B O 1
ATOM 4681 N N . LEU B 1 193 ? 1.054 24.656 30.766 1 74.38 193 LEU B N 1
ATOM 4682 C CA . LEU B 1 193 ? 0.555 26.031 30.641 1 74.38 193 LEU B CA 1
ATOM 4683 C C . LEU B 1 193 ? -0.804 26.172 31.312 1 74.38 193 LEU B C 1
ATOM 4685 O O . LEU B 1 193 ? -1.299 27.281 31.5 1 74.38 193 LEU B O 1
ATOM 4689 N N . CYS B 1 194 ? -1.633 25.234 31.516 1 60.31 194 CYS B N 1
ATOM 4690 C CA . CYS B 1 194 ? -2.949 25.359 32.125 1 60.31 194 CYS B CA 1
ATOM 4691 C C . CYS B 1 194 ? -2.898 26.297 33.344 1 60.31 194 CYS B C 1
ATOM 4693 O O . CYS B 1 194 ? -2.293 25.969 34.344 1 60.31 194 CYS B O 1
ATOM 4695 N N . PRO B 1 195 ? -2.922 27.594 32.875 1 47.38 195 PRO B N 1
ATOM 4696 C CA . PRO B 1 195 ? -2.818 28.672 33.875 1 47.38 195 PRO B CA 1
ATOM 4697 C C . PRO B 1 195 ? -3.939 28.609 34.906 1 47.38 195 PRO B C 1
ATOM 4699 O O . PRO B 1 195 ? -4.012 29.484 35.781 1 47.38 195 PRO B O 1
ATOM 4702 N N . SER B 1 196 ? -5.285 28.266 34.562 1 42.47 196 SER B N 1
ATOM 4703 C CA . SER B 1 196 ? -6.211 29.078 35.344 1 42.47 196 SER B CA 1
ATOM 4704 C C . SER B 1 196 ? -5.922 28.969 36.844 1 42.47 196 SER B C 1
ATOM 4706 O O . SER B 1 196 ? -5.871 27.859 37.406 1 42.47 196 SER B O 1
ATOM 4708 N N . PRO B 1 197 ? -5.492 29.969 37.344 1 41.25 197 PRO B N 1
ATOM 4709 C CA . PRO B 1 197 ? -5.551 30.078 38.812 1 41.25 197 PRO B CA 1
ATOM 4710 C C . PRO B 1 197 ? -6.816 29.469 39.406 1 41.25 197 PRO B C 1
ATOM 4712 O O . PRO B 1 197 ? -6.789 28.922 40.5 1 41.25 197 PRO B O 1
ATOM 4715 N N . ILE B 1 198 ? -8.008 29.766 38.781 1 40.22 198 ILE B N 1
ATOM 4716 C CA . ILE B 1 198 ? -9.258 29.234 39.312 1 40.22 198 ILE B CA 1
ATOM 4717 C C . ILE B 1 198 ? -9.266 27.719 39.188 1 40.22 198 ILE B C 1
ATOM 4719 O O . ILE B 1 198 ? -9.891 27.016 40 1 40.22 198 ILE B O 1
ATOM 4723 N N . ALA B 1 199 ? -8.727 27.125 38.188 1 41.78 199 ALA B N 1
ATOM 4724 C CA . ALA B 1 199 ? -8.641 25.672 38.094 1 41.78 199 ALA B CA 1
ATOM 4725 C C . ALA B 1 199 ? -7.617 25.125 39.094 1 41.78 199 ALA B C 1
ATOM 4727 O O . ALA B 1 199 ? -7.652 23.938 39.438 1 41.78 199 ALA B O 1
ATOM 4728 N N . GLU B 1 200 ? -6.523 25.688 39.438 1 42.12 200 GLU B N 1
ATOM 4729 C CA . GLU B 1 200 ? -5.715 25.25 40.562 1 42.12 200 GLU B CA 1
ATOM 4730 C C . GLU B 1 200 ? -6.559 25.094 41.812 1 42.12 200 GLU B C 1
ATOM 4732 O O . GLU B 1 200 ? -6.219 24.312 42.719 1 42.12 200 GLU B O 1
ATOM 4737 N N . GLN B 1 201 ? -7.57 25.969 42.156 1 40.84 201 GLN B N 1
ATOM 4738 C CA . GLN B 1 201 ? -8.367 25.859 43.375 1 40.84 201 GLN B CA 1
ATOM 4739 C C . GLN B 1 201 ? -9.5 24.859 43.219 1 40.84 201 GLN B C 1
ATOM 4741 O O . GLN B 1 201 ? -10.07 24.391 44.219 1 40.84 201 GLN B O 1
ATOM 4746 N N . ASP B 1 202 ? -10.305 24.75 42.125 1 36.09 202 ASP B N 1
ATOM 4747 C CA . ASP B 1 202 ? -11.391 23.781 42.062 1 36.09 202 ASP B CA 1
ATOM 4748 C C . ASP B 1 202 ? -10.867 22.391 41.688 1 36.09 202 ASP B C 1
ATOM 4750 O O . ASP B 1 202 ? -10.461 22.172 40.531 1 36.09 202 ASP B O 1
ATOM 4754 N N . THR B 1 203 ? -10.312 21.578 42.531 1 36.94 203 THR B N 1
ATOM 4755 C CA . THR B 1 203 ? -9.891 20.188 42.5 1 36.94 203 THR B CA 1
ATOM 4756 C C . THR B 1 203 ? -10.953 19.312 41.812 1 36.94 203 THR B C 1
ATOM 4758 O O . THR B 1 203 ? -10.75 18.125 41.625 1 36.94 203 THR B O 1
ATOM 4761 N N . SER B 1 204 ? -12.227 19.516 42.062 1 35.44 204 SER B N 1
ATOM 4762 C CA . SER B 1 204 ? -13.289 18.547 41.781 1 35.44 204 SER B CA 1
ATOM 4763 C C . SER B 1 204 ? -13.383 18.266 40.281 1 35.44 204 SER B C 1
ATOM 4765 O O . SER B 1 204 ? -13.766 17.156 39.875 1 35.44 204 SER B O 1
ATOM 4767 N N . THR B 1 205 ? -14 19.281 39.469 1 36.78 205 THR B N 1
ATOM 4768 C CA . THR B 1 205 ? -14.609 19 38.188 1 36.78 205 THR B CA 1
ATOM 4769 C C . THR B 1 205 ? -13.555 18.578 37.156 1 36.78 205 THR B C 1
ATOM 4771 O O . THR B 1 205 ? -12.414 19.047 37.219 1 36.78 205 THR B O 1
ATOM 4774 N N . ALA B 1 206 ? -13.609 17.422 36.531 1 38.41 206 ALA B N 1
ATOM 4775 C CA . ALA B 1 206 ? -13.008 17 35.25 1 38.41 206 ALA B CA 1
ATOM 4776 C C . ALA B 1 206 ? -12.594 18.219 34.406 1 38.41 206 ALA B C 1
ATOM 4778 O O . ALA B 1 206 ? -13.375 18.703 33.594 1 38.41 206 ALA B O 1
ATOM 4779 N N . ASN B 1 207 ? -12.172 19.297 34.812 1 40 207 ASN B N 1
ATOM 4780 C CA . ASN B 1 207 ? -11.898 20.609 34.219 1 40 207 ASN B CA 1
ATOM 4781 C C . ASN B 1 207 ? -10.828 20.516 33.156 1 40 207 ASN B C 1
ATOM 4783 O O . ASN B 1 207 ? -10.031 19.578 33.125 1 40 207 ASN B O 1
ATOM 4787 N N . ALA B 1 208 ? -10.836 21.594 32.219 1 44.09 208 ALA B N 1
ATOM 4788 C CA . ALA B 1 208 ? -10.273 21.859 30.891 1 44.09 208 ALA B CA 1
ATOM 4789 C C . ALA B 1 208 ? -8.766 21.594 30.875 1 44.09 208 ALA B C 1
ATOM 4791 O O . ALA B 1 208 ? -8.148 21.531 29.812 1 44.09 208 ALA B O 1
ATOM 4792 N N . CYS B 1 209 ? -8.109 21.766 32.219 1 51.41 209 CYS B N 1
ATOM 4793 C CA . CYS B 1 209 ? -6.66 21.75 32.062 1 51.41 209 CYS B CA 1
ATOM 4794 C C . CYS B 1 209 ? -6.113 20.328 32.062 1 51.41 209 CYS B C 1
ATOM 4796 O O . CYS B 1 209 ? -4.91 20.125 32.25 1 51.41 209 CYS B O 1
ATOM 4798 N N . SER B 1 210 ? -6.902 19.438 32.25 1 51.72 210 SER B N 1
ATOM 4799 C CA . SER B 1 210 ? -6.133 18.219 32.094 1 51.72 210 SER B CA 1
ATOM 4800 C C . SER B 1 210 ? -5.281 18.25 30.812 1 51.72 210 SER B C 1
ATOM 4802 O O . SER B 1 210 ? -5.688 18.828 29.812 1 51.72 210 SER B O 1
ATOM 4804 N N . ALA B 1 211 ? -3.914 18.031 31.094 1 49.94 211 ALA B N 1
ATOM 4805 C CA . ALA B 1 211 ? -2.9 18.016 30.047 1 49.94 211 ALA B CA 1
ATOM 4806 C C . ALA B 1 211 ? -3.453 17.422 28.75 1 49.94 211 ALA B C 1
ATOM 4808 O O . ALA B 1 211 ? -3.213 17.953 27.672 1 49.94 211 ALA B O 1
ATOM 4809 N N . VAL B 1 212 ? -4.148 16.25 28.875 1 54.41 212 VAL B N 1
ATOM 4810 C CA . VAL B 1 212 ? -4.609 15.531 27.703 1 54.41 212 VAL B CA 1
ATOM 4811 C C . VAL B 1 212 ? -5.617 16.375 26.922 1 54.41 212 VAL B C 1
ATOM 4813 O O . VAL B 1 212 ? -5.602 16.406 25.688 1 54.41 212 VAL B O 1
ATOM 4816 N N . ASN B 1 213 ? -6.215 17.266 27.672 1 67.31 213 ASN B N 1
ATOM 4817 C CA . ASN B 1 213 ? -7.297 18 27.016 1 67.31 213 ASN B CA 1
ATOM 4818 C C . ASN B 1 213 ? -6.781 19.25 26.312 1 67.31 213 ASN B C 1
ATOM 4820 O O . ASN B 1 213 ? -7.258 19.594 25.219 1 67.31 213 ASN B O 1
ATOM 4824 N N . ILE B 1 214 ? -5.617 19.672 26.875 1 81.5 214 ILE B N 1
ATOM 4825 C CA . ILE B 1 214 ? -5.18 20.938 26.297 1 81.5 214 ILE B CA 1
ATOM 4826 C C . ILE B 1 214 ? -4.469 20.672 24.969 1 81.5 214 ILE B C 1
ATOM 4828 O O . ILE B 1 214 ? -4.41 21.547 24.094 1 81.5 214 ILE B O 1
ATOM 4832 N N . THR B 1 215 ? -3.959 19.453 24.75 1 88.69 215 THR B N 1
ATOM 4833 C CA . THR B 1 215 ? -3.189 19.188 23.547 1 88.69 215 THR B CA 1
ATOM 4834 C C . THR B 1 215 ? -4.082 18.594 22.453 1 88.69 215 THR B C 1
ATOM 4836 O O . THR B 1 215 ? -3.689 18.531 21.297 1 88.69 215 THR B O 1
ATOM 4839 N N . ALA B 1 216 ? -5.262 18.188 22.859 1 88.44 216 ALA B N 1
ATOM 4840 C CA . ALA B 1 216 ? -6.152 17.594 21.859 1 88.44 216 ALA B CA 1
ATOM 4841 C C . ALA B 1 216 ? -6.492 18.609 20.766 1 88.44 216 ALA B C 1
ATOM 4843 O O . ALA B 1 216 ? -7.035 19.672 21.047 1 88.44 216 ALA B O 1
ATOM 4844 N N . GLY B 1 217 ? -6.113 18.266 19.578 1 93.12 217 GLY B N 1
ATOM 4845 C CA . GLY B 1 217 ? -6.414 19.125 18.438 1 93.12 217 GLY B CA 1
ATOM 4846 C C . GLY B 1 217 ? -5.477 20.297 18.312 1 93.12 217 GLY B C 1
ATOM 4847 O O . GLY B 1 217 ? -5.691 21.188 17.484 1 93.12 217 GLY B O 1
ATOM 4848 N N . LEU B 1 218 ? -4.496 20.375 19.188 1 94.94 218 LEU B N 1
ATOM 4849 C CA . LEU B 1 218 ? -3.521 21.453 19.125 1 94.94 218 LEU B CA 1
ATOM 4850 C C . LEU B 1 218 ? -2.566 21.25 17.953 1 94.94 218 LEU B C 1
ATOM 4852 O O . LEU B 1 218 ? -1.746 20.328 17.969 1 94.94 218 LEU B O 1
ATOM 4856 N N . VAL B 1 219 ? -2.631 22.141 16.969 1 95.75 219 VAL B N 1
ATOM 4857 C CA . VAL B 1 219 ? -1.874 21.969 15.742 1 95.75 219 VAL B CA 1
ATOM 4858 C C . VAL B 1 219 ? -0.621 22.844 15.773 1 95.75 219 VAL B C 1
ATOM 4860 O O . VAL B 1 219 ? 0.411 22.469 15.203 1 95.75 219 VAL B O 1
ATOM 4863 N N . GLY B 1 220 ? -0.719 24.016 16.391 1 95.38 220 GLY B N 1
ATOM 4864 C CA . GLY B 1 220 ? 0.399 24.938 16.406 1 95.38 220 GLY B CA 1
ATOM 4865 C C . GLY B 1 220 ? 0.546 25.672 17.719 1 95.38 220 GLY B C 1
ATOM 4866 O O . GLY B 1 220 ? -0.434 25.859 18.453 1 95.38 220 GLY B O 1
ATOM 4867 N N . PHE B 1 221 ? 1.741 26.094 18 1 94.62 221 PHE B N 1
ATOM 4868 C CA . PHE B 1 221 ? 2.08 26.812 19.234 1 94.62 221 PHE B CA 1
ATOM 4869 C C . PHE B 1 221 ? 3.186 27.828 18.969 1 94.62 221 PHE B C 1
ATOM 4871 O O . PHE B 1 221 ? 4.312 27.453 18.641 1 94.62 221 PHE B O 1
ATOM 4878 N N . LEU B 1 222 ? 2.777 29.125 19.047 1 94 222 LEU B N 1
ATOM 4879 C CA . LEU B 1 222 ? 3.752 30.203 18.922 1 94 222 LEU B CA 1
ATOM 4880 C C . LEU B 1 222 ? 4.16 30.703 20.312 1 94 222 LEU B C 1
ATOM 4882 O O . LEU B 1 222 ? 3.486 31.562 20.875 1 94 222 LEU B O 1
ATOM 4886 N N . SER B 1 223 ? 5.09 30.219 21.094 1 79.75 223 SER B N 1
ATOM 4887 C CA . SER B 1 223 ? 5.391 30.656 22.453 1 79.75 223 SER B CA 1
ATOM 4888 C C . SER B 1 223 ? 6.746 31.344 22.516 1 79.75 223 SER B C 1
ATOM 4890 O O . SER B 1 223 ? 6.945 32.25 23.328 1 79.75 223 SER B O 1
ATOM 4892 N N . GLY B 1 224 ? 7.84 30.938 21.859 1 70.5 224 GLY B N 1
ATOM 4893 C CA . GLY B 1 224 ? 9.031 31.625 22.344 1 70.5 224 GLY B CA 1
ATOM 4894 C C . GLY B 1 224 ? 10.062 31.859 21.25 1 70.5 224 GLY B C 1
ATOM 4895 O O . GLY B 1 224 ? 10.859 32.812 21.328 1 70.5 224 GLY B O 1
ATOM 4896 N N . LYS B 1 225 ? 10.047 31.188 20.391 1 77.25 225 LYS B N 1
ATOM 4897 C CA . LYS B 1 225 ? 11.203 31.344 19.5 1 77.25 225 LYS B CA 1
ATOM 4898 C C . LYS B 1 225 ? 10.898 32.312 18.359 1 77.25 225 LYS B C 1
ATOM 4900 O O . LYS B 1 225 ? 9.961 32.094 17.594 1 77.25 225 LYS B O 1
ATOM 4905 N N . PHE B 1 226 ? 11.531 33.406 18.641 1 84.06 226 PHE B N 1
ATOM 4906 C CA . PHE B 1 226 ? 11.43 34.438 17.641 1 84.06 226 PHE B CA 1
ATOM 4907 C C . PHE B 1 226 ? 12.805 34.812 17.094 1 84.06 226 PHE B C 1
ATOM 4909 O O . PHE B 1 226 ? 13.75 35 17.859 1 84.06 226 PHE B O 1
ATOM 4916 N N . SER B 1 227 ? 12.906 34.656 15.773 1 82.69 227 SER B N 1
ATOM 4917 C CA . SER B 1 227 ? 14.164 35.031 15.141 1 82.69 227 SER B CA 1
ATOM 4918 C C . SER B 1 227 ? 13.922 35.594 13.734 1 82.69 227 SER B C 1
ATOM 4920 O O . SER B 1 227 ? 13.117 35.031 12.984 1 82.69 227 SER B O 1
ATOM 4922 N N . ASN B 1 228 ? 14.578 36.719 13.422 1 85.69 228 ASN B N 1
ATOM 4923 C CA . ASN B 1 228 ? 14.609 37.25 12.062 1 85.69 228 ASN B CA 1
ATOM 4924 C C . ASN B 1 228 ? 13.203 37.5 11.523 1 85.69 228 ASN B C 1
ATOM 4926 O O . ASN B 1 228 ? 12.883 37.062 10.414 1 85.69 228 ASN B O 1
ATOM 4930 N N . GLY B 1 229 ? 12.336 38.031 12.391 1 89.12 229 GLY B N 1
ATOM 4931 C CA . GLY B 1 229 ? 11.008 38.375 11.93 1 89.12 229 GLY B CA 1
ATOM 4932 C C . GLY B 1 229 ? 10.07 37.188 11.828 1 89.12 229 GLY B C 1
ATOM 4933 O O . GLY B 1 229 ? 8.953 37.312 11.312 1 89.12 229 GLY B O 1
ATOM 4934 N N . LYS B 1 230 ? 10.578 36.062 12.297 1 92.44 230 LYS B N 1
ATOM 4935 C CA . LYS B 1 230 ? 9.75 34.875 12.258 1 92.44 230 LYS B CA 1
ATOM 4936 C C . LYS B 1 230 ? 9.422 34.375 13.672 1 92.44 230 LYS B C 1
ATOM 4938 O O . LYS B 1 230 ? 10.312 34.281 14.523 1 92.44 230 LYS B O 1
ATOM 4943 N N . TRP B 1 231 ? 8.18 34.281 13.922 1 94.69 231 TRP B N 1
ATOM 4944 C CA . TRP B 1 231 ? 7.688 33.656 15.125 1 94.69 231 TRP B CA 1
ATOM 4945 C C . TRP B 1 231 ? 7.457 32.156 14.891 1 94.69 231 TRP B C 1
ATOM 4947 O O . TRP B 1 231 ? 6.488 31.766 14.227 1 94.69 231 TRP B O 1
ATOM 4957 N N . LYS B 1 232 ? 8.305 31.359 15.414 1 92.81 232 LYS B N 1
ATOM 4958 C CA . LYS B 1 232 ? 8.406 29.953 15.055 1 92.81 232 LYS B CA 1
ATOM 4959 C C . LYS B 1 232 ? 7.293 29.125 15.711 1 92.81 232 LYS B C 1
ATOM 4961 O O . LYS B 1 232 ? 6.961 29.344 16.875 1 92.81 232 LYS B O 1
ATOM 4966 N N . ASP B 1 233 ? 6.668 28.281 14.945 1 94.5 233 ASP B N 1
ATOM 4967 C CA . ASP B 1 233 ? 5.781 27.25 15.477 1 94.5 233 ASP B CA 1
ATOM 4968 C C . ASP B 1 233 ? 6.574 26.141 16.156 1 94.5 233 ASP B C 1
ATOM 4970 O O . ASP B 1 233 ? 7.344 25.422 15.508 1 94.5 233 ASP B O 1
ATOM 4974 N N . GLU B 1 234 ? 6.355 25.891 17.359 1 94.5 234 GLU B N 1
ATOM 4975 C CA . GLU B 1 234 ? 7.148 24.953 18.141 1 94.5 234 GLU B CA 1
ATOM 4976 C C . GLU B 1 234 ? 6.918 23.516 17.672 1 94.5 234 GLU B C 1
ATOM 4978 O O . GLU B 1 234 ? 7.742 22.625 17.922 1 94.5 234 GLU B O 1
ATOM 4983 N N . TYR B 1 235 ? 5.836 23.25 17 1 95.69 235 TYR B N 1
ATOM 4984 C CA . TYR B 1 235 ? 5.57 21.922 16.469 1 95.69 235 TYR B CA 1
ATOM 4985 C C . TYR B 1 235 ? 6.184 21.75 15.086 1 95.69 235 TYR B C 1
ATOM 4987 O O . TYR B 1 235 ? 5.926 20.766 14.398 1 95.69 235 TYR B O 1
ATOM 4995 N N . LEU B 1 236 ? 6.914 22.703 14.586 1 94.25 236 LEU B N 1
ATOM 4996 C CA . LEU B 1 236 ? 7.672 22.672 13.336 1 94.25 236 LEU B CA 1
ATOM 4997 C C . LEU B 1 236 ? 6.742 22.719 12.133 1 94.25 236 LEU B C 1
ATOM 4999 O O . LEU B 1 236 ? 7.066 22.188 11.07 1 94.25 236 LEU B O 1
ATOM 5003 N N . GLY B 1 237 ? 5.562 23.297 12.375 1 92.38 237 GLY B N 1
ATOM 5004 C CA . GLY B 1 237 ? 4.656 23.531 11.258 1 92.38 237 GLY B CA 1
ATOM 5005 C C . GLY B 1 237 ? 4.969 24.812 10.5 1 92.38 237 GLY B C 1
ATOM 5006 O O . GLY B 1 237 ? 6.098 25 10.031 1 92.38 237 GLY B O 1
ATOM 5007 N N . VAL B 1 238 ? 4.016 25.672 10.383 1 92.56 238 VAL B N 1
ATOM 5008 C CA . VAL B 1 238 ? 4.152 26.938 9.648 1 92.56 238 VAL B CA 1
ATOM 5009 C C . VAL B 1 238 ? 4.469 28.062 10.617 1 92.56 238 VAL B C 1
ATOM 5011 O O . VAL B 1 238 ? 3.768 28.25 11.609 1 92.56 238 VAL B O 1
ATOM 5014 N N . ASN B 1 239 ? 5.449 28.844 10.258 1 92.75 239 ASN B N 1
ATOM 5015 C CA . ASN B 1 239 ? 5.82 29.969 11.094 1 92.75 239 ASN B CA 1
ATOM 5016 C C . ASN B 1 239 ? 4.984 31.203 10.766 1 92.75 239 ASN B C 1
ATOM 5018 O O . ASN B 1 239 ? 4.52 31.359 9.633 1 92.75 239 ASN B O 1
ATOM 5022 N N . ALA B 1 240 ? 4.84 32.031 11.773 1 94.5 240 ALA B N 1
ATOM 5023 C CA . ALA B 1 240 ? 4.242 33.344 11.555 1 94.5 240 ALA B CA 1
ATOM 5024 C C . ALA B 1 240 ? 5.305 34.375 11.195 1 94.5 240 ALA B C 1
ATOM 5026 O O . ALA B 1 240 ? 6.465 34.25 11.594 1 94.5 240 ALA B O 1
ATOM 5027 N N . THR B 1 241 ? 4.902 35.375 10.461 1 93.62 241 THR B N 1
ATOM 5028 C CA . THR B 1 241 ? 5.77 36.531 10.156 1 93.62 241 THR B CA 1
ATOM 5029 C C . THR B 1 241 ? 5.418 37.719 11.039 1 93.62 241 THR B C 1
ATOM 5031 O O . THR B 1 241 ? 4.242 38.062 11.211 1 93.62 241 THR B O 1
ATOM 5034 N N . VAL B 1 242 ? 6.414 38.344 11.523 1 93.62 242 VAL B N 1
ATOM 5035 C CA . VAL B 1 242 ? 6.191 39.406 12.484 1 93.62 242 VAL B CA 1
ATOM 5036 C C . VAL B 1 242 ? 6.711 40.75 11.922 1 93.62 242 VAL B C 1
ATOM 5038 O O . VAL B 1 242 ? 7.781 40.781 11.312 1 93.62 242 VAL B O 1
ATOM 5041 N N . LYS B 1 243 ? 5.953 41.75 12.07 1 92.12 243 LYS B N 1
ATOM 5042 C CA . LYS B 1 243 ? 6.336 43.125 11.789 1 92.12 243 LYS B CA 1
ATOM 5043 C C . LYS B 1 243 ? 6.301 43.969 13.055 1 92.12 243 LYS B C 1
ATOM 5045 O O . LYS B 1 243 ? 5.258 44.094 13.703 1 92.12 243 LYS B O 1
ATOM 5050 N N . GLY B 1 244 ? 7.418 44.625 13.391 1 90.12 244 GLY B N 1
ATOM 5051 C CA . GLY B 1 244 ? 7.461 45.5 14.547 1 90.12 244 GLY B CA 1
ATOM 5052 C C . GLY B 1 244 ? 7.324 44.781 15.867 1 90.12 244 GLY B C 1
ATOM 5053 O O . GLY B 1 244 ? 6.512 45.156 16.703 1 90.12 244 GLY B O 1
ATOM 5054 N N . GLY B 1 245 ? 8.086 43.781 16.016 1 90.12 245 GLY B N 1
ATOM 5055 C CA . GLY B 1 245 ? 8 43 17.25 1 90.12 245 GLY B CA 1
ATOM 5056 C C . GLY B 1 245 ? 9.352 42.656 17.828 1 90.12 245 GLY B C 1
ATOM 5057 O O . GLY B 1 245 ? 10.344 42.531 17.109 1 90.12 245 GLY B O 1
ATOM 5058 N N . VAL B 1 246 ? 9.383 42.625 19.156 1 89.56 246 VAL B N 1
ATOM 5059 C CA . VAL B 1 246 ? 10.562 42.156 19.891 1 89.56 246 VAL B CA 1
ATOM 5060 C C . VAL B 1 246 ? 10.227 40.906 20.672 1 89.56 246 VAL B C 1
ATOM 5062 O O . VAL B 1 246 ? 9.156 40.812 21.281 1 89.56 246 VAL B O 1
ATOM 5065 N N . GLY B 1 247 ? 11.133 39.969 20.641 1 88.62 247 GLY B N 1
ATOM 5066 C CA . GLY B 1 247 ? 10.93 38.719 21.359 1 88.62 247 GLY B CA 1
ATOM 5067 C C . GLY B 1 247 ? 10.922 38.906 22.875 1 88.62 247 GLY B C 1
ATOM 5068 O O . GLY B 1 247 ? 11.688 39.719 23.406 1 88.62 247 GLY B O 1
ATOM 5069 N N . THR B 1 248 ? 10.023 38.219 23.547 1 85.5 248 THR B N 1
ATOM 5070 C CA . THR B 1 248 ? 9.984 38.125 25 1 85.5 248 THR B CA 1
ATOM 5071 C C . THR B 1 248 ? 10.055 36.688 25.453 1 85.5 248 THR B C 1
ATOM 5073 O O . THR B 1 248 ? 10.125 35.781 24.625 1 85.5 248 THR B O 1
ATOM 5076 N N . GLU B 1 249 ? 10.203 36.406 26.75 1 75.25 249 GLU B N 1
ATOM 5077 C CA . GLU B 1 249 ? 10.383 35.031 27.281 1 75.25 249 GLU B CA 1
ATOM 5078 C C . GLU B 1 249 ? 9.328 34.094 26.734 1 75.25 249 GLU B C 1
ATOM 5080 O O . GLU B 1 249 ? 9.633 32.938 26.391 1 75.25 249 GLU B O 1
ATOM 5085 N N . ASN B 1 250 ? 8.047 34.5 26.594 1 76.56 250 ASN B N 1
ATOM 5086 C CA . ASN B 1 250 ? 7.016 33.562 26.156 1 76.56 250 ASN B CA 1
ATOM 5087 C C . ASN B 1 250 ? 6.164 34.156 25.031 1 76.56 250 ASN B C 1
ATOM 5089 O O . ASN B 1 250 ? 5.008 33.75 24.859 1 76.56 250 ASN B O 1
ATOM 5093 N N . GLY B 1 251 ? 6.855 35.062 24.297 1 89.5 251 GLY B N 1
ATOM 5094 C CA . GLY B 1 251 ? 6.035 35.594 23.219 1 89.5 251 GLY B CA 1
ATOM 5095 C C . GLY B 1 251 ? 6.68 36.781 22.531 1 89.5 251 GLY B C 1
ATOM 5096 O O . GLY B 1 251 ? 7.891 36.781 22.297 1 89.5 251 GLY B O 1
ATOM 5097 N N . VAL B 1 252 ? 5.832 37.656 22.016 1 93.69 252 VAL B N 1
ATOM 5098 C CA . VAL B 1 252 ? 6.285 38.812 21.234 1 93.69 252 VAL B CA 1
ATOM 5099 C C . VAL B 1 252 ? 5.609 40.062 21.75 1 93.69 252 VAL B C 1
ATOM 5101 O O . VAL B 1 252 ? 4.418 40.062 22.062 1 93.69 252 VAL B O 1
ATOM 5104 N N . LYS B 1 253 ? 6.418 41.094 21.891 1 93.12 253 LYS B N 1
ATOM 5105 C CA . LYS B 1 253 ? 5.895 42.406 22.156 1 93.12 253 LYS B CA 1
ATOM 5106 C C . LYS B 1 253 ? 5.863 43.25 20.891 1 93.12 253 LYS B C 1
ATOM 5108 O O . LYS B 1 253 ? 6.906 43.531 20.281 1 93.12 253 LYS B O 1
ATOM 5113 N N . PHE B 1 254 ? 4.695 43.656 20.516 1 93.19 254 PHE B N 1
ATOM 5114 C CA . PHE B 1 254 ? 4.516 44.5 19.344 1 93.19 254 PHE B CA 1
ATOM 5115 C C . PHE B 1 254 ? 4.648 45.969 19.703 1 93.19 254 PHE B C 1
ATOM 5117 O O . PHE B 1 254 ? 4.023 46.438 20.672 1 93.19 254 PHE B O 1
ATOM 5124 N N . ILE B 1 255 ? 5.473 46.625 18.938 1 90.88 255 ILE B N 1
ATOM 5125 C CA . ILE B 1 255 ? 5.719 48.062 19.172 1 90.88 255 ILE B CA 1
ATOM 5126 C C . ILE B 1 255 ? 5.695 48.812 17.844 1 90.88 255 ILE B C 1
ATOM 5128 O O . ILE B 1 255 ? 6.293 48.344 16.859 1 90.88 255 ILE B O 1
ATOM 5132 N N . GLY B 1 256 ? 5.023 49.906 17.859 1 88.25 256 GLY B N 1
ATOM 5133 C CA . GLY B 1 256 ? 4.996 50.75 16.672 1 88.25 256 GLY B CA 1
ATOM 5134 C C . GLY B 1 256 ? 3.709 50.625 15.875 1 88.25 256 GLY B C 1
ATOM 5135 O O . GLY B 1 256 ? 2.971 49.625 16.047 1 88.25 256 GLY B O 1
ATOM 5136 N N . ARG B 1 257 ? 3.51 51.594 14.992 1 87.88 257 ARG B N 1
ATOM 5137 C CA . ARG B 1 257 ? 2.316 51.625 14.148 1 87.88 257 ARG B CA 1
ATOM 5138 C C . ARG B 1 257 ? 2.318 50.469 13.164 1 87.88 257 ARG B C 1
ATOM 5140 O O . ARG B 1 257 ? 3.318 50.219 12.484 1 87.88 257 ARG B O 1
ATOM 5147 N N . GLY B 1 258 ? 1.264 49.75 13.234 1 89.88 258 GLY B N 1
ATOM 5148 C CA . GLY B 1 258 ? 1.111 48.656 12.281 1 89.88 258 GLY B CA 1
ATOM 5149 C C . GLY B 1 258 ? 1.812 47.375 12.719 1 89.88 258 GLY B C 1
ATOM 5150 O O . GLY B 1 258 ? 1.913 46.438 11.945 1 89.88 258 GLY B O 1
ATOM 5151 N N . ALA B 1 259 ? 2.316 47.344 13.898 1 92.88 259 ALA B N 1
ATOM 5152 C CA . ALA B 1 259 ? 3.012 46.156 14.391 1 92.88 259 ALA B CA 1
ATOM 5153 C C . ALA B 1 259 ? 2.041 45 14.602 1 92.88 259 ALA B C 1
ATOM 5155 O O . ALA B 1 259 ? 0.917 45.219 15.07 1 92.88 259 ALA B O 1
ATOM 5156 N N . GLY B 1 260 ? 2.465 43.812 14.227 1 94.12 260 GLY B N 1
ATOM 5157 C CA . GLY B 1 260 ? 1.654 42.625 14.352 1 94.12 260 GLY B CA 1
ATOM 5158 C C . GLY B 1 260 ? 2.279 41.406 13.68 1 94.12 260 GLY B C 1
ATOM 5159 O O . GLY B 1 260 ? 3.457 41.438 13.32 1 94.12 260 GLY B O 1
ATOM 5160 N N . ALA B 1 261 ? 1.567 40.375 13.656 1 94.62 261 ALA B N 1
ATOM 5161 C CA . ALA B 1 261 ? 2.033 39.125 13.047 1 94.62 261 ALA B CA 1
ATOM 5162 C C . ALA B 1 261 ? 0.968 38.531 12.141 1 94.62 261 ALA B C 1
ATOM 5164 O O . ALA B 1 261 ? -0.229 38.719 12.352 1 94.62 261 ALA B O 1
ATOM 5165 N N . GLU B 1 262 ? 1.448 37.875 11.156 1 94.19 262 GLU B N 1
ATOM 5166 C CA . GLU B 1 262 ? 0.604 37.094 10.242 1 94.19 262 GLU B CA 1
ATOM 5167 C C . GLU B 1 262 ? 0.98 35.625 10.25 1 94.19 262 GLU B C 1
ATOM 5169 O O . GLU B 1 262 ? 2.148 35.281 10.07 1 94.19 262 GLU B O 1
ATOM 5174 N N . TRP B 1 263 ? 0.065 34.812 10.57 1 94.81 263 TRP B N 1
ATOM 5175 C CA . TRP B 1 263 ? 0.225 33.375 10.531 1 94.81 263 TRP B CA 1
ATOM 5176 C C . TRP B 1 263 ? -0.513 32.75 9.336 1 94.81 263 TRP B C 1
ATOM 5178 O O . TRP B 1 263 ? -1.734 32.594 9.375 1 94.81 263 TRP B O 1
ATOM 5188 N N . PRO B 1 264 ? 0.178 32.344 8.328 1 90.94 264 PRO B N 1
ATOM 5189 C CA . PRO B 1 264 ? -0.452 32.031 7.039 1 90.94 264 PRO B CA 1
ATOM 5190 C C . PRO B 1 264 ? -1.266 30.734 7.07 1 90.94 264 PRO B C 1
ATOM 5192 O O . PRO B 1 264 ? -0.893 29.781 7.762 1 90.94 264 PRO B O 1
ATOM 5195 N N . VAL B 1 265 ? -2.334 30.672 6.32 1 83.88 265 VAL B N 1
ATOM 5196 C CA . VAL B 1 265 ? -3.145 29.484 6.012 1 83.88 265 VAL B CA 1
ATOM 5197 C C . VAL B 1 265 ? -3.154 29.25 4.504 1 83.88 265 VAL B C 1
ATOM 5199 O O . VAL B 1 265 ? -2.492 28.328 4.012 1 83.88 265 VAL B O 1
ATOM 5202 N N . GLY B 1 266 ? -3.814 30.078 3.744 1 74.5 266 GLY B N 1
ATOM 5203 C CA . GLY B 1 266 ? -3.893 29.969 2.297 1 74.5 266 GLY B CA 1
ATOM 5204 C C . GLY B 1 266 ? -2.641 30.453 1.591 1 74.5 266 GLY B C 1
ATOM 5205 O O . GLY B 1 266 ? -2.439 30.172 0.407 1 74.5 266 GLY B O 1
ATOM 5206 N N . ARG B 1 267 ? -1.805 31.094 2.281 1 65 267 ARG B N 1
ATOM 5207 C CA . ARG B 1 267 ? -0.587 31.641 1.685 1 65 267 ARG B CA 1
ATOM 5208 C C . ARG B 1 267 ? 0.605 30.719 1.952 1 65 267 ARG B C 1
ATOM 5210 O O . ARG B 1 267 ? 1.73 31.203 2.123 1 65 267 ARG B O 1
ATOM 5217 N N . GLN B 1 268 ? 0.259 29.547 2.121 1 69.25 268 GLN B N 1
ATOM 5218 C CA . GLN B 1 268 ? 1.327 28.578 2.352 1 69.25 268 GLN B CA 1
ATOM 5219 C C . GLN B 1 268 ? 1.869 28.031 1.034 1 69.25 268 GLN B C 1
ATOM 5221 O O . GLN B 1 268 ? 2.922 27.391 1.008 1 69.25 268 GLN B O 1
ATOM 5226 N N . GLY B 1 269 ? 1.198 28.406 -0.164 1 66.81 269 GLY B N 1
ATOM 5227 C CA . GLY B 1 269 ? 1.602 27.859 -1.445 1 66.81 269 GLY B CA 1
ATOM 5228 C C . GLY B 1 269 ? 0.827 26.609 -1.82 1 66.81 269 GLY B C 1
ATOM 5229 O O . GLY B 1 269 ? -0.389 26.547 -1.632 1 66.81 269 GLY B O 1
ATOM 5230 N N . GLU B 1 270 ? 1.534 25.688 -2.383 1 72.25 270 GLU B N 1
ATOM 5231 C CA . GLU B 1 270 ? 0.897 24.484 -2.895 1 72.25 270 GLU B CA 1
ATOM 5232 C C . GLU B 1 270 ? 0.399 23.594 -1.754 1 72.25 270 GLU B C 1
ATOM 5234 O O . GLU B 1 270 ? -0.688 23.016 -1.837 1 72.25 270 GLU B O 1
ATOM 5239 N N . ASN B 1 271 ? 1.19 23.594 -0.794 1 82.81 271 ASN B N 1
ATOM 5240 C CA . ASN B 1 271 ? 0.804 22.812 0.376 1 82.81 271 ASN B CA 1
ATOM 5241 C C . ASN B 1 271 ? 0.216 23.703 1.472 1 82.81 271 ASN B C 1
ATOM 5243 O O . ASN B 1 271 ? 0.819 24.703 1.854 1 82.81 271 ASN B O 1
ATOM 5247 N N . GLN B 1 272 ? -0.993 23.328 1.917 1 87.19 272 GLN B N 1
ATOM 5248 C CA . GLN B 1 272 ? -1.71 24.109 2.924 1 87.19 272 GLN B CA 1
ATOM 5249 C C . GLN B 1 272 ? -1.908 23.297 4.203 1 87.19 272 GLN B C 1
ATOM 5251 O O . GLN B 1 272 ? -3.014 22.828 4.48 1 87.19 272 GLN B O 1
ATOM 5256 N N . LEU B 1 273 ? -0.917 23.344 4.996 1 89.56 273 LEU B N 1
ATOM 5257 C CA . LEU B 1 273 ? -0.904 22.516 6.199 1 89.56 273 LEU B CA 1
ATOM 5258 C C . LEU B 1 273 ? -2.051 22.906 7.133 1 89.56 273 LEU B C 1
ATOM 5260 O O . LEU B 1 273 ? -2.496 22.078 7.938 1 89.56 273 LEU B O 1
ATOM 5264 N N . TYR B 1 274 ? -2.508 24.094 7.008 1 90.75 274 TYR B N 1
ATOM 5265 C CA . TYR B 1 274 ? -3.549 24.578 7.91 1 90.75 274 TYR B CA 1
ATOM 5266 C C . TYR B 1 274 ? -4.871 24.75 7.176 1 90.75 274 TYR B C 1
ATOM 5268 O O . TYR B 1 274 ? -5.707 25.562 7.582 1 90.75 274 TYR B O 1
ATOM 5276 N N . HIS B 1 275 ? -5.086 23.984 6.16 1 91.12 275 HIS B N 1
ATOM 5277 C CA . HIS B 1 275 ? -6.328 24.078 5.402 1 91.12 275 HIS B CA 1
ATOM 5278 C C . HIS B 1 275 ? -7.543 23.891 6.305 1 91.12 275 HIS B C 1
ATOM 5280 O O . HIS B 1 275 ? -8.625 24.391 6.008 1 91.12 275 HIS B O 1
ATOM 5286 N N . PHE B 1 276 ? -7.441 23.234 7.406 1 92.62 276 PHE B N 1
ATOM 5287 C CA . PHE B 1 276 ? -8.523 22.984 8.352 1 92.62 276 PHE B CA 1
ATOM 5288 C C . PHE B 1 276 ? -9.133 24.297 8.828 1 92.62 276 PHE B C 1
ATOM 5290 O O . PHE B 1 276 ? -10.289 24.344 9.242 1 92.62 276 PHE B O 1
ATOM 5297 N N . ALA B 1 277 ? -8.375 25.328 8.789 1 93.12 277 ALA B N 1
ATOM 5298 C CA . ALA B 1 277 ? -8.797 26.625 9.32 1 93.12 277 ALA B CA 1
ATOM 5299 C C . ALA B 1 277 ? -9.992 27.172 8.547 1 93.12 277 ALA B C 1
ATOM 5301 O O . ALA B 1 277 ? -10.688 28.078 9.023 1 93.12 277 ALA B O 1
ATOM 5302 N N . ASN B 1 278 ? -10.195 26.641 7.355 1 89.94 278 ASN B N 1
ATOM 5303 C CA . ASN B 1 278 ? -11.344 27.062 6.562 1 89.94 278 ASN B CA 1
ATOM 5304 C C . ASN B 1 278 ? -12.633 26.422 7.07 1 89.94 278 ASN B C 1
ATOM 5306 O O . ASN B 1 278 ? -13.727 26.797 6.645 1 89.94 278 ASN B O 1
ATOM 5310 N N . TYR B 1 279 ? -12.531 25.547 8.062 1 90.5 279 TYR B N 1
ATOM 5311 C CA . TYR B 1 279 ? -13.695 24.781 8.492 1 90.5 279 TYR B CA 1
ATOM 5312 C C . TYR B 1 279 ? -13.906 24.922 10 1 90.5 279 TYR B C 1
ATOM 5314 O O . TYR B 1 279 ? -14.953 25.391 10.445 1 90.5 279 TYR B O 1
ATOM 5322 N N . ASN B 1 280 ? -12.961 24.438 10.734 1 92.75 280 ASN B N 1
ATOM 5323 C CA . ASN B 1 280 ? -12.969 24.562 12.188 1 92.75 280 ASN B CA 1
ATOM 5324 C C . ASN B 1 280 ? -11.609 25 12.719 1 92.75 280 ASN B C 1
ATOM 5326 O O . ASN B 1 280 ? -10.57 24.5 12.281 1 92.75 280 ASN B O 1
ATOM 5330 N N . PHE B 1 281 ? -11.719 25.984 13.633 1 95 281 PHE B N 1
ATOM 5331 C CA . PHE B 1 281 ? -10.5 26.281 14.375 1 95 281 PHE B CA 1
ATOM 5332 C C . PHE B 1 281 ? -10.812 27.016 15.672 1 95 281 PHE B C 1
ATOM 5334 O O . PHE B 1 281 ? -11.93 27.516 15.852 1 95 281 PHE B O 1
ATOM 5341 N N . THR B 1 282 ? -9.898 27 16.578 1 94.5 282 THR B N 1
ATOM 5342 C CA . THR B 1 282 ? -9.82 27.859 17.75 1 94.5 282 THR B CA 1
ATOM 5343 C C . THR B 1 282 ? -8.43 28.484 17.875 1 94.5 282 THR B C 1
ATOM 5345 O O . THR B 1 282 ? -7.426 27.766 17.922 1 94.5 282 THR B O 1
ATOM 5348 N N . LEU B 1 283 ? -8.352 29.734 17.781 1 96.19 283 LEU B N 1
ATOM 5349 C CA . LEU B 1 283 ? -7.117 30.469 18.031 1 96.19 283 LEU B CA 1
ATOM 5350 C C . LEU B 1 283 ? -7.152 31.156 19.391 1 96.19 283 LEU B C 1
ATOM 5352 O O . LEU B 1 283 ? -8.055 31.953 19.656 1 96.19 283 LEU B O 1
ATOM 5356 N N . VAL B 1 284 ? -6.199 30.797 20.234 1 93.75 284 VAL B N 1
ATOM 5357 C CA . VAL B 1 284 ? -6.133 31.312 21.594 1 93.75 284 VAL B CA 1
ATOM 5358 C C . VAL B 1 284 ? -4.828 32.094 21.781 1 93.75 284 VAL B C 1
ATOM 5360 O O . VAL B 1 284 ? -3.783 31.703 21.266 1 93.75 284 VAL B O 1
ATOM 5363 N N . ALA B 1 285 ? -4.914 33.188 22.484 1 94.38 285 ALA B N 1
ATOM 5364 C CA . ALA B 1 285 ? -3.717 33.969 22.828 1 94.38 285 ALA B CA 1
ATOM 5365 C C . ALA B 1 285 ? -3.879 34.656 24.172 1 94.38 285 ALA B C 1
ATOM 5367 O O . ALA B 1 285 ? -5.004 34.938 24.609 1 94.38 285 ALA B O 1
ATOM 5368 N N . THR B 1 286 ? -2.826 34.844 24.844 1 92.56 286 THR B N 1
ATOM 5369 C CA . THR B 1 286 ? -2.775 35.719 26.016 1 92.56 286 THR B CA 1
ATOM 5370 C C . THR B 1 286 ? -2.219 37.094 25.625 1 92.56 286 THR B C 1
ATOM 5372 O O . THR B 1 286 ? -1.114 37.188 25.094 1 92.56 286 THR B O 1
ATOM 5375 N N . VAL B 1 287 ? -2.961 38.125 25.938 1 94.94 287 VAL B N 1
ATOM 5376 C CA . VAL B 1 287 ? -2.572 39.469 25.484 1 94.94 287 VAL B CA 1
ATOM 5377 C C . VAL B 1 287 ? -2.488 40.438 26.672 1 94.94 287 VAL B C 1
ATOM 5379 O O . VAL B 1 287 ? -3.285 40.344 27.609 1 94.94 287 VAL B O 1
ATOM 5382 N N . SER B 1 288 ? -1.48 41.25 26.672 1 93.38 288 SER B N 1
ATOM 5383 C CA . SER B 1 288 ? -1.329 42.375 27.594 1 93.38 288 SER B CA 1
ATOM 5384 C C . SER B 1 288 ? -1.231 43.688 26.875 1 93.38 288 SER B C 1
ATOM 5386 O O . SER B 1 288 ? -0.296 43.938 26.094 1 93.38 288 SER B O 1
ATOM 5388 N N . ILE B 1 289 ? -2.178 44.562 27.141 1 93.19 289 ILE B N 1
ATOM 5389 C CA . ILE B 1 289 ? -2.223 45.875 26.5 1 93.19 289 ILE B CA 1
ATOM 5390 C C . ILE B 1 289 ? -1.534 46.906 27.375 1 93.19 289 ILE B C 1
ATOM 5392 O O . ILE B 1 289 ? -1.935 47.125 28.516 1 93.19 289 ILE B O 1
ATOM 5396 N N . HIS B 1 290 ? -0.536 47.594 26.922 1 91.81 290 HIS B N 1
ATOM 5397 C CA . HIS B 1 290 ? 0.302 48.438 27.781 1 91.81 290 HIS B CA 1
ATOM 5398 C C . HIS B 1 290 ? 0.002 49.938 27.547 1 91.81 290 HIS B C 1
ATOM 5400 O O . HIS B 1 290 ? 0.793 50.781 27.938 1 91.81 290 HIS B O 1
ATOM 5406 N N . GLY B 1 291 ? -1.084 50.375 27.109 1 88.62 291 GLY B N 1
ATOM 5407 C CA . GLY B 1 291 ? -1.408 51.781 26.906 1 88.62 291 GLY B CA 1
ATOM 5408 C C . GLY B 1 291 ? -2.846 52.031 26.484 1 88.62 291 GLY B C 1
ATOM 5409 O O . GLY B 1 291 ? -3.588 51.062 26.25 1 88.62 291 GLY B O 1
ATOM 5410 N N . GLU B 1 292 ? -3.17 53.281 26.406 1 88.5 292 GLU B N 1
ATOM 5411 C CA . GLU B 1 292 ? -4.52 53.656 26 1 88.5 292 GLU B CA 1
ATOM 5412 C C . GLU B 1 292 ? -4.535 54.219 24.578 1 88.5 292 GLU B C 1
ATOM 5414 O O . GLU B 1 292 ? -3.691 55.031 24.203 1 88.5 292 GLU B O 1
ATOM 5419 N N . PRO B 1 293 ? -5.457 53.688 23.906 1 88.75 293 PRO B N 1
ATOM 5420 C CA . PRO B 1 293 ? -5.586 54.25 22.547 1 88.75 293 PRO B CA 1
ATOM 5421 C C . PRO B 1 293 ? -5.934 55.75 22.562 1 88.75 293 PRO B C 1
ATOM 5423 O O . PRO B 1 293 ? -6.684 56.219 23.422 1 88.75 293 PRO B O 1
ATOM 5426 N N . LYS B 1 294 ? -5.516 56.438 21.594 1 85.31 294 LYS B N 1
ATOM 5427 C CA . LYS B 1 294 ? -5.82 57.844 21.453 1 85.31 294 LYS B CA 1
ATOM 5428 C C . LYS B 1 294 ? -6.898 58.094 20.406 1 85.31 294 LYS B C 1
ATOM 5430 O O . LYS B 1 294 ? -7.676 59.031 20.5 1 85.31 294 LYS B O 1
ATOM 5435 N N . GLU B 1 295 ? -6.852 57.188 19.5 1 82.69 295 GLU B N 1
ATOM 5436 C CA . GLU B 1 295 ? -7.793 57.344 18.406 1 82.69 295 GLU B CA 1
ATOM 5437 C C . GLU B 1 295 ? -9.117 56.656 18.703 1 82.69 295 GLU B C 1
ATOM 5439 O O . GLU B 1 295 ? -9.18 55.75 19.547 1 82.69 295 GLU B O 1
ATOM 5444 N N . GLU B 1 296 ? -10.164 57.125 17.938 1 79.75 296 GLU B N 1
ATOM 5445 C CA . GLU B 1 296 ? -11.516 56.625 18.156 1 79.75 296 GLU B CA 1
ATOM 5446 C C . GLU B 1 296 ? -11.688 55.25 17.484 1 79.75 296 GLU B C 1
ATOM 5448 O O . GLU B 1 296 ? -12.477 54.438 17.953 1 79.75 296 GLU B O 1
ATOM 5453 N N . ASN B 1 297 ? -10.945 55.031 16.562 1 83.38 297 ASN B N 1
ATOM 5454 C CA . ASN B 1 297 ? -11.117 53.781 15.828 1 83.38 297 ASN B CA 1
ATOM 5455 C C . ASN B 1 297 ? -10.617 52.594 16.641 1 83.38 297 ASN B C 1
ATOM 5457 O O . ASN B 1 297 ? -9.57 52.656 17.281 1 83.38 297 ASN B O 1
ATOM 5461 N N . PRO B 1 298 ? -11.352 51.562 16.625 1 87 298 PRO B N 1
ATOM 5462 C CA . PRO B 1 298 ? -10.906 50.375 17.359 1 87 298 PRO B CA 1
ATOM 5463 C C . PRO B 1 298 ? -9.594 49.812 16.828 1 87 298 PRO B C 1
ATOM 5465 O O . PRO B 1 298 ? -9.352 49.844 15.625 1 87 298 PRO B O 1
ATOM 5468 N N . ILE B 1 299 ? -8.773 49.344 17.719 1 89.81 299 ILE B N 1
ATOM 5469 C CA . ILE B 1 299 ? -7.48 48.781 17.375 1 89.81 299 ILE B CA 1
ATOM 5470 C C . ILE B 1 299 ? -7.609 47.25 17.281 1 89.81 299 ILE B C 1
ATOM 5472 O O . ILE B 1 299 ? -8.055 46.594 18.219 1 89.81 299 ILE B O 1
ATOM 5476 N N . PRO B 1 300 ? -7.23 46.719 16.156 1 91.44 300 PRO B N 1
ATOM 5477 C CA . PRO B 1 300 ? -7.297 45.25 16.031 1 91.44 300 PRO B CA 1
ATOM 5478 C C . PRO B 1 300 ? -6.391 44.531 17.016 1 91.44 300 PRO B C 1
ATOM 5480 O O . PRO B 1 300 ? -5.293 45 17.328 1 91.44 300 PRO B O 1
ATOM 5483 N N . LEU B 1 301 ? -6.824 43.406 17.5 1 93.81 301 LEU B N 1
ATOM 5484 C CA . LEU B 1 301 ? -6.062 42.594 18.453 1 93.81 301 LEU B CA 1
ATOM 5485 C C . LEU B 1 301 ? -5.734 41.219 17.859 1 93.81 301 LEU B C 1
ATOM 5487 O O . LEU B 1 301 ? -4.578 40.781 17.875 1 93.81 301 LEU B O 1
ATOM 5491 N N . ILE B 1 302 ? -6.688 40.469 17.438 1 95.38 302 ILE B N 1
ATOM 5492 C CA . ILE B 1 302 ? -6.555 39.125 16.859 1 95.38 302 ILE B CA 1
ATOM 5493 C C . ILE B 1 302 ? -7.707 38.875 15.891 1 95.38 302 ILE B C 1
ATOM 5495 O O . ILE B 1 302 ? -8.812 39.375 16.078 1 95.38 302 ILE B O 1
ATOM 5499 N N . GLY B 1 303 ? -7.398 38.156 14.836 1 93.62 303 GLY B N 1
ATOM 5500 C CA . GLY B 1 303 ? -8.477 37.875 13.898 1 93.62 303 GLY B CA 1
ATOM 5501 C C . GLY B 1 303 ? -8.016 37.062 12.703 1 93.62 303 GLY B C 1
ATOM 5502 O O . GLY B 1 303 ? -6.926 36.5 12.711 1 93.62 303 GLY B O 1
ATOM 5503 N N . VAL B 1 304 ? -8.977 36.938 11.742 1 92.06 304 VAL B N 1
ATOM 5504 C CA . VAL B 1 304 ? -8.766 36.125 10.539 1 92.06 304 VAL B CA 1
ATOM 5505 C C . VAL B 1 304 ? -9.102 36.969 9.305 1 92.06 304 VAL B C 1
ATOM 5507 O O . VAL B 1 304 ? -10.141 37.656 9.258 1 92.06 304 VAL B O 1
ATOM 5510 N N . LYS B 1 305 ? -8.195 36.875 8.367 1 88.94 305 LYS B N 1
ATOM 5511 C CA . LYS B 1 305 ? -8.398 37.594 7.113 1 88.94 305 LYS B CA 1
ATOM 5512 C C . LYS B 1 305 ? -8.688 36.656 5.965 1 88.94 305 LYS B C 1
ATOM 5514 O O . LYS B 1 305 ? -8.102 35.562 5.883 1 88.94 305 LYS B O 1
ATOM 5519 N N . MET B 1 306 ? -9.492 37.094 5.062 1 86.12 306 MET B N 1
ATOM 5520 C CA . MET B 1 306 ? -9.859 36.281 3.898 1 86.12 306 MET B CA 1
ATOM 5521 C C . MET B 1 306 ? -8.914 36.562 2.732 1 86.12 306 MET B C 1
ATOM 5523 O O . MET B 1 306 ? -8.281 37.625 2.668 1 86.12 306 MET B O 1
ATOM 5527 N N . ASN B 1 307 ? -8.797 35.469 1.881 1 78.94 307 ASN B N 1
ATOM 5528 C CA . ASN B 1 307 ? -8.016 35.594 0.653 1 78.94 307 ASN B CA 1
ATOM 5529 C C . ASN B 1 307 ? -8.844 36.188 -0.478 1 78.94 307 ASN B C 1
ATOM 5531 O O . ASN B 1 307 ? -9.133 35.531 -1.469 1 78.94 307 ASN B O 1
ATOM 5535 N N . ASP B 1 308 ? -9.406 37.281 -0.352 1 69.5 308 ASP B N 1
ATOM 5536 C CA . ASP B 1 308 ? -10.219 37.938 -1.374 1 69.5 308 ASP B CA 1
ATOM 5537 C C . ASP B 1 308 ? -9.43 39.031 -2.09 1 69.5 308 ASP B C 1
ATOM 5539 O O . ASP B 1 308 ? -8.344 39.406 -1.651 1 69.5 308 ASP B O 1
ATOM 5543 N N . ASP B 1 309 ? -9.852 39.188 -3.363 1 61.19 309 ASP B N 1
ATOM 5544 C CA . ASP B 1 309 ? -9.234 40.188 -4.227 1 61.19 309 ASP B CA 1
ATOM 5545 C C . ASP B 1 309 ? -9.094 41.531 -3.504 1 61.19 309 ASP B C 1
ATOM 5547 O O . ASP B 1 309 ? -8.188 42.312 -3.809 1 61.19 309 ASP B O 1
ATOM 5551 N N . ASN B 1 310 ? -10.008 41.719 -2.688 1 55.78 310 ASN B N 1
ATOM 5552 C CA . ASN B 1 310 ? -9.969 43 -2.014 1 55.78 310 ASN B CA 1
ATOM 5553 C C . ASN B 1 310 ? -9.078 42.969 -0.779 1 55.78 310 ASN B C 1
ATOM 5555 O O . ASN B 1 310 ? -9.055 43.906 0.006 1 55.78 310 ASN B O 1
ATOM 5559 N N . LYS B 1 311 ? -7.973 42.219 -0.705 1 57.28 311 LYS B N 1
ATOM 5560 C CA . LYS B 1 311 ? -6.844 41.906 0.172 1 57.28 311 LYS B CA 1
ATOM 5561 C C . LYS B 1 311 ? -7.133 42.344 1.606 1 57.28 311 LYS B C 1
ATOM 5563 O O . LYS B 1 311 ? -6.262 42.25 2.475 1 57.28 311 LYS B O 1
ATOM 5568 N N . ASN B 1 312 ? -8.508 42.531 1.986 1 64.31 312 ASN B N 1
ATOM 5569 C CA . ASN B 1 312 ? -8.461 43.094 3.328 1 64.31 312 ASN B CA 1
ATOM 5570 C C . ASN B 1 312 ? -9.75 42.812 4.098 1 64.31 312 ASN B C 1
ATOM 5572 O O . ASN B 1 312 ? -10.148 43.625 4.953 1 64.31 312 ASN B O 1
ATOM 5576 N N . THR B 1 313 ? -10.375 41.719 3.789 1 79.19 313 THR B N 1
ATOM 5577 C CA . THR B 1 313 ? -11.617 41.531 4.531 1 79.19 313 THR B CA 1
ATOM 5578 C C . THR B 1 313 ? -11.375 40.688 5.773 1 79.19 313 THR B C 1
ATOM 5580 O O . THR B 1 313 ? -10.781 39.594 5.691 1 79.19 313 THR B O 1
ATOM 5583 N N . VAL B 1 314 ? -11.75 41.281 6.91 1 85.06 314 VAL B N 1
ATOM 5584 C CA . VAL B 1 314 ? -11.688 40.531 8.172 1 85.06 314 VAL B CA 1
ATOM 5585 C C . VAL B 1 314 ? -12.938 39.688 8.328 1 85.06 314 VAL B C 1
ATOM 5587 O O . VAL B 1 314 ? -14.055 40.188 8.352 1 85.06 314 VAL B O 1
ATOM 5590 N N . LEU B 1 315 ? -12.781 38.438 8.398 1 85.69 315 LEU B N 1
ATOM 5591 C CA . LEU B 1 315 ? -13.891 37.531 8.586 1 85.69 315 LEU B CA 1
ATOM 5592 C C . LEU B 1 315 ? -14.391 37.531 10.023 1 85.69 315 LEU B C 1
ATOM 5594 O O . LEU B 1 315 ? -15.594 37.594 10.273 1 85.69 315 LEU B O 1
ATOM 5598 N N . LEU B 1 316 ? -13.469 37.438 10.914 1 88.69 316 LEU B N 1
ATOM 5599 C CA . LEU B 1 316 ? -13.688 37.375 12.359 1 88.69 316 LEU B CA 1
ATOM 5600 C C . LEU B 1 316 ? -12.523 38 13.109 1 88.69 316 LEU B C 1
ATOM 5602 O O . LEU B 1 316 ? -11.359 37.812 12.75 1 88.69 316 LEU B O 1
ATOM 5606 N N . GLY B 1 317 ? -12.898 38.812 14.086 1 90.69 317 GLY B N 1
ATOM 5607 C CA . GLY B 1 317 ? -11.805 39.438 14.82 1 90.69 317 GLY B CA 1
ATOM 5608 C C . GLY B 1 317 ? -12.258 40.125 16.094 1 90.69 317 GLY B C 1
ATOM 5609 O O . GLY B 1 317 ? -13.461 40.281 16.328 1 90.69 317 GLY B O 1
ATOM 5610 N N . LEU B 1 318 ? -11.289 40.438 16.875 1 91.5 318 LEU B N 1
ATOM 5611 C CA . LEU B 1 318 ? -11.461 41.156 18.125 1 91.5 318 LEU B CA 1
ATOM 5612 C C . LEU B 1 318 ? -10.617 42.438 18.125 1 91.5 318 LEU B C 1
ATOM 5614 O O . LEU B 1 318 ? -9.453 42.406 17.719 1 91.5 318 LEU B O 1
ATOM 5618 N N . SER B 1 319 ? -11.234 43.469 18.516 1 90.94 319 SER B N 1
ATOM 5619 C CA . SER B 1 319 ? -10.547 44.75 18.688 1 90.94 319 SER B CA 1
ATOM 5620 C C . SER B 1 319 ? -10.898 45.375 20.031 1 90.94 319 SER B C 1
ATOM 5622 O O . SER B 1 319 ? -11.758 44.875 20.75 1 90.94 319 SER B O 1
ATOM 5624 N N . TYR B 1 320 ? -10.227 46.344 20.344 1 89.38 320 TYR B N 1
ATOM 5625 C CA . TYR B 1 320 ? -10.492 47.125 21.562 1 89.38 320 TYR B CA 1
ATOM 5626 C C . TYR B 1 320 ? -10.414 48.625 21.266 1 89.38 320 TYR B C 1
ATOM 5628 O O . TYR B 1 320 ? -9.797 49.031 20.281 1 89.38 320 TYR B O 1
ATOM 5636 N N . ASN B 1 321 ? -11.07 49.375 22.109 1 88.25 321 ASN B N 1
ATOM 5637 C CA . ASN B 1 321 ? -11.117 50.812 21.828 1 88.25 321 ASN B CA 1
ATOM 5638 C C . ASN B 1 321 ? -10.758 51.625 23.062 1 88.25 321 ASN B C 1
ATOM 5640 O O . ASN B 1 321 ? -10.414 51.094 24.109 1 88.25 321 ASN B O 1
ATOM 5644 N N . LYS B 1 322 ? -10.898 52.938 22.828 1 88.06 322 LYS B N 1
ATOM 5645 C CA . LYS B 1 322 ? -10.508 53.875 23.875 1 88.06 322 LYS B CA 1
ATOM 5646 C C . LYS B 1 322 ? -11.5 53.875 25.031 1 88.06 322 LYS B C 1
ATOM 5648 O O . LYS B 1 322 ? -11.156 54.281 26.141 1 88.06 322 LYS B O 1
ATOM 5653 N N . GLU B 1 323 ? -12.758 53.531 24.797 1 86.38 323 GLU B N 1
ATOM 5654 C CA . GLU B 1 323 ? -13.789 53.469 25.828 1 86.38 323 GLU B CA 1
ATOM 5655 C C . GLU B 1 323 ? -13.688 52.188 26.656 1 86.38 323 GLU B C 1
ATOM 5657 O O . GLU B 1 323 ? -14.594 51.875 27.422 1 86.38 323 GLU B O 1
ATOM 5662 N N . ARG B 1 324 ? -12.594 51.469 26.453 1 89.62 324 ARG B N 1
ATOM 5663 C CA . ARG B 1 324 ? -12.305 50.25 27.203 1 89.62 324 ARG B CA 1
ATOM 5664 C C . ARG B 1 324 ? -13.336 49.156 26.906 1 89.62 324 ARG B C 1
ATOM 5666 O O . ARG B 1 324 ? -13.758 48.438 27.812 1 89.62 324 ARG B O 1
ATOM 5673 N N . GLN B 1 325 ? -13.672 49.25 25.688 1 87.12 325 GLN B N 1
ATOM 5674 C CA . GLN B 1 325 ? -14.641 48.25 25.266 1 87.12 325 GLN B CA 1
ATOM 5675 C C . GLN B 1 325 ? -14.039 47.312 24.234 1 87.12 325 GLN B C 1
ATOM 5677 O O . GLN B 1 325 ? -13.242 47.719 23.391 1 87.12 325 GLN B O 1
ATOM 5682 N N . TRP B 1 326 ? -14.438 46.031 24.406 1 90.44 326 TRP B N 1
ATOM 5683 C CA . TRP B 1 326 ? -14.133 45.062 23.359 1 90.44 326 TRP B CA 1
ATOM 5684 C C . TRP B 1 326 ? -15.078 45.219 22.172 1 90.44 326 TRP B C 1
ATOM 5686 O O . TRP B 1 326 ? -16.266 45.5 22.359 1 90.44 326 TRP B O 1
ATOM 5696 N N . GLN B 1 327 ? -14.547 45.062 21.047 1 85.88 327 GLN B N 1
ATOM 5697 C CA . GLN B 1 327 ? -15.367 45.094 19.844 1 85.88 327 GLN B CA 1
ATOM 5698 C C . GLN B 1 327 ? -15.141 43.844 19 1 85.88 327 GLN B C 1
ATOM 5700 O O . GLN B 1 327 ? -14 43.469 18.719 1 85.88 327 GLN B O 1
ATOM 5705 N N . VAL B 1 328 ? -16.234 43.25 18.594 1 88.12 328 VAL B N 1
ATOM 5706 C CA . VAL B 1 328 ? -16.172 42.031 17.781 1 88.12 328 VAL B CA 1
ATOM 5707 C C . VAL B 1 328 ? -16.469 42.406 16.312 1 88.12 328 VAL B C 1
ATOM 5709 O O . VAL B 1 328 ? -17.375 43.188 16.031 1 88.12 328 VAL B O 1
ATOM 5712 N N . TRP B 1 329 ? -15.578 41.906 15.492 1 81.06 329 TRP B N 1
ATOM 5713 C CA . TRP B 1 329 ? -15.766 42.094 14.055 1 81.06 329 TRP B CA 1
ATOM 5714 C C . TRP B 1 329 ? -16.203 40.781 13.406 1 81.06 329 TRP B C 1
ATOM 5716 O O . TRP B 1 329 ? -15.57 39.75 13.602 1 81.06 329 TRP B O 1
ATOM 5726 N N . GLY B 1 330 ? -17.328 40.75 12.734 1 74.62 330 GLY B N 1
ATOM 5727 C CA . GLY B 1 330 ? -17.812 39.656 11.883 1 74.62 330 GLY B CA 1
ATOM 5728 C C . GLY B 1 330 ? -18.172 40.125 10.484 1 74.62 330 GLY B C 1
ATOM 5729 O O . GLY B 1 330 ? -18.141 41.312 10.188 1 74.62 330 GLY B O 1
ATOM 5730 N N . SER B 1 331 ? -18.188 39.281 9.391 1 62.34 331 SER B N 1
ATOM 5731 C CA . SER B 1 331 ? -18.438 39.594 7.988 1 62.34 331 SER B CA 1
ATOM 5732 C C . SER B 1 331 ? -19.562 40.625 7.852 1 62.34 331 SER B C 1
ATOM 5734 O O . SER B 1 331 ? -19.609 41.375 6.879 1 62.34 331 SER B O 1
ATOM 5736 N N . ALA B 1 332 ? -20.469 40.688 8.766 1 54.38 332 ALA B N 1
ATOM 5737 C CA . ALA B 1 332 ? -21.516 41.656 8.508 1 54.38 332 ALA B CA 1
ATOM 5738 C C . ALA B 1 332 ? -21.344 42.906 9.391 1 54.38 332 ALA B C 1
ATOM 5740 O O . ALA B 1 332 ? -22.281 43.688 9.555 1 54.38 332 ALA B O 1
ATOM 5741 N N . GLY B 1 333 ? -20.109 43.188 9.57 1 52.31 333 GLY B N 1
ATOM 5742 C CA . GLY B 1 333 ? -19.828 44.438 10.289 1 52.31 333 GLY B CA 1
ATOM 5743 C C . GLY B 1 333 ? -20.625 44.562 11.57 1 52.31 333 GLY B C 1
ATOM 5744 O O . GLY B 1 333 ? -20.797 45.688 12.078 1 52.31 333 GLY B O 1
ATOM 5745 N N . LYS B 1 334 ? -21.516 43.594 11.805 1 50.59 334 LYS B N 1
ATOM 5746 C CA . LYS B 1 334 ? -22.484 43.812 12.867 1 50.59 334 LYS B CA 1
ATOM 5747 C C . LYS B 1 334 ? -21.797 43.969 14.219 1 50.59 334 LYS B C 1
ATOM 5749 O O . LYS B 1 334 ? -20.938 43.125 14.578 1 50.59 334 LYS B O 1
ATOM 5754 N N . LYS B 1 335 ? -21.812 45.219 14.508 1 50.34 335 LYS B N 1
ATOM 5755 C CA . LYS B 1 335 ? -21.297 45.75 15.773 1 50.34 335 LYS B CA 1
ATOM 5756 C C . LYS B 1 335 ? -21.922 45.031 16.969 1 50.34 335 LYS B C 1
ATOM 5758 O O . LYS B 1 335 ? -23.078 44.594 16.891 1 50.34 335 LYS B O 1
ATOM 5763 N N . THR B 1 336 ? -21.109 44.656 17.906 1 51.91 336 THR B N 1
ATOM 5764 C CA . THR B 1 336 ? -21.156 44 19.219 1 51.91 336 THR B CA 1
ATOM 5765 C C . THR B 1 336 ? -22.188 44.656 20.125 1 51.91 336 THR B C 1
ATOM 5767 O O . THR B 1 336 ? -22.328 45.906 20.125 1 51.91 336 THR B O 1
ATOM 5770 N N . GLU B 1 337 ? -23.141 43.938 20.391 1 51.12 337 GLU B N 1
ATOM 5771 C CA . GLU B 1 337 ? -23.906 44.312 21.578 1 51.12 337 GLU B CA 1
ATOM 5772 C C . GLU B 1 337 ? -22.984 44.688 22.734 1 51.12 337 GLU B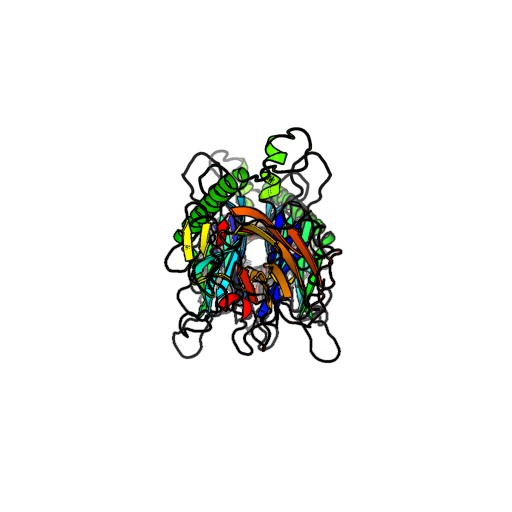 C 1
ATOM 5774 O O . GLU B 1 337 ? -21.844 44.188 22.812 1 51.12 337 GLU B O 1
ATOM 5779 N N . LYS B 1 338 ? -23.297 45.75 23.312 1 50.19 338 LYS B N 1
ATOM 5780 C CA . LYS B 1 338 ? -22.594 46.281 24.484 1 50.19 338 LYS B CA 1
ATOM 5781 C C . LYS B 1 338 ? -22.234 45.188 25.453 1 50.19 338 LYS B C 1
ATOM 5783 O O . LYS B 1 338 ? -23.094 44.375 25.844 1 50.19 338 LYS B O 1
ATOM 5788 N N . HIS B 1 339 ? -21 44.688 25.531 1 55.97 339 HIS B N 1
ATOM 5789 C CA . HIS B 1 339 ? -20.516 43.688 26.453 1 55.97 339 HIS B CA 1
ATOM 5790 C C . HIS B 1 339 ? -20.219 44.281 27.828 1 55.97 339 HIS B C 1
ATOM 5792 O O . HIS B 1 339 ? -19.844 45.438 27.938 1 55.97 339 HIS B O 1
ATOM 5798 N N . SER B 1 340 ? -20.641 43.531 28.797 1 56.12 340 SER B N 1
ATOM 5799 C CA . SER B 1 340 ? -20.516 43.906 30.203 1 56.12 340 SER B CA 1
ATOM 5800 C C . SER B 1 340 ? -19.047 44 30.609 1 56.12 340 SER B C 1
ATOM 5802 O O . SER B 1 340 ? -18.703 44.75 31.531 1 56.12 340 SER B O 1
ATOM 5804 N N . SER B 1 341 ? -18.109 43.156 29.828 1 67.31 341 SER B N 1
ATOM 5805 C CA . SER B 1 341 ? -16.75 43.25 30.359 1 67.31 341 SER B CA 1
ATOM 5806 C C . SER B 1 341 ? -15.859 44.094 29.453 1 67.31 341 SER B C 1
ATOM 5808 O O . SER B 1 341 ? -15.953 44 28.219 1 67.31 341 SER B O 1
ATOM 5810 N N . GLY B 1 342 ? -15.117 45.031 30.062 1 84.06 342 GLY B N 1
ATOM 5811 C CA . GLY B 1 342 ? -14.195 45.938 29.375 1 84.06 342 GLY B CA 1
ATOM 5812 C C . GLY B 1 342 ? -12.734 45.594 29.641 1 84.06 342 GLY B C 1
ATOM 5813 O O . GLY B 1 342 ? -12.422 44.5 30.109 1 84.06 342 GLY B O 1
ATOM 5814 N N . TRP B 1 343 ? -11.859 46.281 29.047 1 89.31 343 TRP B N 1
ATOM 5815 C CA . TRP B 1 343 ? -10.422 46.125 29.234 1 89.31 343 TRP B CA 1
ATOM 5816 C C . TRP B 1 343 ? -9.828 47.344 29.938 1 89.31 343 TRP B C 1
ATOM 5818 O O . TRP B 1 343 ? -10.43 48.406 29.953 1 89.31 343 TRP B O 1
ATOM 5828 N N . GLU B 1 344 ? -8.727 47.062 30.75 1 91.44 344 GLU B N 1
ATOM 5829 C CA . GLU B 1 344 ? -7.973 48.125 31.391 1 91.44 344 GLU B CA 1
ATOM 5830 C C . GLU B 1 344 ? -6.5 48.062 30.984 1 91.44 344 GLU B C 1
ATOM 5832 O O . GLU B 1 344 ? -5.934 47 30.828 1 91.44 344 GLU B O 1
ATOM 5837 N N . PRO B 1 345 ? -5.949 49.25 30.781 1 90.81 345 PRO B N 1
ATOM 5838 C CA . PRO B 1 345 ? -4.516 49.281 30.484 1 90.81 345 PRO B CA 1
ATOM 5839 C C . PRO B 1 345 ? -3.686 48.531 31.531 1 90.81 345 PRO B C 1
ATOM 5841 O O . PRO B 1 345 ? -3.957 48.625 32.719 1 90.81 345 PRO B O 1
ATOM 5844 N N . GLY B 1 346 ? -2.764 47.75 31.078 1 90.19 346 GLY B N 1
ATOM 5845 C CA . GLY B 1 346 ? -1.865 47.031 31.984 1 90.19 346 GLY B CA 1
ATOM 5846 C C . GLY B 1 346 ? -2.408 45.688 32.406 1 90.19 346 GLY B C 1
ATOM 5847 O O . GLY B 1 346 ? -1.765 44.969 33.188 1 90.19 346 GLY B O 1
ATOM 5848 N N . THR B 1 347 ? -3.592 45.344 31.922 1 90.69 347 THR B N 1
ATOM 5849 C CA . THR B 1 347 ? -4.164 44.062 32.312 1 90.69 347 THR B CA 1
ATOM 5850 C C . THR B 1 347 ? -3.893 43 31.219 1 90.69 347 THR B C 1
ATOM 5852 O O . THR B 1 347 ? -3.6 43.375 30.078 1 90.69 347 THR B O 1
ATOM 5855 N N . THR B 1 348 ? -3.916 41.812 31.688 1 92.88 348 THR B N 1
ATOM 5856 C CA . THR B 1 348 ? -3.693 40.656 30.812 1 92.88 348 THR B CA 1
ATOM 5857 C C . THR B 1 348 ? -4.977 39.875 30.625 1 92.88 348 THR B C 1
ATOM 5859 O O . THR B 1 348 ? -5.715 39.625 31.594 1 92.88 348 THR B O 1
ATOM 5862 N N . HIS B 1 349 ? -5.273 39.5 29.406 1 92.69 349 HIS B N 1
ATOM 5863 C CA . HIS B 1 349 ? -6.488 38.75 29.078 1 92.69 349 HIS B CA 1
ATOM 5864 C C . HIS B 1 349 ? -6.184 37.562 28.172 1 92.69 349 HIS B C 1
ATOM 5866 O O . HIS B 1 349 ? -5.266 37.625 27.344 1 92.69 349 HIS B O 1
ATOM 5872 N N . GLN B 1 350 ? -6.891 36.469 28.375 1 93.06 350 GLN B N 1
ATOM 5873 C CA . GLN B 1 350 ? -6.914 35.438 27.359 1 93.06 350 GLN B CA 1
ATOM 5874 C C . GLN B 1 350 ? -8.023 35.656 26.344 1 93.06 350 GLN B C 1
ATOM 5876 O O . GLN B 1 350 ? -9.18 35.906 26.719 1 93.06 350 GLN B O 1
ATOM 5881 N N . VAL B 1 351 ? -7.664 35.688 25.141 1 93.5 351 VAL B N 1
ATOM 5882 C CA . VAL B 1 351 ? -8.641 35.906 24.078 1 93.5 351 VAL B CA 1
ATOM 5883 C C . VAL B 1 351 ? -8.695 34.688 23.172 1 93.5 351 VAL B C 1
ATOM 5885 O O . VAL B 1 351 ? -7.699 33.969 23 1 93.5 351 VAL B O 1
ATOM 5888 N N . ALA B 1 352 ? -9.852 34.406 22.594 1 93.94 352 ALA B N 1
ATOM 5889 C CA . ALA B 1 352 ? -10.023 33.281 21.672 1 93.94 352 ALA B CA 1
ATOM 5890 C C . ALA B 1 352 ? -11.016 33.625 20.562 1 93.94 352 ALA B C 1
ATOM 5892 O O . ALA B 1 352 ? -12.039 34.25 20.812 1 93.94 352 ALA B O 1
ATOM 5893 N N . ILE B 1 353 ? -10.656 33.344 19.391 1 93.94 353 ILE B N 1
ATOM 5894 C CA . ILE B 1 353 ? -11.602 33.375 18.281 1 93.94 353 ILE B CA 1
ATOM 5895 C C . ILE B 1 353 ? -11.859 31.969 17.766 1 93.94 353 ILE B C 1
ATOM 5897 O O . ILE B 1 353 ? -10.93 31.156 17.672 1 93.94 353 ILE B O 1
ATOM 5901 N N . VAL B 1 354 ? -13.125 31.641 17.438 1 93.19 354 VAL B N 1
ATOM 5902 C CA . VAL B 1 354 ? -13.531 30.281 17.109 1 93.19 354 VAL B CA 1
ATOM 5903 C C . VAL B 1 354 ? -14.367 30.281 15.836 1 93.19 354 VAL B C 1
ATOM 5905 O O . VAL B 1 354 ? -15.297 31.078 15.695 1 93.19 354 VAL B O 1
ATOM 5908 N N . LEU B 1 355 ? -13.977 29.469 14.961 1 92 355 LEU B N 1
ATOM 5909 C CA . LEU B 1 355 ? -14.805 29.188 13.789 1 92 355 LEU B CA 1
ATOM 5910 C C . LEU B 1 355 ? -15.336 27.766 13.836 1 92 355 LEU B C 1
ATOM 5912 O O . LEU B 1 355 ? -14.578 26.812 14.07 1 92 355 LEU B O 1
ATOM 5916 N N . GLN B 1 356 ? -16.672 27.656 13.586 1 89.94 356 GLN B N 1
ATOM 5917 C CA . GLN B 1 356 ? -17.328 26.344 13.586 1 89.94 356 GLN B CA 1
ATOM 5918 C C . GLN B 1 356 ? -18.047 26.094 12.266 1 89.94 356 GLN B C 1
ATOM 5920 O O . GLN B 1 356 ? -18.828 26.922 11.805 1 89.94 356 GLN B O 1
ATOM 5925 N N . ASN B 1 357 ? -17.797 24.984 11.719 1 85.25 357 ASN B N 1
ATOM 5926 C CA . ASN B 1 357 ? -18.438 24.484 10.5 1 85.25 357 ASN B CA 1
ATOM 5927 C C . ASN B 1 357 ? -18.297 25.484 9.359 1 85.25 357 ASN B C 1
ATOM 5929 O O . ASN B 1 357 ? -19.219 25.641 8.555 1 85.25 357 ASN B O 1
ATOM 5933 N N . GLY B 1 358 ? -17.359 26.281 9.422 1 85.12 358 GLY B N 1
ATOM 5934 C CA . GLY B 1 358 ? -17.047 27.203 8.352 1 85.12 358 GLY B CA 1
ATOM 5935 C C . GLY B 1 358 ? -17.969 28.422 8.32 1 85.12 358 GLY B C 1
ATOM 5936 O O . GLY B 1 358 ? -17.75 29.359 7.551 1 85.12 358 GLY B O 1
ATOM 5937 N N . THR B 1 359 ? -18.953 28.516 9.242 1 84.25 359 THR B N 1
ATOM 5938 C CA . THR B 1 359 ? -19.953 29.547 9.062 1 84.25 359 THR B CA 1
ATOM 5939 C C . THR B 1 359 ? -20.25 30.25 10.391 1 84.25 359 THR B C 1
ATOM 5941 O O . THR B 1 359 ? -20.844 31.328 10.406 1 84.25 359 THR B O 1
ATOM 5944 N N . GLN B 1 360 ? -19.922 29.703 11.492 1 86.06 360 GLN B N 1
ATOM 5945 C CA . GLN B 1 360 ? -20.25 30.281 12.797 1 86.06 360 GLN B CA 1
ATOM 5946 C C . GLN B 1 360 ? -18.984 30.766 13.516 1 86.06 360 GLN B C 1
ATOM 5948 O O . GLN B 1 360 ? -18.047 29.984 13.719 1 86.06 360 GLN B O 1
ATOM 5953 N N . GLY B 1 361 ? -19.031 32.031 13.828 1 89.62 361 GLY B N 1
ATOM 5954 C CA . GLY B 1 361 ? -17.891 32.594 14.547 1 89.62 361 GLY B CA 1
ATOM 5955 C C . GLY B 1 361 ? -18.25 33.062 15.953 1 89.62 361 GLY B C 1
ATOM 5956 O O . GLY B 1 361 ? -19.375 33.469 16.203 1 89.62 361 GLY B O 1
ATOM 5957 N N . SER B 1 362 ? -17.359 32.875 16.875 1 89.81 362 SER B N 1
ATOM 5958 C CA . SER B 1 362 ? -17.5 33.375 18.25 1 89.81 362 SER B CA 1
ATOM 5959 C C . SER B 1 362 ? -16.188 33.906 18.766 1 89.81 362 SER B C 1
ATOM 5961 O O . SER B 1 362 ? -15.109 33.5 18.312 1 89.81 362 SER B O 1
ATOM 5963 N N . VAL B 1 363 ? -16.312 34.812 19.656 1 91.06 363 VAL B N 1
ATOM 5964 C CA . VAL B 1 363 ? -15.141 35.438 20.281 1 91.06 363 VAL B CA 1
ATOM 5965 C C . VAL B 1 363 ? -15.273 35.375 21.797 1 91.06 363 VAL B C 1
ATOM 5967 O O . VAL B 1 363 ? -16.359 35.562 22.344 1 91.06 363 VAL B O 1
ATOM 5970 N N . TYR B 1 364 ? -14.18 35.062 22.422 1 90.06 364 TYR B N 1
ATOM 5971 C CA . TYR B 1 364 ? -14.164 34.938 23.875 1 90.06 364 TYR B CA 1
ATOM 5972 C C . TYR B 1 364 ? -13.031 35.75 24.469 1 90.06 364 TYR B C 1
ATOM 5974 O O . TYR B 1 364 ? -11.938 35.812 23.906 1 90.06 364 TYR B O 1
ATOM 5982 N N . VAL B 1 365 ? -13.312 36.312 25.625 1 90.38 365 VAL B N 1
ATOM 5983 C CA . VAL B 1 365 ? -12.305 36.969 26.453 1 90.38 365 VAL B CA 1
ATOM 5984 C C . VAL B 1 365 ? -12.406 36.438 27.891 1 90.38 365 VAL B C 1
ATOM 5986 O O . VAL B 1 365 ? -13.469 36.5 28.516 1 90.38 365 VAL B O 1
ATOM 5989 N N . ASP B 1 366 ? -11.305 35.938 28.359 1 89 366 ASP B N 1
ATOM 5990 C CA . ASP B 1 366 ? -11.227 35.375 29.688 1 89 366 ASP B CA 1
ATOM 5991 C C . ASP B 1 366 ? -12.367 34.375 29.938 1 89 366 ASP B C 1
ATOM 5993 O O . ASP B 1 366 ? -13.047 34.438 30.953 1 89 366 ASP B O 1
ATOM 5997 N N . GLY B 1 367 ? -12.586 33.562 28.938 1 84.06 367 GLY B N 1
ATOM 5998 C CA . GLY B 1 367 ? -13.539 32.469 29.047 1 84.06 367 GLY B CA 1
ATOM 5999 C C . GLY B 1 367 ? -14.977 32.906 28.828 1 84.06 367 GLY B C 1
ATOM 6000 O O . GLY B 1 367 ? -15.883 32.062 28.797 1 84.06 367 GLY B O 1
ATOM 6001 N N . GLN B 1 368 ? -15.141 34.188 28.672 1 83.94 368 GLN B N 1
ATOM 6002 C CA . GLN B 1 368 ? -16.484 34.719 28.453 1 83.94 368 GLN B CA 1
ATOM 6003 C C . GLN B 1 368 ? -16.688 35.125 27.016 1 83.94 368 GLN B C 1
ATOM 6005 O O . GLN B 1 368 ? -15.836 35.812 26.422 1 83.94 368 GLN B O 1
ATOM 6010 N N . ARG B 1 369 ? -17.828 34.812 26.469 1 87.31 369 ARG B N 1
ATOM 6011 C CA . ARG B 1 369 ? -18.156 35.188 25.094 1 87.31 369 ARG B CA 1
ATOM 6012 C C . ARG B 1 369 ? -18.391 36.688 24.969 1 87.31 369 ARG B C 1
ATOM 6014 O O . ARG B 1 369 ? -19.062 37.281 25.812 1 87.31 369 ARG B O 1
ATOM 6021 N N . VAL B 1 370 ? -17.781 37.188 23.938 1 83 370 VAL B N 1
ATOM 6022 C CA . VAL B 1 370 ? -17.953 38.594 23.625 1 83 370 VAL B CA 1
ATOM 6023 C C . VAL B 1 370 ? -18.75 38.75 22.344 1 83 370 VAL B C 1
ATOM 6025 O O . VAL B 1 370 ? -18.5 38.031 21.359 1 83 370 VAL B O 1
ATOM 6028 N N . GLY B 1 371 ? -19.734 39.688 22.094 1 70.81 371 GLY B N 1
ATOM 6029 C CA . GLY B 1 371 ? -20.5 39.938 20.875 1 70.81 371 GLY B CA 1
ATOM 6030 C C . GLY B 1 371 ? -21.766 39.094 20.781 1 70.81 371 GLY B C 1
ATOM 6031 O O . GLY B 1 371 ? -22.484 39.156 19.781 1 70.81 371 GLY B O 1
ATOM 6032 N N . GLY B 1 372 ? -22.453 38.719 21.656 1 59.88 372 GLY B N 1
ATOM 6033 C CA . GLY B 1 372 ? -23.688 37.969 21.672 1 59.88 372 GLY B CA 1
ATOM 6034 C C . GLY B 1 372 ? -23.531 36.562 21.125 1 59.88 372 GLY B C 1
ATOM 6035 O O . GLY B 1 372 ? -22.469 35.969 21.25 1 59.88 372 GLY B O 1
ATOM 6036 N N . SER B 1 373 ? -24.672 36.125 20.438 1 59.97 373 SER B N 1
ATOM 6037 C CA . SER B 1 373 ? -24.781 34.781 19.875 1 59.97 373 SER B CA 1
ATOM 6038 C C . SER B 1 373 ? -23.812 34.562 18.719 1 59.97 373 SER B C 1
ATOM 6040 O O . SER B 1 373 ? -23.391 35.531 18.078 1 59.97 373 SER B O 1
ATOM 6042 N N . PRO B 1 374 ? -23.297 33.312 18.641 1 61.84 374 PRO B N 1
ATOM 6043 C CA . PRO B 1 374 ? -22.5 33.062 17.422 1 61.84 374 PRO B CA 1
ATOM 6044 C C . PRO B 1 374 ? -23.109 33.719 16.188 1 61.84 374 PRO B C 1
ATOM 6046 O O . PRO B 1 374 ? -24.344 33.75 16.031 1 61.84 374 PRO B O 1
ATOM 6049 N N . PHE B 1 375 ? -22.297 34.531 15.531 1 69.56 375 PHE B N 1
ATOM 6050 C CA . PHE B 1 375 ? -22.875 35.219 14.383 1 69.56 375 PHE B CA 1
ATOM 6051 C C . PHE B 1 375 ? -22.547 34.5 13.086 1 69.56 375 PHE B C 1
ATOM 6053 O O . PHE B 1 375 ? -21.484 33.875 12.969 1 69.56 375 PHE B O 1
ATOM 6060 N N . ASP B 1 376 ? -23.578 34.406 12.289 1 72.56 376 ASP B N 1
ATOM 6061 C CA . ASP B 1 376 ? -23.453 33.781 10.977 1 72.56 376 ASP B CA 1
ATOM 6062 C C . ASP B 1 376 ? -22.5 34.562 10.086 1 72.56 376 ASP B C 1
ATOM 6064 O O . ASP B 1 376 ? -22.641 35.781 9.953 1 72.56 376 ASP B O 1
ATOM 6068 N N . LEU B 1 377 ? -21.422 33.875 9.891 1 74.12 377 LEU B N 1
ATOM 6069 C CA . LEU B 1 377 ? -20.484 34.5 8.969 1 74.12 377 LEU B CA 1
ATOM 6070 C C . LEU B 1 377 ? -20.938 34.312 7.523 1 74.12 377 LEU B C 1
ATOM 6072 O O . LEU B 1 377 ? -21.359 33.219 7.133 1 74.12 377 LEU B O 1
ATOM 6076 N N . GLU B 1 378 ? -21.609 35.406 6.934 1 58.88 378 GLU B N 1
ATOM 6077 C CA . GLU B 1 378 ? -22.125 35.344 5.57 1 58.88 378 GLU B CA 1
ATOM 6078 C C . GLU B 1 378 ? -21.219 34.5 4.68 1 58.88 378 GLU B C 1
ATOM 6080 O O . GLU B 1 378 ? -19.984 34.594 4.773 1 58.88 378 GLU B O 1
ATOM 6085 N N . ASP B 1 379 ? -21.891 33.469 4.098 1 53.75 379 ASP B N 1
ATOM 6086 C CA . ASP B 1 379 ? -21.25 32.562 3.15 1 53.75 379 ASP B CA 1
ATOM 6087 C C . ASP B 1 379 ? -20.578 33.312 2.014 1 53.75 379 ASP B C 1
ATOM 6089 O O . ASP B 1 379 ? -21.266 33.812 1.104 1 53.75 379 ASP B O 1
ATOM 6093 N N . LYS B 1 380 ? -19.656 34.25 2.244 1 50.09 380 LYS B N 1
ATOM 6094 C CA . LYS B 1 380 ? -19.172 35.031 1.114 1 50.09 380 LYS B CA 1
ATOM 6095 C C . LYS B 1 380 ? -18.469 34.125 0.087 1 50.09 380 LYS B C 1
ATOM 6097 O O . LYS B 1 380 ? -17.578 34.594 -0.62 1 50.09 380 LYS B O 1
ATOM 6102 N N . GLY B 1 381 ? -19.094 33.156 -0.292 1 49.75 381 GLY B N 1
ATOM 6103 C CA . GLY B 1 381 ? -18.562 32.344 -1.368 1 49.75 381 GLY B CA 1
ATOM 6104 C C . GLY B 1 381 ? -17.391 31.469 -0.935 1 49.75 381 GLY B C 1
ATOM 6105 O O . GLY B 1 381 ? -17.109 31.359 0.259 1 49.75 381 GLY B O 1
ATOM 6106 N N . SER B 1 382 ? -16.75 30.781 -1.944 1 54.16 382 SER B N 1
ATOM 6107 C CA . SER B 1 382 ? -15.664 29.828 -1.977 1 54.16 382 SER B CA 1
ATOM 6108 C C . SER B 1 382 ? -14.383 30.422 -1.408 1 54.16 382 SER B C 1
ATOM 6110 O O . SER B 1 382 ? -13.289 29.875 -1.624 1 54.16 382 SER B O 1
ATOM 6112 N N . LYS B 1 383 ? -14.398 31.578 -0.684 1 64.12 383 LYS B N 1
ATOM 6113 C CA . LYS B 1 383 ? -13.062 32.125 -0.486 1 64.12 383 LYS B CA 1
ATOM 6114 C C . LYS B 1 383 ? -12.438 31.594 0.799 1 64.12 383 LYS B C 1
ATOM 6116 O O . LYS B 1 383 ? -13.109 31.484 1.828 1 64.12 383 LYS B O 1
ATOM 6121 N N . GLU B 1 384 ? -11.234 31.203 0.708 1 81.19 384 GLU B N 1
ATOM 6122 C CA . GLU B 1 384 ? -10.414 30.547 1.718 1 81.19 384 GLU B CA 1
ATOM 6123 C C . GLU B 1 384 ? -9.711 31.562 2.605 1 81.19 384 GLU B C 1
ATOM 6125 O O . GLU B 1 384 ? -9.531 32.719 2.211 1 81.19 384 GLU B O 1
ATOM 6130 N N . ILE B 1 385 ? -9.609 31.25 3.834 1 88.5 385 ILE B N 1
ATOM 6131 C CA . ILE B 1 385 ? -8.867 32.062 4.785 1 88.5 385 ILE B CA 1
ATOM 6132 C C . ILE B 1 385 ? -7.426 32.25 4.309 1 88.5 385 ILE B C 1
ATOM 6134 O O . ILE B 1 385 ? -6.793 31.281 3.869 1 88.5 385 ILE B O 1
ATOM 6138 N N . SER B 1 386 ? -6.988 33.5 4.336 1 89.5 386 SER B N 1
ATOM 6139 C CA . SER B 1 386 ? -5.617 33.781 3.949 1 89.5 386 SER B CA 1
ATOM 6140 C C . SER B 1 386 ? -4.652 33.562 5.113 1 89.5 386 SER B C 1
ATOM 6142 O O . SER B 1 386 ? -3.691 32.812 4.996 1 89.5 386 SER B O 1
ATOM 6144 N N . HIS B 1 387 ? -4.906 34.25 6.168 1 92.44 387 HIS B N 1
ATOM 6145 C CA . HIS B 1 387 ? -4.031 34.156 7.328 1 92.44 387 HIS B CA 1
ATOM 6146 C C . HIS B 1 387 ? -4.742 34.594 8.602 1 92.44 387 HIS B C 1
ATOM 6148 O O . HIS B 1 387 ? -5.758 35.281 8.531 1 92.44 387 HIS B O 1
ATOM 6154 N N . PHE B 1 388 ? -4.199 34.188 9.727 1 94.94 388 PHE B N 1
ATOM 6155 C CA . PHE B 1 388 ? -4.5 34.75 11.023 1 94.94 388 PHE B CA 1
ATOM 6156 C C . PHE B 1 388 ? -3.65 36 11.273 1 94.94 388 PHE B C 1
ATOM 6158 O O . PHE B 1 388 ? -2.471 36.031 10.922 1 94.94 388 PHE B O 1
ATOM 6165 N N . PHE B 1 389 ? -4.254 37 11.875 1 94.81 389 PHE B N 1
ATOM 6166 C CA . PHE B 1 389 ? -3.434 38.125 12.289 1 94.81 389 PHE B CA 1
ATOM 6167 C C . PHE B 1 389 ? -3.473 38.312 13.805 1 94.81 389 PHE B C 1
ATOM 6169 O O . PHE B 1 389 ? -4.504 38.062 14.438 1 94.81 389 PHE B O 1
ATOM 6176 N N . ILE B 1 390 ? -2.447 38.656 14.367 1 94.56 390 ILE B N 1
ATOM 6177 C CA . ILE B 1 390 ? -2.248 39.031 15.766 1 94.56 390 ILE B CA 1
ATOM 6178 C C . ILE B 1 390 ? -1.632 40.438 15.852 1 94.56 390 ILE B C 1
ATOM 6180 O O . ILE B 1 390 ? -0.558 40.688 15.297 1 94.56 390 ILE B O 1
ATOM 6184 N N . GLY B 1 391 ? -2.271 41.281 16.531 1 92.56 391 GLY B N 1
ATOM 6185 C CA . GLY B 1 391 ? -1.898 42.688 16.453 1 92.56 391 GLY B CA 1
ATOM 6186 C C . GLY B 1 391 ? -2.535 43.406 15.273 1 92.56 391 GLY B C 1
ATOM 6187 O O . GLY B 1 391 ? -3.746 43.312 15.062 1 92.56 391 GLY B O 1
ATOM 6188 N N . ALA B 1 392 ? -1.742 44.062 14.57 1 86.62 392 ALA B N 1
ATOM 6189 C CA . ALA B 1 392 ? -2.268 44.844 13.445 1 86.62 392 ALA B CA 1
ATOM 6190 C C . ALA B 1 392 ? -2.783 43.906 12.344 1 86.62 392 ALA B C 1
ATOM 6192 O O . ALA B 1 392 ? -2.182 42.875 12.062 1 86.62 392 ALA B O 1
ATOM 6193 N N . ASP B 1 393 ? -3.848 44.25 11.781 1 76.94 393 ASP B N 1
ATOM 6194 C CA . ASP B 1 393 ? -4.449 43.469 10.719 1 76.94 393 ASP B CA 1
ATOM 6195 C C . ASP B 1 393 ? -3.963 43.938 9.344 1 76.94 393 ASP B C 1
ATOM 6197 O O . ASP B 1 393 ? -4.461 43.469 8.312 1 76.94 393 ASP B O 1
ATOM 6201 N N . GLY B 1 394 ? -3.035 44.844 9.359 1 68.75 394 GLY B N 1
ATOM 6202 C CA . GLY B 1 394 ? -2.562 45.375 8.102 1 68.75 394 GLY B CA 1
ATOM 6203 C C . GLY B 1 394 ? -3.438 46.5 7.566 1 68.75 394 GLY B C 1
ATOM 6204 O O . GLY B 1 394 ? -3.104 47.156 6.562 1 68.75 394 GLY B O 1
ATOM 6205 N N . GLY B 1 395 ? -4.586 46.688 8.242 1 66.38 395 GLY B N 1
ATOM 6206 C CA . GLY B 1 395 ? -5.465 47.781 7.836 1 66.38 395 GLY B CA 1
ATOM 6207 C C . GLY B 1 395 ? -5.086 49.125 8.438 1 66.38 395 GLY B C 1
ATOM 6208 O O . GLY B 1 395 ? -4.066 49.219 9.125 1 66.38 395 GLY B O 1
ATOM 6209 N N . ASN B 1 396 ? -5.98 50 8.07 1 59.31 396 ASN B N 1
ATOM 6210 C CA . ASN B 1 396 ? -5.691 51.375 8.43 1 59.31 396 ASN B CA 1
ATOM 6211 C C . ASN B 1 396 ? -5.746 51.594 9.945 1 59.31 396 ASN B C 1
ATOM 6213 O O . ASN B 1 396 ? -4.922 52.312 10.5 1 59.31 396 ASN B O 1
ATOM 6217 N N . ALA B 1 397 ? -6.66 51 10.523 1 54.78 397 ALA B N 1
ATOM 6218 C CA . ALA B 1 397 ? -6.828 51.25 11.953 1 54.78 397 ALA B CA 1
ATOM 6219 C C . ALA B 1 397 ? -5.605 50.781 12.734 1 54.78 397 ALA B C 1
ATOM 6221 O O . ALA B 1 397 ? -5.16 51.438 13.672 1 54.78 397 ALA B O 1
ATOM 6222 N N . GLY B 1 398 ? -5.023 49.781 12.352 1 61.97 398 GLY B N 1
ATOM 6223 C CA . GLY B 1 398 ? -3.842 49.281 13.023 1 61.97 398 GLY B CA 1
ATOM 6224 C C . GLY B 1 398 ? -2.609 50.125 12.812 1 61.97 398 GLY B C 1
ATOM 6225 O O . GLY B 1 398 ? -1.649 50.031 13.578 1 61.97 398 GLY B O 1
ATOM 6226 N N . LYS B 1 399 ? -2.771 51 11.812 1 72.06 399 LYS B N 1
ATOM 6227 C CA . LYS B 1 399 ? -1.604 51.781 11.453 1 72.06 399 LYS B CA 1
ATOM 6228 C C . LYS B 1 399 ? -1.64 53.156 12.148 1 72.06 399 LYS B C 1
ATOM 6230 O O . LYS B 1 399 ? -0.652 53.875 12.125 1 72.06 399 LYS B O 1
ATOM 6235 N N . GLN B 1 400 ? -2.688 53.344 12.758 1 70.38 400 GLN B N 1
ATOM 6236 C CA . GLN B 1 400 ? -2.842 54.719 13.234 1 70.38 400 GLN B CA 1
ATOM 6237 C C . GLN B 1 400 ? -2.381 54.844 14.688 1 70.38 400 GLN B C 1
ATOM 6239 O O . GLN B 1 400 ? -2.062 55.938 15.141 1 70.38 400 GLN B O 1
ATOM 6244 N N . GLU B 1 401 ? -2.393 53.719 15.312 1 77.06 401 GLU B N 1
ATOM 6245 C CA . GLU B 1 401 ? -2.096 53.812 16.734 1 77.06 401 GLU B CA 1
ATOM 6246 C C . GLU B 1 401 ? -0.872 52.969 17.109 1 77.06 401 GLU B C 1
ATOM 6248 O O . GLU B 1 401 ? -0.624 51.938 16.516 1 77.06 401 GLU B O 1
ATOM 6253 N N . ASP B 1 402 ? -0.122 53.562 18.094 1 84.25 402 ASP B N 1
ATOM 6254 C CA . ASP B 1 402 ? 1.045 52.875 18.625 1 84.25 402 ASP B CA 1
ATOM 6255 C C . ASP B 1 402 ? 0.819 52.469 20.078 1 84.25 402 ASP B C 1
ATOM 6257 O O . ASP B 1 402 ? 1.407 53.062 21 1 84.25 402 ASP B O 1
ATOM 6261 N N . VAL B 1 403 ? -0.091 51.562 20.297 1 90.44 403 VAL B N 1
ATOM 6262 C CA . VAL B 1 403 ? -0.283 51 21.641 1 90.44 403 VAL B CA 1
ATOM 6263 C C . VAL B 1 403 ? 0.457 49.656 21.75 1 90.44 403 VAL B C 1
ATOM 6265 O O . VAL B 1 403 ? 0.078 48.688 21.109 1 90.44 403 VAL B O 1
ATOM 6268 N N . PRO B 1 404 ? 1.52 49.656 22.547 1 92.5 404 PRO B N 1
ATOM 6269 C CA . PRO B 1 404 ? 2.268 48.406 22.688 1 92.5 404 PRO B CA 1
ATOM 6270 C C . PRO B 1 404 ? 1.403 47.25 23.188 1 92.5 404 PRO B C 1
ATOM 6272 O O . PRO B 1 404 ? 0.552 47.438 24.047 1 92.5 404 PRO B O 1
ATOM 6275 N N . LEU B 1 405 ? 1.66 46.125 22.609 1 93.88 405 LEU B N 1
ATOM 6276 C CA . LEU B 1 405 ? 0.901 44.906 22.875 1 93.88 405 LEU B CA 1
ATOM 6277 C C . LEU B 1 405 ? 1.833 43.719 23.062 1 93.88 405 LEU B C 1
ATOM 6279 O O . LEU B 1 405 ? 2.688 43.469 22.219 1 93.88 405 LEU B O 1
ATOM 6283 N N . THR B 1 406 ? 1.745 43.031 24.203 1 93.56 406 THR B N 1
ATOM 6284 C CA . THR B 1 406 ? 2.471 41.781 24.391 1 93.56 406 THR B CA 1
ATOM 6285 C C . THR B 1 406 ? 1.544 40.594 24.188 1 93.56 406 THR B C 1
ATOM 6287 O O . THR B 1 406 ? 0.468 40.531 24.781 1 93.56 406 THR B O 1
ATOM 6290 N N . VAL B 1 407 ? 1.964 39.688 23.375 1 94.62 407 VAL B N 1
ATOM 6291 C CA . VAL B 1 407 ? 1.179 38.5 23.094 1 94.62 407 VAL B CA 1
ATOM 6292 C C . VAL B 1 407 ? 2.01 37.25 23.406 1 94.62 407 VAL B C 1
ATOM 6294 O O . VAL B 1 407 ? 3.152 37.125 22.953 1 94.62 407 VAL B O 1
ATOM 6297 N N . THR B 1 408 ? 1.446 36.312 24.234 1 91.44 408 THR B N 1
ATOM 6298 C CA . THR B 1 408 ? 2.096 35.062 24.578 1 91.44 408 THR B CA 1
ATOM 6299 C C . THR B 1 408 ? 1.13 33.906 24.422 1 91.44 408 THR B C 1
ATOM 6301 O O . THR B 1 408 ? -0.078 34.094 24.281 1 91.44 408 THR B O 1
ATOM 6304 N N . ASN B 1 409 ? 1.69 32.625 24.375 1 90.38 409 ASN B N 1
ATOM 6305 C CA . ASN B 1 409 ? 0.929 31.391 24.391 1 90.38 409 ASN B CA 1
ATOM 6306 C C . ASN B 1 409 ? -0.135 31.359 23.281 1 90.38 409 ASN B C 1
ATOM 6308 O O . ASN B 1 409 ? -1.314 31.141 23.562 1 90.38 409 ASN B O 1
ATOM 6312 N N . VAL B 1 410 ? 0.359 31.641 22.094 1 94.19 410 VAL B N 1
ATOM 6313 C CA . VAL B 1 410 ? -0.572 31.578 20.969 1 94.19 410 VAL B CA 1
ATOM 6314 C C . VAL B 1 410 ? -0.772 30.109 20.547 1 94.19 410 VAL B C 1
ATOM 6316 O O . VAL B 1 410 ? 0.158 29.469 20.062 1 94.19 410 VAL B O 1
ATOM 6319 N N . LEU B 1 411 ? -1.946 29.609 20.766 1 93.75 411 LEU B N 1
ATOM 6320 C CA . LEU B 1 411 ? -2.301 28.219 20.5 1 93.75 411 LEU B CA 1
ATOM 6321 C C . LEU B 1 411 ? -3.326 28.125 19.375 1 93.75 411 LEU B C 1
ATOM 6323 O O . LEU B 1 411 ? -4.34 28.828 19.391 1 93.75 411 LEU B O 1
ATOM 6327 N N . LEU B 1 412 ? -3.033 27.312 18.406 1 96.06 412 LEU B N 1
ATOM 6328 C CA . LEU B 1 412 ? -3.963 27.078 17.297 1 96.06 412 LEU B CA 1
ATOM 6329 C C . LEU B 1 412 ? -4.496 25.641 17.344 1 96.06 412 LEU B C 1
ATOM 6331 O O . LEU B 1 412 ? -3.721 24.688 17.266 1 96.06 412 LEU B O 1
ATOM 6335 N N . TYR B 1 413 ? -5.82 25.484 17.453 1 95.44 413 TYR B N 1
ATOM 6336 C CA . TYR B 1 413 ? -6.5 24.203 17.453 1 95.44 413 TYR B CA 1
ATOM 6337 C C . TYR B 1 413 ? -7.277 24 16.156 1 95.44 413 TYR B C 1
ATOM 6339 O O . TYR B 1 413 ? -7.84 24.938 15.602 1 95.44 413 TYR B O 1
ATOM 6347 N N . ASN B 1 414 ? -7.344 22.719 15.695 1 95.44 414 ASN B N 1
ATOM 6348 C CA . ASN B 1 414 ? -8.133 22.391 14.516 1 95.44 414 ASN B CA 1
ATOM 6349 C C . ASN B 1 414 ? -9.547 21.953 14.891 1 95.44 414 ASN B C 1
ATOM 6351 O O . ASN B 1 414 ? -10.188 21.203 14.156 1 95.44 414 ASN B O 1
ATOM 6355 N N . ARG B 1 415 ? -10.016 22.359 15.984 1 92.44 415 ARG B N 1
ATOM 6356 C CA . ARG B 1 415 ? -11.352 22.078 16.5 1 92.44 415 ARG B CA 1
ATOM 6357 C C . ARG B 1 415 ? -11.945 23.281 17.203 1 92.44 415 ARG B C 1
ATOM 6359 O O . ARG B 1 415 ? -11.203 24.156 17.672 1 92.44 415 ARG B O 1
ATOM 6366 N N . PRO B 1 416 ? -13.289 23.266 17.25 1 87.62 416 PRO B N 1
ATOM 6367 C CA . PRO B 1 416 ? -13.906 24.328 18.047 1 87.62 416 PRO B CA 1
ATOM 6368 C C . PRO B 1 416 ? -13.758 24.109 19.547 1 87.62 416 PRO B C 1
ATOM 6370 O O . PRO B 1 416 ? -13.383 23.016 19.969 1 87.62 416 PRO B O 1
ATOM 6373 N N . LEU B 1 417 ? -13.945 25.156 20.219 1 75.06 417 LEU B N 1
ATOM 6374 C CA . LEU B 1 417 ? -13.875 25.094 21.672 1 75.06 417 LEU B CA 1
ATOM 6375 C C . LEU B 1 417 ? -14.945 24.172 22.25 1 75.06 417 LEU B C 1
ATOM 6377 O O . LEU B 1 417 ? -16.062 24.125 21.734 1 75.06 417 LEU B O 1
ATOM 6381 N N . ASN B 1 418 ? -14.508 23 23.031 1 61.47 418 ASN B N 1
ATOM 6382 C CA . ASN B 1 418 ? -15.5 22.141 23.656 1 61.47 418 ASN B CA 1
ATOM 6383 C C . ASN B 1 418 ? -16.203 22.859 24.812 1 61.47 418 ASN B C 1
ATOM 6385 O O . ASN B 1 418 ? -15.562 23.594 25.578 1 61.47 418 ASN B O 1
#

Organism: NCBI:txid85056

Secondary structure (DSSP, 8-state):
---TTEEEEEEEEEETTEEEEEEEETTS-EEEEEESSTTSS-EE-TTTTTT-S----SSSPPPPP-EEEEEEEESSSS-EEEEEEEEEEE--SS-GGGTTEEEEEEESSS-EEEEEE--SS-----EEEEEE---S-SSS-PPPEEEEEEEEE--SSSS--EEEEEEE-HHHHHHHHHHHHHHHHHHHHHHT----HHHHH--S-TTS--HHHHHTTEEEEESS-EETTEE--TTSSPPEEEESEEEETTEEEE-STT-EEEEESGGG-S--TTGGGGT-EEEEEEEEE-S---SSSPEEEEEEEE--TTS--EEEEEEE-TTSBEEEEETT-------S-B--TT-EEEEEEEEETTTEEEEEETTEEEEEEEEE-----SPPEEEEEEE--SSHHHHH----EEEEEEEEESS---/---TTEEEEEEEEEETTEEEEEEEETTSBEEEEEESSTTSS-EE-TTTTTT-SB---SSSPPPPP-EEEEEEEESSSS-EEEEEEEEEEE--SS-GGGTTEEEEEEESSS-EEEEEE--SS-----EEEEEE---S-SSS-PPPEEEEEEEEEE--SS--EEEEEEEE-HHHHHHHHHHHHHHHHHHHHHHT----HHHHH--SS--TT-HHHHHTTEEEEESS-EETTEE--TTSSPPEEEESEEEETTEEEE-STT-EEEEESGGG-S--TTGGGGT-EEEEEEEEE-S---SSSPEEEEEEEE--TTS--EEEEEEE-TTSBEEEEETT-------S-B--TT-EEEEEEEEETTTEEEEEETTEEEEEEEEE-----SPPEEEEEEE--SSHHHHH----EEEEEEEEESS---

Solvent-accessible surface area (backbone atoms only — not comparable to full-atom values): 42927 Å² total; per-residue (Å²): 89,65,48,68,39,21,39,58,48,43,54,40,67,75,50,93,56,25,32,39,35,40,29,40,30,79,88,21,30,30,43,26,31,36,13,78,59,71,50,74,45,62,44,74,31,50,53,44,64,20,49,21,49,36,60,52,63,83,73,89,64,73,82,60,43,54,14,65,44,64,47,75,44,47,35,76,78,78,57,73,42,67,34,38,43,36,38,46,60,40,60,47,89,84,47,83,76,54,31,22,23,26,25,39,33,43,28,62,74,59,46,60,36,81,76,42,73,76,46,90,54,65,27,76,34,22,22,20,55,45,77,44,74,37,66,89,66,83,76,73,88,57,66,70,42,41,36,41,34,34,34,35,70,42,76,65,75,99,68,70,36,36,14,33,41,60,42,76,40,63,69,58,50,52,49,49,22,51,49,46,36,44,44,50,53,48,51,57,53,56,36,68,50,59,67,53,67,68,53,73,69,53,78,76,68,90,71,68,63,47,41,70,60,67,52,61,52,49,44,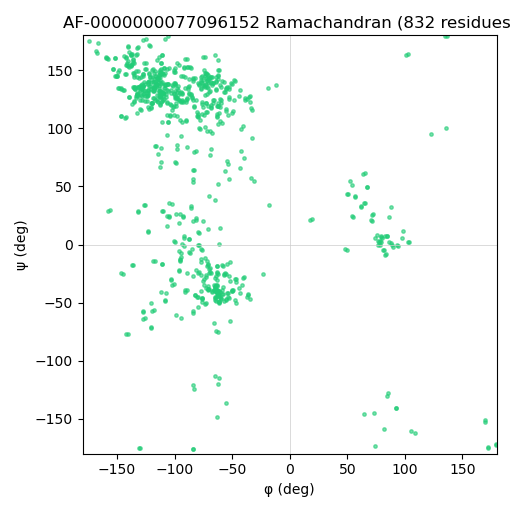41,34,41,31,48,54,57,56,95,51,28,37,37,22,67,62,57,53,72,52,23,41,44,38,46,63,44,72,40,89,47,19,38,34,26,45,50,60,42,16,20,30,40,37,59,24,55,70,53,60,51,45,16,82,44,45,13,61,54,32,19,17,23,42,35,33,34,38,32,39,66,46,73,60,85,53,82,63,50,35,46,44,38,35,35,31,36,57,48,95,76,72,65,48,56,48,39,33,38,26,38,35,55,86,28,36,65,38,40,43,36,58,67,66,52,72,40,55,87,57,90,67,62,60,57,69,70,42,75,44,41,37,34,44,29,32,41,82,56,34,35,36,46,36,30,47,69,90,37,76,45,41,68,69,68,41,74,37,67,81,76,64,93,64,47,46,21,28,37,26,39,33,14,71,79,45,69,54,18,45,72,44,67,55,39,34,37,41,26,57,32,36,34,27,40,36,51,84,130,92,64,47,68,38,22,41,58,48,43,53,38,67,76,50,93,57,26,32,38,34,40,29,38,30,79,88,22,32,31,42,26,30,37,13,76,60,72,50,74,46,65,43,74,31,50,52,45,64,19,50,19,48,36,62,52,62,83,72,88,62,73,81,61,44,54,14,66,44,62,48,76,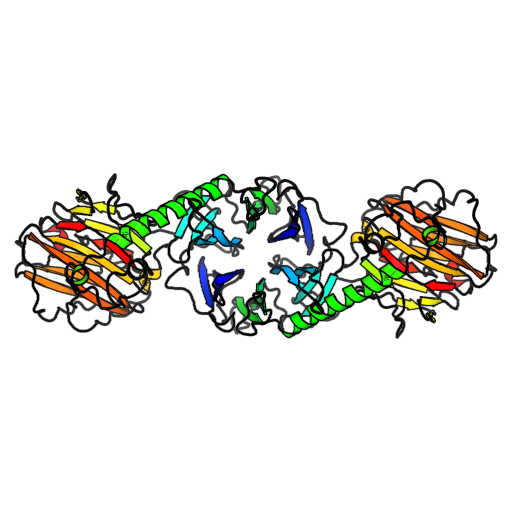45,47,35,78,78,78,56,73,43,67,34,37,43,36,37,45,59,38,58,44,90,82,42,77,81,45,31,22,20,30,25,38,34,42,28,62,74,59,45,60,36,79,76,41,70,77,47,93,53,65,31,77,36,24,22,20,54,45,78,44,73,37,68,88,66,83,76,71,89,57,65,69,42,41,38,40,34,33,32,34,70,39,82,53,98,83,68,69,34,35,15,33,43,61,44,76,39,62,69,59,50,52,51,50,23,51,50,46,36,43,44,50,54,47,50,57,54,55,35,66,54,61,60,55,68,69,58,73,69,54,79,76,65,96,53,75,53,43,41,74,55,59,52,58,52,49,45,40,34,42,31,47,54,56,56,95,50,29,39,36,22,67,61,58,54,74,52,23,42,43,40,46,63,44,72,40,90,46,20,36,35,27,45,50,60,41,17,21,29,40,37,60,23,57,69,54,63,49,44,16,81,45,46,13,62,56,32,19,16,23,42,34,34,34,38,33,38,66,46,74,58,84,51,82,62,50,33,46,43,38,35,35,31,37,56,46,95,76,71,63,48,56,48,38,34,38,25,38,36,55,86,27,37,66,39,40,42,36,58,69,66,54,69,40,56,88,58,91,67,61,60,58,69,71,41,73,43,41,37,34,44,30,33,41,83,55,32,34,36,46,35,30,48,69,87,36,76,46,42,69,67,69,41,72,35,67,80,76,65,94,64,46,46,22,27,38,24,38,32,14,72,81,45,68,52,20,45,71,44,67,58,38,34,36,40,26,58,32,35,34,27,40,37,53,83,130